Protein 4U6B (pdb70)

CATH classification: 2.115.10.20

Structure (mmCIF, N/CA/C/O backbone):
data_4U6B
#
_entry.id   4U6B
#
_cell.length_a   187.790
_cell.length_b   223.520
_cell.length_c   225.220
_cell.angle_alpha   90.00
_cell.angle_beta   90.00
_cell.angle_gamma   90.00
#
_symmetry.space_group_name_H-M   'F 2 2 2'
#
loop_
_entity.id
_entity.type
_entity.pdbx_description
1 polymer 'Conserved hypothetical lipoprotein'
2 non-polymer 'CALCIUM ION'
3 non-polymer DI(HYDROXYETHYL)ETHER
4 non-polymer 1,2-ETHANEDIOL
5 non-polymer 'SODIUM ION'
6 non-polymer 'ACETIC ACID'
7 water water
#
loop_
_atom_site.group_PDB
_atom_site.id
_atom_site.type_symbol
_atom_site.label_atom_id
_atom_site.label_alt_id
_atom_site.label_comp_id
_atom_site.label_asym_id
_atom_site.label_entity_id
_atom_site.label_seq_id
_atom_site.pdbx_PDB_ins_code
_atom_site.Cartn_x
_atom_site.Cartn_y
_atom_site.Cartn_z
_atom_site.occupancy
_atom_site.B_iso_or_equiv
_atom_site.auth_seq_id
_atom_site.auth_comp_id
_atom_site.auth_asym_id
_atom_site.auth_atom_id
_atom_site.pdbx_PDB_model_num
ATOM 1 N N . ASP A 1 76 ? 11.415 51.505 19.817 1.00 88.95 76 ASP A N 1
ATOM 2 C CA . ASP A 1 76 ? 12.484 50.458 19.740 1.00 99.47 76 ASP A CA 1
ATOM 3 C C . ASP A 1 76 ? 11.925 49.027 19.519 1.00 95.67 76 ASP A C 1
ATOM 4 O O . ASP A 1 76 ? 10.997 48.569 20.188 1.00 92.60 76 ASP A O 1
ATOM 9 N N . ASN A 1 77 ? 12.565 48.334 18.587 1.00 83.13 77 ASN A N 1
ATOM 10 C CA . ASN A 1 77 ? 12.026 47.206 17.861 1.00 65.67 77 ASN A CA 1
ATOM 11 C C . ASN A 1 77 ? 13.098 46.106 17.933 1.00 60.75 77 ASN A C 1
ATOM 12 O O . ASN A 1 77 ? 14.279 46.383 17.748 1.00 53.23 77 ASN A O 1
ATOM 17 N N . GLU A 1 78 ? 12.712 44.869 18.211 1.00 54.68 78 GLU A N 1
ATOM 18 C CA . GLU A 1 78 ? 13.717 43.820 18.354 1.00 55.39 78 GLU A CA 1
ATOM 19 C C . GLU A 1 78 ? 14.350 43.390 17.005 1.00 56.88 78 GLU A C 1
ATOM 20 O O . GLU A 1 78 ? 15.376 42.709 16.970 1.00 54.99 78 GLU A O 1
ATOM 26 N N . LEU A 1 79 ? 13.755 43.831 15.905 1.00 50.47 79 LEU A N 1
ATOM 27 C CA . LEU A 1 79 ? 14.270 43.570 14.561 1.00 43.37 79 LEU A CA 1
ATOM 28 C C . LEU A 1 79 ? 14.798 44.830 13.943 1.00 39.89 79 LEU A C 1
ATOM 29 O O . LEU A 1 79 ? 14.919 44.917 12.736 1.00 38.04 79 LEU A O 1
ATOM 34 N N . PHE A 1 80 ? 15.112 45.830 14.748 1.00 35.57 80 PHE A N 1
ATOM 35 C CA . PHE A 1 80 ? 15.768 46.970 14.143 1.00 37.09 80 PHE A CA 1
ATOM 36 C C . PHE A 1 80 ? 17.177 46.982 14.655 1.00 36.37 80 PHE A C 1
ATOM 37 O O . PHE A 1 80 ? 17.386 46.710 15.849 1.00 37.83 80 PHE A O 1
ATOM 45 N N . SER A 1 81 ? 18.141 47.317 13.793 1.00 39.22 81 SER A N 1
ATOM 46 C CA . SER A 1 81 ? 19.557 47.385 14.230 1.00 40.04 81 SER A CA 1
ATOM 47 C C . SER A 1 81 ? 20.405 48.116 13.258 1.00 38.14 81 SER A C 1
ATOM 48 O O . SER A 1 81 ? 20.065 48.254 12.075 1.00 39.56 81 SER A O 1
ATOM 51 N N . GLN A 1 82 ? 21.521 48.612 13.761 1.00 39.36 82 GLN A N 1
ATOM 52 C CA A GLN A 1 82 ? 22.635 49.147 12.965 0.50 38.14 82 GLN A CA 1
ATOM 53 C CA B GLN A 1 82 ? 22.516 49.061 12.812 0.50 39.77 82 GLN A CA 1
ATOM 54 C C . GLN A 1 82 ? 23.558 47.954 12.645 1.00 39.56 82 GLN A C 1
ATOM 55 O O . GLN A 1 82 ? 23.505 46.925 13.338 1.00 37.96 82 GLN A O 1
ATOM 66 N N . PHE A 1 83 ? 24.445 48.119 11.669 1.00 38.38 83 PHE A N 1
ATOM 67 C CA . PHE A 1 83 ? 25.425 47.068 11.337 1.00 33.88 83 PHE A CA 1
ATOM 68 C C . PHE A 1 83 ? 26.815 47.650 11.400 1.00 33.99 83 PHE A C 1
ATOM 69 O O . PHE A 1 83 ? 27.069 48.732 10.842 1.00 30.99 83 PHE A O 1
ATOM 77 N N . LYS A 1 84 ? 27.700 46.953 12.103 1.00 31.01 84 LYS A N 1
ATOM 78 C CA . LYS A 1 84 ? 29.082 47.381 12.177 1.00 31.56 84 LYS A CA 1
ATOM 79 C C . LYS A 1 84 ? 29.976 46.266 11.635 1.00 31.71 84 LYS A C 1
ATOM 80 O O . LYS A 1 84 ? 29.668 45.074 11.825 1.00 28.15 84 LYS A O 1
ATOM 86 N N . TYR A 1 85 ? 31.070 46.681 10.996 1.00 29.38 85 TYR A N 1
ATOM 87 C CA . TYR A 1 85 ? 31.904 45.826 10.169 1.00 30.85 85 TYR A CA 1
ATOM 88 C C . TYR A 1 85 ? 33.329 45.636 10.679 1.00 32.01 85 TYR A C 1
ATOM 89 O O . TYR A 1 85 ? 33.938 46.579 11.165 1.00 31.65 85 TYR A O 1
ATOM 98 N N . THR A 1 86 ? 33.857 44.415 10.537 1.00 29.25 86 THR A N 1
ATOM 99 C CA . THR A 1 86 ? 35.213 44.121 10.965 1.00 29.13 86 THR A CA 1
ATOM 100 C C . THR A 1 86 ? 35.937 43.422 9.804 1.00 29.19 86 THR A C 1
ATOM 101 O O . THR A 1 86 ? 35.360 42.515 9.183 1.00 29.60 86 THR A O 1
ATOM 105 N N . ARG A 1 87 ? 37.142 43.880 9.495 1.00 24.78 87 ARG A N 1
ATOM 106 C CA A ARG A 1 87 ? 38.006 43.223 8.507 0.50 26.70 87 ARG A CA 1
ATOM 107 C CA B ARG A 1 87 ? 38.015 43.218 8.519 0.50 28.23 87 ARG A CA 1
ATOM 108 C C . ARG A 1 87 ? 38.402 41.815 9.030 1.00 26.68 87 ARG A C 1
ATOM 109 O O . ARG A 1 87 ? 38.822 41.663 10.181 1.00 28.80 87 ARG A O 1
ATOM 124 N N . LEU A 1 88 ? 38.212 40.770 8.224 1.00 21.67 88 LEU A N 1
ATOM 125 C CA . LEU A 1 88 ? 38.626 39.421 8.687 1.00 22.14 88 LEU A CA 1
ATOM 126 C C . LEU A 1 88 ? 40.152 39.274 8.738 1.00 22.77 88 LEU A C 1
ATOM 127 O O . LEU A 1 88 ? 40.874 39.987 8.036 1.00 19.88 88 LEU A O 1
ATOM 132 N N . LYS A 1 89 ? 40.659 38.352 9.555 1.00 24.10 89 LYS A N 1
ATOM 133 C CA . LYS A 1 89 ? 42.076 38.019 9.420 1.00 21.52 89 LYS A CA 1
ATOM 134 C C . LYS A 1 89 ? 42.243 36.614 8.955 1.00 21.04 89 LYS A C 1
ATOM 135 O O . LYS A 1 89 ? 41.508 35.747 9.411 1.00 20.69 89 LYS A O 1
ATOM 141 N N . GLY A 1 90 ? 43.262 36.344 8.114 1.00 20.23 90 GLY A N 1
ATOM 142 C CA . GLY A 1 90 ? 43.585 34.962 7.765 1.00 17.55 90 GLY A CA 1
ATOM 143 C C . GLY A 1 90 ? 43.480 34.667 6.283 1.00 21.02 90 GLY A C 1
ATOM 144 O O . GLY A 1 90 ? 43.894 33.558 5.828 1.00 21.61 90 GLY A O 1
ATOM 145 N N . PHE A 1 91 ? 42.910 35.611 5.534 1.00 19.10 91 PHE A N 1
ATOM 146 C CA . PHE A 1 91 ? 42.693 35.443 4.074 1.00 21.87 91 PHE A CA 1
ATOM 147 C C . PHE A 1 91 ? 43.584 36.331 3.196 1.00 22.21 91 PHE A C 1
ATOM 148 O O . PHE A 1 91 ? 43.564 37.520 3.306 1.00 23.62 91 PHE A O 1
ATOM 156 N N . ASP A 1 92 ? 44.364 35.747 2.307 1.00 24.30 92 ASP A N 1
ATOM 157 C CA . ASP A 1 92 ? 45.164 36.554 1.433 1.00 24.50 92 ASP A CA 1
ATOM 158 C C . ASP A 1 92 ? 44.529 36.686 0.048 1.00 23.61 92 ASP A C 1
ATOM 159 O O . ASP A 1 92 ? 43.918 35.734 -0.448 1.00 19.78 92 ASP A O 1
ATOM 164 N N . TYR A 1 93 ? 44.758 37.809 -0.618 1.00 22.84 93 TYR A N 1
ATOM 165 C CA . TYR A 1 93 ? 44.153 38.012 -1.945 1.00 22.06 93 TYR A CA 1
ATOM 166 C C . TYR A 1 93 ? 45.178 38.446 -2.984 1.00 22.58 93 TYR A C 1
ATOM 167 O O . TYR A 1 93 ? 44.856 39.182 -3.928 1.00 21.59 93 TYR A O 1
ATOM 176 N N . ASN A 1 94 ? 46.390 37.911 -2.880 1.00 22.83 94 ASN A N 1
ATOM 177 C CA . ASN A 1 94 ? 47.478 38.285 -3.798 1.00 21.29 94 ASN A CA 1
ATOM 178 C C . ASN A 1 94 ? 47.541 39.798 -3.956 1.00 22.22 94 ASN A C 1
ATOM 179 O O . ASN A 1 94 ? 47.687 40.298 -5.086 1.00 21.75 94 ASN A O 1
ATOM 184 N N . ASN A 1 95 ? 47.423 40.510 -2.826 1.00 23.00 95 ASN A N 1
ATOM 185 C CA . ASN A 1 95 ? 47.449 42.009 -2.774 1.00 26.68 95 ASN A CA 1
ATOM 186 C C . ASN A 1 95 ? 46.334 42.692 -3.578 1.00 27.98 95 ASN A C 1
ATOM 187 O O . ASN A 1 95 ? 46.496 43.808 -4.031 1.00 28.67 95 ASN A O 1
ATOM 192 N N . GLY A 1 96 ? 45.218 42.000 -3.808 1.00 28.29 96 GLY A N 1
ATOM 193 C CA . GLY A 1 96 ? 44.085 42.635 -4.430 1.00 21.83 96 GLY A CA 1
ATOM 194 C C . GLY A 1 96 ? 44.366 42.821 -5.893 1.00 24.34 96 GLY A C 1
ATOM 195 O O . GLY A 1 96 ? 43.938 43.820 -6.424 1.00 22.45 96 GLY A O 1
ATOM 196 N N . ASP A 1 97 ? 45.090 41.900 -6.552 1.00 22.85 97 ASP A N 1
ATOM 197 C CA . ASP A 1 97 ? 45.332 42.070 -7.984 1.00 25.04 97 ASP A CA 1
ATOM 198 C C . ASP A 1 97 ? 44.210 41.451 -8.844 1.00 26.94 97 ASP A C 1
ATOM 199 O O . ASP A 1 97 ? 44.300 41.437 -10.058 1.00 24.33 97 ASP A O 1
ATOM 204 N N . GLY A 1 98 ? 43.166 40.898 -8.223 1.00 25.19 98 GLY A N 1
ATOM 205 C CA . GLY A 1 98 ? 42.045 40.360 -9.009 1.00 21.69 98 GLY A CA 1
ATOM 206 C C . GLY A 1 98 ? 42.169 38.867 -9.294 1.00 24.91 98 GLY A C 1
ATOM 207 O O . GLY A 1 98 ? 41.241 38.248 -9.873 1.00 24.98 98 GLY A O 1
ATOM 208 N N . THR A 1 99 ? 43.301 38.252 -8.947 1.00 22.75 99 THR A N 1
ATOM 209 C CA . THR A 1 99 ? 43.448 36.800 -9.255 1.00 21.41 99 THR A CA 1
ATOM 210 C C . THR A 1 99 ? 42.795 35.923 -8.178 1.00 20.80 99 THR A C 1
ATOM 211 O O . THR A 1 99 ? 42.533 34.760 -8.432 1.00 21.70 99 THR A O 1
ATOM 215 N N . ILE A 1 100 ? 42.544 36.493 -6.990 1.00 19.35 100 ILE A N 1
ATOM 216 C CA . ILE A 1 100 ? 41.985 35.728 -5.896 1.00 18.96 100 ILE A CA 1
ATOM 217 C C . ILE A 1 100 ? 40.748 36.421 -5.342 1.00 18.33 100 ILE A C 1
ATOM 218 O O . ILE A 1 100 ? 40.764 37.598 -5.076 1.00 18.95 100 ILE A O 1
ATOM 223 N N . SER A 1 101 ? 39.675 35.672 -5.193 1.00 17.55 101 SER A N 1
ATOM 224 C CA . SER A 1 101 ? 38.407 36.216 -4.768 1.00 18.36 101 SER A CA 1
ATOM 225 C C . SER A 1 101 ? 37.702 35.225 -3.835 1.00 17.62 101 SER A C 1
ATOM 226 O O . SER A 1 101 ? 37.778 34.006 -4.032 1.00 18.02 101 SER A O 1
ATOM 229 N N . ARG A 1 102 ? 36.983 35.739 -2.856 1.00 17.86 102 ARG A N 1
ATOM 230 C CA . ARG A 1 102 ? 36.178 34.926 -1.946 1.00 18.53 102 ARG A CA 1
ATOM 231 C C . ARG A 1 102 ? 34.879 35.658 -1.690 1.00 19.94 102 ARG A C 1
ATOM 232 O O . ARG A 1 102 ? 34.890 36.871 -1.491 1.00 20.27 102 ARG A O 1
ATOM 240 N N . ARG A 1 103 ? 33.762 34.938 -1.689 1.00 19.60 103 ARG A N 1
ATOM 241 C CA . ARG A 1 103 ? 32.437 35.612 -1.740 1.00 20.70 103 ARG A CA 1
ATOM 242 C C . ARG A 1 103 ? 31.332 34.617 -1.347 1.00 20.26 103 ARG A C 1
ATOM 243 O O . ARG A 1 103 ? 31.613 33.404 -1.232 1.00 20.20 103 ARG A O 1
ATOM 251 N N . ASP A 1 104 ? 30.117 35.136 -1.109 1.00 18.02 104 ASP A N 1
ATOM 252 C CA . ASP A 1 104 ? 28.976 34.299 -0.719 1.00 18.52 104 ASP A CA 1
ATOM 253 C C . ASP A 1 104 ? 29.286 33.306 0.395 1.00 19.97 104 ASP A C 1
ATOM 254 O O . ASP A 1 104 ? 28.967 32.106 0.256 1.00 19.92 104 ASP A O 1
ATOM 259 N N . PRO A 1 105 ? 29.887 33.788 1.510 1.00 18.70 105 PRO A N 1
ATOM 260 C CA . PRO A 1 105 ? 30.125 32.831 2.609 1.00 19.76 105 PRO A CA 1
ATOM 261 C C . PRO A 1 105 ? 28.778 32.236 3.119 1.00 22.99 105 PRO A C 1
ATOM 262 O O . PRO A 1 105 ? 27.757 32.920 3.092 1.00 21.51 105 PRO A O 1
ATOM 266 N N . SER A 1 106 ? 28.824 30.997 3.594 1.00 21.96 106 SER A N 1
ATOM 267 C CA . SER A 1 106 ? 27.710 30.330 4.224 1.00 23.78 106 SER A CA 1
ATOM 268 C C . SER A 1 106 ? 27.574 30.869 5.622 1.00 26.36 106 SER A C 1
ATOM 269 O O . SER A 1 106 ? 28.520 31.500 6.149 1.00 25.59 106 SER A O 1
ATOM 272 N N . ARG A 1 107 ? 26.421 30.604 6.253 1.00 25.36 107 ARG A N 1
ATOM 273 C CA . ARG A 1 107 ? 26.204 31.012 7.636 1.00 23.91 107 ARG A CA 1
ATOM 274 C C . ARG A 1 107 ? 27.178 30.175 8.458 1.00 24.88 107 ARG A C 1
ATOM 275 O O . ARG A 1 107 ? 27.285 28.958 8.251 1.00 25.55 107 ARG A O 1
ATOM 283 N N . PRO A 1 108 ? 27.859 30.776 9.437 1.00 24.10 108 PRO A N 1
ATOM 284 C CA . PRO A 1 108 ? 28.771 29.934 10.214 1.00 23.23 108 PRO A CA 1
ATOM 285 C C . PRO A 1 108 ? 28.040 28.869 11.023 1.00 27.59 108 PRO A C 1
ATOM 286 O O . PRO A 1 108 ? 26.920 29.089 11.496 1.00 26.38 108 PRO A O 1
ATOM 290 N N . ILE A 1 109 ? 28.639 27.695 11.152 1.00 27.29 109 ILE A N 1
ATOM 291 C CA . ILE A 1 109 ? 28.142 26.741 12.143 1.00 32.43 109 ILE A CA 1
ATOM 292 C C . ILE A 1 109 ? 29.222 26.517 13.231 1.00 34.73 109 ILE A C 1
ATOM 293 O O . ILE A 1 109 ? 30.437 26.670 12.963 1.00 33.00 109 ILE A O 1
ATOM 298 N N . LEU A 1 110 ? 28.768 26.251 14.462 1.00 35.70 110 LEU A N 1
ATOM 299 C CA . LEU A 1 110 ? 29.665 25.924 15.612 1.00 32.78 110 LEU A CA 1
ATOM 300 C C . LEU A 1 110 ? 29.666 24.424 15.865 1.00 34.71 110 LEU A C 1
ATOM 301 O O . LEU A 1 110 ? 28.642 23.804 16.186 1.00 39.15 110 LEU A O 1
ATOM 306 N N . VAL A 1 111 ? 30.793 23.801 15.627 1.00 33.18 111 VAL A N 1
ATOM 307 C CA . VAL A 1 111 ? 30.897 22.402 15.874 1.00 39.17 111 VAL A CA 1
ATOM 308 C C . VAL A 1 111 ? 32.107 22.198 16.802 1.00 46.09 111 VAL A C 1
ATOM 309 O O . VAL A 1 111 ? 33.279 22.417 16.385 1.00 39.32 111 VAL A O 1
ATOM 313 N N . ASN A 1 112 ? 31.830 21.778 18.049 1.00 48.70 112 ASN A N 1
ATOM 314 C CA . ASN A 1 112 ? 32.910 21.392 18.951 1.00 48.09 112 ASN A CA 1
ATOM 315 C C . ASN A 1 112 ? 33.932 22.481 19.190 1.00 41.14 112 ASN A C 1
ATOM 316 O O . ASN A 1 112 ? 35.149 22.276 18.985 1.00 35.56 112 ASN A O 1
ATOM 321 N N . GLY A 1 113 ? 33.427 23.646 19.590 1.00 43.64 113 GLY A N 1
ATOM 322 C CA . GLY A 1 113 ? 34.258 24.850 19.785 1.00 45.68 113 GLY A CA 1
ATOM 323 C C . GLY A 1 113 ? 34.889 25.583 18.590 1.00 43.30 113 GLY A C 1
ATOM 324 O O . GLY A 1 113 ? 35.626 26.531 18.802 1.00 40.24 113 GLY A O 1
ATOM 325 N N . LYS A 1 114 ? 34.637 25.170 17.349 1.00 40.27 114 LYS A N 1
ATOM 326 C CA . LYS A 1 114 ? 35.165 25.925 16.192 1.00 37.79 114 LYS A CA 1
ATOM 327 C C . LYS A 1 114 ? 34.023 26.348 15.286 1.00 36.70 114 LYS A C 1
ATOM 328 O O . LYS A 1 114 ? 33.134 25.528 14.993 1.00 37.06 114 LYS A O 1
ATOM 334 N N . TYR A 1 115 ? 34.038 27.596 14.815 1.00 30.27 115 TYR A N 1
ATOM 335 C CA . TYR A 1 115 ? 33.131 27.989 13.730 1.00 27.29 115 TYR A CA 1
ATOM 336 C C . TYR A 1 115 ? 33.671 27.532 12.392 1.00 27.72 115 TYR A C 1
ATOM 337 O O . TYR A 1 115 ? 34.895 27.522 12.187 1.00 29.35 115 TYR A O 1
ATOM 346 N N . TYR A 1 116 ? 32.773 27.111 11.499 1.00 23.74 116 TYR A N 1
ATOM 347 C CA . TYR A 1 116 ? 33.140 26.690 10.165 1.00 24.12 116 TYR A CA 1
ATOM 348 C C . TYR A 1 116 ? 32.378 27.573 9.203 1.00 26.23 116 TYR A C 1
ATOM 349 O O . TYR A 1 116 ? 31.220 27.843 9.427 1.00 28.00 116 TYR A O 1
ATOM 358 N N . ILE A 1 117 ? 32.998 27.996 8.108 1.00 25.31 117 ILE A N 1
ATOM 359 C CA . ILE A 1 117 ? 32.262 28.620 7.015 1.00 21.88 117 ILE A CA 1
ATOM 360 C C . ILE A 1 117 ? 32.750 27.995 5.715 1.00 22.57 117 ILE A C 1
ATOM 361 O O . ILE A 1 117 ? 33.860 27.442 5.666 1.00 22.92 117 ILE A O 1
ATOM 366 N N . TYR A 1 118 ? 31.929 28.115 4.662 1.00 19.93 118 TYR A N 1
ATOM 367 C CA . TYR A 1 118 ? 32.187 27.596 3.365 1.00 19.81 118 TYR A CA 1
ATOM 368 C C . TYR A 1 118 ? 31.894 28.752 2.459 1.00 19.57 118 TYR A C 1
ATOM 369 O O . TYR A 1 118 ? 31.001 29.546 2.757 1.00 24.07 118 TYR A O 1
ATOM 378 N N . TYR A 1 119 ? 32.651 28.891 1.384 1.00 17.72 119 TYR A N 1
ATOM 379 C CA . TYR A 1 119 ? 32.528 30.100 0.580 1.00 18.06 119 TYR A CA 1
ATOM 380 C C . TYR A 1 119 ? 33.079 29.791 -0.782 1.00 17.42 119 TYR A C 1
ATOM 381 O O . TYR A 1 119 ? 33.878 28.846 -0.959 1.00 16.83 119 TYR A O 1
ATOM 390 N N . THR A 1 120 ? 32.628 30.563 -1.749 1.00 17.81 120 THR A N 1
ATOM 391 C CA . THR A 1 120 ? 33.116 30.472 -3.101 1.00 17.89 120 THR A CA 1
ATOM 392 C C . THR A 1 120 ? 34.529 30.998 -3.102 1.00 20.36 120 THR A C 1
ATOM 393 O O . THR A 1 120 ? 34.779 32.081 -2.562 1.00 20.76 120 THR A O 1
ATOM 397 N N . LYS A 1 121 ? 35.444 30.308 -3.767 1.00 20.05 121 LYS A N 1
ATOM 398 C CA . LYS A 1 121 ? 36.784 30.833 -3.862 1.00 21.20 121 LYS A CA 1
ATOM 399 C C . LYS A 1 121 ? 37.337 30.706 -5.291 1.00 20.34 121 LYS A C 1
ATOM 400 O O . LYS A 1 121 ? 37.327 29.609 -5.878 1.00 20.33 121 LYS A O 1
ATOM 406 N N . ARG A 1 122 ? 37.790 31.835 -5.855 1.00 19.54 122 ARG A N 1
ATOM 407 C CA . ARG A 1 122 ? 38.442 31.822 -7.162 1.00 19.93 122 ARG A CA 1
ATOM 408 C C . ARG A 1 122 ? 39.955 32.026 -6.959 1.00 20.93 122 ARG A C 1
ATOM 409 O O . ARG A 1 122 ? 40.384 32.858 -6.151 1.00 22.13 122 ARG A O 1
ATOM 417 N N . ASP A 1 123 ? 40.748 31.298 -7.712 1.00 23.35 123 ASP A N 1
ATOM 418 C CA . ASP A 1 123 ? 42.217 31.457 -7.692 1.00 25.77 123 ASP A CA 1
ATOM 419 C C . ASP A 1 123 ? 42.739 31.096 -9.073 1.00 24.91 123 ASP A C 1
ATOM 420 O O . ASP A 1 123 ? 43.010 29.926 -9.399 1.00 27.29 123 ASP A O 1
ATOM 425 N N . THR A 1 124 ? 42.940 32.145 -9.837 1.00 22.50 124 THR A N 1
ATOM 426 C CA . THR A 1 124 ? 42.963 32.100 -11.281 1.00 23.95 124 THR A CA 1
ATOM 427 C C . THR A 1 124 ? 44.253 32.847 -11.807 1.00 28.02 124 THR A C 1
ATOM 428 O O . THR A 1 124 ? 44.825 33.711 -11.104 1.00 25.58 124 THR A O 1
ATOM 432 N N . LYS A 1 125 ? 44.740 32.512 -12.998 1.00 32.84 125 LYS A N 1
ATOM 433 C CA . LYS A 1 125 ? 46.004 33.123 -13.476 1.00 36.90 125 LYS A CA 1
ATOM 434 C C . LYS A 1 125 ? 45.822 34.586 -13.779 1.00 34.61 125 LYS A C 1
ATOM 435 O O . LYS A 1 125 ? 46.748 35.358 -13.676 1.00 38.02 125 LYS A O 1
ATOM 441 N N . VAL A 1 126 ? 44.593 34.997 -14.039 1.00 33.84 126 VAL A N 1
ATOM 442 C CA . VAL A 1 126 ? 44.322 36.343 -14.538 1.00 35.70 126 VAL A CA 1
ATOM 443 C C . VAL A 1 126 ? 42.967 36.766 -13.909 1.00 31.56 126 VAL A C 1
ATOM 444 O O . VAL A 1 126 ? 42.179 35.904 -13.604 1.00 25.87 126 VAL A O 1
ATOM 448 N N . PRO A 1 127 ? 42.661 38.067 -13.754 1.00 27.84 127 PRO A N 1
ATOM 449 C CA . PRO A 1 127 ? 41.330 38.413 -13.266 1.00 25.89 127 PRO A CA 1
ATOM 450 C C . PRO A 1 127 ? 40.211 38.149 -14.305 1.00 27.53 127 PRO A C 1
ATOM 451 O O . PRO A 1 127 ? 40.513 37.917 -15.448 1.00 26.55 127 PRO A O 1
ATOM 455 N N . PRO A 1 128 ? 38.928 38.226 -13.901 1.00 26.43 128 PRO A N 1
ATOM 456 C CA . PRO A 1 128 ? 37.839 37.977 -14.853 1.00 30.49 128 PRO A CA 1
ATOM 457 C C . PRO A 1 128 ? 37.887 38.907 -16.074 1.00 34.23 128 PRO A C 1
ATOM 458 O O . PRO A 1 128 ? 38.096 40.101 -15.943 1.00 36.99 128 PRO A O 1
ATOM 462 N N . ILE A 1 129 ? 37.637 38.357 -17.243 1.00 39.19 129 ILE A N 1
ATOM 463 C CA . ILE A 1 129 ? 37.674 39.138 -18.477 1.00 47.75 129 ILE A CA 1
ATOM 464 C C . ILE A 1 129 ? 36.401 39.954 -18.743 1.00 50.14 129 ILE A C 1
ATOM 465 O O . ILE A 1 129 ? 36.438 40.913 -19.502 1.00 56.26 129 ILE A O 1
ATOM 470 N N . GLY A 1 130 ? 35.311 39.599 -18.050 1.00 46.41 130 GLY A N 1
ATOM 471 C CA . GLY A 1 130 ? 33.975 40.257 -18.123 1.00 41.17 130 GLY A CA 1
ATOM 472 C C . GLY A 1 130 ? 32.827 39.341 -18.632 1.00 39.69 130 GLY A C 1
ATOM 473 O O . GLY A 1 130 ? 33.077 38.484 -19.520 1.00 35.54 130 GLY A O 1
ATOM 474 N N . TRP A 1 131 ? 31.616 39.470 -18.036 1.00 38.32 131 TRP A N 1
ATOM 475 C CA . TRP A 1 131 ? 30.337 38.881 -18.558 1.00 47.51 131 TRP A CA 1
ATOM 476 C C . TRP A 1 131 ? 30.301 38.990 -20.102 1.00 50.83 131 TRP A C 1
ATOM 477 O O . TRP A 1 131 ? 30.353 37.984 -20.831 1.00 51.66 131 TRP A O 1
ATOM 479 N N . ASN A 1 132 ? 30.319 40.240 -20.563 1.00 56.79 132 ASN A N 1
ATOM 480 C CA . ASN A 1 132 ? 30.251 40.628 -21.968 1.00 60.39 132 ASN A CA 1
ATOM 481 C C . ASN A 1 132 ? 31.365 40.059 -22.847 1.00 57.84 132 ASN A C 1
ATOM 482 O O . ASN A 1 132 ? 31.326 40.205 -24.054 1.00 58.53 132 ASN A O 1
ATOM 487 N N . ARG A 1 133 ? 32.343 39.380 -22.257 1.00 55.25 133 ARG A N 1
ATOM 488 C CA . ARG A 1 133 ? 33.446 38.841 -23.047 1.00 51.34 133 ARG A CA 1
ATOM 489 C C . ARG A 1 133 ? 33.602 37.356 -22.771 1.00 51.35 133 ARG A C 1
ATOM 490 O O . ARG A 1 133 ? 34.672 36.752 -22.960 1.00 52.22 133 ARG A O 1
ATOM 498 N N . ALA A 1 134 ? 32.490 36.770 -22.350 1.00 49.24 134 ALA A N 1
ATOM 499 C CA . ALA A 1 134 ? 32.454 35.385 -21.933 1.00 49.34 134 ALA A CA 1
ATOM 500 C C . ALA A 1 134 ? 33.000 34.450 -22.985 1.00 52.15 134 ALA A C 1
ATOM 501 O O . ALA A 1 134 ? 33.468 33.359 -22.654 1.00 47.71 134 ALA A O 1
ATOM 503 N N . LYS A 1 135 ? 32.921 34.858 -24.262 1.00 63.44 135 LYS A N 1
ATOM 504 C CA . LYS A 1 135 ? 33.368 33.991 -25.376 1.00 65.42 135 LYS A CA 1
ATOM 505 C C . LYS A 1 135 ? 34.892 33.885 -25.420 1.00 62.66 135 LYS A C 1
ATOM 506 O O . LYS A 1 135 ? 35.423 32.955 -26.024 1.00 61.90 135 LYS A O 1
ATOM 508 N N . GLU A 1 136 ? 35.586 34.806 -24.743 1.00 58.79 136 GLU A N 1
ATOM 509 C CA . GLU A 1 136 ? 37.058 34.779 -24.669 1.00 62.01 136 GLU A CA 1
ATOM 510 C C . GLU A 1 136 ? 37.603 33.904 -23.507 1.00 66.40 136 GLU A C 1
ATOM 511 O O . GLU A 1 136 ? 38.812 33.623 -23.431 1.00 65.14 136 GLU A O 1
ATOM 517 N N . ALA A 1 137 ? 36.708 33.453 -22.623 1.00 59.76 137 ALA A N 1
ATOM 518 C CA . ALA A 1 137 ? 37.090 32.653 -21.463 1.00 51.70 137 ALA A CA 1
ATOM 519 C C . ALA A 1 137 ? 37.664 31.294 -21.838 1.00 49.70 137 ALA A C 1
ATOM 520 O O . ALA A 1 137 ? 37.220 30.651 -22.771 1.00 59.40 137 ALA A O 1
ATOM 522 N N . THR A 1 138 ? 38.640 30.835 -21.081 1.00 43.74 138 THR A N 1
ATOM 523 C CA . THR A 1 138 ? 39.261 29.560 -21.355 1.00 40.19 138 THR A CA 1
ATOM 524 C C . THR A 1 138 ? 39.297 28.786 -20.065 1.00 40.52 138 THR A C 1
ATOM 525 O O . THR A 1 138 ? 38.713 29.214 -19.074 1.00 45.83 138 THR A O 1
ATOM 529 N N . ASP A 1 139 ? 39.973 27.652 -20.070 1.00 41.42 139 ASP A N 1
ATOM 530 C CA . ASP A 1 139 ? 40.134 26.856 -18.870 1.00 47.79 139 ASP A CA 1
ATOM 531 C C . ASP A 1 139 ? 40.963 27.611 -17.857 1.00 43.83 139 ASP A C 1
ATOM 532 O O . ASP A 1 139 ? 41.078 27.160 -16.735 1.00 47.88 139 ASP A O 1
ATOM 537 N N . GLU A 1 140 ? 41.556 28.750 -18.223 1.00 42.85 140 GLU A N 1
ATOM 538 C CA . GLU A 1 140 ? 42.365 29.489 -17.237 1.00 43.28 140 GLU A CA 1
ATOM 539 C C . GLU A 1 140 ? 41.831 30.894 -17.031 1.00 41.48 140 GLU A C 1
ATOM 540 O O . GLU A 1 140 ? 42.072 31.512 -15.988 1.00 39.78 140 GLU A O 1
ATOM 546 N N . ILE A 1 141 ? 41.120 31.413 -18.026 1.00 34.21 141 ILE A N 1
ATOM 547 C CA . ILE A 1 141 ? 40.677 32.795 -17.955 1.00 35.04 141 ILE A CA 1
ATOM 548 C C . ILE A 1 141 ? 39.212 32.747 -17.584 1.00 36.24 141 ILE A C 1
ATOM 549 O O . ILE A 1 141 ? 38.429 32.033 -18.243 1.00 36.64 141 ILE A O 1
ATOM 554 N N . PRO A 1 142 ? 38.842 33.446 -16.495 1.00 33.41 142 PRO A N 1
ATOM 555 C CA . PRO A 1 142 ? 37.425 33.389 -16.098 1.00 30.22 142 PRO A CA 1
ATOM 556 C C . PRO A 1 142 ? 36.632 34.495 -16.728 1.00 30.86 142 PRO A C 1
ATOM 557 O O . PRO A 1 142 ? 37.194 35.580 -16.953 1.00 30.92 142 PRO A O 1
ATOM 561 N N . SER A 1 143 ? 35.333 34.258 -16.972 1.00 29.93 143 SER A N 1
ATOM 562 C CA . SER A 1 143 ? 34.460 35.346 -17.423 1.00 30.03 143 SER A CA 1
ATOM 563 C C . SER A 1 143 ? 34.059 36.254 -16.294 1.00 30.36 143 SER A C 1
ATOM 564 O O . SER A 1 143 ? 34.177 37.469 -16.420 1.00 28.23 143 SER A O 1
ATOM 567 N N . THR A 1 144 ? 33.555 35.686 -15.191 1.00 26.77 144 THR A N 1
ATOM 568 C CA . THR A 1 144 ? 33.087 36.496 -14.114 1.00 25.73 144 THR A CA 1
ATOM 569 C C . THR A 1 144 ? 33.820 36.143 -12.840 1.00 25.24 144 THR A C 1
ATOM 570 O O . THR A 1 144 ? 34.605 35.227 -12.810 1.00 24.53 144 THR A O 1
ATOM 574 N N . ASP A 1 145 ? 33.478 36.839 -11.768 1.00 25.52 145 ASP A N 1
ATOM 575 C CA . ASP A 1 145 ? 34.145 36.690 -10.489 1.00 26.18 145 ASP A CA 1
ATOM 576 C C . ASP A 1 145 ? 33.907 35.283 -9.938 1.00 24.68 145 ASP A C 1
ATOM 577 O O . ASP A 1 145 ? 34.729 34.761 -9.180 1.00 20.96 145 ASP A O 1
ATOM 582 N N . TRP A 1 146 ? 32.765 34.705 -10.306 1.00 23.30 146 TRP A N 1
ATOM 583 C CA . TRP A 1 146 ? 32.341 33.402 -9.782 1.00 24.05 146 TRP A CA 1
ATOM 584 C C . TRP A 1 146 ? 32.568 32.298 -10.804 1.00 21.43 146 TRP A C 1
ATOM 585 O O . TRP A 1 146 ? 32.093 31.200 -10.644 1.00 26.33 146 TRP A O 1
ATOM 596 N N . ASP A 1 147 ? 33.325 32.569 -11.838 1.00 21.05 147 ASP A N 1
ATOM 597 C CA . ASP A 1 147 ? 33.648 31.536 -12.790 1.00 22.29 147 ASP A CA 1
ATOM 598 C C . ASP A 1 147 ? 34.955 30.815 -12.342 1.00 23.27 147 ASP A C 1
ATOM 599 O O . ASP A 1 147 ? 35.805 31.411 -11.718 1.00 23.65 147 ASP A O 1
ATOM 604 N N . LEU A 1 148 ? 35.118 29.552 -12.695 1.00 24.81 148 LEU A N 1
ATOM 605 C CA . LEU A 1 148 ? 36.313 28.752 -12.371 1.00 27.25 148 LEU A CA 1
ATOM 606 C C . LEU A 1 148 ? 36.577 28.602 -10.863 1.00 29.04 148 LEU A C 1
ATOM 607 O O . LEU A 1 148 ? 37.741 28.558 -10.489 1.00 25.62 148 LEU A O 1
ATOM 612 N N . CYS A 1 149 ? 35.506 28.569 -10.039 1.00 25.80 149 CYS A N 1
ATOM 613 C CA . CYS A 1 149 ? 35.581 28.579 -8.591 1.00 23.34 149 CYS A CA 1
ATOM 614 C C . CYS A 1 149 ? 35.382 27.198 -7.967 1.00 23.02 149 CYS A C 1
ATOM 615 O O . CYS A 1 149 ? 34.819 26.278 -8.588 1.00 20.95 149 CYS A O 1
ATOM 618 N N . GLU A 1 150 ? 35.816 27.058 -6.719 1.00 20.65 150 GLU A N 1
ATOM 619 C CA . GLU A 1 150 ? 35.478 25.869 -5.946 1.00 21.30 150 GLU A CA 1
ATOM 620 C C . GLU A 1 150 ? 34.914 26.403 -4.630 1.00 18.73 150 GLU A C 1
ATOM 621 O O . GLU A 1 150 ? 34.973 27.602 -4.434 1.00 15.75 150 GLU A O 1
ATOM 627 N N . ILE A 1 151 ? 34.338 25.533 -3.784 1.00 17.00 151 ILE A N 1
ATOM 628 C CA . ILE A 1 151 ? 33.886 25.939 -2.489 1.00 18.18 151 ILE A CA 1
ATOM 629 C C . ILE A 1 151 ? 34.988 25.567 -1.524 1.00 19.89 151 ILE A C 1
ATOM 630 O O . ILE A 1 151 ? 35.313 24.357 -1.372 1.00 20.02 151 ILE A O 1
ATOM 635 N N . TRP A 1 152 ? 35.585 26.574 -0.895 1.00 19.40 152 TRP A N 1
ATOM 636 C CA . TRP A 1 152 ? 36.596 26.346 0.191 1.00 18.98 152 TRP A CA 1
ATOM 637 C C . TRP A 1 152 ? 35.997 26.512 1.574 1.00 18.69 152 TRP A C 1
ATOM 638 O O . TRP A 1 152 ? 34.822 26.949 1.715 1.00 21.34 152 TRP A O 1
ATOM 649 N N . TYR A 1 153 ? 36.761 26.129 2.599 1.00 18.44 153 TYR A N 1
ATOM 650 C CA . TYR A 1 153 ? 36.268 26.317 3.962 1.00 19.74 153 TYR A CA 1
ATOM 651 C C . TYR A 1 153 ? 37.342 26.788 4.923 1.00 20.15 153 TYR A C 1
ATOM 652 O O . TYR A 1 153 ? 38.512 26.671 4.638 1.00 21.97 153 TYR A O 1
ATOM 661 N N . ALA A 1 154 ? 36.918 27.371 6.028 1.00 18.72 154 ALA A N 1
ATOM 662 C CA . ALA A 1 154 ? 37.814 27.922 6.993 1.00 20.65 154 ALA A CA 1
ATOM 663 C C . ALA A 1 154 ? 37.222 27.727 8.344 1.00 20.66 154 ALA A C 1
ATOM 664 O O . ALA A 1 154 ? 36.006 27.537 8.453 1.00 22.56 154 ALA A O 1
ATOM 666 N N . THR A 1 155 ? 38.073 27.785 9.374 1.00 20.99 155 THR A N 1
ATOM 667 C CA . THR A 1 155 ? 37.582 27.656 10.751 1.00 22.09 155 THR A CA 1
ATOM 668 C C . THR A 1 155 ? 38.095 28.812 11.623 1.00 23.79 155 THR A C 1
ATOM 669 O O . THR A 1 155 ? 39.121 29.500 11.308 1.00 24.82 155 THR A O 1
ATOM 673 N N . SER A 1 156 ? 37.413 29.038 12.736 1.00 25.56 156 SER A N 1
ATOM 674 C CA . SER A 1 156 ? 37.794 30.123 13.639 1.00 29.11 156 SER A CA 1
ATOM 675 C C . SER A 1 156 ? 37.289 29.818 15.070 1.00 33.26 156 SER A C 1
ATOM 676 O O . SER A 1 156 ? 36.242 29.197 15.246 1.00 35.20 156 SER A O 1
ATOM 679 N N . GLU A 1 157 ? 38.012 30.312 16.070 1.00 32.63 157 GLU A N 1
ATOM 680 C CA . GLU A 1 157 ? 37.572 30.271 17.449 1.00 35.19 157 GLU A CA 1
ATOM 681 C C . GLU A 1 157 ? 36.773 31.492 17.833 1.00 35.65 157 GLU A C 1
ATOM 682 O O . GLU A 1 157 ? 35.901 31.405 18.694 1.00 41.26 157 GLU A O 1
ATOM 688 N N . ASP A 1 158 ? 37.031 32.633 17.208 1.00 30.59 158 ASP A N 1
ATOM 689 C CA . ASP A 1 158 ? 36.367 33.849 17.663 1.00 29.28 158 ASP A CA 1
ATOM 690 C C . ASP A 1 158 ? 35.536 34.535 16.585 1.00 29.17 158 ASP A C 1
ATOM 691 O O . ASP A 1 158 ? 34.906 35.535 16.876 1.00 29.87 158 ASP A O 1
ATOM 696 N N . GLY A 1 159 ? 35.587 34.038 15.345 1.00 27.82 159 GLY A N 1
ATOM 697 C CA . GLY A 1 159 ? 34.765 34.572 14.257 1.00 25.87 159 GLY A CA 1
ATOM 698 C C . GLY A 1 159 ? 35.396 35.730 13.492 1.00 26.69 159 GLY A C 1
ATOM 699 O O . GLY A 1 159 ? 34.813 36.248 12.522 1.00 24.25 159 GLY A O 1
ATOM 700 N N . THR A 1 160 ? 36.558 36.173 13.952 1.00 24.99 160 THR A N 1
ATOM 701 C CA . THR A 1 160 ? 37.278 37.255 13.323 1.00 26.03 160 THR A CA 1
ATOM 702 C C . THR A 1 160 ? 38.646 36.760 12.704 1.00 27.84 160 THR A C 1
ATOM 703 O O . THR A 1 160 ? 39.003 37.143 11.589 1.00 29.46 160 THR A O 1
ATOM 707 N N . THR A 1 161 ? 39.433 35.965 13.432 1.00 25.12 161 THR A N 1
ATOM 708 C CA . THR A 1 161 ? 40.678 35.400 12.819 1.00 24.64 161 THR A CA 1
ATOM 709 C C . THR A 1 161 ? 40.336 34.037 12.328 1.00 23.65 161 THR A C 1
ATOM 710 O O . THR A 1 161 ? 39.835 33.223 13.106 1.00 28.23 161 THR A O 1
ATOM 714 N N . TRP A 1 162 ? 40.592 33.786 11.059 1.00 23.16 162 TRP A N 1
ATOM 715 C CA . TRP A 1 162 ? 40.193 32.539 10.441 1.00 22.88 162 TRP A CA 1
ATOM 716 C C . TRP A 1 162 ? 41.405 31.815 9.954 1.00 20.95 162 TRP A C 1
ATOM 717 O O . TRP A 1 162 ? 42.357 32.455 9.486 1.00 19.59 162 TRP A O 1
ATOM 728 N N . LYS A 1 163 ? 41.332 30.488 9.969 1.00 22.57 163 LYS A N 1
ATOM 729 C CA . LYS A 1 163 ? 42.284 29.686 9.210 1.00 25.99 163 LYS A CA 1
ATOM 730 C C . LYS A 1 163 ? 41.594 29.044 7.981 1.00 24.03 163 LYS A C 1
ATOM 731 O O . LYS A 1 163 ? 40.647 28.263 8.131 1.00 23.31 163 LYS A O 1
ATOM 737 N N . GLU A 1 164 ? 42.061 29.396 6.784 1.00 22.05 164 GLU A N 1
ATOM 738 C CA . GLU A 1 164 ? 41.545 28.753 5.589 1.00 22.25 164 GLU A CA 1
ATOM 739 C C . GLU A 1 164 ? 42.077 27.324 5.582 1.00 25.36 164 GLU A C 1
ATOM 740 O O . GLU A 1 164 ? 43.291 27.128 5.537 1.00 28.04 164 GLU A O 1
ATOM 746 N N . GLU A 1 165 ? 41.191 26.339 5.591 1.00 24.11 165 GLU A N 1
ATOM 747 C CA . GLU A 1 165 ? 41.611 24.954 5.700 1.00 26.68 165 GLU A CA 1
ATOM 748 C C . GLU A 1 165 ? 41.943 24.307 4.352 1.00 26.82 165 GLU A C 1
ATOM 749 O O . GLU A 1 165 ? 42.901 23.619 4.248 1.00 30.07 165 GLU A O 1
ATOM 755 N N . GLY A 1 166 ? 41.111 24.478 3.341 1.00 26.53 166 GLY A N 1
ATOM 756 C CA . GLY A 1 166 ? 41.359 23.898 2.021 1.00 21.71 166 GLY A CA 1
ATOM 757 C C . GLY A 1 166 ? 40.015 23.765 1.304 1.00 23.32 166 GLY A C 1
ATOM 758 O O . GLY A 1 166 ? 39.005 24.378 1.728 1.00 23.93 166 GLY A O 1
ATOM 759 N N . VAL A 1 167 ? 39.996 22.984 0.228 1.00 22.05 167 VAL A N 1
ATOM 760 C CA . VAL A 1 167 ? 38.806 22.804 -0.570 1.00 26.66 167 VAL A CA 1
ATOM 761 C C . VAL A 1 167 ? 37.823 21.968 0.213 1.00 26.63 167 VAL A C 1
ATOM 762 O O . VAL A 1 167 ? 38.208 21.047 0.925 1.00 30.08 167 VAL A O 1
ATOM 766 N N . ALA A 1 168 ? 36.555 22.293 0.060 1.00 24.20 168 ALA A N 1
ATOM 767 C CA . ALA A 1 168 ? 35.484 21.444 0.506 1.00 23.57 168 ALA A CA 1
ATOM 768 C C . ALA A 1 168 ? 34.799 20.793 -0.707 1.00 23.70 168 ALA A C 1
ATOM 769 O O . ALA A 1 168 ? 34.740 19.592 -0.792 1.00 29.17 168 ALA A O 1
ATOM 771 N N . ILE A 1 169 ? 34.361 21.572 -1.691 1.00 24.45 169 ILE A N 1
ATOM 772 C CA . ILE A 1 169 ? 33.742 21.051 -2.908 1.00 19.56 169 ILE A CA 1
ATOM 773 C C . ILE A 1 169 ? 34.627 21.381 -4.107 1.00 21.34 169 ILE A C 1
ATOM 774 O O . ILE A 1 169 ? 34.742 22.537 -4.519 1.00 21.66 169 ILE A O 1
ATOM 779 N N . ALA A 1 170 ? 35.264 20.364 -4.683 1.00 20.04 170 ALA A N 1
ATOM 780 C CA . ALA A 1 170 ? 36.054 20.522 -5.856 1.00 22.02 170 ALA A CA 1
ATOM 781 C C . ALA A 1 170 ? 35.119 20.499 -7.042 1.00 24.71 170 ALA A C 1
ATOM 782 O O . ALA A 1 170 ? 34.034 19.915 -6.968 1.00 28.68 170 ALA A O 1
ATOM 784 N N . ARG A 1 171 ? 35.493 21.149 -8.137 1.00 26.34 171 ARG A N 1
ATOM 785 C CA . ARG A 1 171 ? 34.714 21.026 -9.341 1.00 27.76 171 ARG A CA 1
ATOM 786 C C . ARG A 1 171 ? 34.797 19.569 -9.824 1.00 30.84 171 ARG A C 1
ATOM 787 O O . ARG A 1 171 ? 35.895 19.033 -9.891 1.00 31.88 171 ARG A O 1
ATOM 795 N N . PRO A 1 172 ? 33.634 18.936 -10.166 1.00 28.33 172 PRO A N 1
ATOM 796 C CA . PRO A 1 172 ? 33.673 17.532 -10.625 1.00 28.83 172 PRO A CA 1
ATOM 797 C C . PRO A 1 172 ? 34.216 17.422 -12.038 1.00 25.04 172 PRO A C 1
ATOM 798 O O . PRO A 1 172 ? 34.408 18.425 -12.688 1.00 25.54 172 PRO A O 1
ATOM 802 N N . GLU A 1 173 ? 34.467 16.207 -12.508 1.00 29.05 173 GLU A N 1
ATOM 803 C CA . GLU A 1 173 ? 34.988 15.993 -13.860 1.00 34.45 173 GLU A CA 1
ATOM 804 C C . GLU A 1 173 ? 34.011 16.397 -14.959 1.00 31.37 173 GLU A C 1
ATOM 805 O O . GLU A 1 173 ? 32.870 15.997 -14.938 1.00 31.65 173 GLU A O 1
ATOM 811 N N . LYS A 1 174 ? 34.476 17.120 -15.944 1.00 29.45 174 LYS A N 1
ATOM 812 C CA . LYS A 1 174 ? 33.670 17.452 -17.087 1.00 28.71 174 LYS A CA 1
ATOM 813 C C . LYS A 1 174 ? 33.192 16.172 -17.752 1.00 29.36 174 LYS A C 1
ATOM 814 O O . LYS A 1 174 ? 33.957 15.310 -17.926 1.00 33.78 174 LYS A O 1
ATOM 820 N N . PRO A 1 175 ? 31.860 15.994 -18.146 1.00 29.10 175 PRO A N 1
ATOM 821 C CA . PRO A 1 175 ? 30.997 17.157 -18.038 1.00 25.81 175 PRO A CA 1
ATOM 822 C C . PRO A 1 175 ? 29.927 17.116 -16.941 1.00 26.58 175 PRO A C 1
ATOM 823 O O . PRO A 1 175 ? 28.834 17.527 -17.184 1.00 27.63 175 PRO A O 1
ATOM 827 N N . LYS A 1 176 ? 30.235 16.613 -15.770 1.00 24.28 176 LYS A N 1
ATOM 828 C CA . LYS A 1 176 ? 29.311 16.667 -14.666 1.00 24.59 176 LYS A CA 1
ATOM 829 C C . LYS A 1 176 ? 28.921 18.095 -14.294 1.00 26.30 176 LYS A C 1
ATOM 830 O O . LYS A 1 176 ? 29.700 18.991 -14.366 1.00 24.58 176 LYS A O 1
ATOM 836 N N . PRO A 1 177 ? 27.670 18.303 -13.936 1.00 29.30 177 PRO A N 1
ATOM 837 C CA . PRO A 1 177 ? 27.222 19.666 -13.593 1.00 27.75 177 PRO A CA 1
ATOM 838 C C . PRO A 1 177 ? 28.156 20.248 -12.532 1.00 25.85 177 PRO A C 1
ATOM 839 O O . PRO A 1 177 ? 28.537 19.524 -11.609 1.00 25.63 177 PRO A O 1
ATOM 843 N N . GLY A 1 178 ? 28.463 21.536 -12.631 1.00 25.49 178 GLY A N 1
ATOM 844 C CA . GLY A 1 178 ? 29.496 22.128 -11.820 1.00 29.61 178 GLY A CA 1
ATOM 845 C C . GLY A 1 178 ? 30.962 21.998 -12.291 1.00 30.07 178 GLY A C 1
ATOM 846 O O . GLY A 1 178 ? 31.840 22.551 -11.643 1.00 27.82 178 GLY A O 1
ATOM 847 N N . TRP A 1 179 ? 31.243 21.294 -13.399 1.00 27.34 179 TRP A N 1
ATOM 848 C CA . TRP A 1 179 ? 32.644 21.087 -13.784 1.00 28.45 179 TRP A CA 1
ATOM 849 C C . TRP A 1 179 ? 33.365 22.420 -14.045 1.00 28.55 179 TRP A C 1
ATOM 850 O O . TRP A 1 179 ? 34.571 22.520 -13.819 1.00 28.90 179 TRP A O 1
ATOM 861 N N . ARG A 1 180 ? 32.622 23.406 -14.539 1.00 23.85 180 ARG A N 1
ATOM 862 C CA . ARG A 1 180 ? 33.132 24.731 -14.834 1.00 22.21 180 ARG A CA 1
ATOM 863 C C . ARG A 1 180 ? 33.279 25.589 -13.577 1.00 25.98 180 ARG A C 1
ATOM 864 O O . ARG A 1 180 ? 34.311 26.252 -13.417 1.00 23.83 180 ARG A O 1
ATOM 872 N N . SER A 1 181 ? 32.258 25.626 -12.695 1.00 22.76 181 SER A N 1
ATOM 873 C CA . SER A 1 181 ? 32.423 26.360 -11.462 1.00 21.20 181 SER A CA 1
ATOM 874 C C . SER A 1 181 ? 31.376 25.857 -10.489 1.00 24.82 181 SER A C 1
ATOM 875 O O . SER A 1 181 ? 30.268 25.470 -10.904 1.00 25.71 181 SER A O 1
ATOM 878 N N . VAL A 1 182 ? 31.737 25.802 -9.213 1.00 21.29 182 VAL A N 1
ATOM 879 C CA . VAL A 1 182 ? 30.769 25.567 -8.171 1.00 19.48 182 VAL A CA 1
ATOM 880 C C . VAL A 1 182 ? 30.808 26.777 -7.275 1.00 23.13 182 VAL A C 1
ATOM 881 O O . VAL A 1 182 ? 31.909 27.316 -6.990 1.00 24.78 182 VAL A O 1
ATOM 885 N N . ALA A 1 183 ? 29.643 27.257 -6.823 1.00 21.77 183 ALA A N 1
ATOM 886 C CA . ALA A 1 183 ? 29.679 28.516 -6.119 1.00 20.75 183 ALA A CA 1
ATOM 887 C C . ALA A 1 183 ? 28.434 28.810 -5.330 1.00 24.62 183 ALA A C 1
ATOM 888 O O . ALA A 1 183 ? 27.350 28.270 -5.632 1.00 24.72 183 ALA A O 1
ATOM 890 N N . THR A 1 184 ? 28.582 29.744 -4.384 1.00 22.76 184 THR A N 1
ATOM 891 C CA . THR A 1 184 ? 27.472 30.280 -3.670 1.00 22.10 184 THR A CA 1
ATOM 892 C C . THR A 1 184 ? 26.879 29.187 -2.755 1.00 23.79 184 THR A C 1
ATOM 893 O O . THR A 1 184 ? 25.714 28.841 -2.856 1.00 24.26 184 THR A O 1
ATOM 897 N N . PRO A 1 185 ? 27.672 28.742 -1.777 1.00 22.51 185 PRO A N 1
ATOM 898 C CA . PRO A 1 185 ? 27.312 27.647 -0.934 1.00 21.56 185 PRO A CA 1
ATOM 899 C C . PRO A 1 185 ? 26.439 28.113 0.200 1.00 23.51 185 PRO A C 1
ATOM 900 O O . PRO A 1 185 ? 26.513 29.288 0.583 1.00 24.43 185 PRO A O 1
ATOM 904 N N . ASP A 1 186 ? 25.635 27.206 0.754 1.00 23.98 186 ASP A N 1
ATOM 905 C CA . ASP A 1 186 ? 25.109 27.393 2.139 1.00 27.40 186 ASP A CA 1
ATOM 906 C C . ASP A 1 186 ? 24.951 26.055 2.840 1.00 26.72 186 ASP A C 1
ATOM 907 O O . ASP A 1 186 ? 24.929 24.989 2.197 1.00 27.39 186 ASP A O 1
ATOM 912 N N . ILE A 1 187 ? 24.876 26.098 4.162 1.00 25.49 187 ILE A N 1
ATOM 913 C CA . ILE A 1 187 ? 25.150 24.885 4.938 1.00 24.13 187 ILE A CA 1
ATOM 914 C C . ILE A 1 187 ? 23.822 24.412 5.545 1.00 26.02 187 ILE A C 1
ATOM 915 O O . ILE A 1 187 ? 22.943 25.256 5.836 1.00 22.52 187 ILE A O 1
ATOM 920 N N . LEU A 1 188 ? 23.658 23.095 5.705 1.00 27.40 188 LEU A N 1
ATOM 921 C CA . LEU A 1 188 ? 22.518 22.524 6.501 1.00 28.50 188 LEU A CA 1
ATOM 922 C C . LEU A 1 188 ? 23.041 21.439 7.427 1.00 26.93 188 LEU A C 1
ATOM 923 O O . LEU A 1 188 ? 23.896 20.640 7.034 1.00 27.02 188 LEU A O 1
ATOM 928 N N . VAL A 1 189 ? 22.578 21.452 8.669 1.00 28.01 189 VAL A N 1
ATOM 929 C CA . VAL A 1 189 ? 22.852 20.313 9.581 1.00 32.97 189 VAL A CA 1
ATOM 930 C C . VAL A 1 189 ? 21.544 19.515 9.695 1.00 33.64 189 VAL A C 1
ATOM 931 O O . VAL A 1 189 ? 20.511 20.091 9.990 1.00 34.83 189 VAL A O 1
ATOM 935 N N . TRP A 1 190 ? 21.568 18.218 9.396 1.00 34.89 190 TRP A N 1
ATOM 936 C CA . TRP A 1 190 ? 20.316 17.467 9.353 1.00 36.59 190 TRP A CA 1
ATOM 937 C C . TRP A 1 190 ? 20.605 16.047 9.747 1.00 44.18 190 TRP A C 1
ATOM 938 O O . TRP A 1 190 ? 21.425 15.359 9.094 1.00 42.79 190 TRP A O 1
ATOM 949 N N . LYS A 1 191 ? 19.955 15.609 10.837 1.00 46.96 191 LYS A N 1
ATOM 950 C CA . LYS A 1 191 ? 20.027 14.190 11.285 1.00 43.74 191 LYS A CA 1
ATOM 951 C C . LYS A 1 191 ? 21.446 13.702 11.305 1.00 37.03 191 LYS A C 1
ATOM 952 O O . LYS A 1 191 ? 21.771 12.648 10.754 1.00 36.02 191 LYS A O 1
ATOM 958 N N . GLY A 1 192 ? 22.305 14.493 11.925 1.00 41.62 192 GLY A N 1
ATOM 959 C CA . GLY A 1 192 ? 23.671 14.053 12.228 1.00 40.12 192 GLY A CA 1
ATOM 960 C C . GLY A 1 192 ? 24.684 14.181 11.098 1.00 47.27 192 GLY A C 1
ATOM 961 O O . GLY A 1 192 ? 25.804 13.640 11.185 1.00 46.73 192 GLY A O 1
ATOM 962 N N . LYS A 1 193 ? 24.303 14.864 10.020 1.00 43.54 193 LYS A N 1
ATOM 963 C CA . LYS A 1 193 ? 25.170 14.951 8.834 1.00 38.80 193 LYS A CA 1
ATOM 964 C C . LYS A 1 193 ? 25.233 16.410 8.345 1.00 34.98 193 LYS A C 1
ATOM 965 O O . LYS A 1 193 ? 24.350 17.215 8.698 1.00 25.95 193 LYS A O 1
ATOM 971 N N . TYR A 1 194 ? 26.273 16.756 7.566 1.00 33.00 194 TYR A N 1
ATOM 972 C CA . TYR A 1 194 ? 26.382 18.139 7.066 1.00 31.42 194 TYR A CA 1
ATOM 973 C C . TYR A 1 194 ? 26.090 18.149 5.590 1.00 32.18 194 TYR A C 1
ATOM 974 O O . TYR A 1 194 ? 26.552 17.281 4.857 1.00 32.22 194 TYR A O 1
ATOM 983 N N . TYR A 1 195 ? 25.318 19.133 5.172 1.00 29.22 195 TYR A N 1
ATOM 984 C CA . TYR A 1 195 ? 24.927 19.272 3.775 1.00 31.21 195 TYR A CA 1
ATOM 985 C C . TYR A 1 195 ? 25.325 20.649 3.207 1.00 27.14 195 TYR A C 1
ATOM 986 O O . TYR A 1 195 ? 25.001 21.649 3.804 1.00 25.74 195 TYR A O 1
ATOM 995 N N . LEU A 1 196 ? 25.977 20.685 2.049 1.00 24.60 196 LEU A N 1
ATOM 996 C CA . LEU A 1 196 ? 26.220 21.966 1.326 1.00 23.73 196 LEU A CA 1
ATOM 997 C C . LEU A 1 196 ? 25.372 22.034 0.036 1.00 22.62 196 LEU A C 1
ATOM 998 O O . LEU A 1 196 ? 25.410 21.120 -0.787 1.00 23.12 196 LEU A O 1
ATOM 1003 N N . TYR A 1 197 ? 24.644 23.110 -0.131 1.00 21.42 197 TYR A N 1
ATOM 1004 C CA . TYR A 1 197 ? 23.857 23.341 -1.338 1.00 23.31 197 TYR A CA 1
ATOM 1005 C C . TYR A 1 197 ? 24.591 24.445 -2.109 1.00 24.31 197 TYR A C 1
ATOM 1006 O O . TYR A 1 197 ? 25.026 25.450 -1.463 1.00 21.63 197 TYR A O 1
ATOM 1015 N N . TYR A 1 198 ? 24.753 24.308 -3.432 1.00 20.67 198 TYR A N 1
ATOM 1016 C CA . TYR A 1 198 ? 25.494 25.413 -4.143 1.00 23.74 198 TYR A CA 1
ATOM 1017 C C . TYR A 1 198 ? 25.061 25.388 -5.573 1.00 24.77 198 TYR A C 1
ATOM 1018 O O . TYR A 1 198 ? 24.477 24.387 -6.037 1.00 26.04 198 TYR A O 1
ATOM 1027 N N . GLN A 1 199 ? 25.363 26.473 -6.268 1.00 24.15 199 GLN A N 1
ATOM 1028 C CA . GLN A 1 199 ? 25.029 26.614 -7.678 1.00 25.05 199 GLN A CA 1
ATOM 1029 C C . GLN A 1 199 ? 26.068 25.872 -8.494 1.00 26.13 199 GLN A C 1
ATOM 1030 O O . GLN A 1 199 ? 27.252 25.872 -8.115 1.00 23.30 199 GLN A O 1
ATOM 1036 N N . ALA A 1 200 ? 25.651 25.262 -9.614 1.00 23.62 200 ALA A N 1
ATOM 1037 C CA . ALA A 1 200 ? 26.594 24.472 -10.398 1.00 24.20 200 ALA A CA 1
ATOM 1038 C C . ALA A 1 200 ? 26.646 24.937 -11.837 1.00 25.54 200 ALA A C 1
ATOM 1039 O O . ALA A 1 200 ? 25.624 24.966 -12.509 1.00 28.27 200 ALA A O 1
ATOM 1041 N N . PHE A 1 201 ? 27.830 25.332 -12.320 1.00 26.22 201 PHE A N 1
ATOM 1042 C CA . PHE A 1 201 ? 27.942 25.978 -13.637 1.00 26.98 201 PHE A CA 1
ATOM 1043 C C . PHE A 1 201 ? 28.547 25.071 -14.651 1.00 29.06 201 PHE A C 1
ATOM 1044 O O . PHE A 1 201 ? 29.434 24.281 -14.295 1.00 33.25 201 PHE A O 1
ATOM 1052 N N . ASN A 1 202 ? 28.107 25.172 -15.909 1.00 30.85 202 ASN A N 1
ATOM 1053 C CA . ASN A 1 202 ? 28.613 24.261 -16.941 1.00 35.78 202 ASN A CA 1
ATOM 1054 C C . ASN A 1 202 ? 29.329 24.945 -18.058 1.00 35.72 202 ASN A C 1
ATOM 1055 O O . ASN A 1 202 ? 29.873 24.271 -18.941 1.00 37.40 202 ASN A O 1
ATOM 1060 N N . GLU A 1 203 ? 29.350 26.267 -18.006 1.00 32.25 203 GLU A N 1
ATOM 1061 C CA . GLU A 1 203 ? 30.034 27.059 -19.028 1.00 44.49 203 GLU A CA 1
ATOM 1062 C C . GLU A 1 203 ? 30.337 28.414 -18.432 1.00 41.26 203 GLU A C 1
ATOM 1063 O O . GLU A 1 203 ? 29.777 28.755 -17.376 1.00 37.78 203 GLU A O 1
ATOM 1069 N N . PRO A 1 204 ? 31.159 29.196 -19.091 1.00 40.88 204 PRO A N 1
ATOM 1070 C CA . PRO A 1 204 ? 31.509 30.489 -18.550 1.00 39.49 204 PRO A CA 1
ATOM 1071 C C . PRO A 1 204 ? 30.282 31.330 -18.437 1.00 41.82 204 PRO A C 1
ATOM 1072 O O . PRO A 1 204 ? 29.499 31.397 -19.338 1.00 41.82 204 PRO A O 1
ATOM 1076 N N . SER A 1 205 ? 30.149 31.980 -17.306 1.00 40.71 205 SER A N 1
ATOM 1077 C CA . SER A 1 205 ? 28.993 32.754 -17.008 1.00 43.64 205 SER A CA 1
ATOM 1078 C C . SER A 1 205 ? 28.911 33.953 -17.906 1.00 50.26 205 SER A C 1
ATOM 1079 O O . SER A 1 205 ? 29.866 34.636 -18.119 1.00 44.96 205 SER A O 1
ATOM 1082 N N . GLY A 1 206 ? 27.716 34.174 -18.421 1.00 61.98 206 GLY A N 1
ATOM 1083 C CA . GLY A 1 206 ? 27.413 35.167 -19.430 1.00 60.26 206 GLY A CA 1
ATOM 1084 C C . GLY A 1 206 ? 27.488 34.715 -20.873 1.00 64.34 206 GLY A C 1
ATOM 1085 O O . GLY A 1 206 ? 27.075 35.432 -21.754 1.00 73.32 206 GLY A O 1
ATOM 1086 N N . LEU A 1 207 ? 27.991 33.522 -21.126 1.00 69.42 207 LEU A N 1
ATOM 1087 C CA . LEU A 1 207 ? 28.129 33.032 -22.493 1.00 73.72 207 LEU A CA 1
ATOM 1088 C C . LEU A 1 207 ? 26.816 32.838 -23.230 1.00 83.14 207 LEU A C 1
ATOM 1089 O O . LEU A 1 207 ? 26.659 33.267 -24.356 1.00 93.23 207 LEU A O 1
ATOM 1094 N N . ARG A 1 208 ? 25.904 32.103 -22.627 1.00 87.52 208 ARG A N 1
ATOM 1095 C CA . ARG A 1 208 ? 24.532 32.059 -23.083 1.00 95.17 208 ARG A CA 1
ATOM 1096 C C . ARG A 1 208 ? 23.693 32.528 -21.928 1.00 95.60 208 ARG A C 1
ATOM 1097 O O . ARG A 1 208 ? 24.159 33.295 -21.106 1.00 87.56 208 ARG A O 1
ATOM 1105 N N . GLY A 1 209 ? 22.451 32.081 -21.868 1.00 89.66 209 GLY A N 1
ATOM 1106 C CA . GLY A 1 209 ? 21.629 32.419 -20.736 1.00 88.46 209 GLY A CA 1
ATOM 1107 C C . GLY A 1 209 ? 21.835 31.455 -19.585 1.00 92.44 209 GLY A C 1
ATOM 1108 O O . GLY A 1 209 ? 21.231 30.412 -19.516 1.00 83.79 209 GLY A O 1
ATOM 1109 N N . ASP A 1 210 ? 22.766 31.780 -18.716 1.00 89.84 210 ASP A N 1
ATOM 1110 C CA . ASP A 1 210 ? 22.808 31.272 -17.365 1.00 88.09 210 ASP A CA 1
ATOM 1111 C C . ASP A 1 210 ? 22.646 29.760 -17.306 1.00 86.43 210 ASP A C 1
ATOM 1112 O O . ASP A 1 210 ? 23.133 29.060 -18.177 1.00 102.73 210 ASP A O 1
ATOM 1117 N N . TRP A 1 211 ? 21.880 29.296 -16.334 1.00 61.75 211 TRP A N 1
ATOM 1118 C CA . TRP A 1 211 ? 21.655 27.897 -16.019 1.00 50.47 211 TRP A CA 1
ATOM 1119 C C . TRP A 1 211 ? 22.636 27.322 -15.041 1.00 39.35 211 TRP A C 1
ATOM 1120 O O . TRP A 1 211 ? 23.554 26.684 -15.423 1.00 33.08 211 TRP A O 1
ATOM 1131 N N . CYS A 1 212 ? 22.399 27.567 -13.772 1.00 32.09 212 CYS A N 1
ATOM 1132 C CA . CYS A 1 212 ? 23.214 27.046 -12.705 1.00 32.09 212 CYS A CA 1
ATOM 1133 C C . CYS A 1 212 ? 22.405 26.415 -11.613 1.00 30.05 212 CYS A C 1
ATOM 1134 O O . CYS A 1 212 ? 22.267 26.940 -10.548 1.00 32.30 212 CYS A O 1
ATOM 1137 N N . PRO A 1 213 ? 21.898 25.166 -11.953 1.00 25.93 213 PRO A N 1
ATOM 1138 C CA . PRO A 1 213 ? 21.035 24.573 -10.933 1.00 26.82 213 PRO A CA 1
ATOM 1139 C C . PRO A 1 213 ? 21.756 24.164 -9.672 1.00 27.93 213 PRO A C 1
ATOM 1140 O O . PRO A 1 213 ? 22.919 23.966 -9.725 1.00 27.06 213 PRO A O 1
ATOM 1144 N N . VAL A 1 214 ? 21.049 24.041 -8.568 1.00 24.18 214 VAL A N 1
ATOM 1145 C CA . VAL A 1 214 ? 21.632 23.699 -7.281 1.00 23.75 214 VAL A CA 1
ATOM 1146 C C . VAL A 1 214 ? 22.032 22.242 -7.056 1.00 25.21 214 VAL A C 1
ATOM 1147 O O . VAL A 1 214 ? 21.202 21.380 -7.172 1.00 26.49 214 VAL A O 1
ATOM 1151 N N . SER A 1 215 ? 23.301 21.973 -6.697 1.00 21.11 215 SER A N 1
ATOM 1152 C CA . SER A 1 215 ? 23.711 20.646 -6.346 1.00 21.53 215 SER A CA 1
ATOM 1153 C C . SER A 1 215 ? 23.802 20.532 -4.836 1.00 22.72 215 SER A C 1
ATOM 1154 O O . SER A 1 215 ? 23.692 21.528 -4.128 1.00 22.90 215 SER A O 1
ATOM 1157 N N . VAL A 1 216 ? 23.944 19.314 -4.323 1.00 24.13 216 VAL A N 1
ATOM 1158 C CA . VAL A 1 216 ? 24.134 19.137 -2.860 1.00 23.34 216 VAL A CA 1
ATOM 1159 C C . VAL A 1 216 ? 25.183 18.092 -2.611 1.00 26.62 216 VAL A C 1
ATOM 1160 O O . VAL A 1 216 ? 25.297 17.101 -3.370 1.00 25.68 216 VAL A O 1
ATOM 1164 N N . SER A 1 217 ? 25.987 18.316 -1.566 1.00 25.51 217 SER A N 1
ATOM 1165 C CA . SER A 1 217 ? 26.992 17.353 -1.178 1.00 23.53 217 SER A CA 1
ATOM 1166 C C . SER A 1 217 ? 26.876 17.178 0.328 1.00 25.96 217 SER A C 1
ATOM 1167 O O . SER A 1 217 ? 26.280 18.012 1.005 1.00 25.38 217 SER A O 1
ATOM 1170 N N . TYR A 1 218 ? 27.416 16.088 0.873 1.00 25.58 218 TYR A N 1
ATOM 1171 C CA . TYR A 1 218 ? 27.222 15.890 2.325 1.00 28.61 218 TYR A CA 1
ATOM 1172 C C . TYR A 1 218 ? 28.435 15.288 2.958 1.00 25.09 218 TYR A C 1
ATOM 1173 O O . TYR A 1 218 ? 29.326 14.749 2.273 1.00 25.88 218 TYR A O 1
ATOM 1182 N N . ALA A 1 219 ? 28.470 15.366 4.277 1.00 27.04 219 ALA A N 1
ATOM 1183 C CA . ALA A 1 219 ? 29.638 14.820 4.990 1.00 27.15 219 ALA A CA 1
ATOM 1184 C C . ALA A 1 219 ? 29.280 14.434 6.388 1.00 26.63 219 ALA A C 1
ATOM 1185 O O . ALA A 1 219 ? 28.305 14.897 6.954 1.00 27.63 219 ALA A O 1
ATOM 1187 N N . ASP A 1 220 ? 30.112 13.574 6.944 1.00 33.19 220 ASP A N 1
ATOM 1188 C CA . ASP A 1 220 ? 29.967 13.147 8.310 1.00 36.82 220 ASP A CA 1
ATOM 1189 C C . ASP A 1 220 ? 30.611 14.103 9.251 1.00 38.23 220 ASP A C 1
ATOM 1190 O O . ASP A 1 220 ? 30.224 14.165 10.376 1.00 39.50 220 ASP A O 1
ATOM 1195 N N . SER A 1 221 ? 31.566 14.900 8.760 1.00 39.85 221 SER A N 1
ATOM 1196 C CA . SER A 1 221 ? 32.287 15.882 9.594 1.00 37.17 221 SER A CA 1
ATOM 1197 C C . SER A 1 221 ? 32.304 17.296 8.937 1.00 34.88 221 SER A C 1
ATOM 1198 O O . SER A 1 221 ? 32.312 17.406 7.703 1.00 34.70 221 SER A O 1
ATOM 1201 N N . PRO A 1 222 ? 32.343 18.368 9.729 1.00 34.17 222 PRO A N 1
ATOM 1202 C CA . PRO A 1 222 ? 32.396 19.684 9.049 1.00 31.43 222 PRO A CA 1
ATOM 1203 C C . PRO A 1 222 ? 33.698 19.904 8.280 1.00 31.96 222 PRO A C 1
ATOM 1204 O O . PRO A 1 222 ? 33.747 20.768 7.406 1.00 31.19 222 PRO A O 1
ATOM 1208 N N . ASP A 1 223 ? 34.739 19.133 8.609 1.00 29.38 223 ASP A N 1
ATOM 1209 C CA . ASP A 1 223 ? 35.930 19.055 7.793 1.00 30.17 223 ASP A CA 1
ATOM 1210 C C . ASP A 1 223 ? 35.590 18.145 6.627 1.00 37.80 223 ASP A C 1
ATOM 1211 O O . ASP A 1 223 ? 34.407 17.688 6.459 1.00 39.98 223 ASP A O 1
ATOM 1216 N N . GLY A 1 224 ? 36.504 17.799 5.752 1.00 35.71 224 GLY A N 1
ATOM 1217 C CA . GLY A 1 224 ? 35.871 16.781 4.823 1.00 42.47 224 GLY A CA 1
ATOM 1218 C C . GLY A 1 224 ? 35.680 15.349 5.382 1.00 39.54 224 GLY A C 1
ATOM 1219 O O . GLY A 1 224 ? 35.536 15.142 6.597 1.00 40.24 224 GLY A O 1
ATOM 1220 N N . PRO A 1 225 ? 35.691 14.349 4.495 1.00 37.96 225 PRO A N 1
ATOM 1221 C CA . PRO A 1 225 ? 35.508 14.626 3.054 1.00 36.24 225 PRO A CA 1
ATOM 1222 C C . PRO A 1 225 ? 34.011 14.730 2.668 1.00 36.77 225 PRO A C 1
ATOM 1223 O O . PRO A 1 225 ? 33.146 14.271 3.392 1.00 33.22 225 PRO A O 1
ATOM 1227 N N . TRP A 1 226 ? 33.728 15.387 1.540 1.00 36.66 226 TRP A N 1
ATOM 1228 C CA . TRP A 1 226 ? 32.364 15.635 1.081 1.00 31.15 226 TRP A CA 1
ATOM 1229 C C . TRP A 1 226 ? 32.034 14.614 0.008 1.00 33.13 226 TRP A C 1
ATOM 1230 O O . TRP A 1 226 ? 32.912 14.223 -0.767 1.00 32.16 226 TRP A O 1
ATOM 1241 N N . THR A 1 227 ? 30.814 14.147 -0.010 1.00 33.73 227 THR A N 1
ATOM 1242 C CA . THR A 1 227 ? 30.402 13.207 -1.006 1.00 35.54 227 THR A CA 1
ATOM 1243 C C . THR A 1 227 ? 29.294 13.844 -1.787 1.00 33.90 227 THR A C 1
ATOM 1244 O O . THR A 1 227 ? 28.387 14.333 -1.220 1.00 32.18 227 THR A O 1
ATOM 1248 N N . HIS A 1 228 ? 29.369 13.784 -3.097 1.00 33.31 228 HIS A N 1
ATOM 1249 C CA . HIS A 1 228 ? 28.341 14.325 -3.948 1.00 31.58 228 HIS A CA 1
ATOM 1250 C C . HIS A 1 228 ? 27.017 13.643 -3.740 1.00 29.69 228 HIS A C 1
ATOM 1251 O O . HIS A 1 228 ? 26.935 12.471 -3.742 1.00 31.74 228 HIS A O 1
ATOM 1258 N N . GLY A 1 229 ? 25.979 14.422 -3.580 1.00 29.90 229 GLY A N 1
ATOM 1259 C CA . GLY A 1 229 ? 24.662 13.911 -3.334 1.00 29.73 229 GLY A CA 1
ATOM 1260 C C . GLY A 1 229 ? 23.662 13.960 -4.456 1.00 34.34 229 GLY A C 1
ATOM 1261 O O . GLY A 1 229 ? 23.011 13.006 -4.694 1.00 38.49 229 GLY A O 1
ATOM 1262 N N . GLY A 1 230 ? 23.525 15.096 -5.103 1.00 36.17 230 GLY A N 1
ATOM 1263 C CA . GLY A 1 230 ? 22.584 15.283 -6.169 1.00 28.68 230 GLY A CA 1
ATOM 1264 C C . GLY A 1 230 ? 22.817 16.523 -6.976 1.00 30.16 230 GLY A C 1
ATOM 1265 O O . GLY A 1 230 ? 23.483 17.394 -6.551 1.00 27.97 230 GLY A O 1
ATOM 1266 N N . ASP A 1 231 ? 22.214 16.599 -8.136 1.00 29.15 231 ASP A N 1
ATOM 1267 C CA . ASP A 1 231 ? 22.282 17.764 -8.976 1.00 29.22 231 ASP A CA 1
ATOM 1268 C C . ASP A 1 231 ? 20.897 18.230 -9.223 1.00 29.15 231 ASP A C 1
ATOM 1269 O O . ASP A 1 231 ? 20.012 17.433 -9.203 1.00 30.07 231 ASP A O 1
ATOM 1274 N N . SER A 1 232 ? 20.723 19.529 -9.412 1.00 27.65 232 SER A N 1
ATOM 1275 C CA . SER A 1 232 ? 19.410 20.121 -9.726 1.00 27.73 232 SER A CA 1
ATOM 1276 C C . SER A 1 232 ? 18.331 19.639 -8.783 1.00 28.08 232 SER A C 1
ATOM 1277 O O . SER A 1 232 ? 17.267 19.189 -9.255 1.00 29.52 232 SER A O 1
ATOM 1280 N N . VAL A 1 233 ? 18.582 19.744 -7.487 1.00 23.84 233 VAL A N 1
ATOM 1281 C CA . VAL A 1 233 ? 17.688 19.227 -6.474 1.00 26.02 233 VAL A CA 1
ATOM 1282 C C . VAL A 1 233 ? 16.518 20.191 -6.226 1.00 28.44 233 VAL A C 1
ATOM 1283 O O . VAL A 1 233 ? 15.546 19.821 -5.621 1.00 28.73 233 VAL A O 1
ATOM 1287 N N . ILE A 1 234 ? 16.631 21.443 -6.655 1.00 29.45 234 ILE A N 1
ATOM 1288 C CA . ILE A 1 234 ? 15.484 22.301 -6.620 1.00 29.97 234 ILE A CA 1
ATOM 1289 C C . ILE A 1 234 ? 14.887 22.424 -8.037 1.00 33.17 234 ILE A C 1
ATOM 1290 O O . ILE A 1 234 ? 15.574 22.858 -8.955 1.00 27.02 234 ILE A O 1
ATOM 1295 N N . PRO A 1 235 ? 13.596 22.048 -8.213 1.00 32.54 235 PRO A N 1
ATOM 1296 C CA . PRO A 1 235 ? 13.060 22.086 -9.587 1.00 32.84 235 PRO A CA 1
ATOM 1297 C C . PRO A 1 235 ? 12.848 23.517 -10.065 1.00 31.37 235 PRO A C 1
ATOM 1298 O O . PRO A 1 235 ? 12.687 24.420 -9.251 1.00 31.49 235 PRO A O 1
ATOM 1302 N N . PHE A 1 236 ? 12.899 23.722 -11.370 1.00 29.30 236 PHE A N 1
ATOM 1303 C CA . PHE A 1 236 ? 12.658 25.005 -11.947 1.00 32.73 236 PHE A CA 1
ATOM 1304 C C . PHE A 1 236 ? 11.186 24.987 -12.283 1.00 36.68 236 PHE A C 1
ATOM 1305 O O . PHE A 1 236 ? 10.650 23.928 -12.516 1.00 38.54 236 PHE A O 1
ATOM 1313 N N . GLY A 1 237 ? 10.528 26.138 -12.297 1.00 40.90 237 GLY A N 1
ATOM 1314 C CA . GLY A 1 237 ? 9.151 26.201 -12.764 1.00 50.53 237 GLY A CA 1
ATOM 1315 C C . GLY A 1 237 ? 8.961 25.858 -14.243 1.00 53.59 237 GLY A C 1
ATOM 1316 O O . GLY A 1 237 ? 9.914 25.935 -15.045 1.00 53.60 237 GLY A O 1
ATOM 1317 N N . LYS A 1 238 ? 7.728 25.476 -14.602 1.00 60.43 238 LYS A N 1
ATOM 1318 C CA . LYS A 1 238 ? 7.330 25.241 -16.003 1.00 61.68 238 LYS A CA 1
ATOM 1319 C C . LYS A 1 238 ? 7.538 26.535 -16.828 1.00 59.17 238 LYS A C 1
ATOM 1320 O O . LYS A 1 238 ? 7.545 27.640 -16.261 1.00 59.09 238 LYS A O 1
ATOM 1322 N N . LYS A 1 239 ? 7.727 26.404 -18.149 1.00 67.95 239 LYS A N 1
ATOM 1323 C CA . LYS A 1 239 ? 7.951 27.583 -19.048 1.00 71.22 239 LYS A CA 1
ATOM 1324 C C . LYS A 1 239 ? 6.895 28.673 -18.811 1.00 70.63 239 LYS A C 1
ATOM 1325 O O . LYS A 1 239 ? 5.702 28.376 -18.742 1.00 74.50 239 LYS A O 1
ATOM 1327 N N . GLY A 1 240 ? 7.351 29.916 -18.649 1.00 63.94 240 GLY A N 1
ATOM 1328 C CA . GLY A 1 240 ? 6.483 31.018 -18.309 1.00 53.61 240 GLY A CA 1
ATOM 1329 C C . GLY A 1 240 ? 6.489 31.392 -16.831 1.00 57.58 240 GLY A C 1
ATOM 1330 O O . GLY A 1 240 ? 6.449 32.583 -16.527 1.00 52.16 240 GLY A O 1
ATOM 1331 N N . GLU A 1 241 ? 6.532 30.399 -15.920 1.00 55.37 241 GLU A N 1
ATOM 1332 C CA . GLU A 1 241 ? 6.539 30.661 -14.469 1.00 52.66 241 GLU A CA 1
ATOM 1333 C C . GLU A 1 241 ? 7.741 31.530 -14.020 1.00 47.27 241 GLU A C 1
ATOM 1334 O O . GLU A 1 241 ? 8.783 31.572 -14.690 1.00 46.96 241 GLU A O 1
ATOM 1340 N N . TRP A 1 242 ? 7.583 32.249 -12.914 1.00 46.42 242 TRP A N 1
ATOM 1341 C CA . TRP A 1 242 ? 8.632 33.184 -12.415 1.00 46.42 242 TRP A CA 1
ATOM 1342 C C . TRP A 1 242 ? 10.055 32.533 -12.215 1.00 44.90 242 TRP A C 1
ATOM 1343 O O . TRP A 1 242 ? 11.079 33.136 -12.574 1.00 44.77 242 TRP A O 1
ATOM 1354 N N . ASP A 1 243 ? 10.100 31.313 -11.685 1.00 40.09 243 ASP A N 1
ATOM 1355 C CA . ASP A 1 243 ? 11.374 30.625 -11.412 1.00 42.25 243 ASP A CA 1
ATOM 1356 C C . ASP A 1 243 ? 11.686 29.545 -12.430 1.00 41.63 243 ASP A C 1
ATOM 1357 O O . ASP A 1 243 ? 12.309 28.537 -12.098 1.00 42.43 243 ASP A O 1
ATOM 1362 N N . GLN A 1 244 ? 11.260 29.774 -13.669 1.00 42.45 244 GLN A N 1
ATOM 1363 C CA . GLN A 1 244 ? 11.479 28.823 -14.775 1.00 42.88 244 GLN A CA 1
ATOM 1364 C C . GLN A 1 244 ? 12.931 28.609 -15.114 1.00 38.96 244 GLN A C 1
ATOM 1365 O O . GLN A 1 244 ? 13.258 27.610 -15.732 1.00 34.22 244 GLN A O 1
ATOM 1371 N N . ASP A 1 245 ? 13.783 29.562 -14.724 1.00 36.47 245 ASP A N 1
ATOM 1372 C CA . ASP A 1 245 ? 15.165 29.626 -15.177 1.00 39.22 245 ASP A CA 1
ATOM 1373 C C . ASP A 1 245 ? 16.233 29.531 -14.073 1.00 37.22 245 ASP A C 1
ATOM 1374 O O . ASP A 1 245 ? 17.430 29.506 -14.371 1.00 34.89 245 ASP A O 1
ATOM 1379 N N . ALA A 1 246 ? 15.828 29.538 -12.811 1.00 32.61 246 ALA A N 1
ATOM 1380 C CA . ALA A 1 246 ? 16.840 29.688 -11.790 1.00 34.69 246 ALA A CA 1
ATOM 1381 C C . ALA A 1 246 ? 16.325 29.366 -10.420 1.00 36.53 246 ALA A C 1
ATOM 1382 O O . ALA A 1 246 ? 15.150 29.642 -10.086 1.00 31.82 246 ALA A O 1
ATOM 1384 N N . THR A 1 247 ? 17.218 28.771 -9.636 1.00 33.72 247 THR A N 1
ATOM 1385 C CA . THR A 1 247 ? 17.086 28.775 -8.190 1.00 32.91 247 THR A CA 1
ATOM 1386 C C . THR A 1 247 ? 18.443 29.256 -7.564 1.00 32.27 247 THR A C 1
ATOM 1387 O O . THR A 1 247 ? 19.281 28.447 -7.234 1.00 29.96 247 THR A O 1
ATOM 1391 N N . HIS A 1 248 ? 18.672 30.557 -7.468 1.00 31.96 248 HIS A N 1
ATOM 1392 C CA . HIS A 1 248 ? 19.943 31.077 -6.959 1.00 32.07 248 HIS A CA 1
ATOM 1393 C C . HIS A 1 248 ? 19.899 31.171 -5.457 1.00 33.74 248 HIS A C 1
ATOM 1394 O O . HIS A 1 248 ? 18.817 31.294 -4.868 1.00 29.41 248 HIS A O 1
ATOM 1401 N N . ASP A 1 249 ? 21.082 31.111 -4.834 1.00 31.53 249 ASP A N 1
ATOM 1402 C CA . ASP A 1 249 ? 21.266 31.446 -3.421 1.00 29.63 249 ASP A CA 1
ATOM 1403 C C . ASP A 1 249 ? 20.492 30.492 -2.520 1.00 28.43 249 ASP A C 1
ATOM 1404 O O . ASP A 1 249 ? 19.808 30.922 -1.629 1.00 30.28 249 ASP A O 1
ATOM 1409 N N . PRO A 1 250 ? 20.619 29.199 -2.724 1.00 26.12 250 PRO A N 1
ATOM 1410 C CA . PRO A 1 250 ? 19.856 28.271 -1.899 1.00 26.47 250 PRO A CA 1
ATOM 1411 C C . PRO A 1 250 ? 20.215 28.481 -0.398 1.00 30.93 250 PRO A C 1
ATOM 1412 O O . PRO A 1 250 ? 21.382 28.568 -0.081 1.00 30.36 250 PRO A O 1
ATOM 1416 N N . GLN A 1 251 ? 19.240 28.604 0.500 1.00 28.48 251 GLN A N 1
ATOM 1417 C CA . GLN A 1 251 ? 19.544 28.754 1.914 1.00 26.17 251 GLN A CA 1
ATOM 1418 C C . GLN A 1 251 ? 18.547 27.952 2.781 1.00 29.81 251 GLN A C 1
ATOM 1419 O O . GLN A 1 251 ? 17.368 28.334 2.938 1.00 26.84 251 GLN A O 1
ATOM 1425 N N . PRO A 1 252 ? 18.981 26.806 3.303 1.00 29.75 252 PRO A N 1
ATOM 1426 C CA . PRO A 1 252 ? 17.989 26.045 4.063 1.00 33.59 252 PRO A CA 1
ATOM 1427 C C . PRO A 1 252 ? 18.016 26.330 5.582 1.00 38.73 252 PRO A C 1
ATOM 1428 O O . PRO A 1 252 ? 19.075 26.550 6.165 1.00 34.22 252 PRO A O 1
ATOM 1432 N N . ILE A 1 253 ? 16.836 26.363 6.200 1.00 40.89 253 ILE A N 1
ATOM 1433 C CA . ILE A 1 253 ? 16.729 26.300 7.659 1.00 37.03 253 ILE A CA 1
ATOM 1434 C C . ILE A 1 253 ? 15.880 25.078 8.002 1.00 40.46 253 ILE A C 1
ATOM 1435 O O . ILE A 1 253 ? 15.172 24.543 7.130 1.00 40.32 253 ILE A O 1
ATOM 1440 N N . VAL A 1 254 ? 15.929 24.634 9.254 1.00 42.01 254 VAL A N 1
ATOM 1441 C CA . VAL A 1 254 ? 14.961 23.630 9.702 1.00 43.47 254 VAL A CA 1
ATOM 1442 C C . VAL A 1 254 ? 13.768 24.341 10.293 1.00 46.70 254 VAL A C 1
ATOM 1443 O O . VAL A 1 254 ? 13.926 25.131 11.226 1.00 46.10 254 VAL A O 1
ATOM 1447 N N . TYR A 1 255 ? 12.587 24.086 9.733 1.00 41.73 255 TYR A N 1
ATOM 1448 C CA . TYR A 1 255 ? 11.386 24.755 10.235 1.00 46.06 255 TYR A CA 1
ATOM 1449 C C . TYR A 1 255 ? 10.129 23.877 10.135 1.00 46.42 255 TYR A C 1
ATOM 1450 O O . TYR A 1 255 ? 9.881 23.299 9.081 1.00 39.05 255 TYR A O 1
ATOM 1459 N N . LYS A 1 256 ? 9.369 23.785 11.245 1.00 49.13 256 LYS A N 1
ATOM 1460 C CA . LYS A 1 256 ? 8.186 22.903 11.372 1.00 44.30 256 LYS A CA 1
ATOM 1461 C C . LYS A 1 256 ? 8.527 21.486 10.972 1.00 46.48 256 LYS A C 1
ATOM 1462 O O . LYS A 1 256 ? 7.827 20.895 10.140 1.00 50.40 256 LYS A O 1
ATOM 1468 N N . GLY A 1 257 ? 9.633 20.965 11.498 1.00 46.22 257 GLY A N 1
ATOM 1469 C CA . GLY A 1 257 ? 10.040 19.581 11.222 1.00 41.86 257 GLY A CA 1
ATOM 1470 C C . GLY A 1 257 ? 10.596 19.281 9.835 1.00 41.82 257 GLY A C 1
ATOM 1471 O O . GLY A 1 257 ? 10.940 18.129 9.543 1.00 40.51 257 GLY A O 1
ATOM 1472 N N . LYS A 1 258 ? 10.690 20.296 8.972 1.00 40.52 258 LYS A N 1
ATOM 1473 C CA . LYS A 1 258 ? 11.074 20.077 7.568 1.00 42.50 258 LYS A CA 1
ATOM 1474 C C . LYS A 1 258 ? 12.216 21.043 7.082 1.00 40.70 258 LYS A C 1
ATOM 1475 O O . LYS A 1 258 ? 12.372 22.159 7.578 1.00 37.44 258 LYS A O 1
ATOM 1481 N N . ILE A 1 259 ? 12.996 20.614 6.102 1.00 38.17 259 ILE A N 1
ATOM 1482 C CA . ILE A 1 259 ? 13.949 21.520 5.455 1.00 37.45 259 ILE A CA 1
ATOM 1483 C C . ILE A 1 259 ? 13.226 22.589 4.664 1.00 34.76 259 ILE A C 1
ATOM 1484 O O . ILE A 1 259 ? 12.573 22.279 3.669 1.00 39.42 259 ILE A O 1
ATOM 1489 N N . HIS A 1 260 ? 13.354 23.834 5.113 1.00 33.86 260 HIS A N 1
ATOM 1490 C CA . HIS A 1 260 ? 12.871 24.998 4.407 1.00 37.24 260 HIS A CA 1
ATOM 1491 C C . HIS A 1 260 ? 13.992 25.731 3.655 1.00 39.10 260 HIS A C 1
ATOM 1492 O O . HIS A 1 260 ? 14.823 26.393 4.256 1.00 38.03 260 HIS A O 1
ATOM 1499 N N . LEU A 1 261 ? 13.973 25.608 2.334 1.00 38.44 261 LEU A N 1
ATOM 1500 C CA . LEU A 1 261 ? 15.035 26.095 1.501 1.00 32.28 261 LEU A CA 1
ATOM 1501 C C . LEU A 1 261 ? 14.548 27.248 0.654 1.00 35.55 261 LEU A C 1
ATOM 1502 O O . LEU A 1 261 ? 13.853 27.036 -0.330 1.00 40.70 261 LEU A O 1
ATOM 1507 N N . TYR A 1 262 ? 14.948 28.460 1.039 1.00 30.51 262 TYR A N 1
ATOM 1508 C CA . TYR A 1 262 ? 14.738 29.673 0.299 1.00 28.12 262 TYR A CA 1
ATOM 1509 C C . TYR A 1 262 ? 15.742 29.872 -0.830 1.00 31.75 262 TYR A C 1
ATOM 1510 O O . TYR A 1 262 ? 16.906 29.439 -0.734 1.00 30.58 262 TYR A O 1
ATOM 1519 N N . TYR A 1 263 ? 15.286 30.548 -1.878 1.00 27.17 263 TYR A N 1
ATOM 1520 C CA . TYR A 1 263 ? 16.060 30.689 -3.086 1.00 30.41 263 TYR A CA 1
ATOM 1521 C C . TYR A 1 263 ? 15.508 31.868 -3.809 1.00 32.10 263 TYR A C 1
ATOM 1522 O O . TYR A 1 263 ? 14.506 32.479 -3.382 1.00 29.86 263 TYR A O 1
ATOM 1531 N N . LYS A 1 264 ? 16.140 32.199 -4.925 1.00 31.54 264 LYS A N 1
ATOM 1532 C CA . LYS A 1 264 ? 15.750 33.416 -5.602 1.00 32.69 264 LYS A CA 1
ATOM 1533 C C . LYS A 1 264 ? 15.765 33.230 -7.105 1.00 32.92 264 LYS A C 1
ATOM 1534 O O . LYS A 1 264 ? 16.452 32.336 -7.611 1.00 30.58 264 LYS A O 1
ATOM 1540 N N . ALA A 1 265 ? 14.983 34.064 -7.793 1.00 34.56 265 ALA A N 1
ATOM 1541 C CA . ALA A 1 265 ? 14.921 34.064 -9.274 1.00 36.60 265 ALA A CA 1
ATOM 1542 C C . ALA A 1 265 ? 14.401 35.382 -9.803 1.00 38.65 265 ALA A C 1
ATOM 1543 O O . ALA A 1 265 ? 13.452 35.973 -9.253 1.00 42.64 265 ALA A O 1
ATOM 1545 N N . ALA A 1 266 ? 15.078 35.881 -10.828 1.00 42.78 266 ALA A N 1
ATOM 1546 C CA . ALA A 1 266 ? 14.686 37.113 -11.506 1.00 44.92 266 ALA A CA 1
ATOM 1547 C C . ALA A 1 266 ? 13.581 36.778 -12.527 1.00 52.57 266 ALA A C 1
ATOM 1548 O O . ALA A 1 266 ? 13.623 35.695 -13.148 1.00 54.80 266 ALA A O 1
ATOM 1550 N N . TYR A 1 267 ? 12.605 37.684 -12.684 1.00 55.47 267 TYR A N 1
ATOM 1551 C CA . TYR A 1 267 ? 11.445 37.463 -13.583 1.00 65.14 267 TYR A CA 1
ATOM 1552 C C . TYR A 1 267 ? 10.784 38.723 -14.235 1.00 73.53 267 TYR A C 1
ATOM 1553 O O . TYR A 1 267 ? 11.197 39.864 -13.975 1.00 70.12 267 TYR A O 1
ATOM 1562 N N . ASN A 1 268 ? 9.776 38.457 -15.094 1.00 84.60 268 ASN A N 1
ATOM 1563 C CA . ASN A 1 268 ? 8.983 39.420 -15.934 1.00 80.08 268 ASN A CA 1
ATOM 1564 C C . ASN A 1 268 ? 9.531 39.718 -17.328 1.00 82.53 268 ASN A C 1
ATOM 1565 O O . ASN A 1 268 ? 10.736 39.869 -17.511 1.00 86.21 268 ASN A O 1
ATOM 1570 N N . LYS A 1 276 ? 12.134 45.883 -17.634 1.00 95.19 276 LYS A N 1
ATOM 1571 C CA . LYS A 1 276 ? 12.101 45.892 -16.169 1.00 104.20 276 LYS A CA 1
ATOM 1572 C C . LYS A 1 276 ? 11.748 44.505 -15.577 1.00 108.73 276 LYS A C 1
ATOM 1573 O O . LYS A 1 276 ? 10.636 43.981 -15.771 1.00 106.22 276 LYS A O 1
ATOM 1575 N N . TYR A 1 277 ? 12.714 43.916 -14.866 1.00 103.93 277 TYR A N 1
ATOM 1576 C CA . TYR A 1 277 ? 12.559 42.601 -14.230 1.00 93.22 277 TYR A CA 1
ATOM 1577 C C . TYR A 1 277 ? 12.654 42.694 -12.692 1.00 80.54 277 TYR A C 1
ATOM 1578 O O . TYR A 1 277 ? 13.544 43.364 -12.172 1.00 87.25 277 TYR A O 1
ATOM 1580 N N . ALA A 1 278 ? 11.736 42.030 -11.979 1.00 65.53 278 ALA A N 1
ATOM 1581 C CA . ALA A 1 278 ? 11.781 41.920 -10.499 1.00 55.57 278 ALA A CA 1
ATOM 1582 C C . ALA A 1 278 ? 12.523 40.661 -10.021 1.00 55.18 278 ALA A C 1
ATOM 1583 O O . ALA A 1 278 ? 12.617 39.670 -10.736 1.00 54.91 278 ALA A O 1
ATOM 1585 N N . VAL A 1 279 ? 13.025 40.677 -8.797 1.00 53.38 279 VAL A N 1
ATOM 1586 C CA . VAL A 1 279 ? 13.589 39.444 -8.243 1.00 54.32 279 VAL A CA 1
ATOM 1587 C C . VAL A 1 279 ? 12.677 38.830 -7.149 1.00 52.09 279 VAL A C 1
ATOM 1588 O O . VAL A 1 279 ? 12.377 39.447 -6.134 1.00 54.85 279 VAL A O 1
ATOM 1592 N N . GLY A 1 280 ? 12.204 37.618 -7.397 1.00 45.28 280 GLY A N 1
ATOM 1593 C CA . GLY A 1 280 ? 11.435 36.931 -6.384 1.00 45.82 280 GLY A CA 1
ATOM 1594 C C . GLY A 1 280 ? 12.253 36.033 -5.485 1.00 42.73 280 GLY A C 1
ATOM 1595 O O . GLY A 1 280 ? 13.400 35.645 -5.784 1.00 36.02 280 GLY A O 1
ATOM 1596 N N . HIS A 1 281 ? 11.636 35.681 -4.381 1.00 37.90 281 HIS A N 1
ATOM 1597 C CA . HIS A 1 281 ? 12.179 34.682 -3.527 1.00 38.93 281 HIS A CA 1
ATOM 1598 C C . HIS A 1 281 ? 11.124 33.665 -3.294 1.00 40.41 281 HIS A C 1
ATOM 1599 O O . HIS A 1 281 ? 9.965 34.005 -3.055 1.00 42.59 281 HIS A O 1
ATOM 1606 N N . GLY A 1 282 ? 11.517 32.414 -3.348 1.00 35.71 282 GLY A N 1
ATOM 1607 C CA . GLY A 1 282 ? 10.558 31.382 -3.175 1.00 37.52 282 GLY A CA 1
ATOM 1608 C C . GLY A 1 282 ? 11.054 30.487 -2.094 1.00 42.05 282 GLY A C 1
ATOM 1609 O O . GLY A 1 282 ? 12.162 30.708 -1.536 1.00 38.45 282 GLY A O 1
ATOM 1610 N N . LEU A 1 283 ? 10.233 29.481 -1.813 1.00 35.02 283 LEU A N 1
ATOM 1611 C CA . LEU A 1 283 ? 10.512 28.483 -0.823 1.00 36.39 283 LEU A CA 1
ATOM 1612 C C . LEU A 1 283 ? 10.281 27.126 -1.409 1.00 36.88 283 LEU A C 1
ATOM 1613 O O . LEU A 1 283 ? 9.355 26.922 -2.218 1.00 42.67 283 LEU A O 1
ATOM 1618 N N . ALA A 1 284 ? 11.136 26.190 -1.032 1.00 35.54 284 ALA A N 1
ATOM 1619 C CA . ALA A 1 284 ? 10.954 24.782 -1.385 1.00 35.73 284 ALA A CA 1
ATOM 1620 C C . ALA A 1 284 ? 11.272 23.948 -0.165 1.00 41.18 284 ALA A C 1
ATOM 1621 O O . ALA A 1 284 ? 12.087 24.356 0.690 1.00 40.68 284 ALA A O 1
ATOM 1623 N N . ILE A 1 285 ? 10.619 22.785 -0.076 1.00 41.89 285 ILE A N 1
ATOM 1624 C CA . ILE A 1 285 ? 10.560 22.023 1.162 1.00 35.72 285 ILE A CA 1
ATOM 1625 C C . ILE A 1 285 ? 10.757 20.566 0.910 1.00 36.14 285 ILE A C 1
ATOM 1626 O O . ILE A 1 285 ? 10.331 20.055 -0.125 1.00 40.00 285 ILE A O 1
ATOM 1631 N N . ALA A 1 286 ? 11.418 19.893 1.853 1.00 38.28 286 ALA A N 1
ATOM 1632 C CA . ALA A 1 286 ? 11.771 18.491 1.734 1.00 38.50 286 ALA A CA 1
ATOM 1633 C C . ALA A 1 286 ? 11.865 17.853 3.108 1.00 41.84 286 ALA A C 1
ATOM 1634 O O . ALA A 1 286 ? 11.909 18.559 4.110 1.00 49.55 286 ALA A O 1
ATOM 1636 N N . ASP A 1 287 ? 11.962 16.527 3.118 1.00 44.11 287 ASP A N 1
ATOM 1637 C CA . ASP A 1 287 ? 12.161 15.682 4.308 1.00 46.77 287 ASP A CA 1
ATOM 1638 C C . ASP A 1 287 ? 13.453 14.899 4.094 1.00 47.26 287 ASP A C 1
ATOM 1639 O O . ASP A 1 287 ? 13.957 14.231 5.012 1.00 51.32 287 ASP A O 1
ATOM 1644 N N . ASP A 1 288 ? 13.934 14.887 2.850 1.00 45.75 288 ASP A N 1
ATOM 1645 C CA . ASP A 1 288 ? 15.231 14.294 2.502 1.00 46.98 288 ASP A CA 1
ATOM 1646 C C . ASP A 1 288 ? 16.038 15.487 1.925 1.00 48.69 288 ASP A C 1
ATOM 1647 O O . ASP A 1 288 ? 15.599 16.151 0.960 1.00 45.24 288 ASP A O 1
ATOM 1652 N N . PRO A 1 289 ? 17.210 15.771 2.511 1.00 46.22 289 PRO A N 1
ATOM 1653 C CA . PRO A 1 289 ? 18.075 16.837 1.987 1.00 39.71 289 PRO A CA 1
ATOM 1654 C C . PRO A 1 289 ? 18.434 16.625 0.485 1.00 38.54 289 PRO A C 1
ATOM 1655 O O . PRO A 1 289 ? 18.636 17.568 -0.252 1.00 37.05 289 PRO A O 1
ATOM 1659 N N . LEU A 1 290 ? 18.452 15.381 0.037 1.00 39.36 290 LEU A N 1
ATOM 1660 C CA . LEU A 1 290 ? 18.729 15.069 -1.339 1.00 37.05 290 LEU A CA 1
ATOM 1661 C C . LEU A 1 290 ? 17.510 15.260 -2.291 1.00 39.14 290 LEU A C 1
ATOM 1662 O O . LEU A 1 290 ? 17.653 15.123 -3.519 1.00 36.47 290 LEU A O 1
ATOM 1667 N N . GLY A 1 291 ? 16.345 15.637 -1.753 1.00 37.04 291 GLY A N 1
ATOM 1668 C CA . GLY A 1 291 ? 15.123 15.818 -2.565 1.00 44.44 291 GLY A CA 1
ATOM 1669 C C . GLY A 1 291 ? 14.161 14.639 -2.360 1.00 51.82 291 GLY A C 1
ATOM 1670 O O . GLY A 1 291 ? 14.571 13.620 -1.818 1.00 49.09 291 GLY A O 1
ATOM 1671 N N . PRO A 1 292 ? 12.887 14.742 -2.823 1.00 52.74 292 PRO A N 1
ATOM 1672 C CA . PRO A 1 292 ? 12.382 15.833 -3.650 1.00 48.04 292 PRO A CA 1
ATOM 1673 C C . PRO A 1 292 ? 12.039 17.036 -2.852 1.00 47.96 292 PRO A C 1
ATOM 1674 O O . PRO A 1 292 ? 11.621 16.900 -1.704 1.00 50.54 292 PRO A O 1
ATOM 1678 N N . PHE A 1 293 ? 12.215 18.204 -3.470 1.00 40.96 293 PHE A N 1
ATOM 1679 C CA . PHE A 1 293 ? 11.788 19.433 -2.894 1.00 43.00 293 PHE A CA 1
ATOM 1680 C C . PHE A 1 293 ? 10.540 19.843 -3.636 1.00 50.17 293 PHE A C 1
ATOM 1681 O O . PHE A 1 293 ? 10.444 19.654 -4.857 1.00 49.72 293 PHE A O 1
ATOM 1689 N N . GLU A 1 294 ? 9.575 20.422 -2.948 1.00 50.59 294 GLU A N 1
ATOM 1690 C CA . GLU A 1 294 ? 8.445 20.866 -3.723 1.00 57.03 294 GLU A CA 1
ATOM 1691 C C . GLU A 1 294 ? 8.186 22.292 -3.374 1.00 48.72 294 GLU A C 1
ATOM 1692 O O . GLU A 1 294 ? 8.405 22.704 -2.244 1.00 45.24 294 GLU A O 1
ATOM 1698 N N . LYS A 1 295 ? 7.760 23.048 -4.379 1.00 51.13 295 LYS A N 1
ATOM 1699 C CA . LYS A 1 295 ? 7.576 24.474 -4.252 1.00 50.67 295 LYS A CA 1
ATOM 1700 C C . LYS A 1 295 ? 6.415 24.781 -3.348 1.00 52.70 295 LYS A C 1
ATOM 1701 O O . LYS A 1 295 ? 5.609 23.914 -3.061 1.00 56.26 295 LYS A O 1
ATOM 1707 N N . HIS A 1 296 ? 6.308 26.015 -2.930 1.00 53.33 296 HIS A N 1
ATOM 1708 C CA . HIS A 1 296 ? 5.308 26.381 -1.993 1.00 53.19 296 HIS A CA 1
ATOM 1709 C C . HIS A 1 296 ? 4.364 27.345 -2.577 1.00 62.89 296 HIS A C 1
ATOM 1710 O O . HIS A 1 296 ? 4.751 28.336 -3.153 1.00 54.21 296 HIS A O 1
ATOM 1717 N N . PRO A 1 297 ? 3.089 27.074 -2.416 1.00 69.41 297 PRO A N 1
ATOM 1718 C CA . PRO A 1 297 ? 2.095 27.971 -2.949 1.00 60.49 297 PRO A CA 1
ATOM 1719 C C . PRO A 1 297 ? 2.337 29.262 -2.252 1.00 66.44 297 PRO A C 1
ATOM 1720 O O . PRO A 1 297 ? 2.797 29.279 -1.127 1.00 70.04 297 PRO A O 1
ATOM 1724 N N . LEU A 1 298 ? 2.082 30.336 -2.962 1.00 58.86 298 LEU A N 1
ATOM 1725 C CA . LEU A 1 298 ? 2.466 31.684 -2.588 1.00 63.14 298 LEU A CA 1
ATOM 1726 C C . LEU A 1 298 ? 3.810 32.079 -3.126 1.00 53.75 298 LEU A C 1
ATOM 1727 O O . LEU A 1 298 ? 4.166 33.205 -3.032 1.00 56.09 298 LEU A O 1
ATOM 1732 N N . ASN A 1 299 ? 4.535 31.178 -3.738 1.00 43.58 299 ASN A N 1
ATOM 1733 C CA . ASN A 1 299 ? 5.786 31.577 -4.342 1.00 49.59 299 ASN A CA 1
ATOM 1734 C C . ASN A 1 299 ? 5.427 32.475 -5.500 1.00 51.12 299 ASN A C 1
ATOM 1735 O O . ASN A 1 299 ? 4.545 32.114 -6.227 1.00 55.01 299 ASN A O 1
ATOM 1740 N N . PRO A 1 300 ? 6.108 33.683 -5.753 1.00 49.57 300 PRO A N 1
ATOM 1741 C CA . PRO A 1 300 ? 7.161 34.021 -4.797 1.00 50.07 300 PRO A CA 1
ATOM 1742 C C . PRO A 1 300 ? 6.691 34.596 -3.493 1.00 51.83 300 PRO A C 1
ATOM 1743 O O . PRO A 1 300 ? 5.881 35.481 -3.435 1.00 53.01 300 PRO A O 1
ATOM 1747 N N . VAL A 1 301 ? 7.277 34.074 -2.441 1.00 47.94 301 VAL A N 1
ATOM 1748 C CA . VAL A 1 301 ? 7.000 34.439 -1.087 1.00 49.24 301 VAL A CA 1
ATOM 1749 C C . VAL A 1 301 ? 7.355 35.884 -0.810 1.00 51.94 301 VAL A C 1
ATOM 1750 O O . VAL A 1 301 ? 6.794 36.486 0.097 1.00 60.48 301 VAL A O 1
ATOM 1754 N N . MET A 1 302 ? 8.304 36.421 -1.570 1.00 48.51 302 MET A N 1
ATOM 1755 C CA . MET A 1 302 ? 8.606 37.843 -1.593 1.00 46.86 302 MET A CA 1
ATOM 1756 C C . MET A 1 302 ? 8.877 38.229 -3.027 1.00 49.06 302 MET A C 1
ATOM 1757 O O . MET A 1 302 ? 9.183 37.376 -3.867 1.00 52.23 302 MET A O 1
ATOM 1762 N N . THR A 1 303 ? 8.835 39.522 -3.304 1.00 51.37 303 THR A N 1
ATOM 1763 C CA . THR A 1 303 ? 8.583 39.980 -4.654 1.00 58.37 303 THR A CA 1
ATOM 1764 C C . THR A 1 303 ? 9.550 41.113 -4.912 1.00 62.68 303 THR A C 1
ATOM 1765 O O . THR A 1 303 ? 9.609 41.714 -5.993 1.00 59.21 303 THR A O 1
ATOM 1769 N N . SER A 1 304 ? 10.374 41.304 -3.897 1.00 71.04 304 SER A N 1
ATOM 1770 C CA . SER A 1 304 ? 11.139 42.491 -3.665 1.00 76.27 304 SER A CA 1
ATOM 1771 C C . SER A 1 304 ? 12.492 41.967 -3.184 1.00 75.84 304 SER A C 1
ATOM 1772 O O . SER A 1 304 ? 12.584 40.853 -2.644 1.00 80.71 304 SER A O 1
ATOM 1775 N N . GLY A 1 305 ? 13.538 42.753 -3.396 1.00 64.79 305 GLY A N 1
ATOM 1776 C CA . GLY A 1 305 ? 14.833 42.483 -2.798 1.00 58.93 305 GLY A CA 1
ATOM 1777 C C . GLY A 1 305 ? 15.720 41.599 -3.649 1.00 51.45 305 GLY A C 1
ATOM 1778 O O . GLY A 1 305 ? 15.366 40.480 -3.925 1.00 53.05 305 GLY A O 1
ATOM 1779 N N . HIS A 1 306 ? 16.878 42.117 -4.041 1.00 51.37 306 HIS A N 1
ATOM 1780 C CA . HIS A 1 306 ? 17.884 41.361 -4.778 1.00 54.86 306 HIS A CA 1
ATOM 1781 C C . HIS A 1 306 ? 18.420 40.197 -3.978 1.00 53.02 306 HIS A C 1
ATOM 1782 O O . HIS A 1 306 ? 18.742 39.167 -4.542 1.00 51.26 306 HIS A O 1
ATOM 1789 N N . GLU A 1 307 ? 18.528 40.325 -2.664 1.00 48.26 307 GLU A N 1
ATOM 1790 C CA . GLU A 1 307 ? 18.905 39.135 -1.903 1.00 49.34 307 GLU A CA 1
ATOM 1791 C C . GLU A 1 307 ? 18.376 39.210 -0.498 1.00 45.32 307 GLU A C 1
ATOM 1792 O O . GLU A 1 307 ? 17.970 40.278 -0.007 1.00 44.40 307 GLU A O 1
ATOM 1798 N N . THR A 1 308 ? 18.409 38.060 0.155 1.00 39.55 308 THR A N 1
ATOM 1799 C CA . THR A 1 308 ? 17.754 37.909 1.429 1.00 44.17 308 THR A CA 1
ATOM 1800 C C . THR A 1 308 ? 18.488 36.815 2.200 1.00 43.58 308 THR A C 1
ATOM 1801 O O . THR A 1 308 ? 19.169 35.926 1.639 1.00 39.22 308 THR A O 1
ATOM 1805 N N . THR A 1 309 ? 18.344 36.881 3.507 1.00 39.45 309 THR A N 1
ATOM 1806 C CA . THR A 1 309 ? 18.959 35.896 4.301 1.00 36.96 309 THR A CA 1
ATOM 1807 C C . THR A 1 309 ? 17.941 35.642 5.385 1.00 34.31 309 THR A C 1
ATOM 1808 O O . THR A 1 309 ? 17.280 36.574 5.819 1.00 31.82 309 THR A O 1
ATOM 1812 N N . TYR A 1 310 ? 17.807 34.397 5.810 1.00 33.04 310 TYR A N 1
ATOM 1813 C CA . TYR A 1 310 ? 16.723 34.018 6.715 1.00 33.99 310 TYR A CA 1
ATOM 1814 C C . TYR A 1 310 ? 17.249 33.354 7.962 1.00 35.25 310 TYR A C 1
ATOM 1815 O O . TYR A 1 310 ? 18.209 32.613 7.900 1.00 29.41 310 TYR A O 1
ATOM 1824 N N . PHE A 1 311 ? 16.611 33.626 9.098 1.00 36.11 311 PHE A N 1
ATOM 1825 C CA . PHE A 1 311 ? 16.897 32.885 10.323 1.00 36.61 311 PHE A CA 1
ATOM 1826 C C . PHE A 1 311 ? 15.629 32.704 11.147 1.00 37.89 311 PHE A C 1
ATOM 1827 O O . PHE A 1 311 ? 14.759 33.590 11.161 1.00 36.33 311 PHE A O 1
ATOM 1835 N N . PRO A 1 312 ? 15.522 31.560 11.836 1.00 38.61 312 PRO A N 1
ATOM 1836 C CA . PRO A 1 312 ? 14.412 31.358 12.740 1.00 39.91 312 PRO A CA 1
ATOM 1837 C C . PRO A 1 312 ? 14.281 32.519 13.725 1.00 48.41 312 PRO A C 1
ATOM 1838 O O . PRO A 1 312 ? 15.286 33.005 14.300 1.00 46.56 312 PRO A O 1
ATOM 1842 N N . PHE A 1 313 ? 13.050 33.009 13.860 1.00 47.70 313 PHE A N 1
ATOM 1843 C CA . PHE A 1 313 ? 12.777 34.072 14.810 1.00 48.81 313 PHE A CA 1
ATOM 1844 C C . PHE A 1 313 ? 11.414 33.881 15.497 1.00 53.93 313 PHE A C 1
ATOM 1845 O O . PHE A 1 313 ? 10.348 33.967 14.828 1.00 46.19 313 PHE A O 1
ATOM 1853 N N . LYS A 1 314 ? 11.467 33.636 16.815 1.00 52.53 314 LYS A N 1
ATOM 1854 C CA . LYS A 1 314 ? 10.289 33.272 17.597 1.00 55.12 314 LYS A CA 1
ATOM 1855 C C . LYS A 1 314 ? 9.693 32.069 16.920 1.00 56.35 314 LYS A C 1
ATOM 1856 O O . LYS A 1 314 ? 10.422 31.191 16.488 1.00 56.86 314 LYS A O 1
ATOM 1862 N N . GLU A 1 315 ? 8.377 32.050 16.780 1.00 60.12 315 GLU A N 1
ATOM 1863 C CA . GLU A 1 315 ? 7.695 30.953 16.079 1.00 60.28 315 GLU A CA 1
ATOM 1864 C C . GLU A 1 315 ? 7.812 31.054 14.541 1.00 53.96 315 GLU A C 1
ATOM 1865 O O . GLU A 1 315 ? 7.540 30.081 13.834 1.00 48.77 315 GLU A O 1
ATOM 1871 N N . GLY A 1 316 ? 8.187 32.236 14.047 1.00 49.23 316 GLY A N 1
ATOM 1872 C CA . GLY A 1 316 ? 8.396 32.465 12.607 1.00 55.00 316 GLY A CA 1
ATOM 1873 C C . GLY A 1 316 ? 9.840 32.434 12.078 1.00 51.62 316 GLY A C 1
ATOM 1874 O O . GLY A 1 316 ? 10.711 31.693 12.586 1.00 47.12 316 GLY A O 1
ATOM 1875 N N . VAL A 1 317 ? 10.058 33.238 11.040 1.00 46.19 317 VAL A N 1
ATOM 1876 C CA . VAL A 1 317 ? 11.310 33.334 10.310 1.00 44.20 317 VAL A CA 1
ATOM 1877 C C . VAL A 1 317 ? 11.442 34.796 10.034 1.00 40.53 317 VAL A C 1
ATOM 1878 O O . VAL A 1 317 ? 10.485 35.368 9.562 1.00 38.02 317 VAL A O 1
ATOM 1882 N N . ALA A 1 318 ? 12.609 35.398 10.333 1.00 41.25 318 ALA A N 1
ATOM 1883 C CA . ALA A 1 318 ? 12.933 36.799 9.969 1.00 36.97 318 ALA A CA 1
ATOM 1884 C C . ALA A 1 318 ? 13.919 36.830 8.774 1.00 38.74 318 ALA A C 1
ATOM 1885 O O . ALA A 1 318 ? 14.544 35.817 8.464 1.00 39.88 318 ALA A O 1
ATOM 1887 N N . THR A 1 319 ? 14.081 37.994 8.147 1.00 33.53 319 THR A N 1
ATOM 1888 C CA . THR A 1 319 ? 14.881 38.136 6.950 1.00 41.92 319 THR A CA 1
ATOM 1889 C C . THR A 1 319 ? 15.364 39.529 6.830 1.00 40.96 319 THR A C 1
ATOM 1890 O O . THR A 1 319 ? 14.641 40.428 7.173 1.00 40.48 319 THR A O 1
ATOM 1894 N N . LEU A 1 320 ? 16.565 39.687 6.264 1.00 39.63 320 LEU A N 1
ATOM 1895 C CA . LEU A 1 320 ? 17.069 40.980 5.828 1.00 37.75 320 LEU A CA 1
ATOM 1896 C C . LEU A 1 320 ? 16.876 41.005 4.336 1.00 39.02 320 LEU A C 1
ATOM 1897 O O . LEU A 1 320 ? 17.235 40.056 3.667 1.00 44.55 320 LEU A O 1
ATOM 1902 N N . ALA A 1 321 ? 16.308 42.081 3.809 1.00 44.53 321 ALA A N 1
ATOM 1903 C CA . ALA A 1 321 ? 16.094 42.207 2.358 1.00 46.13 321 ALA A CA 1
ATOM 1904 C C . ALA A 1 321 ? 16.752 43.468 1.801 1.00 44.15 321 ALA A C 1
ATOM 1905 O O . ALA A 1 321 ? 16.485 44.554 2.287 1.00 44.65 321 ALA A O 1
ATOM 1907 N N . ILE A 1 322 ? 17.575 43.290 0.762 1.00 49.44 322 ILE A N 1
ATOM 1908 C CA . ILE A 1 322 ? 18.498 44.308 0.179 1.00 54.78 322 ILE A CA 1
ATOM 1909 C C . ILE A 1 322 ? 18.082 44.597 -1.255 1.00 55.62 322 ILE A C 1
ATOM 1910 O O . ILE A 1 322 ? 17.901 43.660 -2.027 1.00 63.15 322 ILE A O 1
ATOM 1915 N N . LYS A 1 323 ? 17.927 45.864 -1.632 1.00 69.09 323 LYS A N 1
ATOM 1916 C CA . LYS A 1 323 ? 17.928 46.208 -3.069 1.00 76.86 323 LYS A CA 1
ATOM 1917 C C . LYS A 1 323 ? 19.308 46.765 -3.477 1.00 78.45 323 LYS A C 1
ATOM 1918 O O . LYS A 1 323 ? 19.749 47.793 -2.956 1.00 82.34 323 LYS A O 1
ATOM 1920 N N . ASP A 1 324 ? 20.003 46.048 -4.363 1.00 85.75 324 ASP A N 1
ATOM 1921 C CA . ASP A 1 324 ? 21.289 46.491 -4.959 1.00 83.10 324 ASP A CA 1
ATOM 1922 C C . ASP A 1 324 ? 21.261 47.989 -5.346 1.00 82.88 324 ASP A C 1
ATOM 1923 O O . ASP A 1 324 ? 20.425 48.414 -6.154 1.00 84.97 324 ASP A O 1
ATOM 1928 N N . GLY A 1 325 ? 22.145 48.789 -4.747 1.00 77.75 325 GLY A N 1
ATOM 1929 C CA . GLY A 1 325 ? 22.275 50.195 -5.122 1.00 79.40 325 GLY A CA 1
ATOM 1930 C C . GLY A 1 325 ? 21.661 51.220 -4.180 1.00 90.26 325 GLY A C 1
ATOM 1931 O O . GLY A 1 325 ? 22.238 52.286 -3.971 1.00 89.45 325 GLY A O 1
ATOM 1932 N N . ASN A 1 326 ? 20.495 50.939 -3.603 1.00 90.85 326 ASN A N 1
ATOM 1933 C CA . ASN A 1 326 ? 19.889 51.971 -2.753 1.00 101.53 326 ASN A CA 1
ATOM 1934 C C . ASN A 1 326 ? 20.045 51.795 -1.232 1.00 93.03 326 ASN A C 1
ATOM 1935 O O . ASN A 1 326 ? 20.436 50.723 -0.754 1.00 91.73 326 ASN A O 1
ATOM 1940 N N . GLU A 1 327 ? 19.763 52.870 -0.499 1.00 83.55 327 GLU A N 1
ATOM 1941 C CA . GLU A 1 327 ? 20.083 52.985 0.929 1.00 83.94 327 GLU A CA 1
ATOM 1942 C C . GLU A 1 327 ? 18.971 52.423 1.871 1.00 78.08 327 GLU A C 1
ATOM 1943 O O . GLU A 1 327 ? 19.106 52.460 3.099 1.00 69.73 327 GLU A O 1
ATOM 1949 N N . ARG A 1 328 ? 17.912 51.863 1.271 1.00 78.95 328 ARG A N 1
ATOM 1950 C CA . ARG A 1 328 ? 16.705 51.390 1.971 1.00 73.26 328 ARG A CA 1
ATOM 1951 C C . ARG A 1 328 ? 16.622 49.858 2.046 1.00 62.79 328 ARG A C 1
ATOM 1952 O O . ARG A 1 328 ? 16.332 49.177 1.050 1.00 61.85 328 ARG A O 1
ATOM 1954 N N . TYR A 1 329 ? 16.875 49.317 3.228 1.00 45.71 329 TYR A N 1
ATOM 1955 C CA . TYR A 1 329 ? 16.828 47.882 3.389 1.00 47.98 329 TYR A CA 1
ATOM 1956 C C . TYR A 1 329 ? 15.795 47.626 4.461 1.00 45.31 329 TYR A C 1
ATOM 1957 O O . TYR A 1 329 ? 15.496 48.530 5.237 1.00 47.66 329 TYR A O 1
ATOM 1966 N N . THR A 1 330 ? 15.269 46.412 4.535 1.00 39.39 330 THR A N 1
ATOM 1967 C CA . THR A 1 330 ? 14.278 46.102 5.546 1.00 40.82 330 THR A CA 1
ATOM 1968 C C . THR A 1 330 ? 14.541 44.806 6.229 1.00 41.25 330 THR A C 1
ATOM 1969 O O . THR A 1 330 ? 15.088 43.872 5.609 1.00 46.64 330 THR A O 1
ATOM 1973 N N . MET A 1 331 ? 14.176 44.743 7.512 1.00 40.83 331 MET A N 1
ATOM 1974 C CA . MET A 1 331 ? 13.929 43.455 8.157 1.00 42.95 331 MET A CA 1
ATOM 1975 C C . MET A 1 331 ? 12.450 43.121 7.956 1.00 47.17 331 MET A C 1
ATOM 1976 O O . MET A 1 331 ? 11.599 43.999 7.983 1.00 47.95 331 MET A O 1
ATOM 1981 N N . GLN A 1 332 ? 12.150 41.851 7.774 1.00 43.32 332 GLN A N 1
ATOM 1982 C CA . GLN A 1 332 ? 10.804 41.428 7.487 1.00 44.49 332 GLN A CA 1
ATOM 1983 C C . GLN A 1 332 ? 10.625 40.197 8.311 1.00 46.15 332 GLN A C 1
ATOM 1984 O O . GLN A 1 332 ? 11.632 39.582 8.699 1.00 41.15 332 GLN A O 1
ATOM 1990 N N . TYR A 1 333 ? 9.366 39.890 8.657 1.00 46.79 333 TYR A N 1
ATOM 1991 C CA . TYR A 1 333 ? 9.040 38.757 9.545 1.00 46.85 333 TYR A CA 1
ATOM 1992 C C . TYR A 1 333 ? 7.784 38.000 9.081 1.00 48.93 333 TYR A C 1
ATOM 1993 O O . TYR A 1 333 ? 6.849 38.588 8.523 1.00 53.70 333 TYR A O 1
ATOM 2002 N N . ALA A 1 334 ? 7.781 36.685 9.275 1.00 50.10 334 ALA A N 1
ATOM 2003 C CA . ALA A 1 334 ? 6.707 35.864 8.802 1.00 47.59 334 ALA A CA 1
ATOM 2004 C C . ALA A 1 334 ? 6.425 34.868 9.853 1.00 54.00 334 ALA A C 1
ATOM 2005 O O . ALA A 1 334 ? 7.200 33.908 9.962 1.00 48.07 334 ALA A O 1
ATOM 2007 N N . LYS A 1 335 ? 5.316 35.073 10.591 1.00 53.18 335 LYS A N 1
ATOM 2008 C CA . LYS A 1 335 ? 4.872 34.171 11.679 1.00 50.60 335 LYS A CA 1
ATOM 2009 C C . LYS A 1 335 ? 4.888 32.690 11.273 1.00 52.76 335 LYS A C 1
ATOM 2010 O O . LYS A 1 335 ? 5.126 31.787 12.116 1.00 54.19 335 LYS A O 1
ATOM 2012 N N . ASP A 1 336 ? 4.606 32.443 9.997 1.00 54.11 336 ASP A N 1
ATOM 2013 C CA . ASP A 1 336 ? 4.571 31.101 9.413 1.00 55.26 336 ASP A CA 1
ATOM 2014 C C . ASP A 1 336 ? 5.707 30.720 8.468 1.00 57.52 336 ASP A C 1
ATOM 2015 O O . ASP A 1 336 ? 5.717 29.651 7.928 1.00 48.86 336 ASP A O 1
ATOM 2020 N N . GLY A 1 337 ? 6.652 31.613 8.269 1.00 64.79 337 GLY A N 1
ATOM 2021 C CA . GLY A 1 337 ? 7.750 31.373 7.367 1.00 60.02 337 GLY A CA 1
ATOM 2022 C C . GLY A 1 337 ? 7.395 31.629 5.929 1.00 64.46 337 GLY A C 1
ATOM 2023 O O . GLY A 1 337 ? 8.143 31.324 5.054 1.00 58.10 337 GLY A O 1
ATOM 2024 N N . VAL A 1 338 ? 6.205 32.136 5.687 1.00 65.79 338 VAL A N 1
ATOM 2025 C CA . VAL A 1 338 ? 5.713 32.282 4.336 1.00 56.62 338 VAL A CA 1
ATOM 2026 C C . VAL A 1 338 ? 5.203 33.678 4.054 1.00 57.73 338 VAL A C 1
ATOM 2027 O O . VAL A 1 338 ? 5.534 34.252 3.050 1.00 60.43 338 VAL A O 1
ATOM 2031 N N . ASN A 1 339 ? 4.395 34.226 4.946 1.00 56.42 339 ASN A N 1
ATOM 2032 C CA . ASN A 1 339 ? 3.870 35.552 4.737 1.00 50.52 339 ASN A CA 1
ATOM 2033 C C . ASN A 1 339 ? 4.693 36.496 5.508 1.00 55.92 339 ASN A C 1
ATOM 2034 O O . ASN A 1 339 ? 4.720 36.426 6.703 1.00 54.26 339 ASN A O 1
ATOM 2039 N N . PHE A 1 340 ? 5.344 37.409 4.814 1.00 52.64 340 PHE A N 1
ATOM 2040 C CA . PHE A 1 340 ? 6.370 38.222 5.400 1.00 50.49 340 PHE A CA 1
ATOM 2041 C C . PHE A 1 340 ? 5.848 39.612 5.444 1.00 53.23 340 PHE A C 1
ATOM 2042 O O . PHE A 1 340 ? 5.215 40.032 4.520 1.00 56.04 340 PHE A O 1
ATOM 2050 N N . GLU A 1 341 ? 6.100 40.332 6.521 1.00 49.94 341 GLU A N 1
ATOM 2051 C CA . GLU A 1 341 ? 5.686 41.730 6.566 1.00 54.88 341 GLU A CA 1
ATOM 2052 C C . GLU A 1 341 ? 6.854 42.540 7.098 1.00 50.98 341 GLU A C 1
ATOM 2053 O O . GLU A 1 341 ? 7.643 42.021 7.877 1.00 57.25 341 GLU A O 1
ATOM 2055 N N . ILE A 1 342 ? 6.977 43.792 6.680 1.00 48.14 342 ILE A N 1
ATOM 2056 C CA . ILE A 1 342 ? 8.008 44.669 7.221 1.00 56.31 342 ILE A CA 1
ATOM 2057 C C . ILE A 1 342 ? 7.998 44.674 8.764 1.00 60.45 342 ILE A C 1
ATOM 2058 O O . ILE A 1 342 ? 6.940 44.589 9.395 1.00 63.02 342 ILE A O 1
ATOM 2063 N N . ALA A 1 343 ? 9.185 44.727 9.362 1.00 52.25 343 ALA A N 1
ATOM 2064 C CA . ALA A 1 343 ? 9.320 44.945 10.796 1.00 41.36 343 ALA A CA 1
ATOM 2065 C C . ALA A 1 343 ? 10.181 46.142 11.078 1.00 43.55 343 ALA A C 1
ATOM 2066 O O . ALA A 1 343 ? 10.060 46.743 12.133 1.00 54.37 343 ALA A O 1
ATOM 2068 N N . SER A 1 344 ? 11.071 46.498 10.158 1.00 53.50 344 SER A N 1
ATOM 2069 C CA . SER A 1 344 ? 11.970 47.636 10.369 1.00 49.14 344 SER A CA 1
ATOM 2070 C C . SER A 1 344 ? 12.579 48.020 9.084 1.00 47.71 344 SER A C 1
ATOM 2071 O O . SER A 1 344 ? 12.569 47.240 8.110 1.00 46.93 344 SER A O 1
ATOM 2074 N N . VAL A 1 345 ? 13.089 49.237 9.091 1.00 43.14 345 VAL A N 1
ATOM 2075 C CA . VAL A 1 345 ? 13.855 49.760 8.019 1.00 46.34 345 VAL A CA 1
ATOM 2076 C C . VAL A 1 345 ? 15.240 49.967 8.602 1.00 50.19 345 VAL A C 1
ATOM 2077 O O . VAL A 1 345 ? 15.381 50.545 9.681 1.00 48.78 345 VAL A O 1
ATOM 2081 N N . VAL A 1 346 ? 16.263 49.477 7.895 1.00 49.05 346 VAL A N 1
ATOM 2082 C CA . VAL A 1 346 ? 17.650 49.565 8.389 1.00 40.22 346 VAL A CA 1
ATOM 2083 C C . VAL A 1 346 ? 18.484 50.169 7.306 1.00 41.00 346 VAL A C 1
ATOM 2084 O O . VAL A 1 346 ? 18.012 50.355 6.177 1.00 47.97 346 VAL A O 1
ATOM 2088 N N . SER A 1 347 ? 19.712 50.507 7.633 1.00 38.76 347 SER A N 1
ATOM 2089 C CA . SER A 1 347 ? 20.603 51.033 6.612 1.00 41.99 347 SER A CA 1
ATOM 2090 C C . SER A 1 347 ? 22.030 50.421 6.688 1.00 38.94 347 SER A C 1
ATOM 2091 O O . SER A 1 347 ? 22.387 49.820 7.714 1.00 32.43 347 SER A O 1
ATOM 2094 N N . LEU A 1 348 ? 22.855 50.693 5.662 1.00 37.55 348 LEU A N 1
ATOM 2095 C CA . LEU A 1 348 ? 24.209 50.125 5.527 1.00 39.30 348 LEU A CA 1
ATOM 2096 C C . LEU A 1 348 ? 24.279 48.654 5.917 1.00 35.95 348 LEU A C 1
ATOM 2097 O O . LEU A 1 348 ? 25.051 48.293 6.813 1.00 31.77 348 LEU A O 1
ATOM 2102 N N . ALA A 1 349 ? 23.422 47.836 5.309 1.00 30.06 349 ALA A N 1
ATOM 2103 C CA . ALA A 1 349 ? 23.239 46.461 5.779 1.00 31.21 349 ALA A CA 1
ATOM 2104 C C . ALA A 1 349 ? 24.225 45.602 4.970 1.00 27.62 349 ALA A C 1
ATOM 2105 O O . ALA A 1 349 ? 24.712 46.057 3.929 1.00 29.48 349 ALA A O 1
ATOM 2107 N N . PRO A 1 350 ? 24.511 44.386 5.433 1.00 26.50 350 PRO A N 1
ATOM 2108 C CA . PRO A 1 350 ? 25.607 43.643 4.737 1.00 28.73 350 PRO A CA 1
ATOM 2109 C C . PRO A 1 350 ? 25.083 42.950 3.508 1.00 28.98 350 PRO A C 1
ATOM 2110 O O . PRO A 1 350 ? 23.944 42.490 3.506 1.00 35.10 350 PRO A O 1
ATOM 2114 N N . THR A 1 351 ? 25.892 42.911 2.474 1.00 24.57 351 THR A N 1
ATOM 2115 C CA . THR A 1 351 ? 25.606 42.160 1.272 1.00 25.41 351 THR A CA 1
ATOM 2116 C C . THR A 1 351 ? 26.029 40.702 1.431 1.00 26.54 351 THR A C 1
ATOM 2117 O O . THR A 1 351 ? 27.074 40.419 2.005 1.00 26.38 351 THR A O 1
ATOM 2121 N N . ALA A 1 352 ? 25.243 39.791 0.856 1.00 27.42 352 ALA A N 1
ATOM 2122 C CA . ALA A 1 352 ? 25.391 38.351 1.028 1.00 24.95 352 ALA A CA 1
ATOM 2123 C C . ALA A 1 352 ? 25.470 37.996 2.531 1.00 27.44 352 ALA A C 1
ATOM 2124 O O . ALA A 1 352 ? 26.200 37.069 2.925 1.00 23.41 352 ALA A O 1
ATOM 2126 N N . ALA A 1 353 ? 24.696 38.694 3.361 1.00 26.29 353 ALA A N 1
ATOM 2127 C CA . ALA A 1 353 ? 24.740 38.478 4.814 1.00 24.70 353 ALA A CA 1
ATOM 2128 C C . ALA A 1 353 ? 24.516 37.030 5.155 1.00 27.05 353 ALA A C 1
ATOM 2129 O O . ALA A 1 353 ? 23.590 36.354 4.619 1.00 27.42 353 ALA A O 1
ATOM 2131 N N . ALA A 1 354 ? 25.334 36.546 6.071 1.00 25.97 354 ALA A N 1
ATOM 2132 C CA . ALA A 1 354 ? 25.261 35.177 6.502 1.00 25.86 354 ALA A CA 1
ATOM 2133 C C . ALA A 1 354 ? 25.446 35.135 8.034 1.00 29.51 354 ALA A C 1
ATOM 2134 O O . ALA A 1 354 ? 26.537 34.877 8.527 1.00 29.41 354 ALA A O 1
ATOM 2136 N N . PRO A 1 355 ? 24.350 35.333 8.785 1.00 29.99 355 PRO A N 1
ATOM 2137 C CA . PRO A 1 355 ? 24.379 35.430 10.233 1.00 25.97 355 PRO A CA 1
ATOM 2138 C C . PRO A 1 355 ? 24.634 34.106 10.849 1.00 27.94 355 PRO A C 1
ATOM 2139 O O . PRO A 1 355 ? 24.214 33.052 10.330 1.00 27.28 355 PRO A O 1
ATOM 2143 N N . PHE A 1 356 ? 25.362 34.105 11.950 1.00 25.15 356 PHE A N 1
ATOM 2144 C CA . PHE A 1 356 ? 25.381 32.907 12.731 1.00 27.45 356 PHE A CA 1
ATOM 2145 C C . PHE A 1 356 ? 24.034 32.771 13.528 1.00 28.03 356 PHE A C 1
ATOM 2146 O O . PHE A 1 356 ? 23.615 33.706 14.166 1.00 27.74 356 PHE A O 1
ATOM 2154 N N . ALA A 1 357 ? 23.359 31.636 13.477 1.00 29.82 357 ALA A N 1
ATOM 2155 C CA . ALA A 1 357 ? 22.227 31.433 14.417 1.00 32.28 357 ALA A CA 1
ATOM 2156 C C . ALA A 1 357 ? 22.373 30.060 14.965 1.00 33.23 357 ALA A C 1
ATOM 2157 O O . ALA A 1 357 ? 22.343 29.091 14.178 1.00 32.94 357 ALA A O 1
ATOM 2159 N N . ALA A 1 358 ? 22.561 29.963 16.295 1.00 36.01 358 ALA A N 1
ATOM 2160 C CA . ALA A 1 358 ? 22.746 28.669 16.940 1.00 34.51 358 ALA A CA 1
ATOM 2161 C C . ALA A 1 358 ? 21.566 27.701 16.650 1.00 37.93 358 ALA A C 1
ATOM 2162 O O . ALA A 1 358 ? 21.753 26.463 16.515 1.00 35.42 358 ALA A O 1
ATOM 2164 N N . ASP A 1 359 ? 20.376 28.279 16.499 1.00 38.38 359 ASP A N 1
ATOM 2165 C CA . ASP A 1 359 ? 19.134 27.523 16.248 1.00 43.44 359 ASP A CA 1
ATOM 2166 C C . ASP A 1 359 ? 18.672 27.413 14.777 1.00 45.57 359 ASP A C 1
ATOM 2167 O O . ASP A 1 359 ? 17.562 26.952 14.511 1.00 42.37 359 ASP A O 1
ATOM 2172 N N . ALA A 1 360 ? 19.520 27.797 13.822 1.00 42.31 360 ALA A N 1
ATOM 2173 C CA . ALA A 1 360 ? 19.188 27.636 12.395 1.00 35.52 360 ALA A CA 1
ATOM 2174 C C . ALA A 1 360 ? 18.624 26.249 12.086 1.00 32.60 360 ALA A C 1
ATOM 2175 O O . ALA A 1 360 ? 17.727 26.129 11.281 1.00 30.75 360 ALA A O 1
ATOM 2177 N N . PHE A 1 361 ? 19.154 25.205 12.708 1.00 33.20 361 PHE A N 1
ATOM 2178 C CA . PHE A 1 361 ? 18.865 23.815 12.273 1.00 39.73 361 PHE A CA 1
ATOM 2179 C C . PHE A 1 361 ? 18.229 22.919 13.350 1.00 41.68 361 PHE A C 1
ATOM 2180 O O . PHE A 1 361 ? 18.285 21.694 13.295 1.00 41.18 361 PHE A O 1
ATOM 2188 N N . THR A 1 362 ? 17.602 23.565 14.305 1.00 46.04 362 THR A N 1
ATOM 2189 C CA . THR A 1 362 ? 17.382 22.988 15.628 1.00 49.02 362 THR A CA 1
ATOM 2190 C C . THR A 1 362 ? 15.896 22.619 15.843 1.00 51.27 362 THR A C 1
ATOM 2191 O O . THR A 1 362 ? 15.589 21.679 16.560 1.00 53.92 362 THR A O 1
ATOM 2195 N N . ASP A 1 363 ? 15.012 23.345 15.150 1.00 50.81 363 ASP A N 1
ATOM 2196 C CA . ASP A 1 363 ? 13.590 23.028 14.985 1.00 53.36 363 ASP A CA 1
ATOM 2197 C C . ASP A 1 363 ? 12.888 23.381 16.275 1.00 59.85 363 ASP A C 1
ATOM 2198 O O . ASP A 1 363 ? 12.015 22.651 16.731 1.00 59.39 363 ASP A O 1
ATOM 2203 N N . SER A 1 364 ? 13.301 24.511 16.855 1.00 60.62 364 SER A N 1
ATOM 2204 C CA . SER A 1 364 ? 12.991 24.867 18.234 1.00 54.93 364 SER A CA 1
ATOM 2205 C C . SER A 1 364 ? 11.649 25.585 18.349 1.00 60.25 364 SER A C 1
ATOM 2206 O O . SER A 1 364 ? 11.105 25.663 19.440 1.00 65.54 364 SER A O 1
ATOM 2209 N N . GLY A 1 365 ? 11.147 26.160 17.255 1.00 56.10 365 GLY A N 1
ATOM 2210 C CA . GLY A 1 365 ? 9.900 26.935 17.294 1.00 47.80 365 GLY A CA 1
ATOM 2211 C C . GLY A 1 365 ? 10.096 28.240 18.048 1.00 58.24 365 GLY A C 1
ATOM 2212 O O . GLY A 1 365 ? 9.182 29.057 18.140 1.00 65.90 365 GLY A O 1
ATOM 2213 N N . ASN A 1 366 ? 11.304 28.464 18.554 1.00 59.46 366 ASN A N 1
ATOM 2214 C CA . ASN A 1 366 ? 11.596 29.639 19.377 1.00 59.86 366 ASN A CA 1
ATOM 2215 C C . ASN A 1 366 ? 12.951 30.301 19.016 1.00 59.05 366 ASN A C 1
ATOM 2216 O O . ASN A 1 366 ? 13.958 30.165 19.724 1.00 53.43 366 ASN A O 1
ATOM 2221 N N . GLY A 1 367 ? 12.947 31.051 17.918 1.00 60.91 367 GLY A N 1
ATOM 2222 C CA . GLY A 1 367 ? 14.173 31.532 17.309 1.00 51.62 367 GLY A CA 1
ATOM 2223 C C . GLY A 1 367 ? 14.658 32.761 18.007 1.00 53.51 367 GLY A C 1
ATOM 2224 O O . GLY A 1 367 ? 13.924 33.749 18.125 1.00 54.21 367 GLY A O 1
ATOM 2225 N N . ARG A 1 368 ? 15.920 32.732 18.437 1.00 51.82 368 ARG A N 1
ATOM 2226 C CA . ARG A 1 368 ? 16.437 33.809 19.311 1.00 46.98 368 ARG A CA 1
ATOM 2227 C C . ARG A 1 368 ? 17.005 35.058 18.620 1.00 43.52 368 ARG A C 1
ATOM 2228 O O . ARG A 1 368 ? 17.259 36.082 19.286 1.00 39.70 368 ARG A O 1
ATOM 2236 N N . GLY A 1 369 ? 17.174 35.005 17.290 1.00 38.34 369 GLY A N 1
ATOM 2237 C CA . GLY A 1 369 ? 17.826 36.121 16.573 1.00 38.98 369 GLY A CA 1
ATOM 2238 C C . GLY A 1 369 ? 19.351 36.022 16.530 1.00 31.52 369 GLY A C 1
ATOM 2239 O O . GLY A 1 369 ? 19.922 35.025 16.950 1.00 34.35 369 GLY A O 1
ATOM 2240 N N . VAL A 1 370 ? 19.991 37.068 16.017 1.00 36.14 370 VAL A N 1
ATOM 2241 C CA . VAL A 1 370 ? 21.428 37.043 15.684 1.00 34.26 370 VAL A CA 1
ATOM 2242 C C . VAL A 1 370 ? 22.153 38.300 16.121 1.00 38.17 370 VAL A C 1
ATOM 2243 O O . VAL A 1 370 ? 21.522 39.389 16.188 1.00 40.67 370 VAL A O 1
ATOM 2247 N N . THR A 1 371 ? 23.472 38.164 16.373 1.00 32.72 371 THR A N 1
ATOM 2248 C CA . THR A 1 371 ? 24.340 39.324 16.681 1.00 33.47 371 THR A CA 1
ATOM 2249 C C . THR A 1 371 ? 25.557 39.450 15.739 1.00 32.62 371 THR A C 1
ATOM 2250 O O . THR A 1 371 ? 26.142 40.522 15.635 1.00 30.78 371 THR A O 1
ATOM 2254 N N . TRP A 1 372 ? 25.919 38.396 15.009 1.00 31.00 372 TRP A N 1
ATOM 2255 C CA . TRP A 1 372 ? 27.055 38.578 14.092 1.00 29.16 372 TRP A CA 1
ATOM 2256 C C . TRP A 1 372 ? 26.986 37.648 12.940 1.00 28.00 372 TRP A C 1
ATOM 2257 O O . TRP A 1 372 ? 26.269 36.669 13.004 1.00 27.26 372 TRP A O 1
ATOM 2268 N N . GLY A 1 373 ? 27.777 37.926 11.894 1.00 28.60 373 GLY A N 1
ATOM 2269 C CA . GLY A 1 373 ? 28.025 36.941 10.864 1.00 25.47 373 GLY A CA 1
ATOM 2270 C C . GLY A 1 373 ? 28.994 37.405 9.806 1.00 25.64 373 GLY A C 1
ATOM 2271 O O . GLY A 1 373 ? 29.772 38.341 10.013 1.00 26.12 373 GLY A O 1
ATOM 2272 N N . LEU A 1 374 ? 28.939 36.741 8.670 1.00 22.63 374 LEU A N 1
ATOM 2273 C CA . LEU A 1 374 ? 29.859 37.039 7.603 1.00 25.74 374 LEU A CA 1
ATOM 2274 C C . LEU A 1 374 ? 29.081 37.733 6.548 1.00 25.95 374 LEU A C 1
ATOM 2275 O O . LEU A 1 374 ? 27.840 37.647 6.509 1.00 23.21 374 LEU A O 1
ATOM 2280 N N . CYS A 1 375 ? 29.813 38.383 5.655 1.00 23.68 375 CYS A N 1
ATOM 2281 C CA . CYS A 1 375 ? 29.197 39.031 4.517 1.00 25.87 375 CYS A CA 1
ATOM 2282 C C . CYS A 1 375 ? 30.307 39.206 3.466 1.00 24.96 375 CYS A C 1
ATOM 2283 O O . CYS A 1 375 ? 31.425 38.733 3.691 1.00 28.07 375 CYS A O 1
ATOM 2286 N N . HIS A 1 376 ? 30.015 39.840 2.342 1.00 23.29 376 HIS A N 1
ATOM 2287 C CA . HIS A 1 376 ? 31.043 40.098 1.340 1.00 24.07 376 HIS A CA 1
ATOM 2288 C C . HIS A 1 376 ? 30.995 41.469 0.701 1.00 23.46 376 HIS A C 1
ATOM 2289 O O . HIS A 1 376 ? 30.019 42.167 0.870 1.00 25.70 376 HIS A O 1
ATOM 2296 N N . PHE A 1 377 ? 32.088 41.871 0.035 1.00 22.59 377 PHE A N 1
ATOM 2297 C CA . PHE A 1 377 ? 32.103 43.056 -0.818 1.00 22.11 377 PHE A CA 1
ATOM 2298 C C . PHE A 1 377 ? 32.642 42.643 -2.165 1.00 22.15 377 PHE A C 1
ATOM 2299 O O . PHE A 1 377 ? 33.732 42.092 -2.244 1.00 24.99 377 PHE A O 1
ATOM 2307 N N . THR A 1 378 ? 31.903 42.900 -3.226 1.00 22.84 378 THR A N 1
ATOM 2308 C CA . THR A 1 378 ? 32.303 42.484 -4.564 1.00 23.16 378 THR A CA 1
ATOM 2309 C C . THR A 1 378 ? 33.024 43.644 -5.259 1.00 23.37 378 THR A C 1
ATOM 2310 O O . THR A 1 378 ? 33.519 43.459 -6.353 1.00 22.38 378 THR A O 1
ATOM 2314 N N . ASN A 1 379 ? 33.085 44.816 -4.632 1.00 23.92 379 ASN A N 1
ATOM 2315 C CA . ASN A 1 379 ? 33.817 45.959 -5.211 1.00 30.80 379 ASN A CA 1
ATOM 2316 C C . ASN A 1 379 ? 35.132 46.206 -4.466 1.00 35.21 379 ASN A C 1
ATOM 2317 O O . ASN A 1 379 ? 35.450 47.361 -4.088 1.00 31.54 379 ASN A O 1
ATOM 2322 N N . ALA A 1 380 ? 35.863 45.111 -4.208 1.00 32.58 380 ALA A N 1
ATOM 2323 C CA . ALA A 1 380 ? 37.082 45.174 -3.398 1.00 31.20 380 ALA A CA 1
ATOM 2324 C C . ALA A 1 380 ? 38.128 45.972 -4.198 1.00 30.08 380 ALA A C 1
ATOM 2325 O O . ALA A 1 380 ? 38.871 46.772 -3.657 1.00 31.69 380 ALA A O 1
ATOM 2327 N N . SER A 1 381 ? 38.162 45.808 -5.499 1.00 31.25 381 SER A N 1
ATOM 2328 C CA . SER A 1 381 ? 39.222 46.500 -6.253 1.00 35.76 381 SER A CA 1
ATOM 2329 C C . SER A 1 381 ? 38.843 47.928 -6.725 1.00 43.73 381 SER A C 1
ATOM 2330 O O . SER A 1 381 ? 37.690 48.207 -7.046 1.00 38.78 381 SER A O 1
ATOM 2333 N N . ASN A 1 382 ? 39.822 48.816 -6.807 1.00 51.60 382 ASN A N 1
ATOM 2334 C CA . ASN A 1 382 ? 39.559 50.143 -7.385 1.00 63.23 382 ASN A CA 1
ATOM 2335 C C . ASN A 1 382 ? 39.346 50.078 -8.883 1.00 58.10 382 ASN A C 1
ATOM 2336 O O . ASN A 1 382 ? 38.768 50.978 -9.481 1.00 59.63 382 ASN A O 1
ATOM 2341 N N . ASN A 1 383 ? 39.814 48.985 -9.469 1.00 51.51 383 ASN A N 1
ATOM 2342 C CA . ASN A 1 383 ? 39.942 48.859 -10.891 1.00 44.16 383 ASN A CA 1
ATOM 2343 C C . ASN A 1 383 ? 39.130 47.705 -11.411 1.00 48.07 383 ASN A C 1
ATOM 2344 O O . ASN A 1 383 ? 39.449 46.544 -11.144 1.00 50.75 383 ASN A O 1
ATOM 2349 N N . PRO A 1 384 ? 38.101 48.006 -12.210 1.00 53.43 384 PRO A N 1
ATOM 2350 C CA . PRO A 1 384 ? 37.169 46.958 -12.600 1.00 51.82 384 PRO A CA 1
ATOM 2351 C C . PRO A 1 384 ? 37.714 45.985 -13.629 1.00 47.05 384 PRO A C 1
ATOM 2352 O O . PRO A 1 384 ? 37.042 45.015 -13.946 1.00 48.21 384 PRO A O 1
ATOM 2356 N N . LYS A 1 385 ? 38.903 46.198 -14.162 1.00 42.81 385 LYS A N 1
ATOM 2357 C CA . LYS A 1 385 ? 39.470 45.120 -15.005 1.00 44.95 385 LYS A CA 1
ATOM 2358 C C . LYS A 1 385 ? 40.300 44.129 -14.137 1.00 42.84 385 LYS A C 1
ATOM 2359 O O . LYS A 1 385 ? 40.890 43.167 -14.646 1.00 39.62 385 LYS A O 1
ATOM 2361 N N . LYS A 1 386 ? 40.376 44.394 -12.833 1.00 36.49 386 LYS A N 1
ATOM 2362 C CA . LYS A 1 386 ? 41.041 43.483 -11.915 1.00 36.40 386 LYS A CA 1
ATOM 2363 C C . LYS A 1 386 ? 40.119 43.219 -10.729 1.00 33.00 386 LYS A C 1
ATOM 2364 O O . LYS A 1 386 ? 40.501 43.418 -9.583 1.00 29.71 386 LYS A O 1
ATOM 2370 N N . GLY A 1 387 ? 38.866 42.846 -11.008 1.00 28.85 387 GLY A N 1
ATOM 2371 C CA . GLY A 1 387 ? 37.840 42.827 -9.910 1.00 25.04 387 GLY A CA 1
ATOM 2372 C C . GLY A 1 387 ? 37.968 41.568 -9.065 1.00 22.81 387 GLY A C 1
ATOM 2373 O O . GLY A 1 387 ? 38.392 40.510 -9.597 1.00 20.70 387 GLY A O 1
ATOM 2374 N N . TYR A 1 388 ? 37.596 41.646 -7.770 1.00 20.44 388 TYR A N 1
ATOM 2375 C CA . TYR A 1 388 ? 37.589 40.475 -6.895 1.00 19.43 388 TYR A CA 1
ATOM 2376 C C . TYR A 1 388 ? 36.727 40.830 -5.729 1.00 20.42 388 TYR A C 1
ATOM 2377 O O . TYR A 1 388 ? 36.445 41.988 -5.523 1.00 24.32 388 TYR A O 1
ATOM 2386 N N . SER A 1 389 ? 36.346 39.847 -4.938 1.00 18.73 389 SER A N 1
ATOM 2387 C CA . SER A 1 389 ? 35.596 40.109 -3.739 1.00 17.84 389 SER A CA 1
ATOM 2388 C C . SER A 1 389 ? 36.353 39.663 -2.520 1.00 17.70 389 SER A C 1
ATOM 2389 O O . SER A 1 389 ? 37.185 38.762 -2.589 1.00 16.59 389 SER A O 1
ATOM 2392 N N . ILE A 1 390 ? 35.970 40.208 -1.366 1.00 19.29 390 ILE A N 1
ATOM 2393 C CA . ILE A 1 390 ? 36.459 39.707 -0.088 1.00 19.86 390 ILE A CA 1
ATOM 2394 C C . ILE A 1 390 ? 35.281 39.316 0.829 1.00 21.45 390 ILE A C 1
ATOM 2395 O O . ILE A 1 390 ? 34.172 39.867 0.671 1.00 22.04 390 ILE A O 1
ATOM 2400 N N . ILE A 1 391 ? 35.548 38.487 1.854 1.00 20.26 391 ILE A N 1
ATOM 2401 C CA . ILE A 1 391 ? 34.577 38.230 2.890 1.00 19.10 391 ILE A CA 1
ATOM 2402 C C . ILE A 1 391 ? 34.892 39.072 4.091 1.00 20.35 391 ILE A C 1
ATOM 2403 O O . ILE A 1 391 ? 36.051 39.425 4.326 1.00 18.74 391 ILE A O 1
ATOM 2408 N N . ALA A 1 392 ? 33.856 39.419 4.857 1.00 20.92 392 ALA A N 1
ATOM 2409 C CA . ALA A 1 392 ? 34.054 40.313 5.997 1.00 24.42 392 ALA A CA 1
ATOM 2410 C C . ALA A 1 392 ? 33.082 39.901 7.103 1.00 23.55 392 ALA A C 1
ATOM 2411 O O . ALA A 1 392 ? 32.285 39.004 6.892 1.00 22.49 392 ALA A O 1
ATOM 2413 N N . ARG A 1 393 ? 33.200 40.528 8.266 1.00 21.23 393 ARG A N 1
ATOM 2414 C CA . ARG A 1 393 ? 32.357 40.219 9.386 1.00 22.85 393 ARG A CA 1
ATOM 2415 C C . ARG A 1 393 ? 31.462 41.455 9.680 1.00 22.68 393 ARG A C 1
ATOM 2416 O O . ARG A 1 393 ? 31.888 42.571 9.485 1.00 20.69 393 ARG A O 1
ATOM 2424 N N . PHE A 1 394 ? 30.209 41.216 10.064 1.00 23.41 394 PHE A N 1
ATOM 2425 C CA . PHE A 1 394 ? 29.362 42.273 10.659 1.00 24.53 394 PHE A CA 1
ATOM 2426 C C . PHE A 1 394 ? 28.896 41.837 12.031 1.00 25.82 394 PHE A C 1
ATOM 2427 O O . PHE A 1 394 ? 28.832 40.647 12.321 1.00 27.62 394 PHE A O 1
ATOM 2435 N N . ASP A 1 395 ? 28.583 42.812 12.872 1.00 25.52 395 ASP A N 1
ATOM 2436 C CA . ASP A 1 395 ? 27.966 42.545 14.161 1.00 27.54 395 ASP A CA 1
ATOM 2437 C C . ASP A 1 395 ? 26.687 43.386 14.178 1.00 31.32 395 ASP A C 1
ATOM 2438 O O . ASP A 1 395 ? 26.624 44.463 13.525 1.00 29.12 395 ASP A O 1
ATOM 2443 N N . CYS A 1 396 ? 25.671 42.917 14.897 1.00 27.32 396 CYS A N 1
ATOM 2444 C CA . CYS A 1 396 ? 24.447 43.720 14.978 1.00 33.54 396 CYS A CA 1
ATOM 2445 C C . CYS A 1 396 ? 23.744 43.306 16.288 1.00 36.76 396 CYS A C 1
ATOM 2446 O O . CYS A 1 396 ? 24.295 42.493 17.059 1.00 36.72 396 CYS A O 1
ATOM 2449 N N . ASP A 1 397 ? 22.562 43.877 16.556 1.00 36.59 397 ASP A N 1
ATOM 2450 C CA . ASP A 1 397 ? 21.701 43.326 17.592 1.00 39.62 397 ASP A CA 1
ATOM 2451 C C . ASP A 1 397 ? 20.334 43.052 16.981 1.00 41.35 397 ASP A C 1
ATOM 2452 O O . ASP A 1 397 ? 19.481 43.962 16.904 1.00 39.54 397 ASP A O 1
ATOM 2457 N N . LEU A 1 398 ? 20.164 41.839 16.468 1.00 35.85 398 LEU A N 1
ATOM 2458 C CA . LEU A 1 398 ? 18.863 41.389 15.989 1.00 34.39 398 LEU A CA 1
ATOM 2459 C C . LEU A 1 398 ? 18.538 40.174 16.850 1.00 33.64 398 LEU A C 1
ATOM 2460 O O . LEU A 1 398 ? 18.025 39.151 16.365 1.00 33.05 398 LEU A O 1
ATOM 2465 N N . SER A 1 399 ? 18.922 40.285 18.127 1.00 33.07 399 SER A N 1
ATOM 2466 C CA . SER A 1 399 ? 18.755 39.222 19.107 1.00 36.97 399 SER A CA 1
ATOM 2467 C C . SER A 1 399 ? 17.709 39.549 20.184 1.00 38.07 399 SER A C 1
ATOM 2468 O O . SER A 1 399 ? 17.649 40.692 20.714 1.00 32.66 399 SER A O 1
ATOM 2471 N N . LEU A 1 400 ? 16.934 38.525 20.526 1.00 39.81 400 LEU A N 1
ATOM 2472 C CA . LEU A 1 400 ? 16.015 38.583 21.678 1.00 48.16 400 LEU A CA 1
ATOM 2473 C C . LEU A 1 400 ? 16.778 38.418 23.005 1.00 56.43 400 LEU A C 1
ATOM 2474 O O . LEU A 1 400 ? 16.361 38.931 24.030 1.00 59.20 400 LEU A O 1
ATOM 2479 N N . ASP A 1 401 ? 17.916 37.735 22.958 1.00 56.73 401 ASP A N 1
ATOM 2480 C CA . ASP A 1 401 ? 18.701 37.474 24.139 1.00 50.17 401 ASP A CA 1
ATOM 2481 C C . ASP A 1 401 ? 19.763 38.499 24.435 1.00 48.62 401 ASP A C 1
ATOM 2482 O O . ASP A 1 401 ? 20.560 38.279 25.335 1.00 54.04 401 ASP A O 1
ATOM 2487 N N . VAL A 1 402 ? 19.790 39.619 23.714 1.00 43.72 402 VAL A N 1
ATOM 2488 C CA . VAL A 1 402 ? 20.823 40.645 23.940 1.00 40.56 402 VAL A CA 1
ATOM 2489 C C . VAL A 1 402 ? 20.138 41.928 23.611 1.00 44.08 402 VAL A C 1
ATOM 2490 O O . VAL A 1 402 ? 19.336 41.960 22.683 1.00 40.86 402 VAL A O 1
ATOM 2494 N N . ASP A 1 403 ? 20.519 43.000 24.300 1.00 49.04 403 ASP A N 1
ATOM 2495 C CA . ASP A 1 403 ? 20.039 44.341 24.002 1.00 61.57 403 ASP A CA 1
ATOM 2496 C C . ASP A 1 403 ? 21.209 45.339 24.093 1.00 62.87 403 ASP A C 1
ATOM 2497 O O . ASP A 1 403 ? 21.680 45.687 25.178 1.00 62.37 403 ASP A O 1
ATOM 2502 N N . ASP A 1 404 ? 21.698 45.783 22.943 1.00 65.83 404 ASP A N 1
ATOM 2503 C CA . ASP A 1 404 ? 22.946 46.536 22.925 1.00 57.98 404 ASP A CA 1
ATOM 2504 C C . ASP A 1 404 ? 22.692 47.883 22.350 1.00 58.24 404 ASP A C 1
ATOM 2505 O O . ASP A 1 404 ? 22.603 48.029 21.143 1.00 61.89 404 ASP A O 1
ATOM 2510 N N . PRO A 1 405 ? 22.569 48.890 23.223 1.00 62.07 405 PRO A N 1
ATOM 2511 C CA . PRO A 1 405 ? 22.258 50.247 22.761 1.00 61.08 405 PRO A CA 1
ATOM 2512 C C . PRO A 1 405 ? 23.247 50.772 21.714 1.00 53.48 405 PRO A C 1
ATOM 2513 O O . PRO A 1 405 ? 22.931 51.728 20.989 1.00 43.41 405 PRO A O 1
ATOM 2517 N N . PHE A 1 406 ? 24.442 50.175 21.651 1.00 50.18 406 PHE A N 1
ATOM 2518 C CA . PHE A 1 406 ? 25.448 50.626 20.683 1.00 50.82 406 PHE A CA 1
ATOM 2519 C C . PHE A 1 406 ? 24.944 50.463 19.239 1.00 48.66 406 PHE A C 1
ATOM 2520 O O . PHE A 1 406 ? 25.345 51.201 18.353 1.00 46.30 406 PHE A O 1
ATOM 2528 N N . TYR A 1 407 ? 24.033 49.514 19.044 1.00 48.55 407 TYR A N 1
ATOM 2529 C CA . TYR A 1 407 ? 23.566 49.075 17.712 1.00 55.65 407 TYR A CA 1
ATOM 2530 C C . TYR A 1 407 ? 22.174 49.598 17.432 1.00 61.19 407 TYR A C 1
ATOM 2531 O O . TYR A 1 407 ? 21.488 49.194 16.480 1.00 59.71 407 TYR A O 1
ATOM 2540 N N . LYS A 1 408 ? 21.760 50.522 18.276 1.00 61.87 408 LYS A N 1
ATOM 2541 C CA . LYS A 1 408 ? 20.371 50.807 18.344 1.00 56.48 408 LYS A CA 1
ATOM 2542 C C . LYS A 1 408 ? 20.120 52.291 18.056 1.00 55.05 408 LYS A C 1
ATOM 2543 O O . LYS A 1 408 ? 18.987 52.730 18.028 1.00 60.51 408 LYS A O 1
ATOM 2549 N N . ASN A 1 409 ? 21.183 53.037 17.761 1.00 54.74 409 ASN A N 1
ATOM 2550 C CA . ASN A 1 409 ? 21.075 54.385 17.196 1.00 55.80 409 ASN A CA 1
ATOM 2551 C C . ASN A 1 409 ? 20.336 54.375 15.891 1.00 56.47 409 ASN A C 1
ATOM 2552 O O . ASN A 1 409 ? 20.200 53.330 15.256 1.00 58.13 409 ASN A O 1
ATOM 2557 N N . THR A 1 410 ? 19.891 55.541 15.452 1.00 55.63 410 THR A N 1
ATOM 2558 C CA . THR A 1 410 ? 19.104 55.596 14.219 1.00 56.94 410 THR A CA 1
ATOM 2559 C C . THR A 1 410 ? 19.851 56.373 13.166 1.00 52.25 410 THR A C 1
ATOM 2560 O O . THR A 1 410 ? 19.506 56.325 11.986 1.00 57.57 410 THR A O 1
ATOM 2564 N N . GLY A 1 411 ? 20.885 57.091 13.577 1.00 42.27 411 GLY A N 1
ATOM 2565 C CA . GLY A 1 411 ? 21.668 57.789 12.570 1.00 46.03 411 GLY A CA 1
ATOM 2566 C C . GLY A 1 411 ? 22.972 57.137 12.106 1.00 54.13 411 GLY A C 1
ATOM 2567 O O . GLY A 1 411 ? 23.557 56.307 12.827 1.00 48.36 411 GLY A O 1
ATOM 2568 N N . VAL A 1 412 ? 23.422 57.560 10.914 1.00 51.47 412 VAL A N 1
ATOM 2569 C CA . VAL A 1 412 ? 24.696 57.185 10.332 1.00 55.43 412 VAL A CA 1
ATOM 2570 C C . VAL A 1 412 ? 25.507 58.424 9.938 1.00 52.01 412 VAL A C 1
ATOM 2571 O O . VAL A 1 412 ? 25.031 59.272 9.208 1.00 58.89 412 VAL A O 1
ATOM 2575 N N . TRP A 1 413 ? 26.739 58.507 10.398 1.00 45.70 413 TRP A N 1
ATOM 2576 C CA . TRP A 1 413 ? 27.599 59.610 10.058 1.00 47.84 413 TRP A CA 1
ATOM 2577 C C . TRP A 1 413 ? 28.760 59.089 9.253 1.00 45.75 413 TRP A C 1
ATOM 2578 O O . TRP A 1 413 ? 29.478 58.206 9.734 1.00 46.45 413 TRP A O 1
ATOM 2589 N N . HIS A 1 414 ? 28.932 59.615 8.042 1.00 37.48 414 HIS A N 1
ATOM 2590 C CA . HIS A 1 414 ? 30.063 59.266 7.212 1.00 37.73 414 HIS A CA 1
ATOM 2591 C C . HIS A 1 414 ? 31.081 60.389 7.271 1.00 42.93 414 HIS A C 1
ATOM 2592 O O . HIS A 1 414 ? 30.704 61.558 7.378 1.00 41.36 414 HIS A O 1
ATOM 2599 N N . ARG A 1 415 ? 32.357 60.018 7.091 1.00 38.24 415 ARG A N 1
ATOM 2600 C CA . ARG A 1 415 ? 33.448 60.936 7.063 1.00 33.74 415 ARG A CA 1
ATOM 2601 C C . ARG A 1 415 ? 33.648 61.508 5.687 1.00 31.20 415 ARG A C 1
ATOM 2602 O O . ARG A 1 415 ? 33.189 60.970 4.709 1.00 36.56 415 ARG A O 1
ATOM 2610 N N . PRO A 1 416 ? 34.347 62.624 5.590 1.00 29.54 416 PRO A N 1
ATOM 2611 C CA . PRO A 1 416 ? 34.353 63.274 4.281 1.00 28.18 416 PRO A CA 1
ATOM 2612 C C . PRO A 1 416 ? 34.821 62.403 3.134 1.00 30.19 416 PRO A C 1
ATOM 2613 O O . PRO A 1 416 ? 34.390 62.621 1.975 1.00 31.97 416 PRO A O 1
ATOM 2617 N N . GLU A 1 417 ? 35.784 61.512 3.397 1.00 32.38 417 GLU A N 1
ATOM 2618 C CA . GLU A 1 417 ? 36.383 60.664 2.312 1.00 33.45 417 GLU A CA 1
ATOM 2619 C C . GLU A 1 417 ? 35.262 59.798 1.681 1.00 26.76 417 GLU A C 1
ATOM 2620 O O . GLU A 1 417 ? 35.270 59.544 0.522 1.00 31.77 417 GLU A O 1
ATOM 2626 N N . VAL A 1 418 ? 34.267 59.408 2.445 1.00 26.71 418 VAL A N 1
ATOM 2627 C CA . VAL A 1 418 ? 33.102 58.733 1.873 1.00 27.13 418 VAL A CA 1
ATOM 2628 C C . VAL A 1 418 ? 32.426 59.577 0.813 1.00 31.52 418 VAL A C 1
ATOM 2629 O O . VAL A 1 418 ? 31.960 59.032 -0.186 1.00 32.43 418 VAL A O 1
ATOM 2633 N N . TYR A 1 419 ? 32.392 60.913 1.006 1.00 29.02 419 TYR A N 1
ATOM 2634 C CA . TYR A 1 419 ? 31.763 61.789 0.030 1.00 25.09 419 TYR A CA 1
ATOM 2635 C C . TYR A 1 419 ? 32.661 62.049 -1.146 1.00 26.93 419 TYR A C 1
ATOM 2636 O O . TYR A 1 419 ? 32.203 62.062 -2.306 1.00 26.34 419 TYR A O 1
ATOM 2645 N N . PHE A 1 420 ? 33.943 62.300 -0.872 1.00 27.30 420 PHE A N 1
ATOM 2646 C CA . PHE A 1 420 ? 34.888 62.528 -1.970 1.00 29.87 420 PHE A CA 1
ATOM 2647 C C . PHE A 1 420 ? 35.068 61.291 -2.868 1.00 31.47 420 PHE A C 1
ATOM 2648 O O . PHE A 1 420 ? 35.484 61.428 -3.999 1.00 30.31 420 PHE A O 1
ATOM 2656 N N . ALA A 1 421 ? 34.707 60.103 -2.380 1.00 31.10 421 ALA A N 1
ATOM 2657 C CA . ALA A 1 421 ? 34.727 58.896 -3.239 1.00 33.56 421 ALA A CA 1
ATOM 2658 C C . ALA A 1 421 ? 33.537 58.865 -4.201 1.00 37.64 421 ALA A C 1
ATOM 2659 O O . ALA A 1 421 ? 33.458 57.970 -5.018 1.00 39.02 421 ALA A O 1
ATOM 2661 N N . GLN A 1 422 ? 32.581 59.795 -4.079 1.00 36.49 422 GLN A N 1
ATOM 2662 C CA . GLN A 1 422 ? 31.544 59.948 -5.101 1.00 30.95 422 GLN A CA 1
ATOM 2663 C C . GLN A 1 422 ? 31.891 61.183 -5.912 1.00 32.61 422 GLN A C 1
ATOM 2664 O O . GLN A 1 422 ? 31.319 62.275 -5.734 1.00 32.58 422 GLN A O 1
ATOM 2670 N N . ALA A 1 423 ? 32.826 61.000 -6.821 1.00 31.14 423 ALA A N 1
ATOM 2671 C CA . ALA A 1 423 ? 33.363 62.076 -7.585 1.00 33.19 423 ALA A CA 1
ATOM 2672 C C . ALA A 1 423 ? 32.510 62.370 -8.801 1.00 35.15 423 ALA A C 1
ATOM 2673 O O . ALA A 1 423 ? 31.773 61.530 -9.247 1.00 35.15 423 ALA A O 1
ATOM 2675 N N . PRO A 1 424 ? 32.584 63.614 -9.292 1.00 38.10 424 PRO A N 1
ATOM 2676 C CA . PRO A 1 424 ? 32.007 64.045 -10.548 1.00 41.86 424 PRO A CA 1
ATOM 2677 C C . PRO A 1 424 ? 32.789 63.391 -11.714 1.00 49.33 424 PRO A C 1
ATOM 2678 O O . PRO A 1 424 ? 33.779 62.686 -11.461 1.00 49.88 424 PRO A O 1
ATOM 2682 N N . ARG A 1 425 ? 32.333 63.566 -12.954 1.00 58.94 425 ARG A N 1
ATOM 2683 C CA . ARG A 1 425 ? 33.079 63.058 -14.131 1.00 70.25 425 ARG A CA 1
ATOM 2684 C C . ARG A 1 425 ? 34.121 64.064 -14.639 1.00 67.03 425 ARG A C 1
ATOM 2685 O O . ARG A 1 425 ? 35.310 63.740 -14.745 1.00 72.46 425 ARG A O 1
ATOM 2687 N N . ASP B 1 76 ? 11.526 62.395 -16.575 1.00 82.84 76 ASP B N 1
ATOM 2688 C CA . ASP B 1 76 ? 11.341 62.355 -15.094 1.00 83.38 76 ASP B CA 1
ATOM 2689 C C . ASP B 1 76 ? 11.664 63.713 -14.405 1.00 80.46 76 ASP B C 1
ATOM 2690 O O . ASP B 1 76 ? 11.536 64.773 -15.010 1.00 77.87 76 ASP B O 1
ATOM 2695 N N . ASN B 1 77 ? 12.132 63.654 -13.162 1.00 63.93 77 ASN B N 1
ATOM 2696 C CA . ASN B 1 77 ? 11.984 64.717 -12.186 1.00 55.41 77 ASN B CA 1
ATOM 2697 C C . ASN B 1 77 ? 13.138 65.752 -12.105 1.00 56.54 77 ASN B C 1
ATOM 2698 O O . ASN B 1 77 ? 14.296 65.436 -11.765 1.00 51.63 77 ASN B O 1
ATOM 2703 N N . GLU B 1 78 ? 12.799 66.995 -12.404 1.00 46.47 78 GLU B N 1
ATOM 2704 C CA . GLU B 1 78 ? 13.791 68.051 -12.516 1.00 45.57 78 GLU B CA 1
ATOM 2705 C C . GLU B 1 78 ? 14.444 68.440 -11.147 1.00 43.14 78 GLU B C 1
ATOM 2706 O O . GLU B 1 78 ? 15.564 68.930 -11.111 1.00 38.63 78 GLU B O 1
ATOM 2712 N N . LEU B 1 79 ? 13.752 68.154 -10.046 1.00 38.29 79 LEU B N 1
ATOM 2713 C CA . LEU B 1 79 ? 14.276 68.315 -8.710 1.00 36.74 79 LEU B CA 1
ATOM 2714 C C . LEU B 1 79 ? 14.784 67.025 -8.102 1.00 37.41 79 LEU B C 1
ATOM 2715 O O . LEU B 1 79 ? 14.948 66.917 -6.878 1.00 32.31 79 LEU B O 1
ATOM 2720 N N . PHE B 1 80 ? 15.062 66.038 -8.936 1.00 32.23 80 PHE B N 1
ATOM 2721 C CA . PHE B 1 80 ? 15.761 64.906 -8.422 1.00 31.86 80 PHE B CA 1
ATOM 2722 C C . PHE B 1 80 ? 17.193 64.972 -8.933 1.00 30.60 80 PHE B C 1
ATOM 2723 O O . PHE B 1 80 ? 17.398 65.239 -10.090 1.00 28.95 80 PHE B O 1
ATOM 2731 N N . SER B 1 81 ? 18.169 64.647 -8.088 1.00 29.17 81 SER B N 1
ATOM 2732 C CA . SER B 1 81 ? 19.559 64.579 -8.525 1.00 30.96 81 SER B CA 1
ATOM 2733 C C . SER B 1 81 ? 20.414 63.843 -7.543 1.00 31.74 81 SER B C 1
ATOM 2734 O O . SER B 1 81 ? 20.044 63.618 -6.365 1.00 27.37 81 SER B O 1
ATOM 2737 N N . GLN B 1 82 ? 21.593 63.477 -8.014 1.00 30.92 82 GLN B N 1
ATOM 2738 C CA . GLN B 1 82 ? 22.564 62.953 -7.075 1.00 33.40 82 GLN B CA 1
ATOM 2739 C C . GLN B 1 82 ? 23.567 64.052 -6.844 1.00 31.05 82 GLN B C 1
ATOM 2740 O O . GLN B 1 82 ? 23.554 65.053 -7.589 1.00 30.81 82 GLN B O 1
ATOM 2746 N N . PHE B 1 83 ? 24.409 63.867 -5.826 1.00 28.00 83 PHE B N 1
ATOM 2747 C CA . PHE B 1 83 ? 25.433 64.854 -5.452 1.00 29.11 83 PHE B CA 1
ATOM 2748 C C . PHE B 1 83 ? 26.809 64.220 -5.486 1.00 28.94 83 PHE B C 1
ATOM 2749 O O . PHE B 1 83 ? 27.011 63.128 -4.918 1.00 25.81 83 PHE B O 1
ATOM 2757 N N . LYS B 1 84 ? 27.720 64.905 -6.161 1.00 25.83 84 LYS B N 1
ATOM 2758 C CA . LYS B 1 84 ? 29.063 64.483 -6.265 1.00 29.24 84 LYS B CA 1
ATOM 2759 C C . LYS B 1 84 ? 29.955 65.572 -5.671 1.00 31.11 84 LYS B C 1
ATOM 2760 O O . LYS B 1 84 ? 29.691 66.776 -5.811 1.00 30.98 84 LYS B O 1
ATOM 2766 N N . TYR B 1 85 ? 31.023 65.127 -5.045 1.00 27.43 85 TYR B N 1
ATOM 2767 C CA . TYR B 1 85 ? 31.862 65.969 -4.224 1.00 28.27 85 TYR B CA 1
ATOM 2768 C C . TYR B 1 85 ? 33.312 66.146 -4.726 1.00 30.21 85 TYR B C 1
ATOM 2769 O O . TYR B 1 85 ? 33.936 65.189 -5.216 1.00 26.12 85 TYR B O 1
ATOM 2778 N N . THR B 1 86 ? 33.836 67.355 -4.546 1.00 26.51 86 THR B N 1
ATOM 2779 C CA . THR B 1 86 ? 35.189 67.679 -4.941 1.00 26.93 86 THR B CA 1
ATOM 2780 C C . THR B 1 86 ? 35.899 68.406 -3.801 1.00 27.15 86 THR B C 1
ATOM 2781 O O . THR B 1 86 ? 35.314 69.375 -3.231 1.00 24.05 86 THR B O 1
ATOM 2785 N N A ARG B 1 87 ? 37.109 67.958 -3.444 0.50 23.78 87 ARG B N 1
ATOM 2786 N N B ARG B 1 87 ? 37.115 67.961 -3.478 0.50 24.90 87 ARG B N 1
ATOM 2787 C CA A ARG B 1 87 ? 37.930 68.653 -2.431 0.50 24.60 87 ARG B CA 1
ATOM 2788 C CA B ARG B 1 87 ? 37.990 68.664 -2.535 0.50 26.45 87 ARG B CA 1
ATOM 2789 C C A ARG B 1 87 ? 38.400 69.999 -2.979 0.50 23.59 87 ARG B C 1
ATOM 2790 C C B ARG B 1 87 ? 38.295 70.059 -3.062 0.50 24.74 87 ARG B C 1
ATOM 2791 O O A ARG B 1 87 ? 38.866 70.050 -4.093 0.50 24.29 87 ARG B O 1
ATOM 2792 O O B ARG B 1 87 ? 38.520 70.212 -4.245 0.50 25.35 87 ARG B O 1
ATOM 2807 N N . LEU B 1 88 ? 38.256 71.081 -2.208 1.00 23.23 88 LEU B N 1
ATOM 2808 C CA . LEU B 1 88 ? 38.627 72.437 -2.682 1.00 23.53 88 LEU B CA 1
ATOM 2809 C C . LEU B 1 88 ? 40.132 72.588 -2.632 1.00 23.05 88 LEU B C 1
ATOM 2810 O O . LEU B 1 88 ? 40.797 71.934 -1.840 1.00 20.86 88 LEU B O 1
ATOM 2815 N N . LYS B 1 89 ? 40.649 73.493 -3.442 1.00 23.81 89 LYS B N 1
ATOM 2816 C CA . LYS B 1 89 ? 42.047 73.813 -3.378 1.00 21.77 89 LYS B CA 1
ATOM 2817 C C . LYS B 1 89 ? 42.233 75.227 -2.906 1.00 22.35 89 LYS B C 1
ATOM 2818 O O . LYS B 1 89 ? 41.609 76.155 -3.426 1.00 23.62 89 LYS B O 1
ATOM 2824 N N . GLY B 1 90 ? 43.117 75.421 -1.937 1.00 21.06 90 GLY B N 1
ATOM 2825 C CA . GLY B 1 90 ? 43.524 76.764 -1.625 1.00 19.31 90 GLY B CA 1
ATOM 2826 C C . GLY B 1 90 ? 43.375 77.050 -0.148 1.00 20.92 90 GLY B C 1
ATOM 2827 O O . GLY B 1 90 ? 43.807 78.108 0.311 1.00 20.70 90 GLY B O 1
ATOM 2828 N N . PHE B 1 91 ? 42.861 76.093 0.607 1.00 19.85 91 PHE B N 1
ATOM 2829 C CA . PHE B 1 91 ? 42.667 76.319 2.049 1.00 23.21 91 PHE B CA 1
ATOM 2830 C C . PHE B 1 91 ? 43.505 75.342 2.854 1.00 23.60 91 PHE B C 1
ATOM 2831 O O . PHE B 1 91 ? 43.397 74.102 2.705 1.00 24.74 91 PHE B O 1
ATOM 2839 N N . ASP B 1 92 ? 44.269 75.901 3.771 1.00 24.21 92 ASP B N 1
ATOM 2840 C CA . ASP B 1 92 ? 45.079 75.119 4.645 1.00 24.38 92 ASP B CA 1
ATOM 2841 C C . ASP B 1 92 ? 44.467 75.027 6.045 1.00 23.19 92 ASP B C 1
ATOM 2842 O O . ASP B 1 92 ? 43.857 75.979 6.540 1.00 22.54 92 ASP B O 1
ATOM 2847 N N . TYR B 1 93 ? 44.706 73.926 6.735 1.00 21.13 93 TYR B N 1
ATOM 2848 C CA . TYR B 1 93 ? 44.099 73.770 8.038 1.00 21.27 93 TYR B CA 1
ATOM 2849 C C . TYR B 1 93 ? 45.091 73.333 9.103 1.00 21.22 93 TYR B C 1
ATOM 2850 O O . TYR B 1 93 ? 44.727 72.629 10.036 1.00 20.46 93 TYR B O 1
ATOM 2859 N N . ASN B 1 94 ? 46.328 73.814 9.003 1.00 21.20 94 ASN B N 1
ATOM 2860 C CA . ASN B 1 94 ? 47.400 73.422 9.925 1.00 21.71 94 ASN B CA 1
ATOM 2861 C C . ASN B 1 94 ? 47.478 71.918 10.040 1.00 20.98 94 ASN B C 1
ATOM 2862 O O . ASN B 1 94 ? 47.591 71.378 11.146 1.00 21.28 94 ASN B O 1
ATOM 2867 N N . ASN B 1 95 ? 47.386 71.260 8.888 1.00 22.79 95 ASN B N 1
ATOM 2868 C CA . ASN B 1 95 ? 47.409 69.792 8.766 1.00 25.14 95 ASN B CA 1
ATOM 2869 C C . ASN B 1 95 ? 46.299 69.150 9.548 1.00 28.85 95 ASN B C 1
ATOM 2870 O O . ASN B 1 95 ? 46.426 68.009 9.997 1.00 30.47 95 ASN B O 1
ATOM 2875 N N . GLY B 1 96 ? 45.191 69.846 9.733 1.00 29.64 96 GLY B N 1
ATOM 2876 C CA . GLY B 1 96 ? 44.081 69.178 10.402 1.00 26.87 96 GLY B CA 1
ATOM 2877 C C . GLY B 1 96 ? 44.317 68.976 11.882 1.00 27.67 96 GLY B C 1
ATOM 2878 O O . GLY B 1 96 ? 43.856 68.023 12.414 1.00 28.25 96 GLY B O 1
ATOM 2879 N N . ASP B 1 97 ? 45.020 69.874 12.571 1.00 27.33 97 ASP B N 1
ATOM 2880 C CA . ASP B 1 97 ? 45.266 69.658 13.992 1.00 26.76 97 ASP B CA 1
ATOM 2881 C C . ASP B 1 97 ? 44.130 70.239 14.888 1.00 27.12 97 ASP B C 1
ATOM 2882 O O . ASP B 1 97 ? 44.250 70.267 16.122 1.00 26.07 97 ASP B O 1
ATOM 2887 N N . GLY B 1 98 ? 43.049 70.738 14.279 1.00 25.94 98 GLY B N 1
ATOM 2888 C CA . GLY B 1 98 ? 41.925 71.291 15.038 1.00 24.61 98 GLY B CA 1
ATOM 2889 C C . GLY B 1 98 ? 42.080 72.766 15.369 1.00 26.97 98 GLY B C 1
ATOM 2890 O O . GLY B 1 98 ? 41.188 73.347 15.954 1.00 27.45 98 GLY B O 1
ATOM 2891 N N . THR B 1 99 ? 43.183 73.416 14.999 1.00 24.32 99 THR B N 1
ATOM 2892 C CA . THR B 1 99 ? 43.250 74.860 15.313 1.00 22.28 99 THR B CA 1
ATOM 2893 C C . THR B 1 99 ? 42.639 75.755 14.244 1.00 22.75 99 THR B C 1
ATOM 2894 O O . THR B 1 99 ? 42.434 76.925 14.501 1.00 25.75 99 THR B O 1
ATOM 2898 N N . ILE B 1 100 ? 42.428 75.242 13.019 1.00 22.28 100 ILE B N 1
ATOM 2899 C CA . ILE B 1 100 ? 41.802 76.035 11.973 1.00 20.33 100 ILE B CA 1
ATOM 2900 C C . ILE B 1 100 ? 40.565 75.314 11.391 1.00 20.13 100 ILE B C 1
ATOM 2901 O O . ILE B 1 100 ? 40.594 74.120 11.160 1.00 20.01 100 ILE B O 1
ATOM 2906 N N . SER B 1 101 ? 39.483 76.056 11.164 1.00 20.08 101 SER B N 1
ATOM 2907 C CA . SER B 1 101 ? 38.196 75.485 10.804 1.00 21.11 101 SER B CA 1
ATOM 2908 C C . SER B 1 101 ? 37.506 76.472 9.863 1.00 20.90 101 SER B C 1
ATOM 2909 O O . SER B 1 101 ? 37.698 77.666 10.040 1.00 20.64 101 SER B O 1
ATOM 2912 N N . ARG B 1 102 ? 36.859 76.007 8.788 1.00 20.30 102 ARG B N 1
ATOM 2913 C CA . ARG B 1 102 ? 36.065 76.888 7.898 1.00 18.59 102 ARG B CA 1
ATOM 2914 C C . ARG B 1 102 ? 34.758 76.146 7.722 1.00 20.41 102 ARG B C 1
ATOM 2915 O O . ARG B 1 102 ? 34.763 74.919 7.605 1.00 18.56 102 ARG B O 1
ATOM 2923 N N . ARG B 1 103 ? 33.642 76.848 7.791 1.00 18.34 103 ARG B N 1
ATOM 2924 C CA . ARG B 1 103 ? 32.344 76.169 7.781 1.00 19.93 103 ARG B CA 1
ATOM 2925 C C . ARG B 1 103 ? 31.241 77.137 7.372 1.00 19.54 103 ARG B C 1
ATOM 2926 O O . ARG B 1 103 ? 31.507 78.352 7.154 1.00 19.79 103 ARG B O 1
ATOM 2934 N N . ASP B 1 104 ? 30.037 76.600 7.138 1.00 19.81 104 ASP B N 1
ATOM 2935 C CA . ASP B 1 104 ? 28.878 77.454 6.758 1.00 20.03 104 ASP B CA 1
ATOM 2936 C C . ASP B 1 104 ? 29.160 78.493 5.692 1.00 20.02 104 ASP B C 1
ATOM 2937 O O . ASP B 1 104 ? 28.870 79.657 5.934 1.00 19.66 104 ASP B O 1
ATOM 2942 N N . PRO B 1 105 ? 29.774 78.094 4.545 1.00 18.12 105 PRO B N 1
ATOM 2943 C CA . PRO B 1 105 ? 29.949 79.050 3.471 1.00 18.48 105 PRO B CA 1
ATOM 2944 C C . PRO B 1 105 ? 28.615 79.578 2.920 1.00 20.31 105 PRO B C 1
ATOM 2945 O O . PRO B 1 105 ? 27.610 78.856 2.916 1.00 19.59 105 PRO B O 1
ATOM 2949 N N . SER B 1 106 ? 28.696 80.785 2.374 1.00 18.92 106 SER B N 1
ATOM 2950 C CA . SER B 1 106 ? 27.620 81.527 1.778 1.00 21.90 106 SER B CA 1
ATOM 2951 C C . SER B 1 106 ? 27.474 80.943 0.382 1.00 23.52 106 SER B C 1
ATOM 2952 O O . SER B 1 106 ? 28.419 80.320 -0.136 1.00 23.48 106 SER B O 1
ATOM 2955 N N . ARG B 1 107 ? 26.311 81.155 -0.244 1.00 22.71 107 ARG B N 1
ATOM 2956 C CA . ARG B 1 107 ? 26.153 80.804 -1.653 1.00 20.81 107 ARG B CA 1
ATOM 2957 C C . ARG B 1 107 ? 27.132 81.687 -2.415 1.00 21.85 107 ARG B C 1
ATOM 2958 O O . ARG B 1 107 ? 27.212 82.896 -2.167 1.00 21.88 107 ARG B O 1
ATOM 2966 N N . PRO B 1 108 ? 27.885 81.117 -3.344 1.00 23.95 108 PRO B N 1
ATOM 2967 C CA . PRO B 1 108 ? 28.750 81.982 -4.170 1.00 25.11 108 PRO B CA 1
ATOM 2968 C C . PRO B 1 108 ? 27.980 83.006 -4.998 1.00 27.91 108 PRO B C 1
ATOM 2969 O O . PRO B 1 108 ? 26.904 82.692 -5.521 1.00 28.10 108 PRO B O 1
ATOM 2973 N N . ILE B 1 109 ? 28.570 84.185 -5.168 1.00 25.81 109 ILE B N 1
ATOM 2974 C CA . ILE B 1 109 ? 28.115 85.168 -6.151 1.00 27.08 109 ILE B CA 1
ATOM 2975 C C . ILE B 1 109 ? 29.216 85.422 -7.149 1.00 27.78 109 ILE B C 1
ATOM 2976 O O . ILE B 1 109 ? 30.393 85.281 -6.815 1.00 31.58 109 ILE B O 1
ATOM 2981 N N . LEU B 1 110 ? 28.855 85.804 -8.371 1.00 30.86 110 LEU B N 1
ATOM 2982 C CA . LEU B 1 110 ? 29.822 86.035 -9.436 1.00 32.02 110 LEU B CA 1
ATOM 2983 C C . LEU B 1 110 ? 29.849 87.526 -9.808 1.00 37.44 110 LEU B C 1
ATOM 2984 O O . LEU B 1 110 ? 28.834 88.102 -10.150 1.00 40.93 110 LEU B O 1
ATOM 2989 N N . VAL B 1 111 ? 31.010 88.139 -9.735 1.00 34.82 111 VAL B N 1
ATOM 2990 C CA . VAL B 1 111 ? 31.135 89.571 -9.866 1.00 43.07 111 VAL B CA 1
ATOM 2991 C C . VAL B 1 111 ? 32.460 89.784 -10.547 1.00 46.91 111 VAL B C 1
ATOM 2992 O O . VAL B 1 111 ? 33.480 89.303 -10.039 1.00 43.20 111 VAL B O 1
ATOM 2996 N N . ASN B 1 112 ? 32.427 90.456 -11.708 1.00 52.76 112 ASN B N 1
ATOM 2997 C CA . ASN B 1 112 ? 33.613 90.699 -12.561 1.00 55.78 112 ASN B CA 1
ATOM 2998 C C . ASN B 1 112 ? 34.430 89.455 -12.831 1.00 48.21 112 ASN B C 1
ATOM 2999 O O . ASN B 1 112 ? 35.664 89.473 -12.655 1.00 41.07 112 ASN B O 1
ATOM 3004 N N . GLY B 1 113 ? 33.735 88.389 -13.231 1.00 45.86 113 GLY B N 1
ATOM 3005 C CA . GLY B 1 113 ? 34.359 87.070 -13.476 1.00 46.00 113 GLY B CA 1
ATOM 3006 C C . GLY B 1 113 ? 35.117 86.381 -12.328 1.00 45.38 113 GLY B C 1
ATOM 3007 O O . GLY B 1 113 ? 35.979 85.581 -12.590 1.00 55.40 113 GLY B O 1
ATOM 3008 N N . LYS B 1 114 ? 34.839 86.714 -11.067 1.00 37.17 114 LYS B N 1
ATOM 3009 C CA . LYS B 1 114 ? 35.323 85.924 -9.948 1.00 36.42 114 LYS B CA 1
ATOM 3010 C C . LYS B 1 114 ? 34.096 85.534 -9.135 1.00 35.32 114 LYS B C 1
ATOM 3011 O O . LYS B 1 114 ? 33.197 86.358 -8.939 1.00 37.68 114 LYS B O 1
ATOM 3017 N N . TYR B 1 115 ? 34.062 84.296 -8.654 1.00 29.41 115 TYR B N 1
ATOM 3018 C CA . TYR B 1 115 ? 33.124 83.909 -7.590 1.00 26.76 115 TYR B CA 1
ATOM 3019 C C . TYR B 1 115 ? 33.677 84.366 -6.253 1.00 27.55 115 TYR B C 1
ATOM 3020 O O . TYR B 1 115 ? 34.892 84.325 -6.062 1.00 26.93 115 TYR B O 1
ATOM 3029 N N . TYR B 1 116 ? 32.796 84.796 -5.344 1.00 24.51 116 TYR B N 1
ATOM 3030 C CA . TYR B 1 116 ? 33.157 85.176 -3.996 1.00 24.19 116 TYR B CA 1
ATOM 3031 C C . TYR B 1 116 ? 32.353 84.325 -3.020 1.00 25.61 116 TYR B C 1
ATOM 3032 O O . TYR B 1 116 ? 31.186 84.096 -3.273 1.00 22.55 116 TYR B O 1
ATOM 3041 N N . ILE B 1 117 ? 32.934 83.922 -1.883 1.00 21.51 117 ILE B N 1
ATOM 3042 C CA . ILE B 1 117 ? 32.204 83.226 -0.891 1.00 19.97 117 ILE B CA 1
ATOM 3043 C C . ILE B 1 117 ? 32.699 83.795 0.423 1.00 20.99 117 ILE B C 1
ATOM 3044 O O . ILE B 1 117 ? 33.827 84.344 0.468 1.00 22.52 117 ILE B O 1
ATOM 3049 N N . TYR B 1 118 ? 31.883 83.647 1.475 1.00 17.45 118 TYR B N 1
ATOM 3050 C CA . TYR B 1 118 ? 32.173 84.180 2.783 1.00 19.08 118 TYR B CA 1
ATOM 3051 C C . TYR B 1 118 ? 31.899 83.005 3.667 1.00 18.37 118 TYR B C 1
ATOM 3052 O O . TYR B 1 118 ? 31.018 82.196 3.302 1.00 19.46 118 TYR B O 1
ATOM 3061 N N . TYR B 1 119 ? 32.640 82.843 4.773 1.00 16.79 119 TYR B N 1
ATOM 3062 C CA . TYR B 1 119 ? 32.412 81.658 5.615 1.00 17.99 119 TYR B CA 1
ATOM 3063 C C . TYR B 1 119 ? 32.924 81.978 6.983 1.00 18.41 119 TYR B C 1
ATOM 3064 O O . TYR B 1 119 ? 33.779 82.851 7.164 1.00 19.92 119 TYR B O 1
ATOM 3073 N N . THR B 1 120 ? 32.441 81.228 7.943 1.00 18.99 120 THR B N 1
ATOM 3074 C CA . THR B 1 120 ? 32.975 81.246 9.251 1.00 20.46 120 THR B CA 1
ATOM 3075 C C . THR B 1 120 ? 34.398 80.707 9.196 1.00 22.37 120 THR B C 1
ATOM 3076 O O . THR B 1 120 ? 34.646 79.641 8.647 1.00 23.68 120 THR B O 1
ATOM 3080 N N . LYS B 1 121 ? 35.324 81.403 9.831 1.00 24.93 121 LYS B N 1
ATOM 3081 C CA . LYS B 1 121 ? 36.670 80.927 9.955 1.00 22.82 121 LYS B CA 1
ATOM 3082 C C . LYS B 1 121 ? 37.179 81.055 11.378 1.00 22.60 121 LYS B C 1
ATOM 3083 O O . LYS B 1 121 ? 37.174 82.150 11.956 1.00 22.84 121 LYS B O 1
ATOM 3089 N N . ARG B 1 122 ? 37.664 79.948 11.915 1.00 21.16 122 ARG B N 1
ATOM 3090 C CA . ARG B 1 122 ? 38.269 79.932 13.240 1.00 23.00 122 ARG B CA 1
ATOM 3091 C C . ARG B 1 122 ? 39.783 79.650 13.069 1.00 26.06 122 ARG B C 1
ATOM 3092 O O . ARG B 1 122 ? 40.188 78.745 12.285 1.00 23.72 122 ARG B O 1
ATOM 3100 N N . ASP B 1 123 ? 40.596 80.398 13.823 1.00 27.39 123 ASP B N 1
ATOM 3101 C CA . ASP B 1 123 ? 42.043 80.186 13.845 1.00 28.12 123 ASP B CA 1
ATOM 3102 C C . ASP B 1 123 ? 42.582 80.542 15.234 1.00 28.42 123 ASP B C 1
ATOM 3103 O O . ASP B 1 123 ? 42.921 81.677 15.526 1.00 29.30 123 ASP B O 1
ATOM 3108 N N . THR B 1 124 ? 42.838 79.513 15.998 1.00 29.89 124 THR B N 1
ATOM 3109 C CA . THR B 1 124 ? 42.840 79.598 17.425 1.00 31.20 124 THR B CA 1
ATOM 3110 C C . THR B 1 124 ? 44.072 78.811 17.947 1.00 33.71 124 THR B C 1
ATOM 3111 O O . THR B 1 124 ? 44.603 77.936 17.245 1.00 29.36 124 THR B O 1
ATOM 3115 N N . LYS B 1 125 ? 44.497 79.081 19.178 1.00 38.16 125 LYS B N 1
ATOM 3116 C CA . LYS B 1 125 ? 45.733 78.481 19.686 1.00 39.41 125 LYS B CA 1
ATOM 3117 C C . LYS B 1 125 ? 45.570 77.015 19.978 1.00 36.42 125 LYS B C 1
ATOM 3118 O O . LYS B 1 125 ? 46.507 76.257 19.888 1.00 39.24 125 LYS B O 1
ATOM 3124 N N . VAL B 1 126 ? 44.345 76.598 20.247 1.00 33.88 126 VAL B N 1
ATOM 3125 C CA . VAL B 1 126 ? 44.062 75.256 20.753 1.00 33.68 126 VAL B CA 1
ATOM 3126 C C . VAL B 1 126 ? 42.731 74.857 20.062 1.00 36.08 126 VAL B C 1
ATOM 3127 O O . VAL B 1 126 ? 41.965 75.720 19.730 1.00 29.64 126 VAL B O 1
ATOM 3131 N N . PRO B 1 127 ? 42.462 73.574 19.815 1.00 32.35 127 PRO B N 1
ATOM 3132 C CA . PRO B 1 127 ? 41.154 73.196 19.266 1.00 30.77 127 PRO B CA 1
ATOM 3133 C C . PRO B 1 127 ? 39.991 73.411 20.283 1.00 37.27 127 PRO B C 1
ATOM 3134 O O . PRO B 1 127 ? 40.252 73.566 21.486 1.00 34.65 127 PRO B O 1
ATOM 3138 N N . PRO B 1 128 ? 38.719 73.357 19.821 1.00 37.93 128 PRO B N 1
ATOM 3139 C CA . PRO B 1 128 ? 37.588 73.585 20.746 1.00 41.30 128 PRO B CA 1
ATOM 3140 C C . PRO B 1 128 ? 37.634 72.652 21.941 1.00 39.86 128 PRO B C 1
ATOM 3141 O O . PRO B 1 128 ? 37.792 71.452 21.774 1.00 40.02 128 PRO B O 1
ATOM 3145 N N . ILE B 1 129 ? 37.454 73.202 23.126 1.00 45.19 129 ILE B N 1
ATOM 3146 C CA . ILE B 1 129 ? 37.478 72.408 24.368 1.00 53.70 129 ILE B CA 1
ATOM 3147 C C . ILE B 1 129 ? 36.183 71.630 24.655 1.00 51.70 129 ILE B C 1
ATOM 3148 O O . ILE B 1 129 ? 36.174 70.772 25.515 1.00 59.42 129 ILE B O 1
ATOM 3153 N N . GLY B 1 130 ? 35.106 71.925 23.926 1.00 48.91 130 GLY B N 1
ATOM 3154 C CA . GLY B 1 130 ? 33.783 71.246 24.064 1.00 49.59 130 GLY B CA 1
ATOM 3155 C C . GLY B 1 130 ? 32.632 72.165 24.543 1.00 53.75 130 GLY B C 1
ATOM 3156 O O . GLY B 1 130 ? 32.872 73.027 25.408 1.00 51.00 130 GLY B O 1
ATOM 3157 N N . TRP B 1 131 ? 31.413 72.015 23.971 1.00 54.68 131 TRP B N 1
ATOM 3158 C CA . TRP B 1 131 ? 30.157 72.673 24.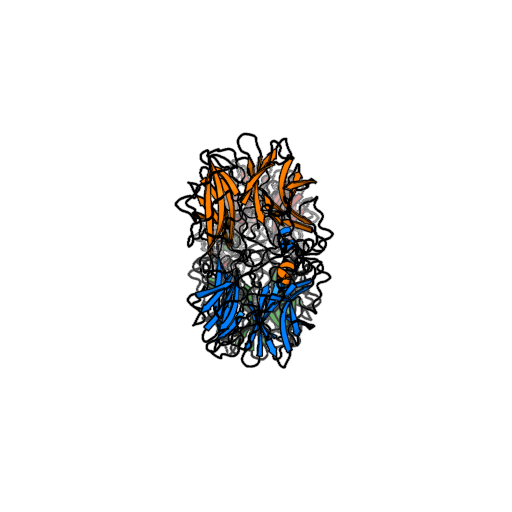469 1.00 57.64 131 TRP B CA 1
ATOM 3159 C C . TRP B 1 131 ? 30.064 72.559 26.013 1.00 65.13 131 TRP B C 1
ATOM 3160 O O . TRP B 1 131 ? 30.098 73.570 26.758 1.00 60.12 131 TRP B O 1
ATOM 3162 N N . ASN B 1 132 ? 30.029 71.307 26.467 1.00 67.37 132 ASN B N 1
ATOM 3163 C CA . ASN B 1 132 ? 29.920 70.924 27.869 1.00 72.42 132 ASN B CA 1
ATOM 3164 C C . ASN B 1 132 ? 31.044 71.423 28.792 1.00 67.33 132 ASN B C 1
ATOM 3165 O O . ASN B 1 132 ? 31.105 71.033 29.947 1.00 77.83 132 ASN B O 1
ATOM 3170 N N . ARG B 1 133 ? 31.934 72.274 28.303 1.00 60.49 133 ARG B N 1
ATOM 3171 C CA . ARG B 1 133 ? 33.067 72.733 29.107 1.00 56.26 133 ARG B CA 1
ATOM 3172 C C . ARG B 1 133 ? 33.294 74.172 28.782 1.00 58.31 133 ARG B C 1
ATOM 3173 O O . ARG B 1 133 ? 34.428 74.676 28.847 1.00 59.15 133 ARG B O 1
ATOM 3181 N N . ALA B 1 134 ? 32.198 74.824 28.401 1.00 57.82 134 ALA B N 1
ATOM 3182 C CA . ALA B 1 134 ? 32.217 76.211 27.963 1.00 58.82 134 ALA B CA 1
ATOM 3183 C C . ALA B 1 134 ? 32.725 77.116 29.083 1.00 65.05 134 ALA B C 1
ATOM 3184 O O . ALA B 1 134 ? 33.162 78.261 28.842 1.00 53.96 134 ALA B O 1
ATOM 3186 N N . LYS B 1 135 ? 32.655 76.577 30.312 1.00 83.73 135 LYS B N 1
ATOM 3187 C CA . LYS B 1 135 ? 33.193 77.207 31.538 1.00 85.89 135 LYS B CA 1
ATOM 3188 C C . LYS B 1 135 ? 34.683 77.538 31.406 1.00 80.90 135 LYS B C 1
ATOM 3189 O O . LYS B 1 135 ? 35.119 78.634 31.790 1.00 71.28 135 LYS B O 1
ATOM 3195 N N . GLU B 1 136 ? 35.433 76.582 30.841 1.00 76.44 136 GLU B N 1
ATOM 3196 C CA . GLU B 1 136 ? 36.894 76.638 30.698 1.00 71.65 136 GLU B CA 1
ATOM 3197 C C . GLU B 1 136 ? 37.392 77.475 29.516 1.00 73.55 136 GLU B C 1
ATOM 3198 O O . GLU B 1 136 ? 38.606 77.681 29.379 1.00 77.67 136 GLU B O 1
ATOM 3204 N N . ALA B 1 137 ? 36.471 77.968 28.679 1.00 64.89 137 ALA B N 1
ATOM 3205 C CA . ALA B 1 137 ? 36.840 78.766 27.504 1.00 56.73 137 ALA B CA 1
ATOM 3206 C C . ALA B 1 137 ? 37.409 80.079 27.963 1.00 56.53 137 ALA B C 1
ATOM 3207 O O . ALA B 1 137 ? 36.997 80.600 28.978 1.00 67.30 137 ALA B O 1
ATOM 3209 N N . THR B 1 138 ? 38.355 80.620 27.220 1.00 50.69 138 THR B N 1
ATOM 3210 C CA . THR B 1 138 ? 38.914 81.893 27.562 1.00 50.32 138 THR B CA 1
ATOM 3211 C C . THR B 1 138 ? 38.912 82.681 26.286 1.00 52.40 138 THR B C 1
ATOM 3212 O O . THR B 1 138 ? 38.259 82.278 25.332 1.00 57.60 138 THR B O 1
ATOM 3216 N N . ASP B 1 139 ? 39.672 83.770 26.248 1.00 50.31 139 ASP B N 1
ATOM 3217 C CA . ASP B 1 139 ? 39.772 84.621 25.066 1.00 58.42 139 ASP B CA 1
ATOM 3218 C C . ASP B 1 139 ? 40.654 84.013 23.983 1.00 55.13 139 ASP B C 1
ATOM 3219 O O . ASP B 1 139 ? 40.824 84.601 22.907 1.00 50.14 139 ASP B O 1
ATOM 3224 N N . GLU B 1 140 ? 41.205 82.832 24.264 1.00 47.26 140 GLU B N 1
ATOM 3225 C CA . GLU B 1 140 ? 42.086 82.169 23.335 1.00 46.81 140 GLU B CA 1
ATOM 3226 C C . GLU B 1 140 ? 41.600 80.765 23.116 1.00 46.08 140 GLU B C 1
ATOM 3227 O O . GLU B 1 140 ? 41.927 80.147 22.099 1.00 45.94 140 GLU B O 1
ATOM 3233 N N . ILE B 1 141 ? 40.873 80.233 24.086 1.00 39.87 141 ILE B N 1
ATOM 3234 C CA . ILE B 1 141 ? 40.476 78.839 24.028 1.00 42.13 141 ILE B CA 1
ATOM 3235 C C . ILE B 1 141 ? 38.990 78.838 23.650 1.00 46.47 141 ILE B C 1
ATOM 3236 O O . ILE B 1 141 ? 38.203 79.486 24.337 1.00 47.16 141 ILE B O 1
ATOM 3241 N N . PRO B 1 142 ? 38.620 78.153 22.537 1.00 44.78 142 PRO B N 1
ATOM 3242 C CA . PRO B 1 142 ? 37.216 78.179 22.128 1.00 39.41 142 PRO B CA 1
ATOM 3243 C C . PRO B 1 142 ? 36.455 77.036 22.725 1.00 36.34 142 PRO B C 1
ATOM 3244 O O . PRO B 1 142 ? 37.012 75.948 22.917 1.00 35.35 142 PRO B O 1
ATOM 3248 N N . SER B 1 143 ? 35.169 77.256 22.989 1.00 34.22 143 SER B N 1
ATOM 3249 C CA . SER B 1 143 ? 34.357 76.164 23.487 1.00 33.13 143 SER B CA 1
ATOM 3250 C C . SER B 1 143 ? 33.932 75.276 22.349 1.00 31.74 143 SER B C 1
ATOM 3251 O O . SER B 1 143 ? 33.999 74.051 22.451 1.00 34.37 143 SER B O 1
ATOM 3254 N N . THR B 1 144 ? 33.439 75.868 21.271 1.00 29.34 144 THR B N 1
ATOM 3255 C CA . THR B 1 144 ? 32.921 75.047 20.147 1.00 31.80 144 THR B CA 1
ATOM 3256 C C . THR B 1 144 ? 33.645 75.430 18.865 1.00 29.79 144 THR B C 1
ATOM 3257 O O . THR B 1 144 ? 34.355 76.462 18.787 1.00 32.66 144 THR B O 1
ATOM 3261 N N . ASP B 1 145 ? 33.403 74.629 17.850 1.00 28.68 145 ASP B N 1
ATOM 3262 C CA . ASP B 1 145 ? 33.948 74.841 16.515 1.00 27.44 145 ASP B CA 1
ATOM 3263 C C . ASP B 1 145 ? 33.692 76.262 15.983 1.00 26.94 145 ASP B C 1
ATOM 3264 O O . ASP B 1 145 ? 34.532 76.837 15.248 1.00 23.71 145 ASP B O 1
ATOM 3269 N N . TRP B 1 146 ? 32.551 76.857 16.362 1.00 26.99 146 TRP B N 1
ATOM 3270 C CA . TRP B 1 146 ? 32.183 78.190 15.813 1.00 25.82 146 TRP B CA 1
ATOM 3271 C C . TRP B 1 146 ? 32.440 79.305 16.795 1.00 25.17 146 TRP B C 1
ATOM 3272 O O . TRP B 1 146 ? 32.060 80.450 16.552 1.00 25.18 146 TRP B O 1
ATOM 3283 N N . ASP B 1 147 ? 33.123 79.010 17.903 1.00 27.17 147 ASP B N 1
ATOM 3284 C CA . ASP B 1 147 ? 33.440 80.086 18.881 1.00 24.59 147 ASP B CA 1
ATOM 3285 C C . ASP B 1 147 ? 34.721 80.770 18.465 1.00 27.80 147 ASP B C 1
ATOM 3286 O O . ASP B 1 147 ? 35.578 80.118 17.865 1.00 26.99 147 ASP B O 1
ATOM 3291 N N . LEU B 1 148 ? 34.859 82.073 18.743 1.00 29.90 148 LEU B N 1
ATOM 3292 C CA . LEU B 1 148 ? 36.085 82.861 18.457 1.00 29.54 148 LEU B CA 1
ATOM 3293 C C . LEU B 1 148 ? 36.370 83.009 16.968 1.00 31.51 148 LEU B C 1
ATOM 3294 O O . LEU B 1 148 ? 37.556 83.036 16.570 1.00 33.51 148 LEU B O 1
ATOM 3299 N N . CYS B 1 149 ? 35.305 83.147 16.172 1.00 25.68 149 CYS B N 1
ATOM 3300 C CA . CYS B 1 149 ? 35.382 83.180 14.712 1.00 23.15 149 CYS B CA 1
ATOM 3301 C C . CYS B 1 149 ? 35.159 84.541 14.071 1.00 24.72 149 CYS B C 1
ATOM 3302 O O . CYS B 1 149 ? 34.574 85.438 14.666 1.00 23.19 149 CYS B O 1
ATOM 3305 N N . GLU B 1 150 ? 35.618 84.691 12.832 1.00 22.73 150 GLU B N 1
ATOM 3306 C CA . GLU B 1 150 ? 35.314 85.853 12.053 1.00 23.14 150 GLU B CA 1
ATOM 3307 C C . GLU B 1 150 ? 34.760 85.311 10.768 1.00 21.46 150 GLU B C 1
ATOM 3308 O O . GLU B 1 150 ? 34.793 84.080 10.533 1.00 18.22 150 GLU B O 1
ATOM 3314 N N . ILE B 1 151 ? 34.271 86.211 9.939 1.00 19.39 151 ILE B N 1
ATOM 3315 C CA . ILE B 1 151 ? 33.840 85.811 8.625 1.00 21.86 151 ILE B CA 1
ATOM 3316 C C . ILE B 1 151 ? 34.912 86.231 7.662 1.00 22.15 151 ILE B C 1
ATOM 3317 O O . ILE B 1 151 ? 35.180 87.454 7.509 1.00 25.43 151 ILE B O 1
ATOM 3322 N N . TRP B 1 152 ? 35.479 85.258 6.958 1.00 22.51 152 TRP B N 1
ATOM 3323 C CA . TRP B 1 152 ? 36.535 85.520 5.939 1.00 22.13 152 TRP B CA 1
ATOM 3324 C C . TRP B 1 152 ? 35.940 85.295 4.569 1.00 22.30 152 TRP B C 1
ATOM 3325 O O . TRP B 1 152 ? 34.765 84.869 4.450 1.00 26.92 152 TRP B O 1
ATOM 3336 N N . TYR B 1 153 ? 36.687 85.628 3.518 1.00 22.23 153 TYR B N 1
ATOM 3337 C CA . TYR B 1 153 ? 36.143 85.476 2.183 1.00 21.31 153 TYR B CA 1
ATOM 3338 C C . TYR B 1 153 ? 37.205 84.990 1.233 1.00 22.88 153 TYR B C 1
ATOM 3339 O O . TYR B 1 153 ? 38.375 85.155 1.529 1.00 22.32 153 TYR B O 1
ATOM 3348 N N . ALA B 1 154 ? 36.787 84.405 0.098 1.00 21.84 154 ALA B N 1
ATOM 3349 C CA . ALA B 1 154 ? 37.708 83.840 -0.905 1.00 20.73 154 ALA B CA 1
ATOM 3350 C C . ALA B 1 154 ? 37.133 84.030 -2.276 1.00 20.85 154 ALA B C 1
ATOM 3351 O O . ALA B 1 154 ? 35.921 84.145 -2.434 1.00 24.75 154 ALA B O 1
ATOM 3353 N N . THR B 1 155 ? 38.007 84.060 -3.269 1.00 21.41 155 THR B N 1
ATOM 3354 C CA . THR B 1 155 ? 37.612 84.276 -4.668 1.00 22.92 155 THR B CA 1
ATOM 3355 C C . THR B 1 155 ? 38.088 83.077 -5.498 1.00 25.29 155 THR B C 1
ATOM 3356 O O . THR B 1 155 ? 39.057 82.375 -5.137 1.00 25.90 155 THR B O 1
ATOM 3360 N N . SER B 1 156 ? 37.422 82.807 -6.610 1.00 27.14 156 SER B N 1
ATOM 3361 C CA . SER B 1 156 ? 37.850 81.739 -7.454 1.00 26.35 156 SER B CA 1
ATOM 3362 C C . SER B 1 156 ? 37.423 82.041 -8.868 1.00 32.76 156 SER B C 1
ATOM 3363 O O . SER B 1 156 ? 36.356 82.610 -9.061 1.00 32.32 156 SER B O 1
ATOM 3366 N N . GLU B 1 157 ? 38.167 81.560 -9.861 1.00 31.68 157 GLU B N 1
ATOM 3367 C CA . GLU B 1 157 ? 37.654 81.636 -11.227 1.00 36.13 157 GLU B CA 1
ATOM 3368 C C . GLU B 1 157 ? 36.825 80.474 -11.666 1.00 34.10 157 GLU B C 1
ATOM 3369 O O . GLU B 1 157 ? 35.954 80.664 -12.472 1.00 34.08 157 GLU B O 1
ATOM 3375 N N . ASP B 1 158 ? 37.100 79.272 -11.153 1.00 30.56 158 ASP B N 1
ATOM 3376 C CA . ASP B 1 158 ? 36.381 78.088 -11.576 1.00 30.45 158 ASP B CA 1
ATOM 3377 C C . ASP B 1 158 ? 35.586 77.389 -10.470 1.00 27.70 158 ASP B C 1
ATOM 3378 O O . ASP B 1 158 ? 34.980 76.358 -10.714 1.00 26.08 158 ASP B O 1
ATOM 3383 N N . GLY B 1 159 ? 35.622 77.896 -9.245 1.00 27.03 159 GLY B N 1
ATOM 3384 C CA . GLY B 1 159 ? 34.787 77.323 -8.149 1.00 23.78 159 GLY B CA 1
ATOM 3385 C C . GLY B 1 159 ? 35.427 76.168 -7.415 1.00 23.50 159 GLY B C 1
ATOM 3386 O O . GLY B 1 159 ? 34.885 75.669 -6.449 1.00 26.58 159 GLY B O 1
ATOM 3387 N N . THR B 1 160 ? 36.566 75.706 -7.900 1.00 23.35 160 THR B N 1
ATOM 3388 C CA . THR B 1 160 ? 37.294 74.620 -7.265 1.00 24.16 160 THR B CA 1
ATOM 3389 C C . THR B 1 160 ? 38.661 75.084 -6.620 1.00 21.73 160 THR B C 1
ATOM 3390 O O . THR B 1 160 ? 39.015 74.678 -5.509 1.00 23.51 160 THR B O 1
ATOM 3394 N N . THR B 1 161 ? 39.449 75.898 -7.315 1.00 22.43 161 THR B N 1
ATOM 3395 C CA . THR B 1 161 ? 40.679 76.481 -6.690 1.00 21.96 161 THR B CA 1
ATOM 3396 C C . THR B 1 161 ? 40.318 77.887 -6.214 1.00 23.42 161 THR B C 1
ATOM 3397 O O . THR B 1 161 ? 39.902 78.778 -7.025 1.00 25.97 161 THR B O 1
ATOM 3401 N N . TRP B 1 162 ? 40.509 78.105 -4.927 1.00 23.69 162 TRP B N 1
ATOM 3402 C CA . TRP B 1 162 ? 40.110 79.343 -4.259 1.00 22.09 162 TRP B CA 1
ATOM 3403 C C . TRP B 1 162 ? 41.336 80.047 -3.772 1.00 21.55 162 TRP B C 1
ATOM 3404 O O . TRP B 1 162 ? 42.325 79.409 -3.343 1.00 20.84 162 TRP B O 1
ATOM 3415 N N . LYS B 1 163 ? 41.289 81.369 -3.788 1.00 23.70 163 LYS B N 1
ATOM 3416 C CA . LYS B 1 163 ? 42.288 82.151 -3.048 1.00 25.49 163 LYS B CA 1
ATOM 3417 C C . LYS B 1 163 ? 41.649 82.795 -1.798 1.00 22.59 163 LYS B C 1
ATOM 3418 O O . LYS B 1 163 ? 40.752 83.619 -1.932 1.00 23.18 163 LYS B O 1
ATOM 3424 N N . GLU B 1 164 ? 42.117 82.437 -0.605 1.00 21.60 164 GLU B N 1
ATOM 3425 C CA . GLU B 1 164 ? 41.586 83.047 0.616 1.00 23.60 164 GLU B CA 1
ATOM 3426 C C . GLU B 1 164 ? 42.121 84.457 0.650 1.00 26.22 164 GLU B C 1
ATOM 3427 O O . GLU B 1 164 ? 43.330 84.625 0.701 1.00 27.29 164 GLU B O 1
ATOM 3433 N N . GLU B 1 165 ? 41.237 85.448 0.618 1.00 24.61 165 GLU B N 1
ATOM 3434 C CA . GLU B 1 165 ? 41.601 86.850 0.534 1.00 26.00 165 GLU B CA 1
ATOM 3435 C C . GLU B 1 165 ? 41.891 87.559 1.862 1.00 29.55 165 GLU B C 1
ATOM 3436 O O . GLU B 1 165 ? 42.791 88.349 1.923 1.00 34.77 165 GLU B O 1
ATOM 3442 N N . GLY B 1 166 ? 41.120 87.307 2.909 1.00 30.69 166 GLY B N 1
ATOM 3443 C CA . GLY B 1 166 ? 41.297 88.002 4.185 1.00 26.58 166 GLY B CA 1
ATOM 3444 C C . GLY B 1 166 ? 39.952 88.028 4.934 1.00 29.03 166 GLY B C 1
ATOM 3445 O O . GLY B 1 166 ? 38.985 87.361 4.522 1.00 29.88 166 GLY B O 1
ATOM 3446 N N . VAL B 1 167 ? 39.903 88.784 6.030 1.00 27.93 167 VAL B N 1
ATOM 3447 C CA . VAL B 1 167 ? 38.732 88.956 6.846 1.00 30.52 167 VAL B CA 1
ATOM 3448 C C . VAL B 1 167 ? 37.761 89.795 6.055 1.00 27.93 167 VAL B C 1
ATOM 3449 O O . VAL B 1 167 ? 38.187 90.697 5.351 1.00 30.46 167 VAL B O 1
ATOM 3453 N N . ALA B 1 168 ? 36.483 89.440 6.125 1.00 26.17 168 ALA B N 1
ATOM 3454 C CA . ALA B 1 168 ? 35.367 90.297 5.688 1.00 29.50 168 ALA B CA 1
ATOM 3455 C C . ALA B 1 168 ? 34.692 90.915 6.907 1.00 26.90 168 ALA B C 1
ATOM 3456 O O . ALA B 1 168 ? 34.558 92.095 6.981 1.00 29.64 168 ALA B O 1
ATOM 3458 N N . ILE B 1 169 ? 34.211 90.098 7.833 1.00 26.97 169 ILE B N 1
ATOM 3459 C CA . ILE B 1 169 ? 33.677 90.593 9.096 1.00 23.57 169 ILE B CA 1
ATOM 3460 C C . ILE B 1 169 ? 34.516 90.224 10.305 1.00 23.20 169 ILE B C 1
ATOM 3461 O O . ILE B 1 169 ? 34.540 89.083 10.721 1.00 28.33 169 ILE B O 1
ATOM 3466 N N . ALA B 1 170 ? 35.190 91.215 10.897 1.00 26.25 170 ALA B N 1
ATOM 3467 C CA . ALA B 1 170 ? 35.922 91.096 12.142 1.00 25.90 170 ALA B CA 1
ATOM 3468 C C . ALA B 1 170 ? 34.906 91.179 13.245 1.00 27.55 170 ALA B C 1
ATOM 3469 O O . ALA B 1 170 ? 33.882 91.798 13.048 1.00 26.86 170 ALA B O 1
ATOM 3471 N N . ARG B 1 171 ? 35.182 90.509 14.370 1.00 29.88 171 ARG B N 1
ATOM 3472 C CA . ARG B 1 171 ? 34.457 90.646 15.599 1.00 33.09 171 ARG B CA 1
ATOM 3473 C C . ARG B 1 171 ? 34.565 92.065 16.123 1.00 37.39 171 ARG B C 1
ATOM 3474 O O . ARG B 1 171 ? 35.644 92.610 16.141 1.00 37.24 171 ARG B O 1
ATOM 3482 N N . PRO B 1 172 ? 33.444 92.671 16.563 1.00 37.18 172 PRO B N 1
ATOM 3483 C CA . PRO B 1 172 ? 33.632 94.057 17.036 1.00 35.38 172 PRO B CA 1
ATOM 3484 C C . PRO B 1 172 ? 34.132 94.088 18.495 1.00 30.92 172 PRO B C 1
ATOM 3485 O O . PRO B 1 172 ? 34.270 93.042 19.122 1.00 28.49 172 PRO B O 1
ATOM 3489 N N A GLU B 1 173 ? 34.392 95.272 19.017 0.50 31.84 173 GLU B N 1
ATOM 3490 N N B GLU B 1 173 ? 34.429 95.287 19.004 0.50 31.54 173 GLU B N 1
ATOM 3491 C CA A GLU B 1 173 ? 34.923 95.405 20.370 0.50 32.91 173 GLU B CA 1
ATOM 3492 C CA B GLU B 1 173 ? 34.885 95.497 20.404 0.50 32.45 173 GLU B CA 1
ATOM 3493 C C A GLU B 1 173 ? 33.918 95.087 21.475 0.50 30.69 173 GLU B C 1
ATOM 3494 C C B GLU B 1 173 ? 33.877 95.032 21.448 0.50 30.39 173 GLU B C 1
ATOM 3495 O O A GLU B 1 173 ? 32.792 95.553 21.458 0.50 33.54 173 GLU B O 1
ATOM 3496 O O B GLU B 1 173 ? 32.705 95.358 21.368 0.50 33.23 173 GLU B O 1
ATOM 3507 N N . LYS B 1 174 ? 34.343 94.323 22.460 1.00 29.65 174 LYS B N 1
ATOM 3508 C CA . LYS B 1 174 ? 33.550 93.908 23.575 1.00 29.24 174 LYS B CA 1
ATOM 3509 C C . LYS B 1 174 ? 33.022 95.137 24.297 1.00 33.45 174 LYS B C 1
ATOM 3510 O O . LYS B 1 174 ? 33.770 96.021 24.526 1.00 36.11 174 LYS B O 1
ATOM 3516 N N . PRO B 1 175 ? 31.680 95.231 24.703 1.00 31.98 175 PRO B N 1
ATOM 3517 C CA . PRO B 1 175 ? 30.853 94.056 24.490 1.00 31.18 175 PRO B CA 1
ATOM 3518 C C . PRO B 1 175 ? 29.781 94.206 23.405 1.00 29.43 175 PRO B C 1
ATOM 3519 O O . PRO B 1 175 ? 28.645 93.849 23.606 1.00 31.07 175 PRO B O 1
ATOM 3523 N N . LYS B 1 176 ? 30.150 94.736 22.268 1.00 27.16 176 LYS B N 1
ATOM 3524 C CA . LYS B 1 176 ? 29.253 94.775 21.147 1.00 30.14 176 LYS B CA 1
ATOM 3525 C C . LYS B 1 176 ? 28.866 93.380 20.726 1.00 34.26 176 LYS B C 1
ATOM 3526 O O . LYS B 1 176 ? 29.588 92.440 20.902 1.00 30.53 176 LYS B O 1
ATOM 3532 N N . PRO B 1 177 ? 27.566 93.291 20.206 1.00 38.83 177 PRO B N 1
ATOM 3533 C CA . PRO B 1 177 ? 27.154 91.919 19.862 1.00 34.31 177 PRO B CA 1
ATOM 3534 C C . PRO B 1 177 ? 28.037 91.313 18.792 1.00 28.76 177 PRO B C 1
ATOM 3535 O O . PRO B 1 177 ? 28.396 91.989 17.889 1.00 26.91 177 PRO B O 1
ATOM 3539 N N . GLY B 1 178 ? 28.385 90.056 18.907 1.00 24.37 178 GLY B N 1
ATOM 3540 C CA . GLY B 1 178 ? 29.366 89.522 18.006 1.00 32.04 178 GLY B CA 1
ATOM 3541 C C . GLY B 1 178 ? 30.816 89.553 18.484 1.00 35.19 178 GLY B C 1
ATOM 3542 O O . GLY B 1 178 ? 31.690 88.957 17.827 1.00 29.93 178 GLY B O 1
ATOM 3543 N N . TRP B 1 179 ? 31.082 90.237 19.604 1.00 29.30 179 TRP B N 1
ATOM 3544 C CA . TRP B 1 179 ? 32.470 90.520 19.986 1.00 32.72 179 TRP B CA 1
ATOM 3545 C C . TRP B 1 179 ? 33.144 89.178 20.248 1.00 31.64 179 TRP B C 1
ATOM 3546 O O . TRP B 1 179 ? 34.348 89.067 20.088 1.00 39.50 179 TRP B O 1
ATOM 3557 N N . ARG B 1 180 ? 32.362 88.175 20.622 1.00 28.64 180 ARG B N 1
ATOM 3558 C CA . ARG B 1 180 ? 32.892 86.851 20.932 1.00 30.03 180 ARG B CA 1
ATOM 3559 C C . ARG B 1 180 ? 33.060 85.992 19.685 1.00 33.41 180 ARG B C 1
ATOM 3560 O O . ARG B 1 180 ? 34.059 85.254 19.573 1.00 29.75 180 ARG B O 1
ATOM 3568 N N . SER B 1 181 ? 32.125 86.100 18.736 1.00 31.90 181 SER B N 1
ATOM 3569 C CA . SER B 1 181 ? 32.226 85.317 17.490 1.00 29.40 181 SER B CA 1
ATOM 3570 C C . SER B 1 181 ? 31.192 85.835 16.547 1.00 32.15 181 SER B C 1
ATOM 3571 O O . SER B 1 181 ? 30.058 86.213 16.985 1.00 31.36 181 SER B O 1
ATOM 3574 N N . VAL B 1 182 ? 31.594 85.973 15.282 1.00 28.65 182 VAL B N 1
ATOM 3575 C CA . VAL B 1 182 ? 30.644 86.153 14.182 1.00 25.71 182 VAL B CA 1
ATOM 3576 C C . VAL B 1 182 ? 30.734 84.902 13.310 1.00 30.17 182 VAL B C 1
ATOM 3577 O O . VAL B 1 182 ? 31.869 84.380 13.032 1.00 29.94 182 VAL B O 1
ATOM 3581 N N . ALA B 1 183 ? 29.580 84.363 12.915 1.00 26.66 183 ALA B N 1
ATOM 3582 C CA . ALA B 1 183 ? 29.565 83.068 12.222 1.00 25.35 183 ALA B CA 1
ATOM 3583 C C . ALA B 1 183 ? 28.313 82.838 11.396 1.00 26.78 183 ALA B C 1
ATOM 3584 O O . ALA B 1 183 ? 27.274 83.477 11.665 1.00 27.79 183 ALA B O 1
ATOM 3586 N N . THR B 1 184 ? 28.406 81.910 10.427 1.00 23.10 184 THR B N 1
ATOM 3587 C CA . THR B 1 184 ? 27.268 81.438 9.621 1.00 22.09 184 THR B CA 1
ATOM 3588 C C . THR B 1 184 ? 26.648 82.534 8.742 1.00 23.67 184 THR B C 1
ATOM 3589 O O . THR B 1 184 ? 25.474 82.843 8.875 1.00 24.35 184 THR B O 1
ATOM 3593 N N . PRO B 1 185 ? 27.417 83.069 7.809 1.00 22.31 185 PRO B N 1
ATOM 3594 C CA . PRO B 1 185 ? 27.084 84.108 6.884 1.00 21.81 185 PRO B CA 1
ATOM 3595 C C . PRO B 1 185 ? 26.278 83.657 5.687 1.00 23.62 185 PRO B C 1
ATOM 3596 O O . PRO B 1 185 ? 26.436 82.524 5.245 1.00 26.01 185 PRO B O 1
ATOM 3600 N N . ASP B 1 186 ? 25.487 84.569 5.120 1.00 23.26 186 ASP B N 1
ATOM 3601 C CA . ASP B 1 186 ? 25.042 84.438 3.747 1.00 23.77 186 ASP B CA 1
ATOM 3602 C C . ASP B 1 186 ? 24.870 85.819 3.118 1.00 25.97 186 ASP B C 1
ATOM 3603 O O . ASP B 1 186 ? 24.793 86.810 3.804 1.00 28.49 186 ASP B O 1
ATOM 3608 N N . ILE B 1 187 ? 24.864 85.859 1.800 1.00 25.65 187 ILE B N 1
ATOM 3609 C CA . ILE B 1 187 ? 25.125 87.071 1.027 1.00 23.60 187 ILE B CA 1
ATOM 3610 C C . ILE B 1 187 ? 23.775 87.513 0.455 1.00 26.56 187 ILE B C 1
ATOM 3611 O O . ILE B 1 187 ? 22.858 86.689 0.274 1.00 25.61 187 ILE B O 1
ATOM 3616 N N . LEU B 1 188 ? 23.617 88.818 0.253 1.00 29.70 188 LEU B N 1
ATOM 3617 C CA . LEU B 1 188 ? 22.465 89.351 -0.439 1.00 28.52 188 LEU B CA 1
ATOM 3618 C C . LEU B 1 188 ? 23.046 90.387 -1.385 1.00 27.24 188 LEU B C 1
ATOM 3619 O O . LEU B 1 188 ? 23.878 91.185 -0.963 1.00 29.71 188 LEU B O 1
ATOM 3624 N N . VAL B 1 189 ? 22.715 90.322 -2.655 1.00 26.97 189 VAL B N 1
ATOM 3625 C CA . VAL B 1 189 ? 22.991 91.468 -3.550 1.00 31.73 189 VAL B CA 1
ATOM 3626 C C . VAL B 1 189 ? 21.698 92.293 -3.791 1.00 38.61 189 VAL B C 1
ATOM 3627 O O . VAL B 1 189 ? 20.717 91.742 -4.263 1.00 34.96 189 VAL B O 1
ATOM 3631 N N . TRP B 1 190 ? 21.705 93.597 -3.449 1.00 38.24 190 TRP B N 1
ATOM 3632 C CA . TRP B 1 190 ? 20.476 94.440 -3.410 1.00 41.10 190 TRP B CA 1
ATOM 3633 C C . TRP B 1 190 ? 20.807 95.847 -3.881 1.00 41.54 190 TRP B C 1
ATOM 3634 O O . TRP B 1 190 ? 21.579 96.574 -3.233 1.00 32.68 190 TRP B O 1
ATOM 3645 N N . LYS B 1 191 ? 20.268 96.212 -5.039 1.00 48.88 191 LYS B N 1
ATOM 3646 C CA . LYS B 1 191 ? 20.405 97.592 -5.512 1.00 53.73 191 LYS B CA 1
ATOM 3647 C C . LYS B 1 191 ? 21.876 98.019 -5.500 1.00 52.46 191 LYS B C 1
ATOM 3648 O O . LYS B 1 191 ? 22.233 99.060 -4.934 1.00 50.55 191 LYS B O 1
ATOM 3654 N N . GLY B 1 192 ? 22.716 97.163 -6.090 1.00 57.91 192 GLY B N 1
ATOM 3655 C CA . GLY B 1 192 ? 24.140 97.435 -6.320 1.00 50.79 192 GLY B CA 1
ATOM 3656 C C . GLY B 1 192 ? 25.064 97.488 -5.115 1.00 46.58 192 GLY B C 1
ATOM 3657 O O . GLY B 1 192 ? 26.180 97.987 -5.224 1.00 55.51 192 GLY B O 1
ATOM 3658 N N . LYS B 1 193 ? 24.584 97.027 -3.959 1.00 42.38 193 LYS B N 1
ATOM 3659 C CA A LYS B 1 193 ? 25.437 96.897 -2.787 0.50 41.65 193 LYS B CA 1
ATOM 3660 C CA B LYS B 1 193 ? 25.368 96.926 -2.715 0.50 41.52 193 LYS B CA 1
ATOM 3661 C C . LYS B 1 193 ? 25.402 95.453 -2.263 1.00 39.72 193 LYS B C 1
ATOM 3662 O O . LYS B 1 193 ? 24.574 94.660 -2.677 1.00 35.49 193 LYS B O 1
ATOM 3673 N N . TYR B 1 194 ? 26.320 95.097 -1.377 1.00 34.61 194 TYR B N 1
ATOM 3674 C CA . TYR B 1 194 ? 26.451 93.706 -0.962 1.00 29.94 194 TYR B CA 1
ATOM 3675 C C . TYR B 1 194 ? 26.133 93.675 0.502 1.00 30.32 194 TYR B C 1
ATOM 3676 O O . TYR B 1 194 ? 26.557 94.579 1.206 1.00 32.05 194 TYR B O 1
ATOM 3685 N N . TYR B 1 195 ? 25.402 92.654 0.975 1.00 26.35 195 TYR B N 1
ATOM 3686 C CA . TYR B 1 195 ? 25.039 92.568 2.388 1.00 26.75 195 TYR B CA 1
ATOM 3687 C C . TYR B 1 195 ? 25.338 91.187 2.944 1.00 24.97 195 TYR B C 1
ATOM 3688 O O . TYR B 1 195 ? 24.983 90.204 2.336 1.00 25.48 195 TYR B O 1
ATOM 3697 N N . LEU B 1 196 ? 25.941 91.106 4.120 1.00 25.27 196 LEU B N 1
ATOM 3698 C CA . LEU B 1 196 ? 26.195 89.843 4.724 1.00 24.42 196 LEU B CA 1
ATOM 3699 C C . LEU B 1 196 ? 25.335 89.772 5.969 1.00 25.14 196 LEU B C 1
ATOM 3700 O O . LEU B 1 196 ? 25.430 90.695 6.758 1.00 27.22 196 LEU B O 1
ATOM 3705 N N . TYR B 1 197 ? 24.609 88.667 6.188 1.00 20.93 197 TYR B N 1
ATOM 3706 C CA . TYR B 1 197 ? 23.817 88.448 7.397 1.00 22.91 197 TYR B CA 1
ATOM 3707 C C . TYR B 1 197 ? 24.493 87.359 8.159 1.00 24.30 197 TYR B C 1
ATOM 3708 O O . TYR B 1 197 ? 24.919 86.410 7.503 1.00 26.38 197 TYR B O 1
ATOM 3717 N N . TYR B 1 198 ? 24.603 87.419 9.498 1.00 22.17 198 TYR B N 1
ATOM 3718 C CA . TYR B 1 198 ? 25.361 86.343 10.175 1.00 24.14 198 TYR B CA 1
ATOM 3719 C C . TYR B 1 198 ? 24.944 86.361 11.617 1.00 24.88 198 TYR B C 1
ATOM 3720 O O . TYR B 1 198 ? 24.382 87.336 12.057 1.00 25.70 198 TYR B O 1
ATOM 3729 N N . GLN B 1 199 ? 25.227 85.295 12.346 1.00 24.11 199 GLN B N 1
ATOM 3730 C CA . GLN B 1 199 ? 24.895 85.196 13.728 1.00 25.80 199 GLN B CA 1
ATOM 3731 C C . GLN B 1 199 ? 25.973 85.912 14.584 1.00 31.78 199 GLN B C 1
ATOM 3732 O O . GLN B 1 199 ? 27.178 85.838 14.248 1.00 27.14 199 GLN B O 1
ATOM 3738 N N . ALA B 1 200 ? 25.548 86.615 15.657 1.00 27.46 200 ALA B N 1
ATOM 3739 C CA . ALA B 1 200 ? 26.480 87.350 16.529 1.00 27.53 200 ALA B CA 1
ATOM 3740 C C . ALA B 1 200 ? 26.489 86.765 17.955 1.00 31.16 200 ALA B C 1
ATOM 3741 O O . ALA B 1 200 ? 25.445 86.674 18.618 1.00 34.37 200 ALA B O 1
ATOM 3743 N N . PHE B 1 201 ? 27.637 86.261 18.392 1.00 31.49 201 PHE B N 1
ATOM 3744 C CA . PHE B 1 201 ? 27.763 85.616 19.704 1.00 31.29 201 PHE B CA 1
ATOM 3745 C C . PHE B 1 201 ? 28.411 86.520 20.736 1.00 34.79 201 PHE B C 1
ATOM 3746 O O . PHE B 1 201 ? 29.242 87.377 20.374 1.00 36.24 201 PHE B O 1
ATOM 3754 N N . ASN B 1 202 ? 28.024 86.347 22.004 1.00 34.10 202 ASN B N 1
ATOM 3755 C CA . ASN B 1 202 ? 28.488 87.244 23.102 1.00 41.10 202 ASN B CA 1
ATOM 3756 C C . ASN B 1 202 ? 29.102 86.468 24.220 1.00 38.37 202 ASN B C 1
ATOM 3757 O O . ASN B 1 202 ? 29.583 87.044 25.174 1.00 45.80 202 ASN B O 1
ATOM 3762 N N . GLU B 1 203 ? 29.060 85.160 24.109 1.00 37.46 203 GLU B N 1
ATOM 3763 C CA . GLU B 1 203 ? 29.605 84.314 25.146 1.00 50.31 203 GLU B CA 1
ATOM 3764 C C . GLU B 1 203 ? 29.986 83.003 24.474 1.00 45.67 203 GLU B C 1
ATOM 3765 O O . GLU B 1 203 ? 29.460 82.699 23.396 1.00 44.14 203 GLU B O 1
ATOM 3771 N N . PRO B 1 204 ? 30.896 82.243 25.092 1.00 44.77 204 PRO B N 1
ATOM 3772 C CA . PRO B 1 204 ? 31.270 80.974 24.532 1.00 47.99 204 PRO B CA 1
ATOM 3773 C C . PRO B 1 204 ? 30.025 80.110 24.427 1.00 49.87 204 PRO B C 1
ATOM 3774 O O . PRO B 1 204 ? 29.284 80.009 25.405 1.00 49.42 204 PRO B O 1
ATOM 3778 N N . SER B 1 205 ? 29.791 79.530 23.243 1.00 54.35 205 SER B N 1
ATOM 3779 C CA . SER B 1 205 ? 28.625 78.677 22.960 1.00 50.13 205 SER B CA 1
ATOM 3780 C C . SER B 1 205 ? 28.544 77.510 23.912 1.00 56.95 205 SER B C 1
ATOM 3781 O O . SER B 1 205 ? 29.567 76.950 24.278 1.00 54.30 205 SER B O 1
ATOM 3784 N N . GLY B 1 206 ? 27.324 77.146 24.312 1.00 74.65 206 GLY B N 1
ATOM 3785 C CA . GLY B 1 206 ? 27.103 76.137 25.362 1.00 82.90 206 GLY B CA 1
ATOM 3786 C C . GLY B 1 206 ? 27.032 76.642 26.812 1.00 90.65 206 GLY B C 1
ATOM 3787 O O . GLY B 1 206 ? 27.049 75.842 27.745 1.00 90.94 206 GLY B O 1
ATOM 3788 N N . LEU B 1 207 ? 26.954 77.955 27.026 1.00 100.82 207 LEU B N 1
ATOM 3789 C CA . LEU B 1 207 ? 26.716 78.500 28.385 1.00 110.52 207 LEU B CA 1
ATOM 3790 C C . LEU B 1 207 ? 25.813 79.770 28.375 1.00 120.69 207 LEU B C 1
ATOM 3791 O O . LEU B 1 207 ? 26.125 80.742 27.681 1.00 128.42 207 LEU B O 1
ATOM 3796 N N . ARG B 1 208 ? 24.665 79.755 29.065 1.00 120.62 208 ARG B N 1
ATOM 3797 C CA . ARG B 1 208 ? 24.014 78.548 29.561 1.00 124.29 208 ARG B CA 1
ATOM 3798 C C . ARG B 1 208 ? 23.266 77.946 28.366 1.00 127.09 208 ARG B C 1
ATOM 3799 O O . ARG B 1 208 ? 23.533 76.812 27.940 1.00 123.80 208 ARG B O 1
ATOM 3801 N N . GLY B 1 209 ? 22.336 78.731 27.828 1.00 123.23 209 GLY B N 1
ATOM 3802 C CA . GLY B 1 209 ? 21.732 78.468 26.527 1.00 120.68 209 GLY B CA 1
ATOM 3803 C C . GLY B 1 209 ? 22.083 79.652 25.651 1.00 117.66 209 GLY B C 1
ATOM 3804 O O . GLY B 1 209 ? 22.360 80.744 26.165 1.00 114.12 209 GLY B O 1
ATOM 3805 N N . ASP B 1 210 ? 22.074 79.451 24.335 1.00 109.86 210 ASP B N 1
ATOM 3806 C CA . ASP B 1 210 ? 22.522 80.501 23.404 1.00 102.59 210 ASP B CA 1
ATOM 3807 C C . ASP 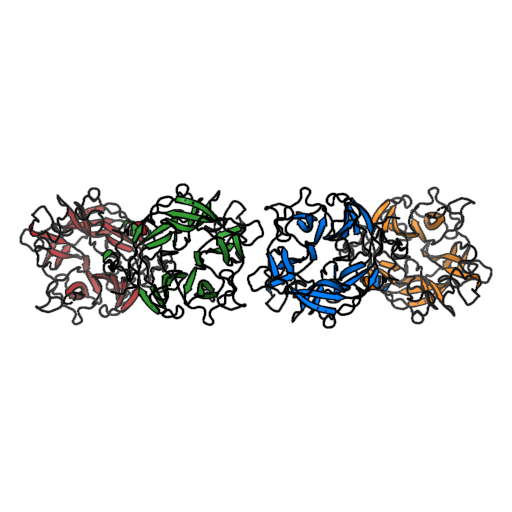B 1 210 ? 21.625 81.738 23.349 1.00 91.46 210 ASP B C 1
ATOM 3808 O O . ASP B 1 210 ? 20.554 81.783 23.959 1.00 106.56 210 ASP B O 1
ATOM 3813 N N . TRP B 1 211 ? 22.110 82.738 22.623 1.00 67.19 211 TRP B N 1
ATOM 3814 C CA . TRP B 1 211 ? 21.333 83.849 22.147 1.00 54.11 211 TRP B CA 1
ATOM 3815 C C . TRP B 1 211 ? 22.292 84.348 21.112 1.00 42.58 211 TRP B C 1
ATOM 3816 O O . TRP B 1 211 ? 23.251 84.973 21.473 1.00 39.17 211 TRP B O 1
ATOM 3827 N N . CYS B 1 212 ? 22.055 84.074 19.843 1.00 36.62 212 CYS B N 1
ATOM 3828 C CA . CYS B 1 212 ? 22.897 84.640 18.826 1.00 36.20 212 CYS B CA 1
ATOM 3829 C C . CYS B 1 212 ? 22.142 85.279 17.696 1.00 33.16 212 CYS B C 1
ATOM 3830 O O . CYS B 1 212 ? 22.107 84.748 16.583 1.00 38.07 212 CYS B O 1
ATOM 3833 N N . PRO B 1 213 ? 21.562 86.447 17.953 1.00 31.13 213 PRO B N 1
ATOM 3834 C CA . PRO B 1 213 ? 20.741 87.120 16.919 1.00 27.14 213 PRO B CA 1
ATOM 3835 C C . PRO B 1 213 ? 21.567 87.510 15.716 1.00 29.45 213 PRO B C 1
ATOM 3836 O O . PRO B 1 213 ? 22.784 87.622 15.807 1.00 29.54 213 PRO B O 1
ATOM 3840 N N . VAL B 1 214 ? 20.876 87.854 14.644 1.00 26.00 214 VAL B N 1
ATOM 3841 C CA . VAL B 1 214 ? 21.444 88.096 13.385 1.00 25.94 214 VAL B CA 1
ATOM 3842 C C . VAL B 1 214 ? 21.844 89.541 13.195 1.00 28.09 214 VAL B C 1
ATOM 3843 O O . VAL B 1 214 ? 20.984 90.418 13.335 1.00 29.37 214 VAL B O 1
ATOM 3847 N N . SER B 1 215 ? 23.115 89.785 12.782 1.00 24.87 215 SER B N 1
ATOM 3848 C CA . SER B 1 215 ? 23.596 91.128 12.428 1.00 24.95 215 SER B CA 1
ATOM 3849 C C . SER B 1 215 ? 23.722 91.200 10.936 1.00 25.37 215 SER B C 1
ATOM 3850 O O . SER B 1 215 ? 23.703 90.161 10.264 1.00 28.09 215 SER B O 1
ATOM 3853 N N . VAL B 1 216 ? 23.853 92.402 10.395 1.00 24.26 216 VAL B N 1
ATOM 3854 C CA . VAL B 1 216 ? 24.038 92.566 8.958 1.00 24.97 216 VAL B CA 1
ATOM 3855 C C . VAL B 1 216 ? 25.132 93.607 8.760 1.00 27.88 216 VAL B C 1
ATOM 3856 O O . VAL B 1 216 ? 25.208 94.493 9.583 1.00 32.39 216 VAL B O 1
ATOM 3860 N N . SER B 1 217 ? 25.987 93.467 7.725 1.00 25.20 217 SER B N 1
ATOM 3861 C CA . SER B 1 217 ? 26.945 94.464 7.344 1.00 24.65 217 SER B CA 1
ATOM 3862 C C . SER B 1 217 ? 26.827 94.630 5.851 1.00 27.86 217 SER B C 1
ATOM 3863 O O . SER B 1 217 ? 26.178 93.823 5.183 1.00 27.94 217 SER B O 1
ATOM 3866 N N . TYR B 1 218 ? 27.443 95.681 5.315 1.00 25.76 218 TYR B N 1
ATOM 3867 C CA . TYR B 1 218 ? 27.260 95.969 3.926 1.00 27.47 218 TYR B CA 1
ATOM 3868 C C . TYR B 1 218 ? 28.505 96.619 3.326 1.00 27.53 218 TYR B C 1
ATOM 3869 O O . TYR B 1 218 ? 29.385 97.089 4.070 1.00 29.14 218 TYR B O 1
ATOM 3878 N N . ALA B 1 219 ? 28.553 96.676 1.996 1.00 29.13 219 ALA B N 1
ATOM 3879 C CA . ALA B 1 219 ? 29.741 97.094 1.281 1.00 29.73 219 ALA B CA 1
ATOM 3880 C C . ALA B 1 219 ? 29.313 97.417 -0.118 1.00 32.28 219 ALA B C 1
ATOM 3881 O O . ALA B 1 219 ? 28.302 96.900 -0.603 1.00 32.23 219 ALA B O 1
ATOM 3883 N N . ASP B 1 220 ? 30.091 98.269 -0.750 1.00 32.61 220 ASP B N 1
ATOM 3884 C CA . ASP B 1 220 ? 29.926 98.627 -2.124 1.00 38.53 220 ASP B CA 1
ATOM 3885 C C . ASP B 1 220 ? 30.633 97.676 -3.051 1.00 38.62 220 ASP B C 1
ATOM 3886 O O . ASP B 1 220 ? 30.377 97.656 -4.222 1.00 39.67 220 ASP B O 1
ATOM 3891 N N . SER B 1 221 ? 31.507 96.873 -2.491 1.00 38.74 221 SER B N 1
ATOM 3892 C CA . SER B 1 221 ? 32.289 95.929 -3.238 1.00 38.74 221 SER B CA 1
ATOM 3893 C C . SER B 1 221 ? 32.265 94.563 -2.609 1.00 34.63 221 SER B C 1
ATOM 3894 O O . SER B 1 221 ? 32.183 94.450 -1.434 1.00 30.79 221 SER B O 1
ATOM 3897 N N . PRO B 1 222 ? 32.340 93.509 -3.402 1.00 31.71 222 PRO B N 1
ATOM 3898 C CA . PRO B 1 222 ? 32.424 92.133 -2.917 1.00 34.08 222 PRO B CA 1
ATOM 3899 C C . PRO B 1 222 ? 33.689 91.853 -2.124 1.00 31.92 222 PRO B C 1
ATOM 3900 O O . PRO B 1 222 ? 33.738 91.074 -1.253 1.00 32.59 222 PRO B O 1
ATOM 3904 N N . ASP B 1 223 ? 34.736 92.527 -2.487 1.00 32.61 223 ASP B N 1
ATOM 3905 C CA . ASP B 1 223 ? 35.876 92.701 -1.662 1.00 34.59 223 ASP B CA 1
ATOM 3906 C C . ASP B 1 223 ? 35.362 93.707 -0.686 1.00 39.73 223 ASP B C 1
ATOM 3907 O O . ASP B 1 223 ? 34.240 94.161 -0.833 1.00 41.79 223 ASP B O 1
ATOM 3912 N N . GLY B 1 224 ? 36.113 94.026 0.335 1.00 39.60 224 GLY B N 1
ATOM 3913 C CA . GLY B 1 224 ? 35.601 94.950 1.342 1.00 58.22 224 GLY B CA 1
ATOM 3914 C C . GLY B 1 224 ? 35.684 96.391 0.834 1.00 42.20 224 GLY B C 1
ATOM 3915 O O . GLY B 1 224 ? 35.656 96.585 -0.343 1.00 35.47 224 GLY B O 1
ATOM 3916 N N . PRO B 1 225 ? 35.753 97.477 1.723 1.00 41.55 225 PRO B N 1
ATOM 3917 C CA . PRO B 1 225 ? 35.501 97.157 3.131 1.00 37.38 225 PRO B CA 1
ATOM 3918 C C . PRO B 1 225 ? 34.029 97.084 3.549 1.00 35.68 225 PRO B C 1
ATOM 3919 O O . PRO B 1 225 ? 33.156 97.594 2.909 1.00 35.59 225 PRO B O 1
ATOM 3923 N N . TRP B 1 226 ? 33.788 96.423 4.651 1.00 33.30 226 TRP B N 1
ATOM 3924 C CA . TRP B 1 226 ? 32.454 96.207 5.138 1.00 37.57 226 TRP B CA 1
ATOM 3925 C C . TRP B 1 226 ? 32.091 97.132 6.304 1.00 37.34 226 TRP B C 1
ATOM 3926 O O . TRP B 1 226 ? 32.887 97.402 7.151 1.00 36.37 226 TRP B O 1
ATOM 3937 N N . THR B 1 227 ? 30.870 97.618 6.314 1.00 36.68 227 THR B N 1
ATOM 3938 C CA . THR B 1 227 ? 30.419 98.494 7.344 1.00 37.28 227 THR B CA 1
ATOM 3939 C C . THR B 1 227 ? 29.304 97.858 8.112 1.00 32.28 227 THR B C 1
ATOM 3940 O O . THR B 1 227 ? 28.385 97.422 7.537 1.00 33.46 227 THR B O 1
ATOM 3944 N N . HIS B 1 228 ? 29.359 97.903 9.421 1.00 33.44 228 HIS B N 1
ATOM 3945 C CA . HIS B 1 228 ? 28.292 97.390 10.240 1.00 36.00 228 HIS B CA 1
ATOM 3946 C C . HIS B 1 228 ? 26.988 98.084 9.964 1.00 37.18 228 HIS B C 1
ATOM 3947 O O . HIS B 1 228 ? 26.921 99.269 9.848 1.00 37.71 228 HIS B O 1
ATOM 3954 N N . GLY B 1 229 ? 25.952 97.297 9.832 1.00 35.97 229 GLY B N 1
ATOM 3955 C CA . GLY B 1 229 ? 24.635 97.789 9.554 1.00 35.06 229 GLY B CA 1
ATOM 3956 C C . GLY B 1 229 ? 23.620 97.754 10.657 1.00 34.41 229 GLY B C 1
ATOM 3957 O O . GLY B 1 229 ? 22.912 98.678 10.804 1.00 42.23 229 GLY B O 1
ATOM 3958 N N . GLY B 1 230 ? 23.507 96.661 11.370 1.00 34.07 230 GLY B N 1
ATOM 3959 C CA . GLY B 1 230 ? 22.558 96.553 12.440 1.00 28.47 230 GLY B CA 1
ATOM 3960 C C . GLY B 1 230 ? 22.780 95.317 13.238 1.00 32.26 230 GLY B C 1
ATOM 3961 O O . GLY B 1 230 ? 23.475 94.476 12.795 1.00 32.87 230 GLY B O 1
ATOM 3962 N N . ASP B 1 231 ? 22.157 95.197 14.390 1.00 32.15 231 ASP B N 1
ATOM 3963 C CA . ASP B 1 231 ? 22.202 93.986 15.179 1.00 33.35 231 ASP B CA 1
ATOM 3964 C C . ASP B 1 231 ? 20.788 93.525 15.430 1.00 33.08 231 ASP B C 1
ATOM 3965 O O . ASP B 1 231 ? 19.903 94.317 15.378 1.00 33.74 231 ASP B O 1
ATOM 3970 N N . SER B 1 232 ? 20.603 92.236 15.680 1.00 33.74 232 SER B N 1
ATOM 3971 C CA . SER B 1 232 ? 19.285 91.638 15.959 1.00 34.67 232 SER B CA 1
ATOM 3972 C C . SER B 1 232 ? 18.273 92.089 14.911 1.00 31.46 232 SER B C 1
ATOM 3973 O O . SER B 1 232 ? 17.234 92.676 15.258 1.00 32.01 232 SER B O 1
ATOM 3976 N N . VAL B 1 233 ? 18.584 91.916 13.633 1.00 28.79 233 VAL B N 1
ATOM 3977 C CA . VAL B 1 233 ? 17.752 92.567 12.645 1.00 30.74 233 VAL B CA 1
ATOM 3978 C C . VAL B 1 233 ? 16.550 91.738 12.298 1.00 30.10 233 VAL B C 1
ATOM 3979 O O . VAL B 1 233 ? 15.691 92.224 11.636 1.00 33.27 233 VAL B O 1
ATOM 3983 N N . ILE B 1 234 ? 16.514 90.486 12.741 1.00 31.44 234 ILE B N 1
ATOM 3984 C CA . ILE B 1 234 ? 15.321 89.690 12.650 1.00 30.57 234 ILE B CA 1
ATOM 3985 C C . ILE B 1 234 ? 14.731 89.548 14.048 1.00 33.03 234 ILE B C 1
ATOM 3986 O O . ILE B 1 234 ? 15.359 88.977 14.942 1.00 31.23 234 ILE B O 1
ATOM 3991 N N . PRO B 1 235 ? 13.497 90.040 14.236 1.00 33.60 235 PRO B N 1
ATOM 3992 C CA . PRO B 1 235 ? 12.870 90.000 15.571 1.00 34.71 235 PRO B CA 1
ATOM 3993 C C . PRO B 1 235 ? 12.679 88.558 16.054 1.00 31.73 235 PRO B C 1
ATOM 3994 O O . PRO B 1 235 ? 12.443 87.686 15.258 1.00 35.34 235 PRO B O 1
ATOM 3998 N N . PHE B 1 236 ? 12.881 88.280 17.317 1.00 30.65 236 PHE B N 1
ATOM 3999 C CA . PHE B 1 236 ? 12.533 86.989 17.843 1.00 34.72 236 PHE B CA 1
ATOM 4000 C C . PHE B 1 236 ? 10.994 86.937 18.019 1.00 43.62 236 PHE B C 1
ATOM 4001 O O . PHE B 1 236 ? 10.286 87.875 17.656 1.00 47.81 236 PHE B O 1
ATOM 4009 N N . GLY B 1 237 ? 10.447 85.829 18.493 1.00 47.84 237 GLY B N 1
ATOM 4010 C CA . GLY B 1 237 ? 9.003 85.795 18.741 1.00 53.49 237 GLY B CA 1
ATOM 4011 C C . GLY B 1 237 ? 8.709 86.148 20.191 1.00 57.76 237 GLY B C 1
ATOM 4012 O O . GLY B 1 237 ? 9.612 86.024 21.049 1.00 52.19 237 GLY B O 1
ATOM 4013 N N . LYS B 1 238 ? 7.465 86.589 20.456 1.00 61.97 238 LYS B N 1
ATOM 4014 C CA . LYS B 1 238 ? 6.937 86.820 21.827 1.00 60.99 238 LYS B CA 1
ATOM 4015 C C . LYS B 1 238 ? 7.090 85.499 22.625 1.00 59.78 238 LYS B C 1
ATOM 4016 O O . LYS B 1 238 ? 7.146 84.434 22.011 1.00 57.94 238 LYS B O 1
ATOM 4018 N N . LYS B 1 239 ? 7.235 85.563 23.958 1.00 61.30 239 LYS B N 1
ATOM 4019 C CA . LYS B 1 239 ? 7.380 84.341 24.799 1.00 68.97 239 LYS B CA 1
ATOM 4020 C C . LYS B 1 239 ? 6.326 83.272 24.431 1.00 68.07 239 LYS B C 1
ATOM 4021 O O . LYS B 1 239 ? 5.166 83.596 24.121 1.00 61.99 239 LYS B O 1
ATOM 4023 N N . GLY B 1 240 ? 6.759 82.010 24.407 1.00 67.06 240 GLY B N 1
ATOM 4024 C CA . GLY B 1 240 ? 5.904 80.903 23.967 1.00 63.18 240 GLY B CA 1
ATOM 4025 C C . GLY B 1 240 ? 5.856 80.566 22.467 1.00 67.38 240 GLY B C 1
ATOM 4026 O O . GLY B 1 240 ? 5.584 79.407 22.125 1.00 69.30 240 GLY B O 1
ATOM 4027 N N . GLU B 1 241 ? 6.071 81.539 21.566 1.00 60.11 241 GLU B N 1
ATOM 4028 C CA . GLU B 1 241 ? 6.168 81.226 20.113 1.00 60.28 241 GLU B CA 1
ATOM 4029 C C . GLU B 1 241 ? 7.359 80.282 19.773 1.00 52.58 241 GLU B C 1
ATOM 4030 O O . GLU B 1 241 ? 8.332 80.174 20.541 1.00 57.18 241 GLU B O 1
ATOM 4036 N N . TRP B 1 242 ? 7.238 79.559 18.657 1.00 48.87 242 TRP B N 1
ATOM 4037 C CA . TRP B 1 242 ? 8.243 78.549 18.197 1.00 45.12 242 TRP B CA 1
ATOM 4038 C C . TRP B 1 242 ? 9.616 79.241 18.004 1.00 41.99 242 TRP B C 1
ATOM 4039 O O . TRP B 1 242 ? 10.684 78.679 18.164 1.00 43.37 242 TRP B O 1
ATOM 4050 N N . ASP B 1 243 ? 9.463 80.528 17.809 1.00 40.48 243 ASP B N 1
ATOM 4051 C CA . ASP B 1 243 ? 10.344 81.485 17.281 1.00 45.67 243 ASP B CA 1
ATOM 4052 C C . ASP B 1 243 ? 11.156 82.271 18.296 1.00 46.50 243 ASP B C 1
ATOM 4053 O O . ASP B 1 243 ? 11.859 83.214 17.945 1.00 41.15 243 ASP B O 1
ATOM 4058 N N . GLN B 1 244 ? 10.965 81.942 19.556 1.00 47.71 244 GLN B N 1
ATOM 4059 C CA . GLN B 1 244 ? 11.126 82.929 20.604 1.00 48.08 244 GLN B CA 1
ATOM 4060 C C . GLN B 1 244 ? 12.571 83.129 21.001 1.00 44.39 244 GLN B C 1
ATOM 4061 O O . GLN B 1 244 ? 12.873 84.132 21.625 1.00 51.49 244 GLN B O 1
ATOM 4067 N N . ASP B 1 245 ? 13.444 82.182 20.652 1.00 39.49 245 ASP B N 1
ATOM 4068 C CA . ASP B 1 245 ? 14.843 82.183 21.088 1.00 43.06 245 ASP B CA 1
ATOM 4069 C C . ASP B 1 245 ? 15.905 82.207 19.978 1.00 44.56 245 ASP B C 1
ATOM 4070 O O . ASP B 1 245 ? 17.122 82.139 20.259 1.00 38.33 245 ASP B O 1
ATOM 4075 N N . ALA B 1 246 ? 15.482 82.309 18.724 1.00 41.94 246 ALA B N 1
ATOM 4076 C CA . ALA B 1 246 ? 16.466 82.070 17.670 1.00 42.18 246 ALA B CA 1
ATOM 4077 C C . ALA B 1 246 ? 15.994 82.438 16.312 1.00 37.86 246 ALA B C 1
ATOM 4078 O O . ALA B 1 246 ? 14.818 82.326 15.973 1.00 42.97 246 ALA B O 1
ATOM 4080 N N . THR B 1 247 ? 16.922 82.914 15.526 1.00 35.61 247 THR B N 1
ATOM 4081 C CA . THR B 1 247 ? 16.739 82.941 14.101 1.00 35.77 247 THR B CA 1
ATOM 4082 C C . THR B 1 247 ? 18.082 82.476 13.511 1.00 33.85 247 THR B C 1
ATOM 4083 O O . THR B 1 247 ? 18.869 83.301 13.092 1.00 32.52 247 THR B O 1
ATOM 4087 N N . HIS B 1 248 ? 18.353 81.166 13.511 1.00 33.60 248 HIS B N 1
ATOM 4088 C CA . HIS B 1 248 ? 19.635 80.632 12.991 1.00 31.51 248 HIS B CA 1
ATOM 4089 C C . HIS B 1 248 ? 19.643 80.595 11.479 1.00 29.57 248 HIS B C 1
ATOM 4090 O O . HIS B 1 248 ? 18.596 80.614 10.849 1.00 25.52 248 HIS B O 1
ATOM 4097 N N . ASP B 1 249 ? 20.842 80.677 10.892 1.00 32.67 249 ASP B N 1
ATOM 4098 C CA . ASP B 1 249 ? 21.049 80.417 9.482 1.00 29.42 249 ASP B CA 1
ATOM 4099 C C . ASP B 1 249 ? 20.331 81.380 8.556 1.00 29.78 249 ASP B C 1
ATOM 4100 O O . ASP B 1 249 ? 19.702 80.961 7.616 1.00 30.88 249 ASP B O 1
ATOM 4105 N N . PRO B 1 250 ? 20.489 82.681 8.757 1.00 27.81 250 PRO B N 1
ATOM 4106 C CA . PRO B 1 250 ? 19.690 83.563 7.928 1.00 25.69 250 PRO B CA 1
ATOM 4107 C C . PRO B 1 250 ? 20.086 83.379 6.478 1.00 28.24 250 PRO B C 1
ATOM 4108 O O . PRO B 1 250 ? 21.265 83.294 6.192 1.00 29.50 250 PRO B O 1
ATOM 4112 N N . GLN B 1 251 ? 19.128 83.352 5.554 1.00 28.92 251 GLN B N 1
ATOM 4113 C CA . GLN B 1 251 ? 19.473 83.185 4.153 1.00 27.68 251 GLN B CA 1
ATOM 4114 C C . GLN B 1 251 ? 18.452 83.906 3.285 1.00 26.46 251 GLN B C 1
ATOM 4115 O O . GLN B 1 251 ? 17.320 83.444 3.153 1.00 25.82 251 GLN B O 1
ATOM 4121 N N . PRO B 1 252 ? 18.845 85.045 2.705 1.00 26.04 252 PRO B N 1
ATOM 4122 C CA . PRO B 1 252 ? 17.838 85.790 1.978 1.00 27.28 252 PRO B CA 1
ATOM 4123 C C . PRO B 1 252 ? 17.908 85.515 0.488 1.00 31.57 252 PRO B C 1
ATOM 4124 O O . PRO B 1 252 ? 19.006 85.308 -0.068 1.00 28.69 252 PRO B O 1
ATOM 4128 N N . ILE B 1 253 ? 16.747 85.569 -0.161 1.00 30.41 253 ILE B N 1
ATOM 4129 C CA . ILE B 1 253 ? 16.702 85.609 -1.608 1.00 32.24 253 ILE B CA 1
ATOM 4130 C C . ILE B 1 253 ? 15.844 86.847 -1.984 1.00 36.41 253 ILE B C 1
ATOM 4131 O O . ILE B 1 253 ? 15.177 87.450 -1.119 1.00 35.07 253 ILE B O 1
ATOM 4136 N N . VAL B 1 254 ? 15.871 87.232 -3.256 1.00 35.91 254 VAL B N 1
ATOM 4137 C CA . VAL B 1 254 ? 14.938 88.221 -3.727 1.00 38.89 254 VAL B CA 1
ATOM 4138 C C . VAL B 1 254 ? 13.769 87.527 -4.432 1.00 40.15 254 VAL B C 1
ATOM 4139 O O . VAL B 1 254 ? 13.941 86.867 -5.483 1.00 36.77 254 VAL B O 1
ATOM 4143 N N . TYR B 1 255 ? 12.584 87.699 -3.860 1.00 37.07 255 TYR B N 1
ATOM 4144 C CA . TYR B 1 255 ? 11.402 87.043 -4.404 1.00 39.53 255 TYR B CA 1
ATOM 4145 C C . TYR B 1 255 ? 10.200 88.011 -4.387 1.00 42.13 255 TYR B C 1
ATOM 4146 O O . TYR B 1 255 ? 9.878 88.596 -3.326 1.00 36.82 255 TYR B O 1
ATOM 4155 N N . LYS B 1 256 ? 9.529 88.176 -5.533 1.00 43.40 256 LYS B N 1
ATOM 4156 C CA . LYS B 1 256 ? 8.325 89.058 -5.594 1.00 46.78 256 LYS B CA 1
ATOM 4157 C C . LYS B 1 256 ? 8.704 90.481 -5.213 1.00 47.30 256 LYS B C 1
ATOM 4158 O O . LYS B 1 256 ? 7.974 91.124 -4.446 1.00 43.41 256 LYS B O 1
ATOM 4164 N N . GLY B 1 257 ? 9.882 90.920 -5.672 1.00 46.51 257 GLY B N 1
ATOM 4165 C CA . GLY B 1 257 ? 10.379 92.278 -5.463 1.00 41.33 257 GLY B CA 1
ATOM 4166 C C . GLY B 1 257 ? 10.801 92.616 -4.046 1.00 44.30 257 GLY B C 1
ATOM 4167 O O . GLY B 1 257 ? 11.162 93.760 -3.774 1.00 45.11 257 GLY B O 1
ATOM 4168 N N . LYS B 1 258 ? 10.749 91.648 -3.134 1.00 39.85 258 LYS B N 1
ATOM 4169 C CA . LYS B 1 258 ? 11.140 91.913 -1.745 1.00 39.94 258 LYS B CA 1
ATOM 4170 C C . LYS B 1 258 ? 12.280 90.963 -1.259 1.00 41.47 258 LYS B C 1
ATOM 4171 O O . LYS B 1 258 ? 12.529 89.881 -1.835 1.00 35.86 258 LYS B O 1
ATOM 4177 N N . ILE B 1 259 ? 12.939 91.357 -0.179 1.00 35.63 259 ILE B N 1
ATOM 4178 C CA . ILE B 1 259 ? 13.926 90.498 0.401 1.00 38.68 259 ILE B CA 1
ATOM 4179 C C . ILE B 1 259 ? 13.232 89.425 1.198 1.00 35.24 259 ILE B C 1
ATOM 4180 O O . ILE B 1 259 ? 12.637 89.748 2.222 1.00 38.72 259 ILE B O 1
ATOM 4185 N N . HIS B 1 260 ? 13.341 88.158 0.763 1.00 33.66 260 HIS B N 1
ATOM 4186 C CA . HIS B 1 260 ? 12.772 87.031 1.532 1.00 33.63 260 HIS B CA 1
ATOM 4187 C C . HIS B 1 260 ? 13.866 86.293 2.259 1.00 31.45 260 HIS B C 1
ATOM 4188 O O . HIS B 1 260 ? 14.724 85.685 1.621 1.00 28.19 260 HIS B O 1
ATOM 4195 N N . LEU B 1 261 ? 13.823 86.326 3.586 1.00 30.00 261 LEU B N 1
ATOM 4196 C CA . LEU B 1 261 ? 14.894 85.778 4.366 1.00 28.89 261 LEU B CA 1
ATOM 4197 C C . LEU B 1 261 ? 14.429 84.571 5.166 1.00 30.97 261 LEU B C 1
ATOM 4198 O O . LEU B 1 261 ? 13.597 84.712 6.074 1.00 29.89 261 LEU B O 1
ATOM 4203 N N . TYR B 1 262 ? 14.950 83.380 4.831 1.00 26.13 262 TYR B N 1
ATOM 4204 C CA . TYR B 1 262 ? 14.633 82.215 5.609 1.00 23.56 262 TYR B CA 1
ATOM 4205 C C . TYR B 1 262 ? 15.542 82.004 6.814 1.00 24.35 262 TYR B C 1
ATOM 4206 O O . TYR B 1 262 ? 16.707 82.380 6.797 1.00 25.09 262 TYR B O 1
ATOM 4215 N N . TYR B 1 263 ? 15.041 81.355 7.847 1.00 24.49 263 TYR B N 1
ATOM 4216 C CA . TYR B 1 263 ? 15.848 81.161 9.040 1.00 24.90 263 TYR B CA 1
ATOM 4217 C C . TYR B 1 263 ? 15.258 80.015 9.787 1.00 27.75 263 TYR B C 1
ATOM 4218 O O . TYR B 1 263 ? 14.156 79.555 9.458 1.00 28.64 263 TYR B O 1
ATOM 4227 N N . LYS B 1 264 ? 15.936 79.590 10.847 1.00 30.80 264 LYS B N 1
ATOM 4228 C CA . LYS B 1 264 ? 15.508 78.418 11.564 1.00 31.04 264 LYS B CA 1
ATOM 4229 C C . LYS B 1 264 ? 15.468 78.560 13.080 1.00 31.66 264 LYS B C 1
ATOM 4230 O O . LYS B 1 264 ? 16.210 79.343 13.639 1.00 28.52 264 LYS B O 1
ATOM 4236 N N . ALA B 1 265 ? 14.608 77.772 13.735 1.00 33.41 265 ALA B N 1
ATOM 4237 C CA . ALA B 1 265 ? 14.489 77.784 15.203 1.00 31.77 265 ALA B CA 1
ATOM 4238 C C . ALA B 1 265 ? 13.971 76.443 15.710 1.00 35.38 265 ALA B C 1
ATOM 4239 O O . ALA B 1 265 ? 12.954 75.910 15.216 1.00 42.07 265 ALA B O 1
ATOM 4241 N N . ALA B 1 266 ? 14.680 75.878 16.672 1.00 40.77 266 ALA B N 1
ATOM 4242 C CA . ALA B 1 266 ? 14.235 74.665 17.369 1.00 48.05 266 ALA B CA 1
ATOM 4243 C C . ALA B 1 266 ? 13.122 75.035 18.342 1.00 50.86 266 ALA B C 1
ATOM 4244 O O . ALA B 1 266 ? 13.157 76.120 18.910 1.00 51.49 266 ALA B O 1
ATOM 4246 N N . TYR B 1 267 ? 12.139 74.153 18.529 1.00 60.08 267 TYR B N 1
ATOM 4247 C CA . TYR B 1 267 ? 11.031 74.427 19.471 1.00 67.05 267 TYR B CA 1
ATOM 4248 C C . TYR B 1 267 ? 10.264 73.212 20.046 1.00 77.29 267 TYR B C 1
ATOM 4249 O O . TYR B 1 267 ? 10.378 72.092 19.517 1.00 73.78 267 TYR B O 1
ATOM 4258 N N . ASN B 1 268 ? 9.493 73.494 21.120 1.00 84.10 268 ASN B N 1
ATOM 4259 C CA . ASN B 1 268 ? 8.588 72.583 21.895 1.00 82.75 268 ASN B CA 1
ATOM 4260 C C . ASN B 1 268 ? 9.151 72.154 23.254 1.00 80.03 268 ASN B C 1
ATOM 4261 O O . ASN B 1 268 ? 10.077 71.340 23.332 1.00 77.59 268 ASN B O 1
ATOM 4266 N N . LYS B 1 276 ? 11.541 66.403 23.562 1.00 89.18 276 LYS B N 1
ATOM 4267 C CA . LYS B 1 276 ? 11.066 66.297 22.174 1.00 100.51 276 LYS B CA 1
ATOM 4268 C C . LYS B 1 276 ? 10.969 67.655 21.413 1.00 111.22 276 LYS B C 1
ATOM 4269 O O . LYS B 1 276 ? 9.869 68.176 21.153 1.00 110.36 276 LYS B O 1
ATOM 4271 N N . TYR B 1 277 ? 12.137 68.209 21.064 1.00 111.37 277 TYR B N 1
ATOM 4272 C CA . TYR B 1 277 ? 12.254 69.413 20.226 1.00 92.09 277 TYR B CA 1
ATOM 4273 C C . TYR B 1 277 ? 12.086 69.052 18.739 1.00 82.10 277 TYR B C 1
ATOM 4274 O O . TYR B 1 277 ? 12.559 68.004 18.297 1.00 78.53 277 TYR B O 1
ATOM 4276 N N . ALA B 1 278 ? 11.384 69.909 17.994 1.00 67.45 278 ALA B N 1
ATOM 4277 C CA . ALA B 1 278 ? 11.357 69.900 16.521 1.00 53.51 278 ALA B CA 1
ATOM 4278 C C . ALA B 1 278 ? 12.114 71.151 15.959 1.00 50.31 278 ALA B C 1
ATOM 4279 O O . ALA B 1 278 ? 12.462 72.059 16.717 1.00 49.63 278 ALA B O 1
ATOM 4281 N N . VAL B 1 279 ? 12.324 71.209 14.642 1.00 43.84 279 VAL B N 1
ATOM 4282 C CA . VAL B 1 279 ? 13.008 72.326 13.997 1.00 45.78 279 VAL B CA 1
ATOM 4283 C C . VAL B 1 279 ? 12.137 73.032 12.937 1.00 41.88 279 VAL B C 1
ATOM 4284 O O . VAL B 1 279 ? 11.808 72.456 11.910 1.00 42.40 279 VAL B O 1
ATOM 4288 N N . GLY B 1 280 ? 11.799 74.297 13.176 1.00 36.66 280 GLY B N 1
ATOM 4289 C CA . GLY B 1 280 ? 10.992 75.051 12.222 1.00 32.84 280 GLY B CA 1
ATOM 4290 C C . GLY B 1 280 ? 11.837 75.914 11.310 1.00 34.74 280 GLY B C 1
ATOM 4291 O O . GLY B 1 280 ? 12.964 76.283 11.655 1.00 35.62 280 GLY B O 1
ATOM 4292 N N . HIS B 1 281 ? 11.269 76.271 10.176 1.00 31.17 281 HIS B N 1
ATOM 4293 C CA . HIS B 1 281 ? 11.813 77.267 9.313 1.00 32.01 281 HIS B CA 1
ATOM 4294 C C . HIS B 1 281 ? 10.808 78.343 9.074 1.00 35.66 281 HIS B C 1
ATOM 4295 O O . HIS B 1 281 ? 9.637 78.066 8.803 1.00 32.92 281 HIS B O 1
ATOM 4302 N N . GLY B 1 282 ? 11.280 79.582 9.170 1.00 37.48 282 GLY B N 1
ATOM 4303 C CA . GLY B 1 282 ? 10.423 80.754 9.022 1.00 31.89 282 GLY B CA 1
ATOM 4304 C C . GLY B 1 282 ? 10.856 81.696 7.931 1.00 30.65 282 GLY B C 1
ATOM 4305 O O . GLY B 1 282 ? 12.000 81.644 7.422 1.00 30.36 282 GLY B O 1
ATOM 4306 N N . LEU B 1 283 ? 9.943 82.561 7.555 1.00 29.30 283 LEU B N 1
ATOM 4307 C CA . LEU B 1 283 ? 10.248 83.566 6.568 1.00 33.12 283 LEU B CA 1
ATOM 4308 C C . LEU B 1 283 ? 10.072 84.930 7.186 1.00 35.98 283 LEU B C 1
ATOM 4309 O O . LEU B 1 283 ? 9.180 85.137 8.020 1.00 39.51 283 LEU B O 1
ATOM 4314 N N . ALA B 1 284 ? 10.981 85.833 6.841 1.00 35.68 284 ALA B N 1
ATOM 4315 C CA . ALA B 1 284 ? 10.940 87.201 7.317 1.00 35.24 284 ALA B CA 1
ATOM 4316 C C . ALA B 1 284 ? 11.192 88.052 6.122 1.00 34.99 284 ALA B C 1
ATOM 4317 O O . ALA B 1 284 ? 12.084 87.755 5.327 1.00 34.34 284 ALA B O 1
ATOM 4319 N N . ILE B 1 285 ? 10.345 89.072 5.955 1.00 36.36 285 ILE B N 1
ATOM 4320 C CA . ILE B 1 285 ? 10.339 89.898 4.743 1.00 37.68 285 ILE B CA 1
ATOM 4321 C C . ILE B 1 285 ? 10.627 91.369 5.051 1.00 37.38 285 ILE B C 1
ATOM 4322 O O . ILE B 1 285 ? 10.229 91.872 6.110 1.00 39.72 285 ILE B O 1
ATOM 4327 N N . ALA B 1 286 ? 11.319 92.041 4.125 1.00 36.09 286 ALA B N 1
ATOM 4328 C CA . ALA B 1 286 ? 11.664 93.457 4.235 1.00 39.52 286 ALA B CA 1
ATOM 4329 C C . ALA B 1 286 ? 11.757 94.057 2.858 1.00 40.98 286 ALA B C 1
ATOM 4330 O O . ALA B 1 286 ? 11.919 93.336 1.873 1.00 45.15 286 ALA B O 1
ATOM 4332 N N . ASP B 1 287 ? 11.720 95.387 2.812 1.00 44.25 287 ASP B N 1
ATOM 4333 C CA . ASP B 1 287 ? 11.977 96.178 1.603 1.00 47.47 287 ASP B CA 1
ATOM 4334 C C . ASP B 1 287 ? 13.332 96.837 1.749 1.00 42.79 287 ASP B C 1
ATOM 4335 O O . ASP B 1 287 ? 13.865 97.428 0.826 1.00 40.65 287 ASP B O 1
ATOM 4340 N N . ASP B 1 288 ? 13.881 96.709 2.938 1.00 45.74 288 ASP B N 1
ATOM 4341 C CA . ASP B 1 288 ? 15.136 97.326 3.268 1.00 52.53 288 ASP B CA 1
ATOM 4342 C C . ASP B 1 288 ? 16.111 96.285 3.895 1.00 41.15 288 ASP B C 1
ATOM 4343 O O . ASP B 1 288 ? 15.799 95.702 4.931 1.00 35.82 288 ASP B O 1
ATOM 4348 N N . PRO B 1 289 ? 17.319 96.120 3.327 1.00 39.66 289 PRO B N 1
ATOM 4349 C CA . PRO B 1 289 ? 18.198 95.073 3.909 1.00 39.06 289 PRO B CA 1
ATOM 4350 C C . PRO B 1 289 ? 18.495 95.290 5.387 1.00 40.16 289 PRO B C 1
ATOM 4351 O O . PRO B 1 289 ? 18.716 94.329 6.130 1.00 40.47 289 PRO B O 1
ATOM 4355 N N . LEU B 1 290 ? 18.403 96.536 5.846 1.00 45.04 290 LEU B N 1
ATOM 4356 C CA . LEU B 1 290 ? 18.610 96.806 7.250 1.00 45.54 290 LEU B CA 1
ATOM 4357 C C . LEU B 1 290 ? 17.327 96.635 8.069 1.00 51.42 290 LEU B C 1
ATOM 4358 O O . LEU B 1 290 ? 17.374 96.719 9.291 1.00 54.16 290 LEU B O 1
ATOM 4363 N N . GLY B 1 291 ? 16.209 96.312 7.407 1.00 48.94 291 GLY B N 1
ATOM 4364 C CA . GLY B 1 291 ? 14.949 96.095 8.098 1.00 51.70 291 GLY B CA 1
ATOM 4365 C C . GLY B 1 291 ? 14.071 97.344 8.039 1.00 57.20 291 GLY B C 1
ATOM 4366 O O . GLY B 1 291 ? 14.435 98.328 7.388 1.00 52.11 291 GLY B O 1
ATOM 4367 N N . PRO B 1 292 ? 12.907 97.317 8.719 1.00 52.05 292 PRO B N 1
ATOM 4368 C CA . PRO B 1 292 ? 12.500 96.192 9.565 1.00 48.08 292 PRO B CA 1
ATOM 4369 C C . PRO B 1 292 ? 12.093 94.965 8.767 1.00 47.61 292 PRO B C 1
ATOM 4370 O O . PRO B 1 292 ? 11.715 95.079 7.588 1.00 42.04 292 PRO B O 1
ATOM 4374 N N . PHE B 1 293 ? 12.190 93.805 9.418 1.00 42.63 293 PHE B N 1
ATOM 4375 C CA . PHE B 1 293 ? 11.798 92.538 8.815 1.00 43.76 293 PHE B CA 1
ATOM 4376 C C . PHE B 1 293 ? 10.494 92.100 9.457 1.00 46.66 293 PHE B C 1
ATOM 4377 O O . PHE B 1 293 ? 10.361 92.142 10.678 1.00 52.05 293 PHE B O 1
ATOM 4385 N N . GLU B 1 294 ? 9.510 91.698 8.672 1.00 48.95 294 GLU B N 1
ATOM 4386 C CA . GLU B 1 294 ? 8.317 91.159 9.322 1.00 52.15 294 GLU B CA 1
ATOM 4387 C C . GLU B 1 294 ? 8.041 89.693 9.030 1.00 43.08 294 GLU B C 1
ATOM 4388 O O . GLU B 1 294 ? 8.147 89.216 7.902 1.00 43.99 294 GLU B O 1
ATOM 4394 N N . LYS B 1 295 ? 7.714 88.990 10.098 1.00 43.51 295 LYS B N 1
ATOM 4395 C CA . LYS B 1 295 ? 7.467 87.575 10.070 1.00 42.47 295 LYS B CA 1
ATOM 4396 C C . LYS B 1 295 ? 6.262 87.289 9.196 1.00 45.98 295 LYS B C 1
ATOM 4397 O O . LYS B 1 295 ? 5.314 88.085 9.129 1.00 45.49 295 LYS B O 1
ATOM 4403 N N . HIS B 1 296 ? 6.319 86.164 8.499 1.00 43.40 296 HIS B N 1
ATOM 4404 C CA . HIS B 1 296 ? 5.209 85.720 7.691 1.00 43.60 296 HIS B CA 1
ATOM 4405 C C . HIS B 1 296 ? 4.196 85.036 8.584 1.00 47.73 296 HIS B C 1
ATOM 4406 O O . HIS B 1 296 ? 4.573 84.262 9.507 1.00 42.18 296 HIS B O 1
ATOM 4413 N N . PRO B 1 297 ? 2.898 85.354 8.352 1.00 45.55 297 PRO B N 1
ATOM 4414 C CA . PRO B 1 297 ? 1.821 84.829 9.209 1.00 46.15 297 PRO B CA 1
ATOM 4415 C C . PRO B 1 297 ? 1.733 83.315 9.209 1.00 41.97 297 PRO B C 1
ATOM 4416 O O . PRO B 1 297 ? 1.390 82.752 10.235 1.00 44.32 297 PRO B O 1
ATOM 4420 N N . LEU B 1 298 ? 2.117 82.642 8.123 1.00 44.40 298 LEU B N 1
ATOM 4421 C CA . LEU B 1 298 ? 2.189 81.142 8.151 1.00 40.70 298 LEU B CA 1
ATOM 4422 C C . LEU B 1 298 ? 3.429 80.503 8.884 1.00 46.80 298 LEU B C 1
ATOM 4423 O O . LEU B 1 298 ? 3.492 79.275 9.012 1.00 43.91 298 LEU B O 1
ATOM 4428 N N . ASN B 1 299 ? 4.393 81.292 9.385 1.00 37.91 299 ASN B N 1
ATOM 4429 C CA . ASN B 1 299 ? 5.565 80.662 10.029 1.00 41.60 299 ASN B CA 1
ATOM 4430 C C . ASN B 1 299 ? 5.135 79.723 11.127 1.00 41.31 299 ASN B C 1
ATOM 4431 O O . ASN B 1 299 ? 4.169 80.032 11.815 1.00 44.35 299 ASN B O 1
ATOM 4436 N N . PRO B 1 300 ? 5.830 78.573 11.313 1.00 40.67 300 PRO B N 1
ATOM 4437 C CA . PRO B 1 300 ? 6.944 78.047 10.545 1.00 39.04 300 PRO B CA 1
ATOM 4438 C C . PRO B 1 300 ? 6.454 77.456 9.242 1.00 42.79 300 PRO B C 1
ATOM 4439 O O . PRO B 1 300 ? 5.594 76.582 9.210 1.00 44.66 300 PRO B O 1
ATOM 4443 N N . VAL B 1 301 ? 6.985 78.006 8.170 1.00 44.07 301 VAL B N 1
ATOM 4444 C CA . VAL B 1 301 ? 6.770 77.573 6.811 1.00 43.58 301 VAL B CA 1
ATOM 4445 C C . VAL B 1 301 ? 7.149 76.078 6.617 1.00 43.96 301 VAL B C 1
ATOM 4446 O O . VAL B 1 301 ? 6.589 75.409 5.762 1.00 40.97 301 VAL B O 1
ATOM 4450 N N . MET B 1 302 ? 8.084 75.552 7.419 1.00 45.24 302 MET B N 1
ATOM 4451 C CA . MET B 1 302 ? 8.388 74.117 7.425 1.00 41.25 302 MET B CA 1
ATOM 4452 C C . MET B 1 302 ? 8.585 73.656 8.845 1.00 44.59 302 MET B C 1
ATOM 4453 O O . MET B 1 302 ? 9.040 74.410 9.715 1.00 42.70 302 MET B O 1
ATOM 4458 N N . THR B 1 303 ? 8.266 72.394 9.076 1.00 47.78 303 THR B N 1
ATOM 4459 C CA . THR B 1 303 ? 8.122 71.869 10.421 1.00 55.23 303 THR B CA 1
ATOM 4460 C C . THR B 1 303 ? 9.128 70.767 10.595 1.00 55.99 303 THR B C 1
ATOM 4461 O O . THR B 1 303 ? 9.315 70.215 11.674 1.00 59.60 303 THR B O 1
ATOM 4465 N N . SER B 1 304 ? 9.815 70.491 9.508 1.00 64.44 304 SER B N 1
ATOM 4466 C CA . SER B 1 304 ? 10.703 69.375 9.427 1.00 70.36 304 SER B CA 1
ATOM 4467 C C . SER B 1 304 ? 11.979 69.854 8.737 1.00 69.83 304 SER B C 1
ATOM 4468 O O . SER B 1 304 ? 11.945 70.656 7.779 1.00 68.91 304 SER B O 1
ATOM 4471 N N . GLY B 1 305 ? 13.099 69.345 9.224 1.00 60.94 305 GLY B N 1
ATOM 4472 C CA . GLY B 1 305 ? 14.366 69.559 8.571 1.00 56.74 305 GLY B CA 1
ATOM 4473 C C . GLY B 1 305 ? 15.278 70.373 9.444 1.00 50.56 305 GLY B C 1
ATOM 4474 O O . GLY B 1 305 ? 14.990 71.542 9.699 1.00 50.14 305 GLY B O 1
ATOM 4475 N N . HIS B 1 306 ? 16.364 69.735 9.895 1.00 46.96 306 HIS B N 1
ATOM 4476 C CA . HIS B 1 306 ? 17.411 70.376 10.683 1.00 52.01 306 HIS B CA 1
ATOM 4477 C C . HIS B 1 306 ? 18.087 71.500 9.910 1.00 48.33 306 HIS B C 1
ATOM 4478 O O . HIS B 1 306 ? 18.458 72.494 10.514 1.00 46.78 306 HIS B O 1
ATOM 4485 N N . GLU B 1 307 ? 18.244 71.362 8.588 1.00 39.76 307 GLU B N 1
ATOM 4486 C CA . GLU B 1 307 ? 18.672 72.514 7.770 1.00 38.26 307 GLU B CA 1
ATOM 4487 C C . GLU B 1 307 ? 18.088 72.453 6.419 1.00 33.54 307 GLU B C 1
ATOM 4488 O O . GLU B 1 307 ? 17.685 71.365 5.953 1.00 34.05 307 GLU B O 1
ATOM 4494 N N . THR B 1 308 ? 18.135 73.610 5.762 1.00 28.11 308 THR B N 1
ATOM 4495 C CA . THR B 1 308 ? 17.468 73.822 4.484 1.00 31.42 308 THR B CA 1
ATOM 4496 C C . THR B 1 308 ? 18.272 74.885 3.755 1.00 27.87 308 THR B C 1
ATOM 4497 O O . THR B 1 308 ? 19.011 75.636 4.375 1.00 27.61 308 THR B O 1
ATOM 4501 N N . THR B 1 309 ? 18.180 74.895 2.440 1.00 26.81 309 THR B N 1
ATOM 4502 C CA . THR B 1 309 ? 18.867 75.905 1.652 1.00 27.83 309 THR B CA 1
ATOM 4503 C C . THR B 1 309 ? 17.889 76.212 0.548 1.00 26.58 309 THR B C 1
ATOM 4504 O O . THR B 1 309 ? 17.155 75.317 0.184 1.00 28.77 309 THR B O 1
ATOM 4508 N N . TYR B 1 310 ? 17.857 77.436 0.027 1.00 26.45 310 TYR B N 1
ATOM 4509 C CA . TYR B 1 310 ? 16.727 77.849 -0.824 1.00 28.09 310 TYR B CA 1
ATOM 4510 C C . TYR B 1 310 ? 17.209 78.505 -2.065 1.00 30.60 310 TYR B C 1
ATOM 4511 O O . TYR B 1 310 ? 18.167 79.266 -2.030 1.00 29.75 310 TYR B O 1
ATOM 4520 N N . PHE B 1 311 ? 16.514 78.272 -3.170 1.00 29.12 311 PHE B N 1
ATOM 4521 C CA . PHE B 1 311 ? 16.878 78.982 -4.371 1.00 30.97 311 PHE B CA 1
ATOM 4522 C C . PHE B 1 311 ? 15.637 79.182 -5.205 1.00 32.91 311 PHE B C 1
ATOM 4523 O O . PHE B 1 311 ? 14.702 78.366 -5.131 1.00 33.60 311 PHE B O 1
ATOM 4531 N N . PRO B 1 312 ? 15.596 80.294 -5.956 1.00 37.53 312 PRO B N 1
ATOM 4532 C CA . PRO B 1 312 ? 14.447 80.524 -6.839 1.00 36.02 312 PRO B CA 1
ATOM 4533 C C . PRO B 1 312 ? 14.320 79.418 -7.876 1.00 37.93 312 PRO B C 1
ATOM 4534 O O . PRO B 1 312 ? 15.317 78.968 -8.459 1.00 35.88 312 PRO B O 1
ATOM 4538 N N . PHE B 1 313 ? 13.092 78.984 -8.116 1.00 33.69 313 PHE B N 1
ATOM 4539 C CA . PHE B 1 313 ? 12.889 77.914 -9.060 1.00 36.33 313 PHE B CA 1
ATOM 4540 C C . PHE B 1 313 ? 11.516 78.045 -9.755 1.00 37.65 313 PHE B C 1
ATOM 4541 O O . PHE B 1 313 ? 10.467 78.012 -9.080 1.00 32.14 313 PHE B O 1
ATOM 4549 N N . LYS B 1 314 ? 11.547 78.173 -11.079 1.00 38.02 314 LYS B N 1
ATOM 4550 C CA . LYS B 1 314 ? 10.380 78.562 -11.847 1.00 43.90 314 LYS B CA 1
ATOM 4551 C C . LYS B 1 314 ? 9.882 79.851 -11.198 1.00 46.15 314 LYS B C 1
ATOM 4552 O O . LYS B 1 314 ? 10.679 80.772 -10.994 1.00 44.94 314 LYS B O 1
ATOM 4558 N N . GLU B 1 315 ? 8.614 79.920 -10.820 1.00 45.47 315 GLU B N 1
ATOM 4559 C CA . GLU B 1 315 ? 8.146 81.131 -10.124 1.00 53.33 315 GLU B CA 1
ATOM 4560 C C . GLU B 1 315 ? 8.065 80.973 -8.616 1.00 44.56 315 GLU B C 1
ATOM 4561 O O . GLU B 1 315 ? 7.599 81.874 -7.911 1.00 42.91 315 GLU B O 1
ATOM 4567 N N . GLY B 1 316 ? 8.467 79.801 -8.143 1.00 39.97 316 GLY B N 1
ATOM 4568 C CA . GLY B 1 316 ? 8.509 79.521 -6.715 1.00 41.50 316 GLY B CA 1
ATOM 4569 C C . GLY B 1 316 ? 9.945 79.527 -6.182 1.00 38.60 316 GLY B C 1
ATOM 4570 O O . GLY B 1 316 ? 10.855 80.212 -6.721 1.00 37.25 316 GLY B O 1
ATOM 4571 N N . VAL B 1 317 ? 10.110 78.734 -5.131 1.00 34.53 317 VAL B N 1
ATOM 4572 C CA . VAL B 1 317 ? 11.318 78.591 -4.365 1.00 35.51 317 VAL B CA 1
ATOM 4573 C C . VAL B 1 317 ? 11.457 77.103 -4.120 1.00 33.38 317 VAL B C 1
ATOM 4574 O O . VAL B 1 317 ? 10.497 76.496 -3.689 1.00 32.81 317 VAL B O 1
ATOM 4578 N N . ALA B 1 318 ? 12.637 76.540 -4.438 1.00 33.54 318 ALA B N 1
ATOM 4579 C CA . ALA B 1 318 ? 13.012 75.139 -4.120 1.00 35.00 318 ALA B CA 1
ATOM 4580 C C . ALA B 1 318 ? 13.956 75.129 -2.895 1.00 36.36 318 ALA B C 1
ATOM 4581 O O . ALA B 1 318 ? 14.664 76.111 -2.646 1.00 36.46 318 ALA B O 1
ATOM 4583 N N . THR B 1 319 ? 13.953 74.034 -2.150 1.00 32.96 319 THR B N 1
ATOM 4584 C CA . THR B 1 319 ? 14.828 73.833 -1.036 1.00 33.78 319 THR B CA 1
ATOM 4585 C C . THR B 1 319 ? 15.361 72.433 -1.070 1.00 35.59 319 THR B C 1
ATOM 4586 O O . THR B 1 319 ? 14.642 71.509 -1.456 1.00 34.15 319 THR B O 1
ATOM 4590 N N . LEU B 1 320 ? 16.567 72.264 -0.519 1.00 32.42 320 LEU B N 1
ATOM 4591 C CA . LEU B 1 320 ? 17.026 70.951 -0.094 1.00 29.02 320 LEU B CA 1
ATOM 4592 C C . LEU B 1 320 ? 16.838 70.937 1.401 1.00 31.34 320 LEU B C 1
ATOM 4593 O O . LEU B 1 320 ? 17.339 71.825 2.070 1.00 35.88 320 LEU B O 1
ATOM 4598 N N . ALA B 1 321 ? 16.132 69.946 1.936 1.00 31.94 321 ALA B N 1
ATOM 4599 C CA . ALA B 1 321 ? 15.980 69.782 3.375 1.00 33.75 321 ALA B CA 1
ATOM 4600 C C . ALA B 1 321 ? 16.664 68.512 3.937 1.00 37.82 321 ALA B C 1
ATOM 4601 O O . ALA B 1 321 ? 16.437 67.416 3.404 1.00 35.56 321 ALA B O 1
ATOM 4603 N N . ILE B 1 322 ? 17.441 68.673 5.027 1.00 37.24 322 ILE B N 1
ATOM 4604 C CA . ILE B 1 322 ? 18.236 67.600 5.693 1.00 42.81 322 ILE B CA 1
ATOM 4605 C C . ILE B 1 322 ? 17.740 67.339 7.115 1.00 48.90 322 ILE B C 1
ATOM 4606 O O . ILE B 1 322 ? 17.604 68.278 7.909 1.00 47.93 322 ILE B O 1
ATOM 4611 N N . LYS B 1 323 ? 17.480 66.084 7.467 1.00 68.63 323 LYS B N 1
ATOM 4612 C CA . LYS B 1 323 ? 17.415 65.736 8.901 1.00 77.37 323 LYS B CA 1
ATOM 4613 C C . LYS B 1 323 ? 18.761 65.074 9.334 1.00 81.51 323 LYS B C 1
ATOM 4614 O O . LYS B 1 323 ? 19.164 64.039 8.783 1.00 84.47 323 LYS B O 1
ATOM 4616 N N . ASP B 1 324 ? 19.473 65.722 10.266 1.00 90.71 324 ASP B N 1
ATOM 4617 C CA . ASP B 1 324 ? 20.859 65.346 10.708 1.00 100.14 324 ASP B CA 1
ATOM 4618 C C . ASP B 1 324 ? 21.065 63.861 11.104 1.00 96.34 324 ASP B C 1
ATOM 4619 O O . ASP B 1 324 ? 20.425 63.353 12.026 1.00 84.80 324 ASP B O 1
ATOM 4624 N N . GLY B 1 325 ? 21.955 63.166 10.397 1.00 99.45 325 GLY B N 1
ATOM 4625 C CA . GLY B 1 325 ? 22.299 61.792 10.769 1.00 102.33 325 GLY B CA 1
ATOM 4626 C C . GLY B 1 325 ? 21.529 60.692 10.058 1.00 102.83 325 GLY B C 1
ATOM 4627 O O . GLY B 1 325 ? 22.050 59.595 9.864 1.00 107.17 325 GLY B O 1
ATOM 4628 N N . ASN B 1 326 ? 20.283 60.949 9.681 1.00 104.73 326 ASN B N 1
ATOM 4629 C CA . ASN B 1 326 ? 19.615 59.979 8.816 1.00 111.81 326 ASN B CA 1
ATOM 4630 C C . ASN B 1 326 ? 19.739 60.319 7.321 1.00 107.26 326 ASN B C 1
ATOM 4631 O O . ASN B 1 326 ? 20.135 61.435 6.948 1.00 106.71 326 ASN B O 1
ATOM 4636 N N . GLU B 1 327 ? 19.440 59.323 6.493 1.00 101.86 327 GLU B N 1
ATOM 4637 C CA . GLU B 1 327 ? 19.641 59.371 5.043 1.00 101.23 327 GLU B CA 1
ATOM 4638 C C . GLU B 1 327 ? 18.353 59.782 4.262 1.00 94.08 327 GLU B C 1
ATOM 4639 O O . GLU B 1 327 ? 18.236 59.539 3.037 1.00 79.19 327 GLU B O 1
ATOM 4645 N N . ARG B 1 328 ? 17.417 60.417 4.999 1.00 91.64 328 ARG B N 1
ATOM 4646 C CA . ARG B 1 328 ? 16.205 61.069 4.448 1.00 76.57 328 ARG B CA 1
ATOM 4647 C C . ARG B 1 328 ? 16.486 62.523 4.101 1.00 58.63 328 ARG B C 1
ATOM 4648 O O . ARG B 1 328 ? 16.519 63.434 4.961 1.00 61.74 328 ARG B O 1
ATOM 4650 N N . TYR B 1 329 ? 16.702 62.749 2.822 1.00 43.68 329 TYR B N 1
ATOM 4651 C CA . TYR B 1 329 ? 16.889 64.091 2.398 1.00 38.73 329 TYR B CA 1
ATOM 4652 C C . TYR B 1 329 ? 15.864 64.304 1.326 1.00 41.10 329 TYR B C 1
ATOM 4653 O O . TYR B 1 329 ? 15.617 63.374 0.557 1.00 43.05 329 TYR B O 1
ATOM 4662 N N . THR B 1 330 ? 15.312 65.522 1.218 1.00 37.22 330 THR B N 1
ATOM 4663 C CA . THR B 1 330 ? 14.237 65.783 0.231 1.00 36.79 330 THR B CA 1
ATOM 4664 C C . THR B 1 330 ? 14.443 67.114 -0.420 1.00 33.36 330 THR B C 1
ATOM 4665 O O . THR B 1 330 ? 15.042 68.005 0.189 1.00 37.50 330 THR B O 1
ATOM 4669 N N . MET B 1 331 ? 14.105 67.198 -1.699 1.00 30.04 331 MET B N 1
ATOM 4670 C CA . MET B 1 331 ? 13.898 68.491 -2.354 1.00 31.16 331 MET B CA 1
ATOM 4671 C C . MET B 1 331 ? 12.413 68.818 -2.169 1.00 35.76 331 MET B C 1
ATOM 4672 O O . MET B 1 331 ? 11.546 67.925 -2.193 1.00 31.10 331 MET B O 1
ATOM 4677 N N . GLN B 1 332 ? 12.140 70.088 -1.891 1.00 34.88 332 GLN B N 1
ATOM 4678 C CA . GLN B 1 332 ? 10.778 70.535 -1.706 1.00 33.71 332 GLN B CA 1
ATOM 4679 C C . GLN B 1 332 ? 10.617 71.756 -2.571 1.00 35.23 332 GLN B C 1
ATOM 4680 O O . GLN B 1 332 ? 11.614 72.312 -3.050 1.00 32.51 332 GLN B O 1
ATOM 4686 N N . TYR B 1 333 ? 9.368 72.162 -2.803 1.00 32.18 333 TYR B N 1
ATOM 4687 C CA . TYR B 1 333 ? 9.089 73.222 -3.736 1.00 32.28 333 TYR B CA 1
ATOM 4688 C C . TYR B 1 333 ? 7.815 73.949 -3.292 1.00 37.75 333 TYR B C 1
ATOM 4689 O O . TYR B 1 333 ? 6.802 73.301 -2.908 1.00 37.54 333 TYR B O 1
ATOM 4698 N N . ALA B 1 334 ? 7.879 75.277 -3.276 1.00 36.42 334 ALA B N 1
ATOM 4699 C CA . ALA B 1 334 ? 6.722 76.115 -2.956 1.00 34.73 334 ALA B CA 1
ATOM 4700 C C . ALA B 1 334 ? 6.499 77.048 -4.116 1.00 37.54 334 ALA B C 1
ATOM 4701 O O . ALA B 1 334 ? 7.391 77.873 -4.448 1.00 34.55 334 ALA B O 1
ATOM 4703 N N . LYS B 1 335 ? 5.307 76.927 -4.724 1.00 34.24 335 LYS B N 1
ATOM 4704 C CA . LYS B 1 335 ? 4.862 77.801 -5.835 1.00 37.76 335 LYS B CA 1
ATOM 4705 C C . LYS B 1 335 ? 4.841 79.261 -5.369 1.00 34.11 335 LYS B C 1
ATOM 4706 O O . LYS B 1 335 ? 5.074 80.180 -6.156 1.00 36.18 335 LYS B O 1
ATOM 4708 N N . ASP B 1 336 ? 4.597 79.466 -4.079 1.00 34.29 336 ASP B N 1
ATOM 4709 C CA . ASP B 1 336 ? 4.490 80.821 -3.563 1.00 42.34 336 ASP B CA 1
ATOM 4710 C C . ASP B 1 336 ? 5.659 81.185 -2.626 1.00 43.98 336 ASP B C 1
ATOM 4711 O O . ASP B 1 336 ? 5.654 82.246 -1.995 1.00 43.10 336 ASP B O 1
ATOM 4716 N N . GLY B 1 337 ? 6.654 80.301 -2.518 1.00 42.33 337 GLY B N 1
ATOM 4717 C CA . GLY B 1 337 ? 7.805 80.582 -1.649 1.00 39.38 337 GLY B CA 1
ATOM 4718 C C . GLY B 1 337 ? 7.454 80.263 -0.222 1.00 41.31 337 GLY B C 1
ATOM 4719 O O . GLY B 1 337 ? 8.272 80.414 0.690 1.00 36.70 337 GLY B O 1
ATOM 4720 N N . VAL B 1 338 ? 6.212 79.808 -0.023 1.00 41.22 338 VAL B N 1
ATOM 4721 C CA . VAL B 1 338 ? 5.690 79.616 1.303 1.00 36.70 338 VAL B CA 1
ATOM 4722 C C . VAL B 1 338 ? 5.139 78.226 1.582 1.00 38.26 338 VAL B C 1
ATOM 4723 O O . VAL B 1 338 ? 5.437 77.669 2.633 1.00 37.41 338 VAL B O 1
ATOM 4727 N N . ASN B 1 339 ? 4.285 77.679 0.703 1.00 39.34 339 ASN B N 1
ATOM 4728 C CA . ASN B 1 339 ? 3.724 76.345 0.981 1.00 41.69 339 ASN B CA 1
ATOM 4729 C C . ASN B 1 339 ? 4.570 75.275 0.321 1.00 44.12 339 ASN B C 1
ATOM 4730 O O . ASN B 1 339 ? 4.634 75.211 -0.913 1.00 42.28 339 ASN B O 1
ATOM 4735 N N . PHE B 1 340 ? 5.260 74.468 1.125 1.00 40.49 340 PHE B N 1
ATOM 4736 C CA . PHE B 1 340 ? 6.245 73.535 0.550 1.00 41.42 340 PHE B CA 1
ATOM 4737 C C . PHE B 1 340 ? 5.701 72.131 0.478 1.00 41.01 340 PHE B C 1
ATOM 4738 O O . PHE B 1 340 ? 5.025 71.640 1.409 1.00 38.44 340 PHE B O 1
ATOM 4746 N N . GLU B 1 341 ? 6.004 71.486 -0.633 1.00 39.07 341 GLU B N 1
ATOM 4747 C CA . GLU B 1 341 ? 5.566 70.104 -0.855 1.00 45.42 341 GLU B CA 1
ATOM 4748 C C . GLU B 1 341 ? 6.788 69.352 -1.337 1.00 38.23 341 GLU B C 1
ATOM 4749 O O . GLU B 1 341 ? 7.542 69.898 -2.112 1.00 34.55 341 GLU B O 1
ATOM 4755 N N . ILE B 1 342 ? 6.958 68.107 -0.908 1.00 37.28 342 ILE B N 1
ATOM 4756 C CA . ILE B 1 342 ? 8.049 67.255 -1.368 1.00 39.48 342 ILE B CA 1
ATOM 4757 C C . ILE B 1 342 ? 8.042 67.110 -2.896 1.00 41.71 342 ILE B C 1
ATOM 4758 O O . ILE B 1 342 ? 6.996 66.934 -3.485 1.00 44.67 342 ILE B O 1
ATOM 4763 N N . ALA B 1 343 ? 9.196 67.281 -3.539 1.00 39.29 343 ALA B N 1
ATOM 4764 C CA . ALA B 1 343 ? 9.330 67.033 -4.959 1.00 36.48 343 ALA B CA 1
ATOM 4765 C C . ALA B 1 343 ? 10.150 65.769 -5.191 1.00 40.48 343 ALA B C 1
ATOM 4766 O O . ALA B 1 343 ? 9.875 65.038 -6.134 1.00 44.89 343 ALA B O 1
ATOM 4768 N N . SER B 1 344 ? 11.146 65.493 -4.338 1.00 44.35 344 SER B N 1
ATOM 4769 C CA . SER B 1 344 ? 12.003 64.297 -4.500 1.00 41.21 344 SER B CA 1
ATOM 4770 C C . SER B 1 344 ? 12.639 63.859 -3.210 1.00 40.72 344 SER B C 1
ATOM 4771 O O . SER B 1 344 ? 12.647 64.621 -2.231 1.00 43.20 344 SER B O 1
ATOM 4774 N N . VAL B 1 345 ? 13.126 62.616 -3.197 1.00 34.89 345 VAL B N 1
ATOM 4775 C CA . VAL B 1 345 ? 13.849 62.052 -2.066 1.00 32.36 345 VAL B CA 1
ATOM 4776 C C . VAL B 1 345 ? 15.254 61.908 -2.637 1.00 36.00 345 VAL B C 1
ATOM 4777 O O . VAL B 1 345 ? 15.403 61.396 -3.742 1.00 36.51 345 VAL B O 1
ATOM 4781 N N . VAL B 1 346 ? 16.286 62.440 -1.964 1.00 35.25 346 VAL B N 1
ATOM 4782 C CA . VAL B 1 346 ? 17.656 62.343 -2.516 1.00 32.12 346 VAL B CA 1
ATOM 4783 C C . VAL B 1 346 ? 18.527 61.681 -1.461 1.00 34.46 346 VAL B C 1
ATOM 4784 O O . VAL B 1 346 ? 18.049 61.386 -0.353 1.00 35.77 346 VAL B O 1
ATOM 4788 N N . SER B 1 347 ? 19.755 61.342 -1.805 1.00 35.78 347 SER B N 1
ATOM 4789 C CA . SER B 1 347 ? 20.657 60.785 -0.769 1.00 39.26 347 SER B CA 1
ATOM 4790 C C . SER B 1 347 ? 22.059 61.408 -0.756 1.00 30.95 347 SER B C 1
ATOM 4791 O O . SER B 1 347 ? 22.419 62.100 -1.711 1.00 31.63 347 SER B O 1
ATOM 4794 N N . LEU B 1 348 ? 22.835 61.140 0.300 1.00 32.39 348 LEU B N 1
ATOM 4795 C CA . LEU B 1 348 ? 24.177 61.719 0.440 1.00 36.39 348 LEU B CA 1
ATOM 4796 C C . LEU B 1 348 ? 24.201 63.208 -0.006 1.00 33.44 348 LEU B C 1
ATOM 4797 O O . LEU B 1 348 ? 24.951 63.582 -0.925 1.00 29.94 348 LEU B O 1
ATOM 4802 N N . ALA B 1 349 ? 23.319 64.010 0.592 1.00 28.65 349 ALA B N 1
ATOM 4803 C CA . ALA B 1 349 ? 23.105 65.395 0.183 1.00 25.54 349 ALA B CA 1
ATOM 4804 C C . ALA B 1 349 ? 24.097 66.275 0.945 1.00 24.06 349 ALA B C 1
ATOM 4805 O O . ALA B 1 349 ? 24.594 65.892 2.018 1.00 24.49 349 ALA B O 1
ATOM 4807 N N . PRO B 1 350 ? 24.413 67.458 0.420 1.00 25.27 350 PRO B N 1
ATOM 4808 C CA . PRO B 1 350 ? 25.449 68.225 1.170 1.00 25.12 350 PRO B CA 1
ATOM 4809 C C . PRO B 1 350 ? 24.933 68.826 2.503 1.00 25.35 350 PRO B C 1
ATOM 4810 O O . PRO B 1 350 ? 23.762 69.199 2.599 1.00 30.69 350 PRO B O 1
ATOM 4814 N N . THR B 1 351 ? 25.795 68.922 3.500 1.00 20.37 351 THR B N 1
ATOM 4815 C CA . THR B 1 351 ? 25.508 69.645 4.722 1.00 21.72 351 THR B CA 1
ATOM 4816 C C . THR B 1 351 ? 25.882 71.134 4.571 1.00 21.39 351 THR B C 1
ATOM 4817 O O . THR B 1 351 ? 26.886 71.473 3.964 1.00 20.68 351 THR B O 1
ATOM 4821 N N . ALA B 1 352 ? 25.068 72.026 5.119 1.00 21.63 352 ALA B N 1
ATOM 4822 C CA . ALA B 1 352 ? 25.245 73.475 4.969 1.00 19.90 352 ALA B CA 1
ATOM 4823 C C . ALA B 1 352 ? 25.360 73.800 3.485 1.00 20.58 352 ALA B C 1
ATOM 4824 O O . ALA B 1 352 ? 26.146 74.663 3.034 1.00 18.69 352 ALA B O 1
ATOM 4826 N N . ALA B 1 353 ? 24.532 73.151 2.689 1.00 20.71 353 ALA B N 1
ATOM 4827 C CA . ALA B 1 353 ? 24.654 73.360 1.210 1.00 20.84 353 ALA B CA 1
ATOM 4828 C C . ALA B 1 353 ? 24.480 74.789 0.823 1.00 22.00 353 ALA B C 1
ATOM 4829 O O . ALA B 1 353 ? 23.592 75.459 1.353 1.00 23.09 353 ALA B O 1
ATOM 4831 N N . ALA B 1 354 ? 25.292 75.253 -0.128 1.00 22.19 354 ALA B N 1
ATOM 4832 C CA . ALA B 1 354 ? 25.277 76.641 -0.553 1.00 20.92 354 ALA B CA 1
ATOM 4833 C C . ALA B 1 354 ? 25.379 76.701 -2.060 1.00 21.82 354 ALA B C 1
ATOM 4834 O O . ALA B 1 354 ? 26.429 76.995 -2.600 1.00 21.89 354 ALA B O 1
ATOM 4836 N N . PRO B 1 355 ? 24.247 76.468 -2.756 1.00 25.95 355 PRO B N 1
ATOM 4837 C CA . PRO B 1 355 ? 24.210 76.361 -4.212 1.00 23.83 355 PRO B CA 1
ATOM 4838 C C . PRO B 1 355 ? 24.576 77.694 -4.823 1.00 24.77 355 PRO B C 1
ATOM 4839 O O . PRO B 1 355 ? 24.195 78.743 -4.329 1.00 23.97 355 PRO B O 1
ATOM 4843 N N . PHE B 1 356 ? 25.284 77.694 -5.930 1.00 26.91 356 PHE B N 1
ATOM 4844 C CA . PHE B 1 356 ? 25.323 78.940 -6.692 1.00 26.63 356 PHE B CA 1
ATOM 4845 C C . PHE B 1 356 ? 24.059 79.079 -7.554 1.00 25.46 356 PHE B C 1
ATOM 4846 O O . PHE B 1 356 ? 23.724 78.160 -8.267 1.00 26.29 356 PHE B O 1
ATOM 4854 N N . ALA B 1 357 ? 23.397 80.235 -7.533 1.00 28.42 357 ALA B N 1
ATOM 4855 C CA . ALA B 1 357 ? 22.290 80.498 -8.485 1.00 28.20 357 ALA B CA 1
ATOM 4856 C C . ALA B 1 357 ? 22.449 81.876 -9.016 1.00 31.25 357 ALA B C 1
ATOM 4857 O O . ALA B 1 357 ? 22.333 82.847 -8.250 1.00 34.38 357 ALA B O 1
ATOM 4859 N N . ALA B 1 358 ? 22.696 81.990 -10.317 1.00 31.55 358 ALA B N 1
ATOM 4860 C CA . ALA B 1 358 ? 22.831 83.307 -10.946 1.00 35.30 358 ALA B CA 1
ATOM 4861 C C . ALA B 1 358 ? 21.670 84.231 -10.583 1.00 35.98 358 ALA B C 1
ATOM 4862 O O . ALA B 1 358 ? 21.839 85.458 -10.468 1.00 32.88 358 ALA B O 1
ATOM 4864 N N . ASP B 1 359 ? 20.496 83.637 -10.365 1.00 35.89 359 ASP B N 1
ATOM 4865 C CA . ASP B 1 359 ? 19.248 84.411 -10.226 1.00 36.87 359 ASP B CA 1
ATOM 4866 C C . ASP B 1 359 ? 18.690 84.418 -8.819 1.00 36.88 359 ASP B C 1
ATOM 4867 O O . ASP B 1 359 ? 17.498 84.659 -8.593 1.00 32.24 359 ASP B O 1
ATOM 4872 N N . ALA B 1 360 ? 19.564 84.148 -7.851 1.00 37.30 360 ALA B N 1
ATOM 4873 C CA . ALA B 1 360 ? 19.199 84.249 -6.443 1.00 30.92 360 ALA B CA 1
ATOM 4874 C C . ALA B 1 360 ? 18.620 85.656 -6.089 1.00 31.30 360 ALA B C 1
ATOM 4875 O O . ALA B 1 360 ? 17.676 85.750 -5.293 1.00 27.17 360 ALA B O 1
ATOM 4877 N N . PHE B 1 361 ? 19.202 86.718 -6.655 1.00 27.61 361 PHE B N 1
ATOM 4878 C CA . PHE B 1 361 ? 18.853 88.098 -6.267 1.00 32.92 361 PHE B CA 1
ATOM 4879 C C . PHE B 1 361 ? 18.244 88.958 -7.412 1.00 38.28 361 PHE B C 1
ATOM 4880 O O . PHE B 1 361 ? 18.163 90.166 -7.348 1.00 39.17 361 PHE B O 1
ATOM 4888 N N . THR B 1 362 ? 17.826 88.275 -8.455 1.00 44.10 362 THR B N 1
ATOM 4889 C CA . THR B 1 362 ? 17.498 88.831 -9.732 1.00 44.43 362 THR B CA 1
ATOM 4890 C C . THR B 1 362 ? 15.993 89.178 -9.932 1.00 45.14 362 THR B C 1
ATOM 4891 O O . THR B 1 362 ? 15.664 89.978 -10.787 1.00 44.85 362 THR B O 1
ATOM 4895 N N . ASP B 1 363 ? 15.120 88.631 -9.079 1.00 46.38 363 ASP B N 1
ATOM 4896 C CA . ASP B 1 363 ? 13.660 88.778 -9.168 1.00 51.40 363 ASP B CA 1
ATOM 4897 C C . ASP B 1 363 ? 13.072 88.353 -10.526 1.00 56.14 363 ASP B C 1
ATOM 4898 O O . ASP B 1 363 ? 12.276 89.071 -11.107 1.00 60.31 363 ASP B O 1
ATOM 4903 N N . SER B 1 364 ? 13.491 87.193 -11.013 1.00 52.64 364 SER B N 1
ATOM 4904 C CA . SER B 1 364 ? 13.105 86.662 -12.302 1.00 53.70 364 SER B CA 1
ATOM 4905 C C . SER B 1 364 ? 11.652 86.337 -12.402 1.00 51.31 364 SER B C 1
ATOM 4906 O O . SER B 1 364 ? 11.065 86.599 -13.410 1.00 54.42 364 SER B O 1
ATOM 4909 N N . GLY B 1 365 ? 11.108 85.690 -11.384 1.00 49.78 365 GLY B N 1
ATOM 4910 C CA . GLY B 1 365 ? 9.867 84.964 -11.526 1.00 48.05 365 GLY B CA 1
ATOM 4911 C C . GLY B 1 365 ? 10.112 83.701 -12.339 1.00 49.39 365 GLY B C 1
ATOM 4912 O O . GLY B 1 365 ? 9.196 82.921 -12.588 1.00 54.02 365 GLY B O 1
ATOM 4913 N N . ASN B 1 366 ? 11.362 83.474 -12.717 1.00 50.54 366 ASN B N 1
ATOM 4914 C CA . ASN B 1 366 ? 11.737 82.342 -13.579 1.00 48.61 366 ASN B CA 1
ATOM 4915 C C . ASN B 1 366 ? 13.078 81.639 -13.171 1.00 43.27 366 ASN B C 1
ATOM 4916 O O . ASN B 1 366 ? 14.089 81.691 -13.899 1.00 36.31 366 ASN B O 1
ATOM 4921 N N . GLY B 1 367 ? 13.046 80.959 -12.028 1.00 42.46 367 GLY B N 1
ATOM 4922 C CA . GLY B 1 367 ? 14.226 80.352 -11.437 1.00 42.36 367 GLY B CA 1
ATOM 4923 C C . GLY B 1 367 ? 14.689 79.133 -12.187 1.00 41.87 367 GLY B C 1
ATOM 4924 O O . GLY B 1 367 ? 13.932 78.184 -12.376 1.00 43.00 367 GLY B O 1
ATOM 4925 N N . ARG B 1 368 ? 15.956 79.155 -12.582 1.00 37.69 368 ARG B N 1
ATOM 4926 C CA . ARG B 1 368 ? 16.539 78.104 -13.399 1.00 38.62 368 ARG B CA 1
ATOM 4927 C C . ARG B 1 368 ? 17.116 76.897 -12.656 1.00 40.11 368 ARG B C 1
ATOM 4928 O O . ARG B 1 368 ? 17.369 75.848 -13.280 1.00 40.63 368 ARG B O 1
ATOM 4936 N N . GLY B 1 369 ? 17.374 77.048 -11.354 1.00 38.29 369 GLY B N 1
ATOM 4937 C CA . GLY B 1 369 ? 17.880 75.930 -10.520 1.00 36.31 369 GLY B CA 1
ATOM 4938 C C . GLY B 1 369 ? 19.385 75.925 -10.589 1.00 34.06 369 GLY B C 1
ATOM 4939 O O . GLY B 1 369 ? 19.966 76.876 -11.103 1.00 35.32 369 GLY B O 1
ATOM 4940 N N . VAL B 1 370 ? 20.015 74.840 -10.130 1.00 33.24 370 VAL B N 1
ATOM 4941 C CA . VAL B 1 370 ? 21.449 74.860 -9.822 1.00 31.48 370 VAL B CA 1
ATOM 4942 C C . VAL B 1 370 ? 22.193 73.566 -10.203 1.00 33.96 370 VAL B C 1
ATOM 4943 O O . VAL B 1 370 ? 21.557 72.471 -10.319 1.00 31.13 370 VAL B O 1
ATOM 4947 N N . THR B 1 371 ? 23.530 73.685 -10.341 1.00 30.55 371 THR B N 1
ATOM 4948 C CA . THR B 1 371 ? 24.387 72.545 -10.662 1.00 30.68 371 THR B CA 1
ATOM 4949 C C . THR B 1 371 ? 25.622 72.408 -9.765 1.00 32.40 371 THR B C 1
ATOM 4950 O O . THR B 1 371 ? 26.244 71.344 -9.741 1.00 31.19 371 THR B O 1
ATOM 4954 N N . TRP B 1 372 ? 25.968 73.448 -9.007 1.00 29.41 372 TRP B N 1
ATOM 4955 C CA . TRP B 1 372 ? 27.120 73.316 -8.100 1.00 29.71 372 TRP B CA 1
ATOM 4956 C C . TRP B 1 372 ? 27.022 74.306 -6.981 1.00 26.70 372 TRP B C 1
ATOM 4957 O O . TRP B 1 372 ? 26.252 75.217 -7.063 1.00 27.97 372 TRP B O 1
ATOM 4968 N N . GLY B 1 373 ? 27.814 74.117 -5.932 1.00 29.28 373 GLY B N 1
ATOM 4969 C CA . GLY B 1 373 ? 28.005 75.104 -4.871 1.00 26.33 373 GLY B CA 1
ATOM 4970 C C . GLY B 1 373 ? 28.928 74.518 -3.817 1.00 26.04 373 GLY B C 1
ATOM 4971 O O . GLY B 1 373 ? 29.677 73.597 -4.117 1.00 23.72 373 GLY B O 1
ATOM 4972 N N . LEU B 1 374 ? 28.829 75.019 -2.586 1.00 21.99 374 LEU B N 1
ATOM 4973 C CA . LEU B 1 374 ? 29.742 74.677 -1.556 1.00 23.57 374 LEU B CA 1
ATOM 4974 C C . LEU B 1 374 ? 28.977 74.068 -0.432 1.00 22.77 374 LEU B C 1
ATOM 4975 O O . LEU B 1 374 ? 27.769 74.212 -0.360 1.00 23.55 374 LEU B O 1
ATOM 4980 N N . CYS B 1 375 ? 29.693 73.440 0.480 1.00 21.24 375 CYS B N 1
ATOM 4981 C CA . CYS B 1 375 ? 29.068 72.749 1.579 1.00 21.81 375 CYS B CA 1
ATOM 4982 C C . CYS B 1 375 ? 30.163 72.580 2.607 1.00 21.49 375 CYS B C 1
ATOM 4983 O O . CYS B 1 375 ? 31.265 73.074 2.412 1.00 19.89 375 CYS B O 1
ATOM 4986 N N . HIS B 1 376 ? 29.901 71.868 3.684 1.00 20.91 376 HIS B N 1
ATOM 4987 C CA . HIS B 1 376 ? 30.961 71.673 4.651 1.00 20.48 376 HIS B CA 1
ATOM 4988 C C . HIS B 1 376 ? 30.952 70.311 5.269 1.00 21.89 376 HIS B C 1
ATOM 4989 O O . HIS B 1 376 ? 29.977 69.576 5.113 1.00 21.10 376 HIS B O 1
ATOM 4996 N N . PHE B 1 377 ? 32.037 69.956 5.960 1.00 21.64 377 PHE B N 1
ATOM 4997 C CA . PHE B 1 377 ? 32.014 68.744 6.800 1.00 21.38 377 PHE B CA 1
ATOM 4998 C C . PHE B 1 377 ? 32.535 69.105 8.150 1.00 22.42 377 PHE B C 1
ATOM 4999 O O . PHE B 1 377 ? 33.623 69.674 8.248 1.00 26.34 377 PHE B O 1
ATOM 5007 N N . THR B 1 378 ? 31.798 68.766 9.197 1.00 24.25 378 THR B N 1
ATOM 5008 C CA . THR B 1 378 ? 32.182 69.145 10.526 1.00 24.88 378 THR B CA 1
ATOM 5009 C C . THR B 1 378 ? 32.960 68.067 11.199 1.00 26.03 378 THR B C 1
ATOM 5010 O O . THR B 1 378 ? 33.456 68.264 12.303 1.00 26.36 378 THR B O 1
ATOM 5014 N N . ASN B 1 379 ? 33.038 66.901 10.577 1.00 26.90 379 ASN B N 1
ATOM 5015 C CA . ASN B 1 379 ? 33.767 65.797 11.177 1.00 31.82 379 ASN B CA 1
ATOM 5016 C C . ASN B 1 379 ? 35.049 65.529 10.401 1.00 36.53 379 ASN B C 1
ATOM 5017 O O . ASN B 1 379 ? 35.335 64.367 10.069 1.00 35.72 379 ASN B O 1
ATOM 5022 N N . ALA B 1 380 ? 35.775 66.608 10.073 1.00 34.18 380 ALA B N 1
ATOM 5023 C CA . ALA B 1 380 ? 37.008 66.508 9.315 1.00 34.29 380 ALA B CA 1
ATOM 5024 C C . ALA B 1 380 ? 38.039 65.719 10.116 1.00 33.44 380 ALA B C 1
ATOM 5025 O O . ALA B 1 380 ? 38.744 64.898 9.552 1.00 36.70 380 ALA B O 1
ATOM 5027 N N . SER B 1 381 ? 38.148 65.975 11.415 1.00 33.49 381 SER B N 1
ATOM 5028 C CA . SER B 1 381 ? 39.167 65.272 12.214 1.00 40.23 381 SER B CA 1
ATOM 5029 C C . SER B 1 381 ? 38.750 63.878 12.702 1.00 47.84 381 SER B C 1
ATOM 5030 O O . SER B 1 381 ? 37.582 63.636 12.985 1.00 50.04 381 SER B O 1
ATOM 5033 N N . ASN B 1 382 ? 39.706 62.968 12.845 1.00 55.80 382 ASN B N 1
ATOM 5034 C CA . ASN B 1 382 ? 39.395 61.674 13.468 1.00 64.25 382 ASN B CA 1
ATOM 5035 C C . ASN B 1 382 ? 39.196 61.790 14.962 1.00 61.78 382 ASN B C 1
ATOM 5036 O O . ASN B 1 382 ? 38.417 61.054 15.556 1.00 66.79 382 ASN B O 1
ATOM 5041 N N . ASN B 1 383 ? 39.914 62.731 15.554 1.00 54.45 383 ASN B N 1
ATOM 5042 C CA . ASN B 1 383 ? 39.990 62.877 16.970 1.00 43.86 383 ASN B CA 1
ATOM 5043 C C . ASN B 1 383 ? 39.107 64.016 17.371 1.00 49.00 383 ASN B C 1
ATOM 5044 O O . ASN B 1 383 ? 39.392 65.172 17.061 1.00 49.36 383 ASN B O 1
ATOM 5049 N N . PRO B 1 384 ? 38.037 63.701 18.110 1.00 53.94 384 PRO B N 1
ATOM 5050 C CA . PRO B 1 384 ? 36.995 64.620 18.544 1.00 52.25 384 PRO B CA 1
ATOM 5051 C C . PRO B 1 384 ? 37.501 65.650 19.519 1.00 51.79 384 PRO B C 1
ATOM 5052 O O . PRO B 1 384 ? 36.848 66.691 19.710 1.00 51.59 384 PRO B O 1
ATOM 5056 N N . LYS B 1 385 ? 38.655 65.388 20.135 1.00 50.20 385 LYS B N 1
ATOM 5057 C CA . LYS B 1 385 ? 39.286 66.427 20.957 1.00 49.29 385 LYS B CA 1
ATOM 5058 C C . LYS B 1 385 ? 40.103 67.402 20.080 1.00 47.88 385 LYS B C 1
ATOM 5059 O O . LYS B 1 385 ? 40.602 68.404 20.570 1.00 46.80 385 LYS B O 1
ATOM 5061 N N . LYS B 1 386 ? 40.235 67.109 18.781 1.00 45.30 386 LYS B N 1
ATOM 5062 C CA . LYS B 1 386 ? 40.898 68.048 17.862 1.00 45.63 386 LYS B CA 1
ATOM 5063 C C . LYS B 1 386 ? 39.959 68.417 16.716 1.00 38.93 386 LYS B C 1
ATOM 5064 O O . LYS B 1 386 ? 40.328 68.340 15.559 1.00 32.75 386 LYS B O 1
ATOM 5070 N N . GLY B 1 387 ? 38.714 68.783 17.040 1.00 33.02 387 GLY B N 1
ATOM 5071 C CA . GLY B 1 387 ? 37.686 68.926 15.989 1.00 25.29 387 GLY B CA 1
ATOM 5072 C C . GLY B 1 387 ? 37.897 70.135 15.112 1.00 23.35 387 GLY B C 1
ATOM 5073 O O . GLY B 1 387 ? 38.349 71.153 15.629 1.00 22.07 387 GLY B O 1
ATOM 5074 N N . TYR B 1 388 ? 37.567 70.036 13.794 1.00 22.29 388 TYR B N 1
ATOM 5075 C CA . TYR B 1 388 ? 37.480 71.205 12.912 1.00 20.95 388 TYR B CA 1
ATOM 5076 C C . TYR B 1 388 ? 36.581 70.886 11.744 1.00 21.30 388 TYR B C 1
ATOM 5077 O O . TYR B 1 388 ? 36.229 69.756 11.537 1.00 22.76 388 TYR B O 1
ATOM 5086 N N . SER B 1 389 ? 36.280 71.879 10.919 1.00 19.60 389 SER B N 1
ATOM 5087 C CA . SER B 1 389 ? 35.513 71.633 9.730 1.00 20.63 389 SER B CA 1
ATOM 5088 C C . SER B 1 389 ? 36.254 72.125 8.540 1.00 20.18 389 SER B C 1
ATOM 5089 O O . SER B 1 389 ? 37.130 73.017 8.649 1.00 17.64 389 SER B O 1
ATOM 5092 N N . ILE B 1 390 ? 35.865 71.564 7.396 1.00 20.80 390 ILE B N 1
ATOM 5093 C CA . ILE B 1 390 ? 36.342 72.037 6.117 1.00 21.64 390 ILE B CA 1
ATOM 5094 C C . ILE B 1 390 ? 35.166 72.379 5.199 1.00 22.69 390 ILE B C 1
ATOM 5095 O O . ILE B 1 390 ? 34.051 71.811 5.319 1.00 20.84 390 ILE B O 1
ATOM 5100 N N . ILE B 1 391 ? 35.467 73.269 4.268 1.00 19.77 391 ILE B N 1
ATOM 5101 C CA A ILE B 1 391 ? 34.535 73.550 3.198 0.50 18.93 391 ILE B CA 1
ATOM 5102 C CA B ILE B 1 391 ? 34.567 73.588 3.176 0.50 20.92 391 ILE B CA 1
ATOM 5103 C C . ILE B 1 391 ? 34.909 72.750 1.956 1.00 20.59 391 ILE B C 1
ATOM 5104 O O . ILE B 1 391 ? 36.116 72.470 1.708 1.00 20.59 391 ILE B O 1
ATOM 5113 N N . ALA B 1 392 ? 33.871 72.382 1.189 1.00 19.63 392 ALA B N 1
ATOM 5114 C CA . ALA B 1 392 ? 34.000 71.499 0.061 1.00 20.19 392 ALA B CA 1
ATOM 5115 C C . ALA B 1 392 ? 33.037 71.944 -1.032 1.00 20.72 392 ALA B C 1
ATOM 5116 O O . ALA B 1 392 ? 32.186 72.835 -0.812 1.00 20.47 392 ALA B O 1
ATOM 5118 N N . ARG B 1 393 ? 33.199 71.351 -2.219 1.00 20.26 393 ARG B N 1
ATOM 5119 C CA . ARG B 1 393 ? 32.351 71.648 -3.364 1.00 21.04 393 ARG B CA 1
ATOM 5120 C C . ARG B 1 393 ? 31.467 70.449 -3.677 1.00 23.33 393 ARG B C 1
ATOM 5121 O O . ARG B 1 393 ? 31.890 69.319 -3.506 1.00 20.84 393 ARG B O 1
ATOM 5129 N N . PHE B 1 394 ? 30.239 70.712 -4.126 1.00 24.01 394 PHE B N 1
ATOM 5130 C CA . PHE B 1 394 ? 29.373 69.666 -4.675 1.00 22.67 394 PHE B CA 1
ATOM 5131 C C . PHE B 1 394 ? 28.925 70.049 -6.063 1.00 23.95 394 PHE B C 1
ATOM 5132 O O . PHE B 1 394 ? 28.864 71.237 -6.398 1.00 28.92 394 PHE B O 1
ATOM 5140 N N . ASP B 1 395 ? 28.601 69.048 -6.875 1.00 24.21 395 ASP B N 1
ATOM 5141 C CA . ASP B 1 395 ? 27.988 69.276 -8.163 1.00 25.20 395 ASP B CA 1
ATOM 5142 C C . ASP B 1 395 ? 26.726 68.442 -8.201 1.00 26.77 395 ASP B C 1
ATOM 5143 O O . ASP B 1 395 ? 26.607 67.390 -7.496 1.00 27.59 395 ASP B O 1
ATOM 5148 N N . CYS B 1 396 ? 25.766 68.890 -8.986 1.00 23.63 396 CYS B N 1
ATOM 5149 C CA . CYS B 1 396 ? 24.502 68.160 -9.061 1.00 26.97 396 CYS B CA 1
ATOM 5150 C C . CYS B 1 396 ? 23.855 68.579 -10.374 1.00 30.33 396 CYS B C 1
ATOM 5151 O O . CYS B 1 396 ? 24.463 69.358 -11.160 1.00 33.98 396 CYS B O 1
ATOM 5154 N N . ASP B 1 397 ? 22.638 68.078 -10.613 1.00 30.43 397 ASP B N 1
ATOM 5155 C CA . ASP B 1 397 ? 21.825 68.595 -11.703 1.00 33.76 397 ASP B CA 1
ATOM 5156 C C . ASP B 1 397 ? 20.413 68.879 -11.182 1.00 33.96 397 ASP B C 1
ATOM 5157 O O . ASP B 1 397 ? 19.545 67.997 -11.198 1.00 33.34 397 ASP B O 1
ATOM 5162 N N . LEU B 1 398 ? 20.207 70.085 -10.679 1.00 31.09 398 LEU B N 1
ATOM 5163 C CA . LEU B 1 398 ? 18.910 70.485 -10.141 1.00 30.90 398 LEU B CA 1
ATOM 5164 C C . LEU B 1 398 ? 18.574 71.704 -10.976 1.00 31.80 398 LEU B C 1
ATOM 5165 O O . LEU B 1 398 ? 18.123 72.715 -10.465 1.00 34.43 398 LEU B O 1
ATOM 5170 N N . SER B 1 399 ? 18.847 71.617 -12.266 1.00 29.72 399 SER B N 1
ATOM 5171 C CA . SER B 1 399 ? 18.779 72.779 -13.134 1.00 33.24 399 SER B CA 1
ATOM 5172 C C . SER B 1 399 ? 17.847 72.500 -14.324 1.00 39.51 399 SER B C 1
ATOM 5173 O O . SER B 1 399 ? 17.858 71.368 -14.917 1.00 33.56 399 SER B O 1
ATOM 5176 N N . LEU B 1 400 ? 17.108 73.536 -14.712 1.00 37.14 400 LEU B N 1
ATOM 5177 C CA . LEU B 1 400 ? 16.218 73.430 -15.876 1.00 45.13 400 LEU B CA 1
ATOM 5178 C C . LEU B 1 400 ? 16.988 73.599 -17.157 1.00 46.72 400 LEU B C 1
ATOM 5179 O O . LEU B 1 400 ? 16.526 73.181 -18.183 1.00 51.59 400 LEU B O 1
ATOM 5184 N N . ASP B 1 401 ? 18.159 74.222 -17.101 1.00 48.17 401 ASP B N 1
ATOM 5185 C CA . ASP B 1 401 ? 18.935 74.415 -18.304 1.00 42.43 401 ASP B CA 1
ATOM 5186 C C . ASP B 1 401 ? 19.961 73.325 -18.555 1.00 41.05 401 ASP B C 1
ATOM 5187 O O . ASP B 1 401 ? 20.813 73.482 -19.423 1.00 42.74 401 ASP B O 1
ATOM 5192 N N . VAL B 1 402 ? 19.904 72.230 -17.802 1.00 37.07 402 VAL B N 1
ATOM 5193 C CA . VAL B 1 402 ? 20.888 71.161 -17.958 1.00 34.39 402 VAL B CA 1
ATOM 5194 C C . VAL B 1 402 ? 20.160 69.882 -17.670 1.00 36.84 402 VAL B C 1
ATOM 5195 O O . VAL B 1 402 ? 19.385 69.808 -16.697 1.00 35.86 402 VAL B O 1
ATOM 5199 N N . ASP B 1 403 ? 20.375 68.891 -18.536 1.00 41.83 403 ASP B N 1
ATOM 5200 C CA . ASP B 1 403 ? 19.979 67.498 -18.275 1.00 52.25 403 ASP B CA 1
ATOM 5201 C C . ASP B 1 403 ? 21.205 66.568 -18.365 1.00 52.27 403 ASP B C 1
ATOM 5202 O O . ASP B 1 403 ? 21.663 66.227 -19.453 1.00 57.36 403 ASP B O 1
ATOM 5207 N N . ASP B 1 404 ? 21.736 66.161 -17.216 1.00 54.97 404 ASP B N 1
ATOM 5208 C CA . ASP B 1 404 ? 22.993 65.415 -17.183 1.00 47.76 404 ASP B CA 1
ATOM 5209 C C . ASP B 1 404 ? 22.711 64.128 -16.518 1.00 49.87 404 ASP B C 1
ATOM 5210 O O . ASP B 1 404 ? 22.560 64.074 -15.310 1.00 51.30 404 ASP B O 1
ATOM 5215 N N . PRO B 1 405 ? 22.621 63.069 -17.319 1.00 53.44 405 PRO B N 1
ATOM 5216 C CA . PRO B 1 405 ? 22.281 61.764 -16.798 1.00 46.45 405 PRO B CA 1
ATOM 5217 C C . PRO B 1 405 ? 23.318 61.226 -15.814 1.00 40.80 405 PRO B C 1
ATOM 5218 O O . PRO B 1 405 ? 22.988 60.355 -15.024 1.00 37.22 405 PRO B O 1
ATOM 5222 N N . PHE B 1 406 ? 24.547 61.731 -15.832 1.00 41.04 406 PHE B N 1
ATOM 5223 C CA . PHE B 1 406 ? 25.518 61.304 -14.785 1.00 43.51 406 PHE B CA 1
ATOM 5224 C C . PHE B 1 406 ? 24.994 61.541 -13.342 1.00 40.40 406 PHE B C 1
ATOM 5225 O O . PHE B 1 406 ? 25.390 60.869 -12.397 1.00 38.36 406 PHE B O 1
ATOM 5233 N N . TYR B 1 407 ? 24.092 62.505 -13.206 1.00 42.84 407 TYR B N 1
ATOM 5234 C CA . TYR B 1 407 ? 23.537 62.916 -11.902 1.00 46.40 407 TYR B CA 1
ATOM 5235 C C . TYR B 1 407 ? 22.157 62.353 -11.642 1.00 46.02 407 TYR B C 1
ATOM 5236 O O . TYR B 1 407 ? 21.503 62.714 -10.659 1.00 44.67 407 TYR B O 1
ATOM 5245 N N . LYS B 1 408 ? 21.734 61.427 -12.500 1.00 49.30 408 LYS B N 1
ATOM 5246 C CA . LYS B 1 408 ? 20.344 61.023 -12.508 1.00 45.28 408 LYS B CA 1
ATOM 5247 C C . LYS B 1 408 ? 20.125 59.538 -12.213 1.00 47.07 408 LYS B C 1
ATOM 5248 O O . LYS B 1 408 ? 18.992 59.026 -12.243 1.00 54.63 408 LYS B O 1
ATOM 5254 N N . ASN B 1 409 ? 21.208 58.849 -11.900 1.00 47.82 409 ASN B N 1
ATOM 5255 C CA . ASN B 1 409 ? 21.137 57.473 -11.395 1.00 52.43 409 ASN B CA 1
ATOM 5256 C C . ASN B 1 409 ? 20.475 57.440 -10.061 1.00 48.65 409 ASN B C 1
ATOM 5257 O O . ASN B 1 409 ? 20.396 58.440 -9.353 1.00 51.34 409 ASN B O 1
ATOM 5262 N N . THR B 1 410 ? 20.008 56.277 -9.684 1.00 48.87 410 THR B N 1
ATOM 5263 C CA . THR B 1 410 ? 19.101 56.240 -8.564 1.00 52.99 410 THR B CA 1
ATOM 5264 C C . THR B 1 410 ? 19.771 55.446 -7.433 1.00 49.74 410 THR B C 1
ATOM 5265 O O . THR B 1 410 ? 19.295 55.432 -6.301 1.00 53.94 410 THR B O 1
ATOM 5269 N N . GLY B 1 411 ? 20.872 54.777 -7.764 1.00 42.60 411 GLY B N 1
ATOM 5270 C CA . GLY B 1 411 ? 21.627 53.996 -6.787 1.00 43.79 411 GLY B CA 1
ATOM 5271 C C . GLY B 1 411 ? 22.919 54.643 -6.284 1.00 45.48 411 GLY B C 1
ATOM 5272 O O . GLY B 1 411 ? 23.548 55.456 -6.977 1.00 39.57 411 GLY B O 1
ATOM 5273 N N . VAL B 1 412 ? 23.311 54.259 -5.071 1.00 45.95 412 VAL B N 1
ATOM 5274 C CA . VAL B 1 412 ? 24.551 54.708 -4.436 1.00 46.91 412 VAL B CA 1
ATOM 5275 C C . VAL B 1 412 ? 25.431 53.485 -4.091 1.00 43.59 412 VAL B C 1
ATOM 5276 O O . VAL B 1 412 ? 24.955 52.527 -3.474 1.00 48.28 412 VAL B O 1
ATOM 5280 N N . TRP B 1 413 ? 26.695 53.487 -4.491 1.00 43.92 413 TRP B N 1
ATOM 5281 C CA . TRP B 1 413 ? 27.609 52.376 -4.127 1.00 43.25 413 TRP B CA 1
ATOM 5282 C C . TRP B 1 413 ? 28.807 52.864 -3.351 1.00 40.35 413 TRP B C 1
ATOM 5283 O O . TRP B 1 413 ? 29.516 53.752 -3.811 1.00 39.28 413 TRP B O 1
ATOM 5294 N N . HIS B 1 414 ? 29.017 52.308 -2.165 1.00 34.92 414 HIS B N 1
ATOM 5295 C CA . HIS B 1 414 ? 30.140 52.671 -1.331 1.00 32.40 414 HIS B CA 1
ATOM 5296 C C . HIS B 1 414 ? 31.215 51.553 -1.392 1.00 36.58 414 HIS B C 1
ATOM 5297 O O . HIS B 1 414 ? 30.915 50.353 -1.361 1.00 33.23 414 HIS B O 1
ATOM 5304 N N . ARG B 1 415 ? 32.473 51.945 -1.362 1.00 35.26 415 ARG B N 1
ATOM 5305 C CA . ARG B 1 415 ? 33.552 50.991 -1.288 1.00 31.02 415 ARG B CA 1
ATOM 5306 C C . ARG B 1 415 ? 33.637 50.372 0.091 1.00 32.14 415 ARG B C 1
ATOM 5307 O O . ARG B 1 415 ? 33.136 50.914 1.077 1.00 35.26 415 ARG B O 1
ATOM 5315 N N . PRO B 1 416 ? 34.290 49.203 0.197 1.00 31.06 416 PRO B N 1
ATOM 5316 C CA . PRO B 1 416 ? 34.382 48.572 1.534 1.00 28.30 416 PRO B CA 1
ATOM 5317 C C . PRO B 1 416 ? 34.883 49.421 2.683 1.00 28.04 416 PRO B C 1
ATOM 5318 O O . PRO B 1 416 ? 34.412 49.244 3.814 1.00 30.83 416 PRO B O 1
ATOM 5322 N N . GLU B 1 417 ? 35.907 50.247 2.461 1.00 31.85 417 GLU B N 1
ATOM 5323 C CA . GLU B 1 417 ? 36.431 51.187 3.542 1.00 35.00 417 GLU B CA 1
ATOM 5324 C C . GLU B 1 417 ? 35.284 51.961 4.234 1.00 31.02 417 GLU B C 1
ATOM 5325 O O . GLU B 1 417 ? 35.304 52.153 5.434 1.00 32.43 417 GLU B O 1
ATOM 5331 N N . VAL B 1 418 ? 34.275 52.386 3.489 1.00 30.81 418 VAL B N 1
ATOM 5332 C CA . VAL B 1 418 ? 33.135 53.109 4.118 1.00 29.16 418 VAL B CA 1
ATOM 5333 C C . VAL B 1 418 ? 32.491 52.234 5.150 1.00 31.58 418 VAL B C 1
ATOM 5334 O O . VAL B 1 418 ? 32.112 52.688 6.234 1.00 33.41 418 VAL B O 1
ATOM 5338 N N . TYR B 1 419 ? 32.366 50.940 4.840 1.00 32.97 419 TYR B N 1
ATOM 5339 C CA . TYR B 1 419 ? 31.760 50.049 5.801 1.00 27.81 419 TYR B CA 1
ATOM 5340 C C . TYR B 1 419 ? 32.649 49.801 6.970 1.00 28.44 419 TYR B C 1
ATOM 5341 O O . TYR B 1 419 ? 32.166 49.818 8.093 1.00 30.33 419 TYR B O 1
ATOM 5350 N N . PHE B 1 420 ? 33.939 49.554 6.737 1.00 29.46 420 PHE B N 1
ATOM 5351 C CA . PHE B 1 420 ? 34.871 49.301 7.856 1.00 30.09 420 PHE B CA 1
ATOM 5352 C C . PHE B 1 420 ? 35.043 50.541 8.776 1.00 36.68 420 PHE B C 1
ATOM 5353 O O . PHE B 1 420 ? 35.436 50.420 9.969 1.00 32.69 420 PHE B O 1
ATOM 5361 N N . ALA B 1 421 ? 34.714 51.726 8.253 1.00 35.87 421 ALA B N 1
ATOM 5362 C CA . ALA B 1 421 ? 34.664 52.949 9.114 1.00 37.44 421 ALA B CA 1
ATOM 5363 C C . ALA B 1 421 ? 33.506 52.941 10.096 1.00 39.13 421 ALA B C 1
ATOM 5364 O O . ALA B 1 421 ? 33.596 53.587 11.131 1.00 46.76 421 ALA B O 1
ATOM 5366 N N . GLN B 1 422 ? 32.429 52.199 9.801 1.00 37.22 422 GLN B N 1
ATOM 5367 C CA . GLN B 1 422 ? 31.425 51.875 10.835 1.00 36.46 422 GLN B CA 1
ATOM 5368 C C . GLN B 1 422 ? 31.855 50.667 11.717 1.00 36.49 422 GLN B C 1
ATOM 5369 O O . GLN B 1 422 ? 31.438 49.517 11.518 1.00 37.23 422 GLN B O 1
ATOM 5375 N N . ALA B 1 423 ? 32.677 50.936 12.715 1.00 37.12 423 ALA B N 1
ATOM 5376 C CA . ALA B 1 423 ? 33.289 49.867 13.491 1.00 38.29 423 ALA B CA 1
ATOM 5377 C C . ALA B 1 423 ? 32.479 49.504 14.730 1.00 41.02 423 ALA B C 1
ATOM 5378 O O . ALA B 1 423 ? 31.766 50.333 15.253 1.00 44.80 423 ALA B O 1
ATOM 5380 N N . PRO B 1 424 ? 32.581 48.247 15.185 1.00 39.61 424 PRO B N 1
ATOM 5381 C CA . PRO B 1 424 ? 31.969 47.782 16.406 1.00 40.26 424 PRO B CA 1
ATOM 5382 C C . PRO B 1 424 ? 32.660 48.410 17.627 1.00 44.63 424 PRO B C 1
ATOM 5383 O O . PRO B 1 424 ? 33.608 49.160 17.439 1.00 47.05 424 PRO B O 1
ATOM 5387 N N . ARG B 1 425 ? 32.191 48.139 18.852 1.00 50.74 425 ARG B N 1
ATOM 5388 C CA . ARG B 1 425 ? 32.860 48.703 20.061 1.00 64.89 425 ARG B CA 1
ATOM 5389 C C . ARG B 1 425 ? 34.015 47.835 20.572 1.00 61.71 425 ARG B C 1
ATOM 5390 O O . ARG B 1 425 ? 35.186 48.219 20.453 1.00 62.39 425 ARG B O 1
ATOM 5392 N N . ASP C 1 76 ? 34.858 -17.609 -48.125 1.00 99.56 76 ASP C N 1
ATOM 5393 C CA . ASP C 1 76 ? 33.969 -17.831 -46.943 1.00 105.20 76 ASP C CA 1
ATOM 5394 C C . ASP C 1 76 ? 34.629 -17.429 -45.601 1.00 94.94 76 ASP C C 1
ATOM 5395 O O . ASP C 1 76 ? 35.374 -18.164 -44.937 1.00 84.69 76 ASP C O 1
ATOM 5400 N N . ASN C 1 77 ? 34.280 -16.204 -45.250 1.00 81.70 77 ASN C N 1
ATOM 5401 C CA . ASN C 1 77 ? 34.858 -15.402 -44.217 1.00 59.28 77 ASN C CA 1
ATOM 5402 C C . ASN C 1 77 ? 33.794 -15.324 -43.115 1.00 54.49 77 ASN C C 1
ATOM 5403 O O . ASN C 1 77 ? 32.662 -14.867 -43.343 1.00 47.71 77 ASN C O 1
ATOM 5408 N N . GLU C 1 78 ? 34.127 -15.793 -41.932 1.00 46.66 78 GLU C N 1
ATOM 5409 C CA . GLU C 1 78 ? 33.125 -15.921 -40.908 1.00 49.32 78 GLU C CA 1
ATOM 5410 C C . GLU C 1 78 ? 32.456 -14.552 -40.503 1.00 50.16 78 GLU C C 1
ATOM 5411 O O . GLU C 1 78 ? 31.309 -14.511 -40.031 1.00 43.08 78 GLU C O 1
ATOM 5417 N N . LEU C 1 79 ? 33.146 -13.444 -40.775 1.00 40.45 79 LEU C N 1
ATOM 5418 C CA . LEU C 1 79 ? 32.631 -12.123 -40.535 1.00 36.98 79 LEU C CA 1
ATOM 5419 C C . LEU C 1 79 ? 32.130 -11.483 -41.794 1.00 38.38 79 LEU C C 1
ATOM 5420 O O . LEU C 1 79 ? 32.091 -10.238 -41.905 1.00 37.78 79 LEU C O 1
ATOM 5425 N N . PHE C 1 80 ? 31.746 -12.307 -42.758 1.00 34.57 80 PHE C N 1
ATOM 5426 C CA . PHE C 1 80 ? 31.086 -11.753 -43.913 1.00 35.93 80 PHE C CA 1
ATOM 5427 C C . PHE C 1 80 ? 29.691 -12.298 -43.962 1.00 35.46 80 PHE C C 1
ATOM 5428 O O . PHE C 1 80 ? 29.521 -13.487 -43.807 1.00 34.65 80 PHE C O 1
ATOM 5436 N N . SER C 1 81 ? 28.713 -11.440 -44.260 1.00 36.33 81 SER C N 1
ATOM 5437 C CA . SER C 1 81 ? 27.309 -11.826 -44.285 1.00 34.87 81 SER C CA 1
ATOM 5438 C C . SER C 1 81 ? 26.528 -10.819 -45.031 1.00 31.19 81 SER C C 1
ATOM 5439 O O . SER C 1 81 ? 26.917 -9.677 -45.142 1.00 32.00 81 SER C O 1
ATOM 5442 N N . GLN C 1 82 ? 25.401 -11.253 -45.547 1.00 33.77 82 GLN C N 1
ATOM 5443 C CA . GLN C 1 82 ? 24.413 -10.332 -46.065 1.00 36.01 82 GLN C CA 1
ATOM 5444 C C . GLN C 1 82 ? 23.424 -10.091 -44.930 1.00 34.33 82 GLN C C 1
ATOM 5445 O O . GLN C 1 82 ? 23.485 -10.807 -43.900 1.00 31.85 82 GLN C O 1
ATOM 5451 N N . PHE C 1 83 ? 22.570 -9.074 -45.087 1.00 29.79 83 PHE C N 1
ATOM 5452 C CA . PHE C 1 83 ? 21.531 -8.757 -44.078 1.00 29.93 83 PHE C CA 1
ATOM 5453 C C . PHE C 1 83 ? 20.155 -8.831 -44.671 1.00 31.43 83 PHE C C 1
ATOM 5454 O O . PHE C 1 83 ? 19.889 -8.276 -45.749 1.00 28.09 83 PHE C O 1
ATOM 5462 N N . LYS C 1 84 ? 19.282 -9.504 -43.957 1.00 32.54 84 LYS C N 1
ATOM 5463 C CA . LYS C 1 84 ? 17.897 -9.560 -44.383 1.00 35.15 84 LYS C CA 1
ATOM 5464 C C . LYS C 1 84 ? 17.002 -8.962 -43.291 1.00 34.42 84 LYS C C 1
ATOM 5465 O O . LYS C 1 84 ? 17.265 -9.126 -42.084 1.00 33.21 84 LYS C O 1
ATOM 5471 N N . TYR C 1 85 ? 15.940 -8.304 -43.742 1.00 30.30 85 TYR C N 1
ATOM 5472 C CA . TYR C 1 85 ? 15.078 -7.500 -42.914 1.00 28.53 85 TYR C CA 1
ATOM 5473 C C . TYR C 1 85 ? 13.615 -7.951 -42.773 1.00 29.89 85 TYR C C 1
ATOM 5474 O O . TYR C 1 85 ? 12.993 -8.463 -43.719 1.00 29.08 85 TYR C O 1
ATOM 5483 N N . THR C 1 86 ? 13.064 -7.735 -41.586 1.00 28.38 86 THR C N 1
ATOM 5484 C CA . THR C 1 86 ? 11.706 -8.147 -41.276 1.00 26.04 86 THR C CA 1
ATOM 5485 C C . THR C 1 86 ? 11.023 -7.001 -40.505 1.00 27.81 86 THR C C 1
ATOM 5486 O O . THR C 1 86 ? 11.592 -6.487 -39.495 1.00 24.78 86 THR C O 1
ATOM 5490 N N . ARG C 1 87 ? 9.823 -6.636 -40.966 1.00 24.77 87 ARG C N 1
ATOM 5491 C CA A ARG C 1 87 ? 8.985 -5.641 -40.284 0.50 24.05 87 ARG C CA 1
ATOM 5492 C CA B ARG C 1 87 ? 8.952 -5.648 -40.277 0.50 24.65 87 ARG C CA 1
ATOM 5493 C C . ARG C 1 87 ? 8.556 -6.211 -38.933 1.00 23.88 87 ARG C C 1
ATOM 5494 O O . ARG C 1 87 ? 8.159 -7.391 -38.845 1.00 23.38 87 ARG C O 1
ATOM 5509 N N . LEU C 1 88 ? 8.676 -5.396 -37.885 1.00 21.58 88 LEU C N 1
ATOM 5510 C CA . LEU C 1 88 ? 8.259 -5.833 -36.531 1.00 20.53 88 LEU C CA 1
ATOM 5511 C C . LEU C 1 88 ? 6.729 -5.763 -36.414 1.00 22.07 88 LEU C C 1
ATOM 5512 O O . LEU C 1 88 ? 6.075 -4.954 -37.091 1.00 21.71 88 LEU C O 1
ATOM 5517 N N . LYS C 1 89 ? 6.173 -6.586 -35.546 1.00 20.47 89 LYS C N 1
ATOM 5518 C CA . LYS C 1 89 ? 4.805 -6.480 -35.228 1.00 19.21 89 LYS C CA 1
ATOM 5519 C C . LYS C 1 89 ? 4.664 -5.992 -33.812 1.00 20.19 89 LYS C C 1
ATOM 5520 O O . LYS C 1 89 ? 5.370 -6.458 -32.896 1.00 19.99 89 LYS C O 1
ATOM 5526 N N . GLY C 1 90 ? 3.713 -5.088 -33.583 1.00 18.41 90 GLY C N 1
ATOM 5527 C CA . GLY C 1 90 ? 3.430 -4.742 -32.194 1.00 16.97 90 GLY C CA 1
ATOM 5528 C C . GLY C 1 90 ? 3.504 -3.260 -31.902 1.00 18.55 90 GLY C C 1
ATOM 5529 O O . GLY C 1 90 ? 3.021 -2.820 -30.844 1.00 18.92 90 GLY C O 1
ATOM 5530 N N . PHE C 1 91 ? 4.090 -2.507 -32.832 1.00 16.06 91 PHE C N 1
ATOM 5531 C CA . PHE C 1 91 ? 4.374 -1.098 -32.607 1.00 19.02 91 PHE C CA 1
ATOM 5532 C C . PHE C 1 91 ? 3.492 -0.238 -33.510 1.00 19.89 91 PHE C C 1
ATOM 5533 O O . PHE C 1 91 ? 3.547 -0.362 -34.700 1.00 21.18 91 PHE C O 1
ATOM 5541 N N . ASP C 1 92 ? 2.734 0.661 -32.926 1.00 22.44 92 ASP C N 1
ATOM 5542 C CA . ASP C 1 92 ? 1.936 1.591 -33.684 1.00 23.76 92 ASP C CA 1
ATOM 5543 C C . ASP C 1 92 ? 2.566 2.985 -33.817 1.00 20.95 92 ASP C C 1
ATOM 5544 O O . ASP C 1 92 ? 3.176 3.488 -32.890 1.00 19.03 92 ASP C O 1
ATOM 5549 N N . TYR C 1 93 ? 2.325 3.655 -34.927 1.00 19.41 93 TYR C N 1
ATOM 5550 C CA . TYR C 1 93 ? 2.954 4.967 -35.132 1.00 19.79 93 TYR C CA 1
ATOM 5551 C C . TYR C 1 93 ? 1.947 6.025 -35.575 1.00 19.02 93 TYR C C 1
ATOM 5552 O O . TYR C 1 93 ? 2.274 6.985 -36.276 1.00 17.91 93 TYR C O 1
ATOM 5561 N N . ASN C 1 94 ? 0.729 5.883 -35.089 1.00 19.88 94 ASN C N 1
ATOM 5562 C CA . ASN C 1 94 ? -0.332 6.817 -35.457 1.00 20.82 94 ASN C CA 1
ATOM 5563 C C . ASN C 1 94 ? -0.428 6.927 -36.975 1.00 21.10 94 ASN C C 1
ATOM 5564 O O . ASN C 1 94 ? -0.552 8.046 -37.500 1.00 20.49 94 ASN C O 1
ATOM 5569 N N . ASN C 1 95 ? -0.271 5.795 -37.670 1.00 23.43 95 ASN C N 1
ATOM 5570 C CA . ASN C 1 95 ? -0.413 5.759 -39.144 1.00 27.08 95 ASN C CA 1
ATOM 5571 C C . ASN C 1 95 ? 0.726 6.545 -39.826 1.00 28.45 95 ASN C C 1
ATOM 5572 O O . ASN C 1 95 ? 0.568 7.037 -40.934 1.00 30.51 95 ASN C O 1
ATOM 5577 N N . GLY C 1 96 ? 1.837 6.761 -39.130 1.00 29.59 96 GLY C N 1
ATOM 5578 C CA . GLY C 1 96 ? 2.986 7.376 -39.787 1.00 24.72 96 GLY C CA 1
ATOM 5579 C C . GLY C 1 96 ? 2.752 8.846 -39.969 1.00 26.12 96 GLY C C 1
ATOM 5580 O O . GLY C 1 96 ? 3.213 9.442 -40.957 1.00 24.16 96 GLY C O 1
ATOM 5581 N N . ASP C 1 97 ? 2.060 9.478 -39.035 1.00 23.17 97 ASP C N 1
ATOM 5582 C CA . ASP C 1 97 ? 1.839 10.893 -39.245 1.00 22.76 97 ASP C CA 1
ATOM 5583 C C . ASP C 1 97 ? 2.977 11.777 -38.637 1.00 24.11 97 ASP C C 1
ATOM 5584 O O . ASP C 1 97 ? 2.854 13.000 -38.676 1.00 25.86 97 ASP C O 1
ATOM 5589 N N . GLY C 1 98 ? 4.054 11.182 -38.092 1.00 21.15 98 GLY C N 1
ATOM 5590 C CA . GLY C 1 98 ? 5.185 11.936 -37.523 1.00 19.64 98 GLY C CA 1
ATOM 5591 C C . GLY C 1 98 ? 5.072 12.229 -36.039 1.00 23.29 98 GLY C C 1
ATOM 5592 O O . GLY C 1 98 ? 5.995 12.763 -35.439 1.00 25.11 98 GLY C O 1
ATOM 5593 N N . THR C 1 99 ? 3.922 11.946 -35.407 1.00 23.40 99 THR C N 1
ATOM 5594 C CA . THR C 1 99 ? 3.809 12.284 -34.015 1.00 21.72 99 THR C CA 1
ATOM 5595 C C . THR C 1 99 ? 4.440 11.196 -33.136 1.00 22.68 99 THR C C 1
ATOM 5596 O O . THR C 1 99 ? 4.700 11.435 -31.949 1.00 24.46 99 THR C O 1
ATOM 5600 N N . ILE C 1 100 ? 4.619 9.986 -33.696 1.00 20.34 100 ILE C N 1
ATOM 5601 C CA . ILE C 1 100 ? 5.182 8.895 -32.923 1.00 20.02 100 ILE C CA 1
ATOM 5602 C C . ILE C 1 100 ? 6.423 8.323 -33.569 1.00 18.59 100 ILE C C 1
ATOM 5603 O O . ILE C 1 100 ? 6.407 8.000 -34.750 1.00 17.42 100 ILE C O 1
ATOM 5608 N N . SER C 1 101 ? 7.468 8.117 -32.762 1.00 16.77 101 SER C N 1
ATOM 5609 C CA . SER C 1 101 ? 8.719 7.638 -33.323 1.00 16.34 101 SER C CA 1
ATOM 5610 C C . SER C 1 101 ? 9.464 6.694 -32.373 1.00 16.44 101 SER C C 1
ATOM 5611 O O . SER C 1 101 ? 9.345 6.831 -31.160 1.00 15.71 101 SER C O 1
ATOM 5614 N N . ARG C 1 102 ? 10.159 5.697 -32.906 1.00 16.73 102 ARG C N 1
ATOM 5615 C CA . ARG C 1 102 ? 10.896 4.750 -32.051 1.00 16.94 102 ARG C CA 1
ATOM 5616 C C . ARG C 1 102 ? 12.205 4.508 -32.742 1.00 18.23 102 ARG C C 1
ATOM 5617 O O . ARG C 1 102 ? 12.193 4.307 -33.968 1.00 17.57 102 ARG C O 1
ATOM 5625 N N . ARG C 1 103 ? 13.313 4.545 -32.005 1.00 16.92 103 ARG C N 1
ATOM 5626 C CA . ARG C 1 103 ? 14.632 4.445 -32.673 1.00 18.76 103 ARG C CA 1
ATOM 5627 C C . ARG C 1 103 ? 15.764 4.054 -31.706 1.00 18.18 103 ARG C C 1
ATOM 5628 O O . ARG C 1 103 ? 15.540 3.923 -30.508 1.00 18.20 103 ARG C O 1
ATOM 5636 N N . ASP C 1 104 ? 16.962 3.873 -32.251 1.00 17.15 104 ASP C N 1
ATOM 5637 C CA . ASP C 1 104 ? 18.146 3.466 -31.468 1.00 18.61 104 ASP C CA 1
ATOM 5638 C C . ASP C 1 104 ? 17.851 2.380 -30.423 1.00 19.75 104 ASP C C 1
ATOM 5639 O O . ASP C 1 104 ? 18.103 2.569 -29.211 1.00 20.24 104 ASP C O 1
ATOM 5644 N N . PRO C 1 105 ? 17.300 1.250 -30.879 1.00 18.21 105 PRO C N 1
ATOM 5645 C CA . PRO C 1 105 ? 17.004 0.222 -29.874 1.00 18.93 105 PRO C CA 1
ATOM 5646 C C . PRO C 1 105 ? 18.317 -0.347 -29.319 1.00 21.23 105 PRO C C 1
ATOM 5647 O O . PRO C 1 105 ? 19.363 -0.327 -30.022 1.00 20.59 105 PRO C O 1
ATOM 5651 N N . SER C 1 106 ? 18.231 -0.858 -28.095 1.00 19.69 106 SER C N 1
ATOM 5652 C CA . SER C 1 106 ? 19.313 -1.588 -27.391 1.00 20.63 106 SER C CA 1
ATOM 5653 C C . SER C 1 106 ? 19.414 -2.992 -27.999 1.00 22.73 106 SER C C 1
ATOM 5654 O O . SER C 1 106 ? 18.440 -3.498 -28.624 1.00 23.10 106 SER C O 1
ATOM 5657 N N . ARG C 1 107 ? 20.608 -3.597 -27.892 1.00 21.08 107 ARG C N 1
ATOM 5658 C CA . ARG C 1 107 ? 20.793 -4.964 -28.273 1.00 19.58 107 ARG C CA 1
ATOM 5659 C C . ARG C 1 107 ? 19.803 -5.758 -27.379 1.00 22.05 107 ARG C C 1
ATOM 5660 O O . ARG C 1 107 ? 19.723 -5.525 -26.202 1.00 22.10 107 ARG C O 1
ATOM 5668 N N . PRO C 1 108 ? 19.078 -6.728 -27.921 1.00 22.14 108 PRO C N 1
ATOM 5669 C CA . PRO C 1 108 ? 18.200 -7.506 -27.033 1.00 22.04 108 PRO C CA 1
ATOM 5670 C C . PRO C 1 108 ? 18.920 -8.351 -25.971 1.00 24.95 108 PRO C C 1
ATOM 5671 O O . PRO C 1 108 ? 20.049 -8.799 -26.206 1.00 23.71 108 PRO C O 1
ATOM 5675 N N . ILE C 1 109 ? 18.258 -8.580 -24.832 1.00 22.84 109 ILE C N 1
ATOM 5676 C CA . ILE C 1 109 ? 18.678 -9.597 -23.863 1.00 26.68 109 ILE C CA 1
ATOM 5677 C C . ILE C 1 109 ? 17.538 -10.589 -23.598 1.00 30.48 109 ILE C C 1
ATOM 5678 O O . ILE C 1 109 ? 16.325 -10.250 -23.705 1.00 26.84 109 ILE C O 1
ATOM 5683 N N . LEU C 1 110 ? 17.930 -11.820 -23.265 1.00 31.24 110 LEU C N 1
ATOM 5684 C CA . LEU C 1 110 ? 16.987 -12.894 -23.030 1.00 30.44 110 LEU C CA 1
ATOM 5685 C C . LEU C 1 110 ? 16.934 -13.111 -21.546 1.00 34.03 110 LEU C C 1
ATOM 5686 O O . LEU C 1 110 ? 17.943 -13.445 -20.948 1.00 37.76 110 LEU C O 1
ATOM 5691 N N . VAL C 1 111 ? 15.785 -12.879 -20.933 1.00 33.54 111 VAL C N 1
ATOM 5692 C CA . VAL C 1 111 ? 15.617 -13.096 -19.489 1.00 35.58 111 VAL C CA 1
ATOM 5693 C C . VAL C 1 111 ? 14.297 -13.834 -19.318 1.00 40.95 111 VAL C C 1
ATOM 5694 O O . VAL C 1 111 ? 13.290 -13.434 -19.922 1.00 39.53 111 VAL C O 1
ATOM 5698 N N . ASN C 1 112 ? 14.305 -14.910 -18.518 1.00 47.42 112 ASN C N 1
ATOM 5699 C CA . ASN C 1 112 ? 13.109 -15.768 -18.275 1.00 45.44 112 ASN C CA 1
ATOM 5700 C C . ASN C 1 112 ? 12.325 -16.112 -19.541 1.00 39.01 112 ASN C C 1
ATOM 5701 O O . ASN C 1 112 ? 11.120 -15.880 -19.585 1.00 39.40 112 ASN C O 1
ATOM 5706 N N . GLY C 1 113 ? 12.979 -16.644 -20.559 1.00 35.00 113 GLY C N 1
ATOM 5707 C CA . GLY C 1 113 ? 12.310 -16.934 -21.835 1.00 37.35 113 GLY C CA 1
ATOM 5708 C C . GLY C 1 113 ? 11.696 -15.807 -22.706 1.00 40.63 113 GLY C C 1
ATOM 5709 O O . GLY C 1 113 ? 10.976 -16.112 -23.656 1.00 40.84 113 GLY C O 1
ATOM 5710 N N . LYS C 1 114 ? 11.954 -14.527 -22.395 1.00 34.84 114 LYS C N 1
ATOM 5711 C CA . LYS C 1 114 ? 11.532 -13.405 -23.238 1.00 31.77 114 LYS C CA 1
ATOM 5712 C C . LYS C 1 114 ? 12.722 -12.530 -23.585 1.00 30.60 114 LYS C C 1
ATOM 5713 O O . LYS C 1 114 ? 13.623 -12.292 -22.757 1.00 29.36 114 LYS C O 1
ATOM 5719 N N . TYR C 1 115 ? 12.716 -12.000 -24.795 1.00 29.09 115 TYR C N 1
ATOM 5720 C CA . TYR C 1 115 ? 13.649 -10.915 -25.154 1.00 26.03 115 TYR C CA 1
ATOM 5721 C C . TYR C 1 115 ? 13.117 -9.579 -24.720 1.00 26.12 115 TYR C C 1
ATOM 5722 O O . TYR C 1 115 ? 11.872 -9.322 -24.821 1.00 25.13 115 TYR C O 1
ATOM 5731 N N . TYR C 1 116 ? 14.059 -8.729 -24.261 1.00 24.41 116 TYR C N 1
ATOM 5732 C CA . TYR C 1 116 ? 13.750 -7.369 -23.807 1.00 24.57 116 TYR C CA 1
ATOM 5733 C C . TYR C 1 116 ? 14.579 -6.367 -24.628 1.00 27.19 116 TYR C C 1
ATOM 5734 O O . TYR C 1 116 ? 15.777 -6.582 -24.802 1.00 26.07 116 TYR C O 1
ATOM 5743 N N . ILE C 1 117 ? 13.959 -5.297 -25.137 1.00 22.74 117 ILE C N 1
ATOM 5744 C CA . ILE C 1 117 ? 14.701 -4.231 -25.759 1.00 19.38 117 ILE C CA 1
ATOM 5745 C C . ILE C 1 117 ? 14.221 -2.931 -25.166 1.00 19.06 117 ILE C C 1
ATOM 5746 O O . ILE C 1 117 ? 13.069 -2.849 -24.692 1.00 20.13 117 ILE C O 1
ATOM 5751 N N . TYR C 1 118 ? 15.066 -1.899 -25.251 1.00 16.58 118 TYR C N 1
ATOM 5752 C CA . TYR C 1 118 ? 14.773 -0.580 -24.761 1.00 16.62 118 TYR C CA 1
ATOM 5753 C C . TYR C 1 118 ? 15.018 0.386 -25.929 1.00 16.92 118 TYR C C 1
ATOM 5754 O O . TYR C 1 118 ? 15.921 0.146 -26.732 1.00 17.77 118 TYR C O 1
ATOM 5763 N N . TYR C 1 119 ? 14.317 1.514 -26.013 1.00 15.60 119 TYR C N 1
ATOM 5764 C CA . TYR C 1 119 ? 14.556 2.337 -27.215 1.00 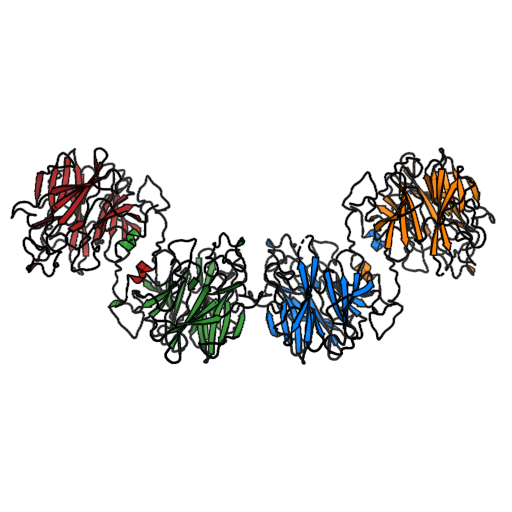15.97 119 TYR C CA 1
ATOM 5765 C C . TYR C 1 119 ? 14.021 3.695 -26.946 1.00 15.58 119 TYR C C 1
ATOM 5766 O O . TYR C 1 119 ? 13.168 3.880 -26.054 1.00 16.97 119 TYR C O 1
ATOM 5775 N N . THR C 1 120 ? 14.466 4.645 -27.729 1.00 15.77 120 THR C N 1
ATOM 5776 C CA . THR C 1 120 ? 13.963 6.017 -27.664 1.00 16.25 120 THR C CA 1
ATOM 5777 C C . THR C 1 120 ? 12.555 5.997 -28.184 1.00 16.75 120 THR C C 1
ATOM 5778 O O . THR C 1 120 ? 12.303 5.392 -29.228 1.00 17.05 120 THR C O 1
ATOM 5782 N N . LYS C 1 121 ? 11.607 6.580 -27.451 1.00 18.51 121 LYS C N 1
ATOM 5783 C CA . LYS C 1 121 ? 10.294 6.727 -27.996 1.00 19.29 121 LYS C CA 1
ATOM 5784 C C . LYS C 1 121 ? 9.834 8.162 -27.884 1.00 19.95 121 LYS C C 1
ATOM 5785 O O . LYS C 1 121 ? 9.889 8.765 -26.805 1.00 19.37 121 LYS C O 1
ATOM 5791 N N . ARG C 1 122 ? 9.364 8.693 -29.008 1.00 18.73 122 ARG C N 1
ATOM 5792 C CA . ARG C 1 122 ? 8.751 9.993 -29.026 1.00 19.56 122 ARG C CA 1
ATOM 5793 C C . ARG C 1 122 ? 7.237 9.868 -29.241 1.00 19.06 122 ARG C C 1
ATOM 5794 O O . ARG C 1 122 ? 6.746 9.090 -30.061 1.00 19.47 122 ARG C O 1
ATOM 5802 N N . ASP C 1 123 ? 6.486 10.656 -28.509 1.00 21.91 123 ASP C N 1
ATOM 5803 C CA . ASP C 1 123 ? 5.029 10.676 -28.676 1.00 23.92 123 ASP C CA 1
ATOM 5804 C C . ASP C 1 123 ? 4.508 12.085 -28.384 1.00 23.78 123 ASP C C 1
ATOM 5805 O O . ASP C 1 123 ? 4.115 12.426 -27.277 1.00 23.57 123 ASP C O 1
ATOM 5810 N N . THR C 1 124 ? 4.364 12.838 -29.430 1.00 25.38 124 THR C N 1
ATOM 5811 C CA . THR C 1 124 ? 4.315 14.275 -29.334 1.00 27.49 124 THR C CA 1
ATOM 5812 C C . THR C 1 124 ? 3.062 14.840 -30.078 1.00 29.80 124 THR C C 1
ATOM 5813 O O . THR C 1 124 ? 2.477 14.159 -30.939 1.00 27.53 124 THR C O 1
ATOM 5817 N N . LYS C 1 125 ? 2.616 16.056 -29.758 1.00 32.88 125 LYS C N 1
ATOM 5818 C CA . LYS C 1 125 ? 1.387 16.565 -30.367 1.00 33.91 125 LYS C CA 1
ATOM 5819 C C . LYS C 1 125 ? 1.561 16.847 -31.842 1.00 35.40 125 LYS C C 1
ATOM 5820 O O . LYS C 1 125 ? 0.614 16.763 -32.606 1.00 38.43 125 LYS C O 1
ATOM 5826 N N . VAL C 1 126 ? 2.799 17.068 -32.269 1.00 28.88 126 VAL C N 1
ATOM 5827 C CA . VAL C 1 126 ? 3.038 17.539 -33.591 1.00 30.47 126 VAL C CA 1
ATOM 5828 C C . VAL C 1 126 ? 4.398 16.909 -33.966 1.00 28.83 126 VAL C C 1
ATOM 5829 O O . VAL C 1 126 ? 5.189 16.656 -33.071 1.00 26.46 126 VAL C O 1
ATOM 5833 N N . PRO C 1 127 ? 4.683 16.651 -35.255 1.00 26.32 127 PRO C N 1
ATOM 5834 C CA . PRO C 1 127 ? 6.031 16.180 -35.641 1.00 25.40 127 PRO C CA 1
ATOM 5835 C C . PRO C 1 127 ? 7.180 17.202 -35.384 1.00 28.88 127 PRO C C 1
ATOM 5836 O O . PRO C 1 127 ? 6.905 18.328 -35.073 1.00 29.96 127 PRO C O 1
ATOM 5840 N N . PRO C 1 128 ? 8.470 16.790 -35.466 1.00 28.59 128 PRO C N 1
ATOM 5841 C CA . PRO C 1 128 ? 9.573 17.749 -35.265 1.00 30.71 128 PRO C CA 1
ATOM 5842 C C . PRO C 1 128 ? 9.554 18.895 -36.327 1.00 35.76 128 PRO C C 1
ATOM 5843 O O . PRO C 1 128 ? 9.418 18.627 -37.532 1.00 35.41 128 PRO C O 1
ATOM 5847 N N . ILE C 1 129 ? 9.761 20.130 -35.895 1.00 37.55 129 ILE C N 1
ATOM 5848 C CA . ILE C 1 129 ? 9.931 21.237 -36.820 1.00 39.81 129 ILE C CA 1
ATOM 5849 C C . ILE C 1 129 ? 11.317 21.406 -37.378 1.00 43.05 129 ILE C C 1
ATOM 5850 O O . ILE C 1 129 ? 11.507 22.196 -38.296 1.00 54.55 129 ILE C O 1
ATOM 5855 N N . GLY C 1 130 ? 12.265 20.657 -36.884 1.00 42.64 130 GLY C N 1
ATOM 5856 C CA . GLY C 1 130 ? 13.591 20.672 -37.439 1.00 42.61 130 GLY C CA 1
ATOM 5857 C C . GLY C 1 130 ? 14.609 21.371 -36.587 1.00 45.14 130 GLY C C 1
ATOM 5858 O O . GLY C 1 130 ? 14.276 22.257 -35.850 1.00 41.09 130 GLY C O 1
ATOM 5859 N N . TRP C 1 131 ? 15.858 20.959 -36.721 1.00 43.30 131 TRP C N 1
ATOM 5860 C CA . TRP C 1 131 ? 16.946 21.482 -35.920 1.00 53.25 131 TRP C CA 1
ATOM 5861 C C . TRP C 1 131 ? 17.121 22.955 -36.181 1.00 60.08 131 TRP C C 1
ATOM 5862 O O . TRP C 1 131 ? 17.357 23.753 -35.304 1.00 59.63 131 TRP C O 1
ATOM 5864 N N . ASN C 1 132 ? 16.931 23.280 -37.433 1.00 68.82 132 ASN C N 1
ATOM 5865 C CA . ASN C 1 132 ? 17.042 24.595 -37.994 1.00 72.80 132 ASN C CA 1
ATOM 5866 C C . ASN C 1 132 ? 16.062 25.532 -37.338 1.00 65.21 132 ASN C C 1
ATOM 5867 O O . ASN C 1 132 ? 16.234 26.711 -37.371 1.00 73.44 132 ASN C O 1
ATOM 5872 N N . ARG C 1 133 ? 14.994 25.009 -36.794 1.00 57.18 133 ARG C N 1
ATOM 5873 C CA . ARG C 1 133 ? 13.986 25.824 -36.157 1.00 51.84 133 ARG C CA 1
ATOM 5874 C C . ARG C 1 133 ? 13.874 25.612 -34.667 1.00 51.00 133 ARG C C 1
ATOM 5875 O O . ARG C 1 133 ? 12.851 25.854 -34.092 1.00 56.67 133 ARG C O 1
ATOM 5883 N N . ALA C 1 134 ? 14.954 25.202 -34.042 1.00 48.80 134 ALA C N 1
ATOM 5884 C CA . ALA C 1 134 ? 14.953 24.777 -32.663 1.00 52.96 134 ALA C CA 1
ATOM 5885 C C . ALA C 1 134 ? 14.467 25.872 -31.743 1.00 56.81 134 ALA C C 1
ATOM 5886 O O . ALA C 1 134 ? 13.968 25.620 -30.675 1.00 49.46 134 ALA C O 1
ATOM 5888 N N . LYS C 1 135 ? 14.672 27.103 -32.162 1.00 65.13 135 LYS C N 1
ATOM 5889 C CA . LYS C 1 135 ? 14.189 28.281 -31.422 1.00 66.57 135 LYS C CA 1
ATOM 5890 C C . LYS C 1 135 ? 12.663 28.270 -31.204 1.00 62.92 135 LYS C C 1
ATOM 5891 O O . LYS C 1 135 ? 12.187 28.739 -30.163 1.00 57.88 135 LYS C O 1
ATOM 5897 N N . GLU C 1 136 ? 11.915 27.706 -32.163 1.00 59.14 136 GLU C N 1
ATOM 5898 C CA . GLU C 1 136 ? 10.444 27.581 -32.063 1.00 64.86 136 GLU C CA 1
ATOM 5899 C C . GLU C 1 136 ? 9.910 26.371 -31.280 1.00 63.00 136 GLU C C 1
ATOM 5900 O O . GLU C 1 136 ? 8.689 26.248 -31.106 1.00 60.02 136 GLU C O 1
ATOM 5906 N N . ALA C 1 137 ? 10.811 25.492 -30.818 1.00 60.76 137 ALA C N 1
ATOM 5907 C CA . ALA C 1 137 ? 10.430 24.314 -30.041 1.00 51.37 137 ALA C CA 1
ATOM 5908 C C . ALA C 1 137 ? 9.868 24.768 -28.717 1.00 47.83 137 ALA C C 1
ATOM 5909 O O . ALA C 1 137 ? 10.282 25.778 -28.204 1.00 57.69 137 ALA C O 1
ATOM 5911 N N . THR C 1 138 ? 8.916 24.026 -28.171 1.00 45.13 138 THR C N 1
ATOM 5912 C CA . THR C 1 138 ? 8.292 24.354 -26.893 1.00 44.14 138 THR C CA 1
ATOM 5913 C C . THR C 1 138 ? 8.192 23.080 -26.064 1.00 46.06 138 THR C C 1
ATOM 5914 O O . THR C 1 138 ? 8.739 22.057 -26.430 1.00 54.68 138 THR C O 1
ATOM 5918 N N . ASP C 1 139 ? 7.464 23.147 -24.964 1.00 46.93 139 ASP C N 1
ATOM 5919 C CA . ASP C 1 139 ? 7.219 21.995 -24.133 1.00 55.25 139 ASP C CA 1
ATOM 5920 C C . ASP C 1 139 ? 6.503 20.877 -24.884 1.00 53.40 139 ASP C C 1
ATOM 5921 O O . ASP C 1 139 ? 6.653 19.706 -24.537 1.00 49.18 139 ASP C O 1
ATOM 5926 N N . GLU C 1 140 ? 5.725 21.246 -25.900 1.00 48.96 140 GLU C N 1
ATOM 5927 C CA . GLU C 1 140 ? 4.931 20.285 -26.646 1.00 44.08 140 GLU C CA 1
ATOM 5928 C C . GLU C 1 140 ? 5.506 20.026 -28.032 1.00 40.82 140 GLU C C 1
ATOM 5929 O O . GLU C 1 140 ? 5.248 18.984 -28.619 1.00 39.32 140 GLU C O 1
ATOM 5935 N N . ILE C 1 141 ? 6.283 20.957 -28.566 1.00 37.88 141 ILE C N 1
ATOM 5936 C CA . ILE C 1 141 ? 6.699 20.851 -29.952 1.00 33.46 141 ILE C CA 1
ATOM 5937 C C . ILE C 1 141 ? 8.172 20.468 -29.976 1.00 38.28 141 ILE C C 1
ATOM 5938 O O . ILE C 1 141 ? 9.000 21.139 -29.354 1.00 36.42 141 ILE C O 1
ATOM 5943 N N . PRO C 1 142 ? 8.504 19.356 -30.665 1.00 34.20 142 PRO C N 1
ATOM 5944 C CA . PRO C 1 142 ? 9.896 18.917 -30.621 1.00 30.73 142 PRO C CA 1
ATOM 5945 C C . PRO C 1 142 ? 10.700 19.536 -31.732 1.00 31.69 142 PRO C C 1
ATOM 5946 O O . PRO C 1 142 ? 10.174 19.704 -32.842 1.00 34.61 142 PRO C O 1
ATOM 5950 N N . SER C 1 143 ? 11.986 19.775 -31.492 1.00 27.37 143 SER C N 1
ATOM 5951 C CA . SER C 1 143 ? 12.858 20.213 -32.583 1.00 27.25 143 SER C CA 1
ATOM 5952 C C . SER C 1 143 ? 13.318 19.102 -33.475 1.00 29.15 143 SER C C 1
ATOM 5953 O O . SER C 1 143 ? 13.289 19.269 -34.683 1.00 29.28 143 SER C O 1
ATOM 5956 N N . THR C 1 144 ? 13.854 18.007 -32.914 1.00 27.67 144 THR C N 1
ATOM 5957 C CA . THR C 1 144 ? 14.278 16.873 -33.762 1.00 27.27 144 THR C CA 1
ATOM 5958 C C . THR C 1 144 ? 13.463 15.625 -33.399 1.00 25.11 144 THR C C 1
ATOM 5959 O O . THR C 1 144 ? 12.681 15.613 -32.455 1.00 23.79 144 THR C O 1
ATOM 5963 N N . ASP C 1 145 ? 13.761 14.566 -34.102 1.00 23.72 145 ASP C N 1
ATOM 5964 C CA . ASP C 1 145 ? 13.107 13.289 -33.961 1.00 23.44 145 ASP C CA 1
ATOM 5965 C C . ASP C 1 145 ? 13.382 12.716 -32.546 1.00 22.60 145 ASP C C 1
ATOM 5966 O O . ASP C 1 145 ? 12.545 12.006 -32.003 1.00 19.48 145 ASP C O 1
ATOM 5971 N N . TRP C 1 146 ? 14.546 13.040 -31.973 1.00 20.88 146 TRP C N 1
ATOM 5972 C CA . TRP C 1 146 ? 14.886 12.526 -30.638 1.00 25.06 146 TRP C CA 1
ATOM 5973 C C . TRP C 1 146 ? 14.703 13.537 -29.512 1.00 24.18 146 TRP C C 1
ATOM 5974 O O . TRP C 1 146 ? 15.243 13.327 -28.410 1.00 27.80 146 TRP C O 1
ATOM 5985 N N . ASP C 1 147 ? 13.946 14.604 -29.757 1.00 22.73 147 ASP C N 1
ATOM 5986 C CA . ASP C 1 147 ? 13.652 15.604 -28.707 1.00 23.19 147 ASP C CA 1
ATOM 5987 C C . ASP C 1 147 ? 12.357 15.208 -27.985 1.00 23.64 147 ASP C C 1
ATOM 5988 O O . ASP C 1 147 ? 11.512 14.602 -28.598 1.00 27.91 147 ASP C O 1
ATOM 5993 N N . LEU C 1 148 ? 12.194 15.540 -26.706 1.00 24.52 148 LEU C N 1
ATOM 5994 C CA . LEU C 1 148 ? 10.952 15.258 -25.929 1.00 24.16 148 LEU C CA 1
ATOM 5995 C C . LEU C 1 148 ? 10.664 13.736 -25.825 1.00 25.91 148 LEU C C 1
ATOM 5996 O O . LEU C 1 148 ? 9.482 13.325 -25.879 1.00 24.84 148 LEU C O 1
ATOM 6001 N N . CYS C 1 149 ? 11.730 12.942 -25.716 1.00 21.75 149 CYS C N 1
ATOM 6002 C CA . CYS C 1 149 ? 11.681 11.467 -25.757 1.00 21.91 149 CYS C CA 1
ATOM 6003 C C . CYS C 1 149 ? 11.909 10.814 -24.387 1.00 23.63 149 CYS C C 1
ATOM 6004 O O . CYS C 1 149 ? 12.419 11.448 -23.441 1.00 20.29 149 CYS C O 1
ATOM 6007 N N . GLU C 1 150 ? 11.510 9.556 -24.295 1.00 21.81 150 GLU C N 1
ATOM 6008 C CA . GLU C 1 150 ? 11.726 8.733 -23.108 1.00 23.01 150 GLU C CA 1
ATOM 6009 C C . GLU C 1 150 ? 12.277 7.446 -23.614 1.00 19.27 150 GLU C C 1
ATOM 6010 O O . GLU C 1 150 ? 12.248 7.215 -24.836 1.00 16.89 150 GLU C O 1
ATOM 6016 N N . ILE C 1 151 ? 12.798 6.636 -22.706 1.00 17.08 151 ILE C N 1
ATOM 6017 C CA . ILE C 1 151 ? 13.235 5.320 -23.084 1.00 17.98 151 ILE C CA 1
ATOM 6018 C C . ILE C 1 151 ? 12.111 4.362 -22.686 1.00 18.74 151 ILE C C 1
ATOM 6019 O O . ILE C 1 151 ? 11.752 4.268 -21.493 1.00 21.11 151 ILE C O 1
ATOM 6024 N N . TRP C 1 152 ? 11.578 3.668 -23.661 1.00 17.51 152 TRP C N 1
ATOM 6025 C CA . TRP C 1 152 ? 10.481 2.713 -23.461 1.00 18.99 152 TRP C CA 1
ATOM 6026 C C . TRP C 1 152 ? 11.034 1.318 -23.651 1.00 17.72 152 TRP C C 1
ATOM 6027 O O . TRP C 1 152 ? 12.176 1.168 -24.087 1.00 18.76 152 TRP C O 1
ATOM 6038 N N . TYR C 1 153 ? 10.285 0.293 -23.234 1.00 18.40 153 TYR C N 1
ATOM 6039 C CA . TYR C 1 153 ? 10.752 -1.058 -23.473 1.00 18.27 153 TYR C CA 1
ATOM 6040 C C . TYR C 1 153 ? 9.652 -1.992 -23.981 1.00 19.59 153 TYR C C 1
ATOM 6041 O O . TYR C 1 153 ? 8.468 -1.753 -23.743 1.00 20.42 153 TYR C O 1
ATOM 6050 N N . ALA C 1 154 ? 10.075 -3.086 -24.609 1.00 20.08 154 ALA C N 1
ATOM 6051 C CA . ALA C 1 154 ? 9.177 -4.091 -25.180 1.00 19.18 154 ALA C CA 1
ATOM 6052 C C . ALA C 1 154 ? 9.731 -5.501 -24.939 1.00 17.79 154 ALA C C 1
ATOM 6053 O O . ALA C 1 154 ? 10.908 -5.635 -24.790 1.00 19.45 154 ALA C O 1
ATOM 6055 N N . THR C 1 155 ? 8.865 -6.518 -24.921 1.00 19.40 155 THR C N 1
ATOM 6056 C CA . THR C 1 155 ? 9.222 -7.935 -24.776 1.00 20.83 155 THR C CA 1
ATOM 6057 C C . THR C 1 155 ? 8.779 -8.756 -25.958 1.00 22.07 155 THR C C 1
ATOM 6058 O O . THR C 1 155 ? 7.830 -8.380 -26.676 1.00 22.63 155 THR C O 1
ATOM 6062 N N . SER C 1 156 ? 9.457 -9.869 -26.211 1.00 23.40 156 SER C N 1
ATOM 6063 C CA . SER C 1 156 ? 9.018 -10.723 -27.315 1.00 25.52 156 SER C CA 1
ATOM 6064 C C . SER C 1 156 ? 9.423 -12.172 -27.090 1.00 29.85 156 SER C C 1
ATOM 6065 O O . SER C 1 156 ? 10.416 -12.405 -26.439 1.00 30.26 156 SER C O 1
ATOM 6068 N N . GLU C 1 157 ? 8.672 -13.146 -27.610 1.00 30.92 157 GLU C N 1
ATOM 6069 C CA . GLU C 1 157 ? 9.138 -14.549 -27.518 1.00 36.45 157 GLU C CA 1
ATOM 6070 C C . GLU C 1 157 ? 9.978 -14.966 -28.711 1.00 34.42 157 GLU C C 1
ATOM 6071 O O . GLU C 1 157 ? 10.819 -15.834 -28.605 1.00 36.26 157 GLU C O 1
ATOM 6077 N N . ASP C 1 158 ? 9.680 -14.402 -29.857 1.00 34.37 158 ASP C N 1
ATOM 6078 C CA . ASP C 1 158 ? 10.307 -14.791 -31.083 1.00 30.70 158 ASP C CA 1
ATOM 6079 C C . ASP C 1 158 ? 11.196 -13.769 -31.713 1.00 29.38 158 ASP C C 1
ATOM 6080 O O . ASP C 1 158 ? 11.868 -14.071 -32.623 1.00 30.98 158 ASP C O 1
ATOM 6085 N N . GLY C 1 159 ? 11.160 -12.556 -31.218 1.00 30.27 159 GLY C N 1
ATOM 6086 C CA . GLY C 1 159 ? 11.906 -11.437 -31.739 1.00 28.44 159 GLY C CA 1
ATOM 6087 C C . GLY C 1 159 ? 11.288 -10.686 -32.888 1.00 26.92 159 GLY C C 1
ATOM 6088 O O . GLY C 1 159 ? 11.833 -9.744 -33.343 1.00 28.26 159 GLY C O 1
ATOM 6089 N N . THR C 1 160 ? 10.154 -11.144 -33.354 1.00 24.47 160 THR C N 1
ATOM 6090 C CA . THR C 1 160 ? 9.413 -10.470 -34.396 1.00 24.40 160 THR C CA 1
ATOM 6091 C C . THR C 1 160 ? 8.133 -9.813 -33.902 1.00 22.98 160 THR C C 1
ATOM 6092 O O . THR C 1 160 ? 7.861 -8.725 -34.260 1.00 23.71 160 THR C O 1
ATOM 6096 N N . THR C 1 161 ? 7.379 -10.485 -33.059 1.00 22.26 161 THR C N 1
ATOM 6097 C CA . THR C 1 161 ? 6.193 -9.903 -32.497 1.00 21.23 161 THR C CA 1
ATOM 6098 C C . THR C 1 161 ? 6.544 -9.410 -31.131 1.00 22.17 161 THR C C 1
ATOM 6099 O O . THR C 1 161 ? 7.012 -10.129 -30.322 1.00 25.17 161 THR C O 1
ATOM 6103 N N . TRP C 1 162 ? 6.315 -8.140 -30.919 1.00 20.48 162 TRP C N 1
ATOM 6104 C CA . TRP C 1 162 ? 6.695 -7.450 -29.672 1.00 20.19 162 TRP C CA 1
ATOM 6105 C C . TRP C 1 162 ? 5.480 -6.918 -28.931 1.00 19.67 162 TRP C C 1
ATOM 6106 O O . TRP C 1 162 ? 4.528 -6.466 -29.531 1.00 20.61 162 TRP C O 1
ATOM 6117 N N . LYS C 1 163 ? 5.520 -6.954 -27.616 1.00 21.29 163 LYS C N 1
ATOM 6118 C CA . LYS C 1 163 ? 4.536 -6.217 -26.842 1.00 24.40 163 LYS C CA 1
ATOM 6119 C C . LYS C 1 163 ? 5.267 -5.020 -26.261 1.00 21.95 163 LYS C C 1
ATOM 6120 O O . LYS C 1 163 ? 6.229 -5.220 -25.522 1.00 21.10 163 LYS C O 1
ATOM 6126 N N . GLU C 1 164 ? 4.839 -3.796 -26.593 1.00 19.70 164 GLU C N 1
ATOM 6127 C CA . GLU C 1 164 ? 5.382 -2.598 -25.944 1.00 21.86 164 GLU C CA 1
ATOM 6128 C C . GLU C 1 164 ? 4.839 -2.544 -24.526 1.00 22.86 164 GLU C C 1
ATOM 6129 O O . GLU C 1 164 ? 3.617 -2.538 -24.307 1.00 25.30 164 GLU C O 1
ATOM 6135 N N . GLU C 1 165 ? 5.726 -2.514 -23.561 1.00 22.77 165 GLU C N 1
ATOM 6136 C CA . GLU C 1 165 ? 5.320 -2.697 -22.179 1.00 23.29 165 GLU C CA 1
ATOM 6137 C C . GLU C 1 165 ? 5.075 -1.367 -21.498 1.00 24.32 165 GLU C C 1
ATOM 6138 O O . GLU C 1 165 ? 4.184 -1.288 -20.746 1.00 27.09 165 GLU C O 1
ATOM 6144 N N . GLY C 1 166 ? 5.865 -0.325 -21.734 1.00 23.03 166 GLY C N 1
ATOM 6145 C CA . GLY C 1 166 ? 5.650 0.918 -21.003 1.00 20.28 166 GLY C CA 1
ATOM 6146 C C . GLY C 1 166 ? 6.976 1.699 -20.907 1.00 20.46 166 GLY C C 1
ATOM 6147 O O . GLY C 1 166 ? 7.951 1.344 -21.549 1.00 20.51 166 GLY C O 1
ATOM 6148 N N . VAL C 1 167 ? 7.011 2.769 -20.119 1.00 20.53 167 VAL C N 1
ATOM 6149 C CA . VAL C 1 167 ? 8.248 3.517 -19.966 1.00 24.79 167 VAL C CA 1
ATOM 6150 C C . VAL C 1 167 ? 9.240 2.751 -19.115 1.00 23.69 167 VAL C C 1
ATOM 6151 O O . VAL C 1 167 ? 8.844 2.120 -18.126 1.00 26.17 167 VAL C O 1
ATOM 6155 N N . ALA C 1 168 ? 10.504 2.746 -19.512 1.00 23.96 168 ALA C N 1
ATOM 6156 C CA . ALA C 1 168 ? 11.597 2.313 -18.640 1.00 21.54 168 ALA C CA 1
ATOM 6157 C C . ALA C 1 168 ? 12.277 3.532 -17.997 1.00 22.49 168 ALA C C 1
ATOM 6158 O O . ALA C 1 168 ? 12.309 3.645 -16.792 1.00 22.94 168 ALA C O 1
ATOM 6160 N N . ILE C 1 169 ? 12.804 4.452 -18.794 1.00 22.13 169 ILE C N 1
ATOM 6161 C CA . ILE C 1 169 ? 13.340 5.699 -18.277 1.00 20.55 169 ILE C CA 1
ATOM 6162 C C . ILE C 1 169 ? 12.474 6.915 -18.617 1.00 21.08 169 ILE C C 1
ATOM 6163 O O . ILE C 1 169 ? 12.321 7.263 -19.774 1.00 25.32 169 ILE C O 1
ATOM 6168 N N . ALA C 1 170 ? 11.891 7.555 -17.611 1.00 21.88 170 ALA C N 1
ATOM 6169 C CA . ALA C 1 170 ? 11.134 8.787 -17.743 1.00 22.66 170 ALA C CA 1
ATOM 6170 C C . ALA C 1 170 ? 12.103 9.937 -17.693 1.00 24.75 170 ALA C C 1
ATOM 6171 O O . ALA C 1 170 ? 13.229 9.791 -17.198 1.00 28.36 170 ALA C O 1
ATOM 6173 N N . ARG C 1 171 ? 11.715 11.068 -18.251 1.00 26.12 171 ARG C N 1
ATOM 6174 C CA . ARG C 1 171 ? 12.526 12.265 -18.164 1.00 27.82 171 ARG C CA 1
ATOM 6175 C C . ARG C 1 171 ? 12.443 12.798 -16.756 1.00 29.14 171 ARG C C 1
ATOM 6176 O O . ARG C 1 171 ? 11.364 12.768 -16.189 1.00 27.94 171 ARG C O 1
ATOM 6184 N N . PRO C 1 172 ? 13.580 13.282 -16.179 1.00 29.86 172 PRO C N 1
ATOM 6185 C CA . PRO C 1 172 ? 13.442 13.687 -14.757 1.00 31.47 172 PRO C CA 1
ATOM 6186 C C . PRO C 1 172 ? 12.873 15.072 -14.681 1.00 28.67 172 PRO C C 1
ATOM 6187 O O . PRO C 1 172 ? 12.719 15.698 -15.719 1.00 28.17 172 PRO C O 1
ATOM 6191 N N . GLU C 1 173 ? 12.576 15.563 -13.486 1.00 29.92 173 GLU C N 1
ATOM 6192 C CA . GLU C 1 173 ? 12.085 16.952 -13.328 1.00 33.67 173 GLU C CA 1
ATOM 6193 C C . GLU C 1 173 ? 13.079 18.000 -13.753 1.00 30.16 173 GLU C C 1
ATOM 6194 O O . GLU C 1 173 ? 14.218 17.950 -13.349 1.00 33.00 173 GLU C O 1
ATOM 6200 N N . LYS C 1 174 ? 12.636 18.992 -14.468 1.00 29.07 174 LYS C N 1
ATOM 6201 C CA . LYS C 1 174 ? 13.482 20.083 -14.831 1.00 30.38 174 LYS C CA 1
ATOM 6202 C C . LYS C 1 174 ? 13.937 20.763 -13.553 1.00 31.08 174 LYS C C 1
ATOM 6203 O O . LYS C 1 174 ? 13.146 20.982 -12.711 1.00 32.33 174 LYS C O 1
ATOM 6209 N N . PRO C 1 175 ? 15.280 21.102 -13.342 1.00 29.21 175 PRO C N 1
ATOM 6210 C CA . PRO C 1 175 ? 16.167 20.987 -14.484 1.00 27.94 175 PRO C CA 1
ATOM 6211 C C . PRO C 1 175 ? 17.217 19.873 -14.430 1.00 28.24 175 PRO C C 1
ATOM 6212 O O . PRO C 1 175 ? 18.334 20.086 -14.852 1.00 29.01 175 PRO C O 1
ATOM 6216 N N . LYS C 1 176 ? 16.863 18.712 -13.930 1.00 25.13 176 LYS C N 1
ATOM 6217 C CA . LYS C 1 176 ? 17.780 17.613 -13.916 1.00 28.74 176 LYS C CA 1
ATOM 6218 C C . LYS C 1 176 ? 18.205 17.198 -15.313 1.00 31.58 176 LYS C C 1
ATOM 6219 O O . LYS C 1 176 ? 17.469 17.314 -16.245 1.00 32.34 176 LYS C O 1
ATOM 6225 N N . PRO C 1 177 ? 19.522 16.724 -15.402 1.00 32.32 177 PRO C N 1
ATOM 6226 C CA . PRO C 1 177 ? 19.939 16.381 -16.766 1.00 29.72 177 PRO C CA 1
ATOM 6227 C C . PRO C 1 177 ? 19.053 15.352 -17.416 1.00 27.74 177 PRO C C 1
ATOM 6228 O O . PRO C 1 177 ? 18.789 14.359 -16.816 1.00 27.24 177 PRO C O 1
ATOM 6232 N N . GLY C 1 178 ? 18.651 15.595 -18.652 1.00 25.94 178 GLY C N 1
ATOM 6233 C CA . GLY C 1 178 ? 17.715 14.715 -19.335 1.00 28.79 178 GLY C CA 1
ATOM 6234 C C . GLY C 1 178 ? 16.262 15.140 -19.185 1.00 26.23 178 GLY C C 1
ATOM 6235 O O . GLY C 1 178 ? 15.388 14.452 -19.667 1.00 26.53 178 GLY C O 1
ATOM 6236 N N . TRP C 1 179 ? 15.988 16.250 -18.509 1.00 22.80 179 TRP C N 1
ATOM 6237 C CA . TRP C 1 179 ? 14.580 16.638 -18.274 1.00 28.25 179 TRP C CA 1
ATOM 6238 C C . TRP C 1 179 ? 13.842 16.902 -19.612 1.00 29.01 179 TRP C C 1
ATOM 6239 O O . TRP C 1 179 ? 12.626 16.691 -19.731 1.00 35.78 179 TRP C O 1
ATOM 6250 N N . ARG C 1 180 ? 14.596 17.382 -20.577 1.00 26.51 180 ARG C N 1
ATOM 6251 C CA . ARG C 1 180 ? 14.122 17.736 -21.892 1.00 26.90 180 ARG C CA 1
ATOM 6252 C C . ARG C 1 180 ? 13.983 16.478 -22.757 1.00 27.26 180 ARG C C 1
ATOM 6253 O O . ARG C 1 180 ? 12.983 16.333 -23.425 1.00 23.92 180 ARG C O 1
ATOM 6261 N N . SER C 1 181 ? 14.958 15.565 -22.727 1.00 25.11 181 SER C N 1
ATOM 6262 C CA . SER C 1 181 ? 14.820 14.325 -23.462 1.00 24.63 181 SER C CA 1
ATOM 6263 C C . SER C 1 181 ? 15.880 13.351 -22.976 1.00 25.55 181 SER C C 1
ATOM 6264 O O . SER C 1 181 ? 17.006 13.786 -22.635 1.00 23.80 181 SER C O 1
ATOM 6267 N N . VAL C 1 182 ? 15.521 12.061 -22.943 1.00 22.18 182 VAL C N 1
ATOM 6268 C CA . VAL C 1 182 ? 16.456 10.972 -22.782 1.00 22.51 182 VAL C CA 1
ATOM 6269 C C . VAL C 1 182 ? 16.372 10.049 -24.021 1.00 24.85 182 VAL C C 1
ATOM 6270 O O . VAL C 1 182 ? 15.254 9.713 -24.506 1.00 23.95 182 VAL C O 1
ATOM 6274 N N . ALA C 1 183 ? 17.511 9.567 -24.499 1.00 22.43 183 ALA C N 1
ATOM 6275 C CA . ALA C 1 183 ? 17.493 8.909 -25.830 1.00 22.75 183 ALA C CA 1
ATOM 6276 C C . ALA C 1 183 ? 18.695 8.061 -26.074 1.00 23.35 183 ALA C C 1
ATOM 6277 O O . ALA C 1 183 ? 19.745 8.226 -25.382 1.00 24.61 183 ALA C O 1
ATOM 6279 N N . THR C 1 184 ? 18.546 7.117 -26.998 1.00 21.99 184 THR C N 1
ATOM 6280 C CA . THR C 1 184 ? 19.671 6.329 -27.471 1.00 22.19 184 THR C CA 1
ATOM 6281 C C . THR C 1 184 ? 20.265 5.413 -26.385 1.00 23.98 184 THR C C 1
ATOM 6282 O O . THR C 1 184 ? 21.449 5.535 -26.024 1.00 24.67 184 THR C O 1
ATOM 6286 N N . PRO C 1 185 ? 19.473 4.446 -25.913 1.00 23.65 185 PRO C N 1
ATOM 6287 C CA . PRO C 1 185 ? 19.909 3.659 -24.763 1.00 21.41 185 PRO C CA 1
ATOM 6288 C C . PRO C 1 185 ? 20.702 2.413 -25.200 1.00 21.53 185 PRO C C 1
ATOM 6289 O O . PRO C 1 185 ? 20.525 1.942 -26.300 1.00 20.78 185 PRO C O 1
ATOM 6293 N N . ASP C 1 186 ? 21.532 1.858 -24.324 1.00 21.76 186 ASP C N 1
ATOM 6294 C CA . ASP C 1 186 ? 21.955 0.476 -24.498 1.00 24.15 186 ASP C CA 1
ATOM 6295 C C . ASP C 1 186 ? 22.092 -0.218 -23.147 1.00 25.62 186 ASP C C 1
ATOM 6296 O O . ASP C 1 186 ? 22.173 0.434 -22.099 1.00 26.01 186 ASP C O 1
ATOM 6301 N N . ILE C 1 187 ? 22.047 -1.531 -23.173 1.00 25.15 187 ILE C N 1
ATOM 6302 C CA . ILE C 1 187 ? 21.827 -2.293 -21.942 1.00 25.74 187 ILE C CA 1
ATOM 6303 C C . ILE C 1 187 ? 23.154 -2.874 -21.438 1.00 28.20 187 ILE C C 1
ATOM 6304 O O . ILE C 1 187 ? 24.082 -3.092 -22.240 1.00 24.36 187 ILE C O 1
ATOM 6309 N N . LEU C 1 188 ? 23.265 -3.074 -20.122 1.00 29.31 188 LEU C N 1
ATOM 6310 C CA . LEU C 1 188 ? 24.378 -3.881 -19.584 1.00 26.75 188 LEU C CA 1
ATOM 6311 C C . LEU C 1 188 ? 23.857 -4.826 -18.502 1.00 28.17 188 LEU C C 1
ATOM 6312 O O . LEU C 1 188 ? 23.062 -4.423 -17.654 1.00 29.92 188 LEU C O 1
ATOM 6317 N N . VAL C 1 189 ? 24.252 -6.085 -18.564 1.00 28.29 189 VAL C N 1
ATOM 6318 C CA . VAL C 1 189 ? 24.017 -6.975 -17.447 1.00 33.35 189 VAL C CA 1
ATOM 6319 C C . VAL C 1 189 ? 25.331 -7.148 -16.655 1.00 34.14 189 VAL C C 1
ATOM 6320 O O . VAL C 1 189 ? 26.331 -7.536 -17.212 1.00 33.62 189 VAL C O 1
ATOM 6324 N N . TRP C 1 190 ? 25.310 -6.848 -15.368 1.00 32.96 190 TRP C N 1
ATOM 6325 C CA . TRP C 1 190 ? 26.499 -6.837 -14.535 1.00 34.85 190 TRP C CA 1
ATOM 6326 C C . TRP C 1 190 ? 26.146 -7.300 -13.109 1.00 31.93 190 TRP C C 1
ATOM 6327 O O . TRP C 1 190 ? 25.453 -6.582 -12.338 1.00 29.34 190 TRP C O 1
ATOM 6338 N N . LYS C 1 191 ? 26.675 -8.462 -12.756 1.00 36.44 191 LYS C N 1
ATOM 6339 C CA . LYS C 1 191 ? 26.576 -9.016 -11.388 1.00 36.84 191 LYS C CA 1
ATOM 6340 C C . LYS C 1 191 ? 25.118 -9.139 -11.050 1.00 36.21 191 LYS C C 1
ATOM 6341 O O . LYS C 1 191 ? 24.694 -8.730 -9.984 1.00 35.13 191 LYS C O 1
ATOM 6347 N N . GLY C 1 192 ? 24.352 -9.604 -12.021 1.00 43.21 192 GLY C N 1
ATOM 6348 C CA . GLY C 1 192 ? 22.905 -9.778 -11.851 1.00 51.47 192 GLY C CA 1
ATOM 6349 C C . GLY C 1 192 ? 22.004 -8.559 -11.713 1.00 51.68 192 GLY C C 1
ATOM 6350 O O . GLY C 1 192 ? 20.806 -8.714 -11.425 1.00 54.56 192 GLY C O 1
ATOM 6351 N N . LYS C 1 193 ? 22.556 -7.350 -11.880 1.00 42.58 193 LYS C N 1
ATOM 6352 C CA . LYS C 1 193 ? 21.701 -6.173 -12.062 1.00 40.65 193 LYS C CA 1
ATOM 6353 C C . LYS C 1 193 ? 21.666 -5.718 -13.547 1.00 32.89 193 LYS C C 1
ATOM 6354 O O . LYS C 1 193 ? 22.476 -6.169 -14.381 1.00 25.65 193 LYS C O 1
ATOM 6360 N N . TYR C 1 194 ? 20.708 -4.850 -13.862 1.00 29.58 194 TYR C N 1
ATOM 6361 C CA . TYR C 1 194 ? 20.526 -4.359 -15.233 1.00 25.75 194 TYR C CA 1
ATOM 6362 C C . TYR C 1 194 ? 20.868 -2.897 -15.239 1.00 25.10 194 TYR C C 1
ATOM 6363 O O . TYR C 1 194 ? 20.408 -2.141 -14.346 1.00 25.14 194 TYR C O 1
ATOM 6372 N N . TYR C 1 195 ? 21.662 -2.491 -16.246 1.00 21.80 195 TYR C N 1
ATOM 6373 C CA . TYR C 1 195 ? 22.056 -1.064 -16.400 1.00 24.02 195 TYR C CA 1
ATOM 6374 C C . TYR C 1 195 ? 21.704 -0.495 -17.803 1.00 22.82 195 TYR C C 1
ATOM 6375 O O . TYR C 1 195 ? 22.001 -1.122 -18.824 1.00 21.91 195 TYR C O 1
ATOM 6384 N N . LEU C 1 196 ? 21.096 0.687 -17.826 1.00 21.74 196 LEU C N 1
ATOM 6385 C CA . LEU C 1 196 ? 20.824 1.376 -19.069 1.00 23.97 196 LEU C CA 1
ATOM 6386 C C . LEU C 1 196 ? 21.676 2.615 -19.119 1.00 21.13 196 LEU C C 1
ATOM 6387 O O . LEU C 1 196 ? 21.590 3.462 -18.203 1.00 22.46 196 LEU C O 1
ATOM 6392 N N . TYR C 1 197 ? 22.413 2.745 -20.206 1.00 19.33 197 TYR C N 1
ATOM 6393 C CA . TYR C 1 197 ? 23.160 3.970 -20.501 1.00 22.32 197 TYR C CA 1
ATOM 6394 C C . TYR C 1 197 ? 22.457 4.706 -21.611 1.00 23.15 197 TYR C C 1
ATOM 6395 O O . TYR C 1 197 ? 22.064 4.068 -22.590 1.00 23.85 197 TYR C O 1
ATOM 6404 N N . TYR C 1 198 ? 22.345 6.033 -21.516 1.00 20.24 198 TYR C N 1
ATOM 6405 C CA . TYR C 1 198 ? 21.620 6.785 -22.544 1.00 22.43 198 TYR C CA 1
ATOM 6406 C C . TYR C 1 198 ? 22.083 8.232 -22.481 1.00 23.15 198 TYR C C 1
ATOM 6407 O O . TYR C 1 198 ? 22.628 8.668 -21.485 1.00 26.11 198 TYR C O 1
ATOM 6416 N N . GLN C 1 199 ? 21.785 8.989 -23.520 1.00 24.58 199 GLN C N 1
ATOM 6417 C CA . GLN C 1 199 ? 22.157 10.365 -23.614 1.00 21.89 199 GLN C CA 1
ATOM 6418 C C . GLN C 1 199 ? 21.075 11.193 -22.956 1.00 23.67 199 GLN C C 1
ATOM 6419 O O . GLN C 1 199 ? 19.888 10.866 -23.047 1.00 22.85 199 GLN C O 1
ATOM 6425 N N . ALA C 1 200 ? 21.477 12.294 -22.334 1.00 24.07 200 ALA C N 1
ATOM 6426 C CA . ALA C 1 200 ? 20.584 13.133 -21.546 1.00 24.97 200 ALA C CA 1
ATOM 6427 C C . ALA C 1 200 ? 20.624 14.588 -22.054 1.00 26.23 200 ALA C C 1
ATOM 6428 O O . ALA C 1 200 ? 21.704 15.196 -22.143 1.00 30.03 200 ALA C O 1
ATOM 6430 N N . PHE C 1 201 ? 19.471 15.130 -22.436 1.00 26.98 201 PHE C N 1
ATOM 6431 C CA . PHE C 1 201 ? 19.402 16.431 -23.104 1.00 27.17 201 PHE C CA 1
ATOM 6432 C C . PHE C 1 201 ? 18.722 17.435 -22.210 1.00 29.96 201 PHE C C 1
ATOM 6433 O O . PHE C 1 201 ? 17.795 17.054 -21.451 1.00 30.34 201 PHE C O 1
ATOM 6441 N N . ASN C 1 202 ? 19.143 18.704 -22.295 1.00 31.53 202 ASN C N 1
ATOM 6442 C CA . ASN C 1 202 ? 18.635 19.712 -21.366 1.00 37.67 202 ASN C CA 1
ATOM 6443 C C . ASN C 1 202 ? 17.982 20.833 -22.083 1.00 33.57 202 ASN C C 1
ATOM 6444 O O . ASN C 1 202 ? 17.524 21.785 -21.452 1.00 42.24 202 ASN C O 1
ATOM 6449 N N . GLU C 1 203 ? 18.039 20.774 -23.379 1.00 33.08 203 GLU C N 1
ATOM 6450 C CA . GLU C 1 203 ? 17.466 21.780 -24.198 1.00 43.00 203 GLU C CA 1
ATOM 6451 C C . GLU C 1 203 ? 17.183 21.136 -25.513 1.00 40.16 203 GLU C C 1
ATOM 6452 O O . GLU C 1 203 ? 17.723 20.102 -25.797 1.00 35.20 203 GLU C O 1
ATOM 6458 N N . PRO C 1 204 ? 16.255 21.812 -26.317 1.00 38.78 204 PRO C N 1
ATOM 6459 C CA . PRO C 1 204 ? 16.026 21.157 -27.603 1.00 40.97 204 PRO C CA 1
ATOM 6460 C C . PRO C 1 204 ? 17.224 21.144 -28.520 1.00 43.95 204 PRO C C 1
ATOM 6461 O O . PRO C 1 204 ? 17.950 22.085 -28.620 1.00 51.28 204 PRO C O 1
ATOM 6465 N N . SER C 1 205 ? 17.394 20.036 -29.194 1.00 48.11 205 SER C N 1
ATOM 6466 C CA . SER C 1 205 ? 18.498 19.762 -30.054 1.00 46.58 205 SER C CA 1
ATOM 6467 C C . SER C 1 205 ? 18.541 20.668 -31.246 1.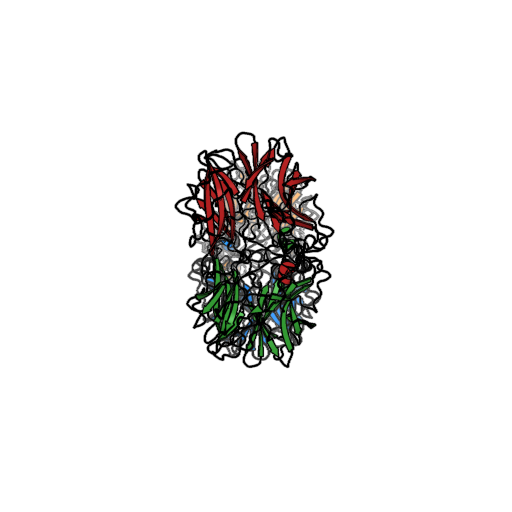00 53.71 205 SER C C 1
ATOM 6468 O O . SER C 1 205 ? 17.547 20.958 -31.830 1.00 50.56 205 SER C O 1
ATOM 6471 N N . GLY C 1 206 ? 19.739 21.074 -31.617 1.00 63.51 206 GLY C N 1
ATOM 6472 C CA . GLY C 1 206 ? 19.958 22.056 -32.657 1.00 72.39 206 GLY C CA 1
ATOM 6473 C C . GLY C 1 206 ? 19.856 23.506 -32.233 1.00 78.84 206 GLY C C 1
ATOM 6474 O O . GLY C 1 206 ? 19.920 24.396 -33.041 1.00 93.95 206 GLY C O 1
ATOM 6475 N N . LEU C 1 207 ? 19.730 23.754 -30.952 1.00 81.67 207 LEU C N 1
ATOM 6476 C CA . LEU C 1 207 ? 19.546 25.099 -30.440 1.00 84.43 207 LEU C CA 1
ATOM 6477 C C . LEU C 1 207 ? 20.671 26.148 -30.630 1.00 98.84 207 LEU C C 1
ATOM 6478 O O . LEU C 1 207 ? 20.369 27.339 -30.669 1.00 99.88 207 LEU C O 1
ATOM 6483 N N . ARG C 1 208 ? 21.951 25.779 -30.681 1.00 102.30 208 ARG C N 1
ATOM 6484 C CA . ARG C 1 208 ? 22.447 24.452 -30.995 1.00 109.42 208 ARG C CA 1
ATOM 6485 C C . ARG C 1 208 ? 23.796 24.089 -30.351 1.00 101.64 208 ARG C C 1
ATOM 6486 O O . ARG C 1 208 ? 24.641 23.477 -31.010 1.00 103.34 208 ARG C O 1
ATOM 6488 N N . GLY C 1 209 ? 24.014 24.450 -29.097 1.00 88.02 209 GLY C N 1
ATOM 6489 C CA . GLY C 1 209 ? 25.223 24.012 -28.434 1.00 91.15 209 GLY C CA 1
ATOM 6490 C C . GLY C 1 209 ? 24.927 22.622 -27.910 1.00 93.67 209 GLY C C 1
ATOM 6491 O O . GLY C 1 209 ? 24.261 22.460 -26.899 1.00 89.75 209 GLY C O 1
ATOM 6492 N N . ASP C 1 210 ? 25.440 21.608 -28.592 1.00 89.74 210 ASP C N 1
ATOM 6493 C CA . ASP C 1 210 ? 24.987 20.249 -28.333 1.00 84.04 210 ASP C CA 1
ATOM 6494 C C . ASP C 1 210 ? 25.745 19.606 -27.190 1.00 76.23 210 ASP C C 1
ATOM 6495 O O . ASP C 1 210 ? 26.934 19.391 -27.259 1.00 74.05 210 ASP C O 1
ATOM 6500 N N . TRP C 1 211 ? 25.033 19.331 -26.125 1.00 57.34 211 TRP C N 1
ATOM 6501 C CA . TRP C 1 211 ? 25.630 18.740 -24.982 1.00 45.22 211 TRP C CA 1
ATOM 6502 C C . TRP C 1 211 ? 24.659 17.716 -24.472 1.00 35.07 211 TRP C C 1
ATOM 6503 O O . TRP C 1 211 ? 23.706 18.058 -23.870 1.00 29.33 211 TRP C O 1
ATOM 6514 N N . CYS C 1 212 ? 24.941 16.451 -24.675 1.00 32.70 212 CYS C N 1
ATOM 6515 C CA . CYS C 1 212 ? 24.075 15.384 -24.128 1.00 30.50 212 CYS C CA 1
ATOM 6516 C C . CYS C 1 212 ? 24.931 14.239 -23.574 1.00 29.15 212 CYS C C 1
ATOM 6517 O O . CYS C 1 212 ? 25.066 13.133 -24.164 1.00 27.77 212 CYS C O 1
ATOM 6520 N N . PRO C 1 213 ? 25.478 14.485 -22.379 1.00 27.79 213 PRO C N 1
ATOM 6521 C CA . PRO C 1 213 ? 26.341 13.487 -21.706 1.00 23.67 213 PRO C CA 1
ATOM 6522 C C . PRO C 1 213 ? 25.532 12.249 -21.300 1.00 26.24 213 PRO C C 1
ATOM 6523 O O . PRO C 1 213 ? 24.296 12.332 -21.194 1.00 25.95 213 PRO C O 1
ATOM 6527 N N . VAL C 1 214 ? 26.214 11.141 -21.020 1.00 25.09 214 VAL C N 1
ATOM 6528 C CA . VAL C 1 214 ? 25.584 9.902 -20.730 1.00 26.48 214 VAL C CA 1
ATOM 6529 C C . VAL C 1 214 ? 25.164 9.707 -19.266 1.00 28.73 214 VAL C C 1
ATOM 6530 O O . VAL C 1 214 ? 26.006 9.834 -18.367 1.00 24.58 214 VAL C O 1
ATOM 6534 N N . SER C 1 215 ? 23.862 9.393 -19.049 1.00 25.92 215 SER C N 1
ATOM 6535 C CA . SER C 1 215 ? 23.341 8.990 -17.747 1.00 22.43 215 SER C CA 1
ATOM 6536 C C . SER C 1 215 ? 23.222 7.509 -17.656 1.00 22.18 215 SER C C 1
ATOM 6537 O O . SER C 1 215 ? 23.318 6.818 -18.663 1.00 23.74 215 SER C O 1
ATOM 6540 N N . VAL C 1 216 ? 23.060 6.984 -16.445 1.00 22.85 216 VAL C N 1
ATOM 6541 C CA . VAL C 1 216 ? 22.926 5.525 -16.262 1.00 21.41 216 VAL C CA 1
ATOM 6542 C C . VAL C 1 216 ? 21.850 5.324 -15.216 1.00 22.49 216 VAL C C 1
ATOM 6543 O O . VAL C 1 216 ? 21.738 6.141 -14.325 1.00 21.43 216 VAL C O 1
ATOM 6547 N N . SER C 1 217 ? 21.009 4.302 -15.386 1.00 20.61 217 SER C N 1
ATOM 6548 C CA . SER C 1 217 ? 20.023 3.947 -14.438 1.00 19.10 217 SER C CA 1
ATOM 6549 C C . SER C 1 217 ? 20.124 2.471 -14.252 1.00 21.63 217 SER C C 1
ATOM 6550 O O . SER C 1 217 ? 20.665 1.791 -15.125 1.00 21.17 217 SER C O 1
ATOM 6553 N N . TYR C 1 218 ? 19.599 1.936 -13.129 1.00 22.25 218 TYR C N 1
ATOM 6554 C CA . TYR C 1 218 ? 19.745 0.474 -12.944 1.00 23.13 218 TYR C CA 1
ATOM 6555 C C . TYR C 1 218 ? 18.513 -0.196 -12.377 1.00 21.71 218 TYR C C 1
ATOM 6556 O O . TYR C 1 218 ? 17.636 0.465 -11.791 1.00 23.49 218 TYR C O 1
ATOM 6565 N N . ALA C 1 219 ? 18.443 -1.506 -12.518 1.00 22.49 219 ALA C N 1
ATOM 6566 C CA . ALA C 1 219 ? 17.234 -2.194 -12.040 1.00 24.02 219 ALA C CA 1
ATOM 6567 C C . ALA C 1 219 ? 17.655 -3.583 -11.608 1.00 27.60 219 ALA C C 1
ATOM 6568 O O . ALA C 1 219 ? 18.686 -4.085 -12.114 1.00 28.30 219 ALA C O 1
ATOM 6570 N N . ASP C 1 220 ? 16.839 -4.234 -10.758 1.00 28.73 220 ASP C N 1
ATOM 6571 C CA . ASP C 1 220 ? 16.983 -5.670 -10.398 1.00 31.63 220 ASP C CA 1
ATOM 6572 C C . ASP C 1 220 ? 16.276 -6.577 -11.354 1.00 34.69 220 ASP C C 1
ATOM 6573 O O . ASP C 1 220 ? 16.601 -7.772 -11.448 1.00 35.00 220 ASP C O 1
ATOM 6578 N N . SER C 1 221 ? 15.282 -6.023 -12.049 1.00 33.58 221 SER C N 1
ATOM 6579 C CA . SER C 1 221 ? 14.527 -6.789 -13.068 1.00 31.65 221 SER C CA 1
ATOM 6580 C C . SER C 1 221 ? 14.531 -6.053 -14.435 1.00 28.12 221 SER C C 1
ATOM 6581 O O . SER C 1 221 ? 14.445 -4.847 -14.481 1.00 25.20 221 SER C O 1
ATOM 6584 N N . PRO C 1 222 ? 14.599 -6.785 -15.547 1.00 29.88 222 PRO C N 1
ATOM 6585 C CA . PRO C 1 222 ? 14.483 -6.160 -16.891 1.00 27.37 222 PRO C CA 1
ATOM 6586 C C . PRO C 1 222 ? 13.192 -5.334 -17.076 1.00 28.52 222 PRO C C 1
ATOM 6587 O O . PRO C 1 222 ? 13.149 -4.367 -17.858 1.00 31.73 222 PRO C O 1
ATOM 6591 N N . ASP C 1 223 ? 12.185 -5.639 -16.287 1.00 27.06 223 ASP C N 1
ATOM 6592 C CA . ASP C 1 223 ? 10.916 -4.908 -16.254 1.00 27.74 223 ASP C CA 1
ATOM 6593 C C . ASP C 1 223 ? 10.944 -3.678 -15.379 1.00 27.69 223 ASP C C 1
ATOM 6594 O O . ASP C 1 223 ? 9.899 -3.069 -15.180 1.00 30.59 223 ASP C O 1
ATOM 6599 N N . GLY C 1 224 ? 12.102 -3.301 -14.823 1.00 25.07 224 GLY C N 1
ATOM 6600 C CA . GLY C 1 224 ? 12.094 -2.162 -13.901 1.00 27.06 224 GLY C CA 1
ATOM 6601 C C . GLY C 1 224 ? 11.449 -2.566 -12.557 1.00 28.12 224 GLY C C 1
ATOM 6602 O O . GLY C 1 224 ? 11.221 -3.756 -12.323 1.00 28.36 224 GLY C O 1
ATOM 6603 N N . PRO C 1 225 ? 11.202 -1.612 -11.648 1.00 30.32 225 PRO C N 1
ATOM 6604 C CA . PRO C 1 225 ? 11.419 -0.156 -11.782 1.00 28.62 225 PRO C CA 1
ATOM 6605 C C . PRO C 1 225 ? 12.903 0.202 -11.892 1.00 30.90 225 PRO C C 1
ATOM 6606 O O . PRO C 1 225 ? 13.746 -0.637 -11.613 1.00 31.88 225 PRO C O 1
ATOM 6610 N N . TRP C 1 226 ? 13.209 1.418 -12.347 1.00 27.57 226 TRP C N 1
ATOM 6611 C CA . TRP C 1 226 ? 14.568 1.773 -12.660 1.00 28.54 226 TRP C CA 1
ATOM 6612 C C . TRP C 1 226 ? 14.964 2.865 -11.670 1.00 27.26 226 TRP C C 1
ATOM 6613 O O . TRP C 1 226 ? 14.142 3.689 -11.277 1.00 26.44 226 TRP C O 1
ATOM 6624 N N . THR C 1 227 ? 16.216 2.895 -11.266 1.00 26.30 227 THR C N 1
ATOM 6625 C CA . THR C 1 227 ? 16.634 3.959 -10.318 1.00 27.47 227 THR C CA 1
ATOM 6626 C C . THR C 1 227 ? 17.732 4.727 -11.008 1.00 25.41 227 THR C C 1
ATOM 6627 O O . THR C 1 227 ? 18.642 4.105 -11.539 1.00 28.10 227 THR C O 1
ATOM 6631 N N . HIS C 1 228 ? 17.601 6.043 -11.092 1.00 27.90 228 HIS C N 1
ATOM 6632 C CA . HIS C 1 228 ? 18.674 6.909 -11.577 1.00 33.37 228 HIS C CA 1
ATOM 6633 C C . HIS C 1 228 ? 20.006 6.575 -10.879 1.00 33.65 228 HIS C C 1
ATOM 6634 O O . HIS C 1 228 ? 20.072 6.555 -9.667 1.00 35.32 228 HIS C O 1
ATOM 6641 N N . GLY C 1 229 ? 21.056 6.309 -11.640 1.00 33.31 229 GLY C N 1
ATOM 6642 C CA . GLY C 1 229 ? 22.356 5.959 -11.070 1.00 30.03 229 GLY C CA 1
ATOM 6643 C C . GLY C 1 229 ? 23.382 7.090 -11.124 1.00 35.83 229 GLY C C 1
ATOM 6644 O O . GLY C 1 229 ? 24.111 7.252 -10.185 1.00 41.31 229 GLY C O 1
ATOM 6645 N N . GLY C 1 230 ? 23.421 7.908 -12.181 1.00 35.50 230 GLY C N 1
ATOM 6646 C CA . GLY C 1 230 ? 24.454 8.951 -12.307 1.00 29.30 230 GLY C CA 1
ATOM 6647 C C . GLY C 1 230 ? 24.253 9.743 -13.610 1.00 33.73 230 GLY C C 1
ATOM 6648 O O . GLY C 1 230 ? 23.710 9.220 -14.595 1.00 30.40 230 GLY C O 1
ATOM 6649 N N . ASP C 1 231 ? 24.675 11.011 -13.614 1.00 31.11 231 ASP C N 1
ATOM 6650 C CA . ASP C 1 231 ? 24.754 11.799 -14.830 1.00 32.79 231 ASP C CA 1
ATOM 6651 C C . ASP C 1 231 ? 26.212 11.986 -15.251 1.00 33.93 231 ASP C C 1
ATOM 6652 O O . ASP C 1 231 ? 27.118 11.906 -14.402 1.00 28.66 231 ASP C O 1
ATOM 6657 N N . SER C 1 232 ? 26.411 12.182 -16.561 1.00 30.27 232 SER C N 1
ATOM 6658 C CA . SER C 1 232 ? 27.723 12.440 -17.149 1.00 29.65 232 SER C CA 1
ATOM 6659 C C . SER C 1 232 ? 28.760 11.458 -16.670 1.00 29.51 232 SER C C 1
ATOM 6660 O O . SER C 1 232 ? 29.800 11.882 -16.099 1.00 26.98 232 SER C O 1
ATOM 6663 N N . VAL C 1 233 ? 28.488 10.167 -16.844 1.00 28.28 233 VAL C N 1
ATOM 6664 C CA . VAL C 1 233 ? 29.356 9.129 -16.267 1.00 30.09 233 VAL C CA 1
ATOM 6665 C C . VAL C 1 233 ? 30.547 8.806 -17.151 1.00 32.05 233 VAL C C 1
ATOM 6666 O O . VAL C 1 233 ? 31.462 8.083 -16.752 1.00 35.37 233 VAL C O 1
ATOM 6670 N N . ILE C 1 234 ? 30.534 9.330 -18.367 1.00 29.47 234 ILE C N 1
ATOM 6671 C CA . ILE C 1 234 ? 31.677 9.170 -19.214 1.00 29.04 234 ILE C CA 1
ATOM 6672 C C . ILE C 1 234 ? 32.239 10.582 -19.304 1.00 29.41 234 ILE C C 1
ATOM 6673 O O . ILE C 1 234 ? 31.594 11.466 -19.818 1.00 28.64 234 ILE C O 1
ATOM 6678 N N . PRO C 1 235 ? 33.473 10.783 -18.844 1.00 28.39 235 PRO C N 1
ATOM 6679 C CA . PRO C 1 235 ? 34.065 12.140 -18.857 1.00 30.16 235 PRO C CA 1
ATOM 6680 C C . PRO C 1 235 ? 34.306 12.625 -20.269 1.00 30.05 235 PRO C C 1
ATOM 6681 O O . PRO C 1 235 ? 34.558 11.808 -21.133 1.00 31.89 235 PRO C O 1
ATOM 6685 N N . PHE C 1 236 ? 34.204 13.919 -20.523 1.00 29.45 236 PHE C N 1
ATOM 6686 C CA . PHE C 1 236 ? 34.573 14.433 -21.840 1.00 35.29 236 PHE C CA 1
ATOM 6687 C C . PHE C 1 236 ? 36.077 14.720 -21.860 1.00 40.65 236 PHE C C 1
ATOM 6688 O O . PHE C 1 236 ? 36.681 14.825 -20.821 1.00 42.73 236 PHE C O 1
ATOM 6696 N N . GLY C 1 237 ? 36.681 14.843 -23.034 1.00 46.95 237 GLY C N 1
ATOM 6697 C CA . GLY C 1 237 ? 38.076 15.274 -23.112 1.00 53.61 237 GLY C CA 1
ATOM 6698 C C . GLY C 1 237 ? 38.335 16.716 -22.663 1.00 52.61 237 GLY C C 1
ATOM 6699 O O . GLY C 1 237 ? 37.425 17.576 -22.720 1.00 49.01 237 GLY C O 1
ATOM 6700 N N . LYS C 1 238 ? 39.575 16.966 -22.208 1.00 56.16 238 LYS C N 1
ATOM 6701 C CA . LYS C 1 238 ? 40.132 18.332 -21.988 1.00 60.65 238 LYS C CA 1
ATOM 6702 C C . LYS C 1 238 ? 39.986 19.118 -23.297 1.00 59.82 238 LYS C C 1
ATOM 6703 O O . LYS C 1 238 ? 40.047 18.491 -24.354 1.00 60.36 238 LYS C O 1
ATOM 6705 N N . LYS C 1 239 ? 39.776 20.445 -23.247 1.00 66.68 239 LYS C N 1
ATOM 6706 C CA . LYS C 1 239 ? 39.748 21.325 -24.472 1.00 75.34 239 LYS C CA 1
ATOM 6707 C C . LYS C 1 239 ? 40.729 20.916 -25.595 1.00 73.20 239 LYS C C 1
ATOM 6708 O O . LYS C 1 239 ? 41.877 20.548 -25.312 1.00 68.01 239 LYS C O 1
ATOM 6714 N N . GLY C 1 240 ? 40.265 20.976 -26.849 1.00 64.86 240 GLY C N 1
ATOM 6715 C CA . GLY C 1 240 ? 41.045 20.534 -28.007 1.00 59.95 240 GLY C CA 1
ATOM 6716 C C . GLY C 1 240 ? 41.227 19.033 -28.294 1.00 65.09 240 GLY C C 1
ATOM 6717 O O . GLY C 1 240 ? 41.603 18.693 -29.414 1.00 63.59 240 GLY C O 1
ATOM 6718 N N . GLU C 1 241 ? 41.014 18.133 -27.317 1.00 58.67 241 GLU C N 1
ATOM 6719 C CA . GLU C 1 241 ? 41.023 16.676 -27.586 1.00 52.87 241 GLU C CA 1
ATOM 6720 C C . GLU C 1 241 ? 39.774 16.259 -28.442 1.00 48.23 241 GLU C C 1
ATOM 6721 O O . GLU C 1 241 ? 38.759 16.965 -28.474 1.00 45.93 241 GLU C O 1
ATOM 6727 N N . TRP C 1 242 ? 39.874 15.161 -29.189 1.00 45.22 242 TRP C N 1
ATOM 6728 C CA . TRP C 1 242 ? 38.829 14.779 -30.189 1.00 45.50 242 TRP C CA 1
ATOM 6729 C C . TRP C 1 242 ? 37.449 14.621 -29.495 1.00 45.94 242 TRP C C 1
ATOM 6730 O O . TRP C 1 242 ? 36.376 15.003 -29.984 1.00 41.10 242 TRP C O 1
ATOM 6741 N N . ASP C 1 243 ? 37.596 14.089 -28.299 1.00 44.50 243 ASP C N 1
ATOM 6742 C CA . ASP C 1 243 ? 36.643 13.773 -27.289 1.00 46.58 243 ASP C CA 1
ATOM 6743 C C . ASP C 1 243 ? 35.925 14.896 -26.566 1.00 46.49 243 ASP C C 1
ATOM 6744 O O . ASP C 1 243 ? 35.177 14.631 -25.642 1.00 42.08 243 ASP C O 1
ATOM 6749 N N . GLN C 1 244 ? 36.215 16.141 -26.909 1.00 49.38 244 GLN C N 1
ATOM 6750 C CA . GLN C 1 244 ? 35.965 17.245 -25.989 1.00 45.16 244 GLN C CA 1
ATOM 6751 C C . GLN C 1 244 ? 34.510 17.559 -25.735 1.00 37.42 244 GLN C C 1
ATOM 6752 O O . GLN C 1 244 ? 34.202 18.172 -24.726 1.00 35.35 244 GLN C O 1
ATOM 6758 N N . ASP C 1 245 ? 33.626 17.173 -26.652 1.00 35.36 245 ASP C N 1
ATOM 6759 C CA . ASP C 1 245 ? 32.243 17.703 -26.649 1.00 36.53 245 ASP C CA 1
ATOM 6760 C C . ASP C 1 245 ? 31.177 16.605 -26.623 1.00 33.51 245 ASP C C 1
ATOM 6761 O O . ASP C 1 245 ? 29.962 16.908 -26.614 1.00 33.27 245 ASP C O 1
ATOM 6766 N N . ALA C 1 246 ? 31.585 15.341 -26.650 1.00 31.67 246 ALA C N 1
ATOM 6767 C CA . ALA C 1 246 ? 30.556 14.286 -26.810 1.00 33.29 246 ALA C CA 1
ATOM 6768 C C . ALA C 1 246 ? 31.048 12.967 -26.375 1.00 33.58 246 ALA C C 1
ATOM 6769 O O . ALA C 1 246 ? 32.253 12.656 -26.522 1.00 35.80 246 ALA C O 1
ATOM 6771 N N . THR C 1 247 ? 30.123 12.185 -25.848 1.00 32.31 247 THR C N 1
ATOM 6772 C CA . THR C 1 247 ? 30.264 10.734 -25.797 1.00 31.20 247 THR C CA 1
ATOM 6773 C C . THR C 1 247 ? 28.893 10.161 -26.273 1.00 31.82 247 THR C C 1
ATOM 6774 O O . THR C 1 247 ? 28.053 9.782 -25.451 1.00 30.98 247 THR C O 1
ATOM 6778 N N . HIS C 1 248 ? 28.637 10.144 -27.575 1.00 30.71 248 HIS C N 1
ATOM 6779 C CA . HIS C 1 248 ? 27.357 9.569 -28.108 1.00 30.69 248 HIS C CA 1
ATOM 6780 C C . HIS C 1 248 ? 27.371 8.069 -28.150 1.00 29.04 248 HIS C C 1
ATOM 6781 O O . HIS C 1 248 ? 28.444 7.454 -28.139 1.00 28.08 248 HIS C O 1
ATOM 6788 N N . ASP C 1 249 ? 26.177 7.471 -28.210 1.00 28.83 249 ASP C N 1
ATOM 6789 C CA . ASP C 1 249 ? 26.000 6.045 -28.460 1.00 26.85 249 ASP C CA 1
ATOM 6790 C C . ASP C 1 249 ? 26.730 5.168 -27.453 1.00 26.21 249 ASP C C 1
ATOM 6791 O O . ASP C 1 249 ? 27.384 4.203 -27.830 1.00 27.67 249 ASP C O 1
ATOM 6796 N N . PRO C 1 250 ? 26.567 5.431 -26.167 1.00 22.84 250 PRO C N 1
ATOM 6797 C CA . PRO C 1 250 ? 27.362 4.550 -25.293 1.00 24.31 250 PRO C CA 1
ATOM 6798 C C . PRO C 1 250 ? 26.902 3.084 -25.462 1.00 27.02 250 PRO C C 1
ATOM 6799 O O . PRO C 1 250 ? 25.704 2.838 -25.458 1.00 30.28 250 PRO C O 1
ATOM 6803 N N . GLN C 1 251 ? 27.827 2.135 -25.631 1.00 27.05 251 GLN C N 1
ATOM 6804 C CA . GLN C 1 251 ? 27.494 0.725 -25.769 1.00 24.45 251 GLN C CA 1
ATOM 6805 C C . GLN C 1 251 ? 28.494 -0.116 -25.001 1.00 25.76 251 GLN C C 1
ATOM 6806 O O . GLN C 1 251 ? 29.658 -0.282 -25.446 1.00 28.54 251 GLN C O 1
ATOM 6812 N N . PRO C 1 252 ? 28.049 -0.706 -23.880 1.00 27.39 252 PRO C N 1
ATOM 6813 C CA . PRO C 1 252 ? 28.999 -1.487 -23.060 1.00 28.00 252 PRO C CA 1
ATOM 6814 C C . PRO C 1 252 ? 28.992 -2.975 -23.385 1.00 34.53 252 PRO C C 1
ATOM 6815 O O . PRO C 1 252 ? 27.936 -3.535 -23.689 1.00 36.18 252 PRO C O 1
ATOM 6819 N N . ILE C 1 253 ? 30.172 -3.617 -23.357 1.00 36.00 253 ILE C N 1
ATOM 6820 C CA . ILE C 1 253 ? 30.242 -5.085 -23.318 1.00 31.65 253 ILE C CA 1
ATOM 6821 C C . ILE C 1 253 ? 31.046 -5.480 -22.065 1.00 33.38 253 ILE C C 1
ATOM 6822 O O . ILE C 1 253 ? 31.697 -4.614 -21.410 1.00 32.78 253 ILE C O 1
ATOM 6827 N N . VAL C 1 254 ? 31.000 -6.752 -21.688 1.00 33.95 254 VAL C N 1
ATOM 6828 C CA . VAL C 1 254 ? 31.907 -7.193 -20.610 1.00 36.50 254 VAL C CA 1
ATOM 6829 C C . VAL C 1 254 ? 33.101 -7.851 -21.281 1.00 38.08 254 VAL C C 1
ATOM 6830 O O . VAL C 1 254 ? 32.942 -8.743 -22.132 1.00 35.30 254 VAL C O 1
ATOM 6834 N N . TYR C 1 255 ? 34.285 -7.368 -20.951 1.00 36.06 255 TYR C N 1
ATOM 6835 C CA . TYR C 1 255 ? 35.460 -7.833 -21.688 1.00 40.50 255 TYR C CA 1
ATOM 6836 C C . TYR C 1 255 ? 36.685 -7.770 -20.783 1.00 38.86 255 TYR C C 1
ATOM 6837 O 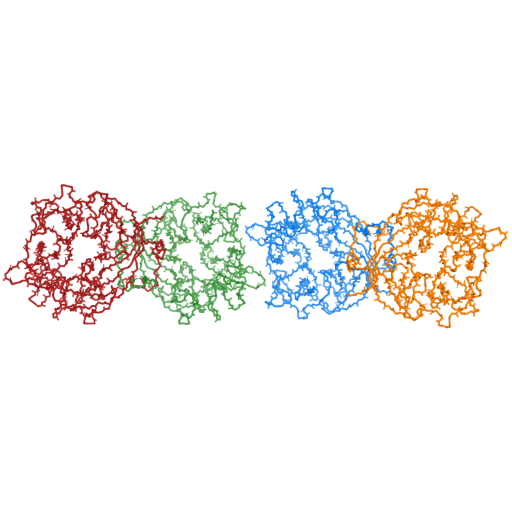O . TYR C 1 255 ? 36.923 -6.730 -20.176 1.00 37.97 255 TYR C O 1
ATOM 6846 N N . LYS C 1 256 ? 37.445 -8.867 -20.717 1.00 42.12 256 LYS C N 1
ATOM 6847 C CA . LYS C 1 256 ? 38.591 -9.029 -19.766 1.00 45.48 256 LYS C CA 1
ATOM 6848 C C . LYS C 1 256 ? 38.181 -8.605 -18.357 1.00 41.25 256 LYS C C 1
ATOM 6849 O O . LYS C 1 256 ? 38.884 -7.800 -17.735 1.00 41.68 256 LYS C O 1
ATOM 6855 N N . GLY C 1 257 ? 37.019 -9.086 -17.907 1.00 45.30 257 GLY C N 1
ATOM 6856 C CA . GLY C 1 257 ? 36.509 -8.889 -16.530 1.00 38.35 257 GLY C CA 1
ATOM 6857 C C . GLY C 1 257 ? 36.198 -7.456 -16.233 1.00 40.36 257 GLY C C 1
ATOM 6858 O O . GLY C 1 257 ? 36.012 -7.077 -15.062 1.00 46.64 257 GLY C O 1
ATOM 6859 N N . LYS C 1 258 ? 36.176 -6.622 -17.271 1.00 38.42 258 LYS C N 1
ATOM 6860 C CA . LYS C 1 258 ? 35.819 -5.222 -17.045 1.00 41.87 258 LYS C CA 1
ATOM 6861 C C . LYS C 1 258 ? 34.614 -4.729 -17.921 1.00 38.95 258 LYS C C 1
ATOM 6862 O O . LYS C 1 258 ? 34.287 -5.317 -18.960 1.00 33.06 258 LYS C O 1
ATOM 6868 N N . ILE C 1 259 ? 33.976 -3.640 -17.503 1.00 39.28 259 ILE C N 1
ATOM 6869 C CA . ILE C 1 259 ? 33.021 -2.969 -18.373 1.00 35.00 259 ILE C CA 1
ATOM 6870 C C . ILE C 1 259 ? 33.767 -2.177 -19.431 1.00 31.73 259 ILE C C 1
ATOM 6871 O O . ILE C 1 259 ? 34.429 -1.195 -19.096 1.00 33.04 259 ILE C O 1
ATOM 6876 N N . HIS C 1 260 ? 33.632 -2.599 -20.694 1.00 31.38 260 HIS C N 1
ATOM 6877 C CA . HIS C 1 260 ? 34.187 -1.888 -21.878 1.00 30.65 260 HIS C CA 1
ATOM 6878 C C . HIS C 1 260 ? 33.100 -1.153 -22.626 1.00 30.74 260 HIS C C 1
ATOM 6879 O O . HIS C 1 260 ? 32.234 -1.760 -23.256 1.00 29.36 260 HIS C O 1
ATOM 6886 N N . LEU C 1 261 ? 33.143 0.159 -22.542 1.00 31.08 261 LEU C N 1
ATOM 6887 C CA . LEU C 1 261 ? 32.086 0.960 -23.044 1.00 30.18 261 LEU C CA 1
ATOM 6888 C C . LEU C 1 261 ? 32.612 1.710 -24.240 1.00 28.64 261 LEU C C 1
ATOM 6889 O O . LEU C 1 261 ? 33.532 2.454 -24.095 1.00 30.46 261 LEU C O 1
ATOM 6894 N N . TYR C 1 262 ? 32.040 1.478 -25.419 1.00 28.26 262 TYR C N 1
ATOM 6895 C CA . TYR C 1 262 ? 32.393 2.213 -26.627 1.00 23.95 262 TYR C CA 1
ATOM 6896 C C . TYR C 1 262 ? 31.444 3.363 -26.801 1.00 26.34 262 TYR C C 1
ATOM 6897 O O . TYR C 1 262 ? 30.274 3.287 -26.388 1.00 25.56 262 TYR C O 1
ATOM 6906 N N . TYR C 1 263 ? 31.944 4.441 -27.404 1.00 26.59 263 TYR C N 1
ATOM 6907 C CA . TYR C 1 263 ? 31.166 5.652 -27.596 1.00 27.39 263 TYR C CA 1
ATOM 6908 C C . TYR C 1 263 ? 31.765 6.398 -28.776 1.00 30.15 263 TYR C C 1
ATOM 6909 O O . TYR C 1 263 ? 32.874 6.089 -29.208 1.00 30.89 263 TYR C O 1
ATOM 6918 N N . LYS C 1 264 ? 31.054 7.403 -29.273 1.00 30.54 264 LYS C N 1
ATOM 6919 C CA . LYS C 1 264 ? 31.512 8.119 -30.459 1.00 35.52 264 LYS C CA 1
ATOM 6920 C C . LYS C 1 264 ? 31.600 9.643 -30.261 1.00 35.22 264 LYS C C 1
ATOM 6921 O O . LYS C 1 264 ? 30.873 10.192 -29.450 1.00 31.82 264 LYS C O 1
ATOM 6927 N N . ALA C 1 265 ? 32.478 10.311 -31.010 1.00 34.27 265 ALA C N 1
ATOM 6928 C CA . ALA C 1 265 ? 32.532 11.793 -30.979 1.00 35.03 265 ALA C CA 1
ATOM 6929 C C . ALA C 1 265 ? 32.981 12.310 -32.339 1.00 35.79 265 ALA C C 1
ATOM 6930 O O . ALA C 1 265 ? 33.894 11.758 -32.949 1.00 40.21 265 ALA C O 1
ATOM 6932 N N . ALA C 1 266 ? 32.333 13.354 -32.825 1.00 43.35 266 ALA C N 1
ATOM 6933 C CA . ALA C 1 266 ? 32.747 14.032 -34.058 1.00 49.78 266 ALA C CA 1
ATOM 6934 C C . ALA C 1 266 ? 33.929 14.950 -33.720 1.00 56.93 266 ALA C C 1
ATOM 6935 O O . ALA C 1 266 ? 34.002 15.429 -32.591 1.00 66.59 266 ALA C O 1
ATOM 6937 N N . TYR C 1 267 ? 34.853 15.184 -34.652 1.00 61.44 267 TYR C N 1
ATOM 6938 C CA . TYR C 1 267 ? 35.937 16.178 -34.412 1.00 70.16 267 TYR C CA 1
ATOM 6939 C C . TYR C 1 267 ? 36.585 16.853 -35.664 1.00 81.44 267 TYR C C 1
ATOM 6940 O O . TYR C 1 267 ? 35.982 16.853 -36.751 1.00 81.85 267 TYR C O 1
ATOM 6949 N N . ASN C 1 268 ? 37.771 17.468 -35.473 1.00 89.10 268 ASN C N 1
ATOM 6950 C CA . ASN C 1 268 ? 38.619 18.072 -36.543 1.00 87.29 268 ASN C CA 1
ATOM 6951 C C . ASN C 1 268 ? 37.953 19.263 -37.222 1.00 85.16 268 ASN C C 1
ATOM 6952 O O . ASN C 1 268 ? 37.686 20.278 -36.587 1.00 82.71 268 ASN C O 1
ATOM 6957 N N . TYR C 1 277 ? 34.666 17.506 -40.409 1.00 65.19 277 TYR C N 1
ATOM 6958 C CA . TYR C 1 277 ? 34.368 16.456 -39.426 1.00 73.78 277 TYR C CA 1
ATOM 6959 C C . TYR C 1 277 ? 34.940 15.066 -39.765 1.00 69.21 277 TYR C C 1
ATOM 6960 O O . TYR C 1 277 ? 34.728 14.537 -40.846 1.00 69.20 277 TYR C O 1
ATOM 6962 N N . ALA C 1 278 ? 35.688 14.497 -38.831 1.00 68.15 278 ALA C N 1
ATOM 6963 C CA . ALA C 1 278 ? 35.859 13.045 -38.744 1.00 58.65 278 ALA C CA 1
ATOM 6964 C C . ALA C 1 278 ? 35.018 12.518 -37.542 1.00 59.19 278 ALA C C 1
ATOM 6965 O O . ALA C 1 278 ? 34.555 13.297 -36.695 1.00 56.17 278 ALA C O 1
ATOM 6967 N N . VAL C 1 279 ? 34.801 11.207 -37.482 1.00 51.40 279 VAL C N 1
ATOM 6968 C CA . VAL C 1 279 ? 34.040 10.622 -36.379 1.00 44.78 279 VAL C CA 1
ATOM 6969 C C . VAL C 1 279 ? 34.919 9.569 -35.743 1.00 41.62 279 VAL C C 1
ATOM 6970 O O . VAL C 1 279 ? 35.296 8.615 -36.399 1.00 44.37 279 VAL C O 1
ATOM 6974 N N . GLY C 1 280 ? 35.271 9.742 -34.477 1.00 35.22 280 GLY C N 1
ATOM 6975 C CA . GLY C 1 280 ? 36.088 8.719 -33.812 1.00 36.10 280 GLY C CA 1
ATOM 6976 C C . GLY C 1 280 ? 35.216 7.856 -32.924 1.00 35.23 280 GLY C C 1
ATOM 6977 O O . GLY C 1 280 ? 34.104 8.239 -32.603 1.00 36.79 280 GLY C O 1
ATOM 6978 N N . HIS C 1 281 ? 35.730 6.706 -32.526 1.00 34.72 281 HIS C N 1
ATOM 6979 C CA . HIS C 1 281 ? 35.128 5.902 -31.486 1.00 38.59 281 HIS C CA 1
ATOM 6980 C C . HIS C 1 281 ? 36.122 5.685 -30.400 1.00 36.31 281 HIS C C 1
ATOM 6981 O O . HIS C 1 281 ? 37.223 5.207 -30.670 1.00 36.84 281 HIS C O 1
ATOM 6988 N N . GLY C 1 282 ? 35.726 6.013 -29.178 1.00 36.66 282 GLY C N 1
ATOM 6989 C CA . GLY C 1 282 ? 36.575 5.781 -28.023 1.00 36.92 282 GLY C CA 1
ATOM 6990 C C . GLY C 1 282 ? 36.109 4.608 -27.203 1.00 37.74 282 GLY C C 1
ATOM 6991 O O . GLY C 1 282 ? 34.927 4.198 -27.280 1.00 39.98 282 GLY C O 1
ATOM 6992 N N . LEU C 1 283 ? 37.035 4.088 -26.407 1.00 32.66 283 LEU C N 1
ATOM 6993 C CA . LEU C 1 283 ? 36.768 3.092 -25.414 1.00 33.84 283 LEU C CA 1
ATOM 6994 C C . LEU C 1 283 ? 36.939 3.732 -24.023 1.00 41.79 283 LEU C C 1
ATOM 6995 O O . LEU C 1 283 ? 37.868 4.536 -23.803 1.00 42.79 283 LEU C O 1
ATOM 7000 N N . ALA C 1 284 ? 36.015 3.419 -23.107 1.00 38.16 284 ALA C N 1
ATOM 7001 C CA . ALA C 1 284 ? 36.079 3.876 -21.700 1.00 35.32 284 ALA C CA 1
ATOM 7002 C C . ALA C 1 284 ? 35.807 2.679 -20.816 1.00 36.56 284 ALA C C 1
ATOM 7003 O O . ALA C 1 284 ? 34.839 1.913 -21.064 1.00 33.58 284 ALA C O 1
ATOM 7005 N N . ILE C 1 285 ? 36.645 2.500 -19.790 1.00 32.94 285 ILE C N 1
ATOM 7006 C CA . ILE C 1 285 ? 36.652 1.226 -19.058 1.00 33.22 285 ILE C CA 1
ATOM 7007 C C . ILE C 1 285 ? 36.364 1.473 -17.611 1.00 32.45 285 ILE C C 1
ATOM 7008 O O . ILE C 1 285 ? 36.707 2.512 -17.102 1.00 36.32 285 ILE C O 1
ATOM 7013 N N . ALA C 1 286 ? 35.728 0.512 -16.952 1.00 36.68 286 ALA C N 1
ATOM 7014 C CA . ALA C 1 286 ? 35.292 0.659 -15.559 1.00 36.31 286 ALA C CA 1
ATOM 7015 C C . ALA C 1 286 ? 35.155 -0.677 -14.868 1.00 37.90 286 ALA C C 1
ATOM 7016 O O . ALA C 1 286 ? 34.938 -1.716 -15.511 1.00 41.00 286 ALA C O 1
ATOM 7018 N N . ASP C 1 287 ? 35.204 -0.634 -13.544 1.00 39.07 287 ASP C N 1
ATOM 7019 C CA . ASP C 1 287 ? 34.990 -1.839 -12.744 1.00 45.32 287 ASP C CA 1
ATOM 7020 C C . ASP C 1 287 ? 33.630 -1.754 -12.060 1.00 39.90 287 ASP C C 1
ATOM 7021 O O . ASP C 1 287 ? 33.144 -2.706 -11.464 1.00 40.10 287 ASP C O 1
ATOM 7026 N N . ASP C 1 288 ? 33.026 -0.592 -12.186 1.00 41.33 288 ASP C N 1
ATOM 7027 C CA . ASP C 1 288 ? 31.772 -0.266 -11.544 1.00 45.94 288 ASP C CA 1
ATOM 7028 C C . ASP C 1 288 ? 30.891 0.472 -12.601 1.00 40.75 288 ASP C C 1
ATOM 7029 O O . ASP C 1 288 ? 31.282 1.529 -13.145 1.00 34.96 288 ASP C O 1
ATOM 7034 N N . PRO C 1 289 ? 29.677 -0.039 -12.838 1.00 38.97 289 PRO C N 1
ATOM 7035 C CA . PRO C 1 289 ? 28.796 0.553 -13.835 1.00 32.92 289 PRO C CA 1
ATOM 7036 C C . PRO C 1 289 ? 28.469 2.019 -13.564 1.00 33.75 289 PRO C C 1
ATOM 7037 O O . PRO C 1 289 ? 28.272 2.774 -14.497 1.00 35.61 289 PRO C O 1
ATOM 7041 N N . LEU C 1 290 ? 28.505 2.474 -12.326 1.00 34.25 290 LEU C N 1
ATOM 7042 C CA . LEU C 1 290 ? 28.309 3.893 -12.081 1.00 34.92 290 LEU C CA 1
ATOM 7043 C C . LEU C 1 290 ? 29.573 4.689 -12.273 1.00 36.60 290 LEU C C 1
ATOM 7044 O O . LEU C 1 290 ? 29.545 5.922 -12.169 1.00 36.56 290 LEU C O 1
ATOM 7049 N N . GLY C 1 291 ? 30.672 4.004 -12.575 1.00 34.59 291 GLY C N 1
ATOM 7050 C CA . GLY C 1 291 ? 31.949 4.700 -12.772 1.00 45.00 291 GLY C CA 1
ATOM 7051 C C . GLY C 1 291 ? 32.892 4.627 -11.557 1.00 49.72 291 GLY C C 1
ATOM 7052 O O . GLY C 1 291 ? 32.508 4.096 -10.516 1.00 48.57 291 GLY C O 1
ATOM 7053 N N . PRO C 1 292 ? 34.111 5.209 -11.660 1.00 50.71 292 PRO C N 1
ATOM 7054 C CA . PRO C 1 292 ? 34.566 6.115 -12.720 1.00 40.88 292 PRO C CA 1
ATOM 7055 C C . PRO C 1 292 ? 34.930 5.344 -13.939 1.00 40.59 292 PRO C C 1
ATOM 7056 O O . PRO C 1 292 ? 35.298 4.157 -13.826 1.00 38.62 292 PRO C O 1
ATOM 7060 N N . PHE C 1 293 ? 34.771 5.989 -15.101 1.00 35.95 293 PHE C N 1
ATOM 7061 C CA . PHE C 1 293 ? 35.150 5.366 -16.361 1.00 38.06 293 PHE C CA 1
ATOM 7062 C C . PHE C 1 293 ? 36.458 5.992 -16.810 1.00 40.87 293 PHE C C 1
ATOM 7063 O O . PHE C 1 293 ? 36.581 7.225 -16.854 1.00 36.91 293 PHE C O 1
ATOM 7071 N N . GLU C 1 294 ? 37.442 5.186 -17.147 1.00 39.83 294 GLU C N 1
ATOM 7072 C CA . GLU C 1 294 ? 38.688 5.817 -17.618 1.00 50.15 294 GLU C CA 1
ATOM 7073 C C . GLU C 1 294 ? 38.893 5.616 -19.119 1.00 41.04 294 GLU C C 1
ATOM 7074 O O . GLU C 1 294 ? 38.702 4.517 -19.630 1.00 39.17 294 GLU C O 1
ATOM 7080 N N . LYS C 1 295 ? 39.328 6.661 -19.799 1.00 39.37 295 LYS C N 1
ATOM 7081 C CA . LYS C 1 295 ? 39.516 6.600 -21.239 1.00 40.57 295 LYS C CA 1
ATOM 7082 C C . LYS C 1 295 ? 40.691 5.684 -21.551 1.00 43.95 295 LYS C C 1
ATOM 7083 O O . LYS C 1 295 ? 41.703 5.726 -20.869 1.00 46.16 295 LYS C O 1
ATOM 7089 N N . HIS C 1 296 ? 40.557 4.833 -22.561 1.00 41.48 296 HIS C N 1
ATOM 7090 C CA . HIS C 1 296 ? 41.702 4.068 -23.036 1.00 42.43 296 HIS C CA 1
ATOM 7091 C C . HIS C 1 296 ? 42.790 5.049 -23.512 1.00 45.59 296 HIS C C 1
ATOM 7092 O O . HIS C 1 296 ? 42.478 6.051 -24.209 1.00 39.33 296 HIS C O 1
ATOM 7099 N N . PRO C 1 297 ? 44.061 4.796 -23.092 1.00 44.11 297 PRO C N 1
ATOM 7100 C CA . PRO C 1 297 ? 45.130 5.764 -23.397 1.00 45.41 297 PRO C CA 1
ATOM 7101 C C . PRO C 1 297 ? 45.297 5.992 -24.919 1.00 42.57 297 PRO C C 1
ATOM 7102 O O . PRO C 1 297 ? 45.674 7.074 -25.326 1.00 40.86 297 PRO C O 1
ATOM 7106 N N . LEU C 1 298 ? 44.934 5.020 -25.750 1.00 44.29 298 LEU C N 1
ATOM 7107 C CA . LEU C 1 298 ? 45.004 5.209 -27.209 1.00 48.63 298 LEU C CA 1
ATOM 7108 C C . LEU C 1 298 ? 43.750 5.663 -28.015 1.00 50.75 298 LEU C C 1
ATOM 7109 O O . LEU C 1 298 ? 43.759 5.585 -29.240 1.00 48.86 298 LEU C O 1
ATOM 7114 N N . ASN C 1 299 ? 42.699 6.154 -27.364 1.00 42.16 299 ASN C N 1
ATOM 7115 C CA . ASN C 1 299 ? 41.537 6.648 -28.105 1.00 42.73 299 ASN C CA 1
ATOM 7116 C C . ASN C 1 299 ? 41.941 7.760 -29.094 1.00 44.87 299 ASN C C 1
ATOM 7117 O O . ASN C 1 299 ? 42.882 8.469 -28.800 1.00 41.59 299 ASN C O 1
ATOM 7122 N N . PRO C 1 300 ? 41.212 7.954 -30.233 1.00 42.86 300 PRO C N 1
ATOM 7123 C CA . PRO C 1 300 ? 40.101 7.145 -30.755 1.00 42.86 300 PRO C CA 1
ATOM 7124 C C . PRO C 1 300 ? 40.647 5.808 -31.190 1.00 46.13 300 PRO C C 1
ATOM 7125 O O . PRO C 1 300 ? 41.764 5.716 -31.723 1.00 47.72 300 PRO C O 1
ATOM 7129 N N . VAL C 1 301 ? 39.868 4.777 -30.930 1.00 43.18 301 VAL C N 1
ATOM 7130 C CA . VAL C 1 301 ? 40.266 3.407 -31.101 1.00 41.99 301 VAL C CA 1
ATOM 7131 C C . VAL C 1 301 ? 39.991 3.016 -32.556 1.00 42.10 301 VAL C C 1
ATOM 7132 O O . VAL C 1 301 ? 40.559 2.084 -33.103 1.00 49.17 301 VAL C O 1
ATOM 7136 N N . MET C 1 302 ? 39.152 3.817 -33.175 1.00 43.07 302 MET C N 1
ATOM 7137 C CA . MET C 1 302 ? 38.673 3.617 -34.495 1.00 48.11 302 MET C CA 1
ATOM 7138 C C . MET C 1 302 ? 38.451 5.032 -34.963 1.00 54.44 302 MET C C 1
ATOM 7139 O O . MET C 1 302 ? 38.058 5.915 -34.184 1.00 55.87 302 MET C O 1
ATOM 7144 N N . THR C 1 303 ? 38.682 5.252 -36.243 1.00 62.36 303 THR C N 1
ATOM 7145 C CA . THR C 1 303 ? 38.937 6.594 -36.727 1.00 64.55 303 THR C CA 1
ATOM 7146 C C . THR C 1 303 ? 37.896 7.109 -37.700 1.00 64.45 303 THR C C 1
ATOM 7147 O O . THR C 1 303 ? 37.795 8.315 -37.957 1.00 67.79 303 THR C O 1
ATOM 7151 N N . SER C 1 304 ? 37.114 6.181 -38.228 1.00 72.46 304 SER C N 1
ATOM 7152 C CA . SER C 1 304 ? 36.023 6.512 -39.131 1.00 76.72 304 SER C CA 1
ATOM 7153 C C . SER C 1 304 ? 34.866 5.556 -38.863 1.00 71.84 304 SER C C 1
ATOM 7154 O O . SER C 1 304 ? 35.025 4.508 -38.229 1.00 75.20 304 SER C O 1
ATOM 7157 N N . GLY C 1 305 ? 33.711 5.916 -39.389 1.00 67.85 305 GLY C N 1
ATOM 7158 C CA . GLY C 1 305 ? 32.509 5.153 -39.186 1.00 61.07 305 GLY C CA 1
ATOM 7159 C C . GLY C 1 305 ? 31.649 6.101 -38.404 1.00 54.58 305 GLY C C 1
ATOM 7160 O O . GLY C 1 305 ? 31.887 6.320 -37.219 1.00 59.15 305 GLY C O 1
ATOM 7161 N N . HIS C 1 306 ? 30.687 6.700 -39.092 1.00 49.51 306 HIS C N 1
ATOM 7162 C CA . HIS C 1 306 ? 29.682 7.542 -38.472 1.00 53.43 306 HIS C CA 1
ATOM 7163 C C . HIS C 1 306 ? 28.939 6.758 -37.400 1.00 48.98 306 HIS C C 1
ATOM 7164 O O . HIS C 1 306 ? 28.290 7.350 -36.547 1.00 53.37 306 HIS C O 1
ATOM 7171 N N . GLU C 1 307 ? 29.031 5.430 -37.427 1.00 38.46 307 GLU C N 1
ATOM 7172 C CA . GLU C 1 307 ? 28.290 4.650 -36.452 1.00 42.28 307 GLU C CA 1
ATOM 7173 C C . GLU C 1 307 ? 28.801 3.229 -36.444 1.00 36.06 307 GLU C C 1
ATOM 7174 O O . GLU C 1 307 ? 29.128 2.687 -37.507 1.00 33.39 307 GLU C O 1
ATOM 7180 N N . THR C 1 308 ? 28.876 2.636 -35.255 1.00 29.94 308 THR C N 1
ATOM 7181 C CA . THR C 1 308 ? 29.413 1.263 -35.072 1.00 32.17 308 THR C CA 1
ATOM 7182 C C . THR C 1 308 ? 28.605 0.479 -34.021 1.00 32.11 308 THR C C 1
ATOM 7183 O O . THR C 1 308 ? 27.870 1.069 -33.211 1.00 30.46 308 THR C O 1
ATOM 7187 N N . THR C 1 309 ? 28.754 -0.845 -34.005 1.00 32.01 309 THR C N 1
ATOM 7188 C CA . THR C 1 309 ? 28.125 -1.649 -32.997 1.00 31.41 309 THR C CA 1
ATOM 7189 C C . THR C 1 309 ? 29.100 -2.771 -32.703 1.00 31.89 309 THR C C 1
ATOM 7190 O O . THR C 1 309 ? 29.768 -3.227 -33.618 1.00 31.30 309 THR C O 1
ATOM 7194 N N . TYR C 1 310 ? 29.131 -3.266 -31.468 1.00 28.04 310 TYR C N 1
ATOM 7195 C CA . TYR C 1 310 ? 30.219 -4.168 -31.031 1.00 28.32 310 TYR C CA 1
ATOM 7196 C C . TYR C 1 310 ? 29.682 -5.408 -30.368 1.00 31.27 310 TYR C C 1
ATOM 7197 O O . TYR C 1 310 ? 28.730 -5.318 -29.577 1.00 28.80 310 TYR C O 1
ATOM 7206 N N . PHE C 1 311 ? 30.297 -6.560 -30.662 1.00 31.68 311 PHE C N 1
ATOM 7207 C CA . PHE C 1 311 ? 30.021 -7.787 -29.891 1.00 33.42 311 PHE C CA 1
ATOM 7208 C C . PHE C 1 311 ? 31.291 -8.617 -29.611 1.00 33.02 311 PHE C C 1
ATOM 7209 O O . PHE C 1 311 ? 32.224 -8.626 -30.416 1.00 34.44 311 PHE C O 1
ATOM 7217 N N . PRO C 1 312 ? 31.319 -9.334 -28.485 1.00 36.78 312 PRO C N 1
ATOM 7218 C CA . PRO C 1 312 ? 32.431 -10.247 -28.235 1.00 36.54 312 PRO C CA 1
ATOM 7219 C C . PRO C 1 312 ? 32.562 -11.255 -29.361 1.00 38.53 312 PRO C C 1
ATOM 7220 O O . PRO C 1 312 ? 31.567 -11.783 -29.825 1.00 41.96 312 PRO C O 1
ATOM 7224 N N . PHE C 1 313 ? 33.788 -11.534 -29.785 1.00 39.47 313 PHE C N 1
ATOM 7225 C CA . PHE C 1 313 ? 34.025 -12.467 -30.884 1.00 39.79 313 PHE C CA 1
ATOM 7226 C C . PHE C 1 313 ? 35.378 -13.199 -30.722 1.00 39.23 313 PHE C C 1
ATOM 7227 O O . PHE C 1 313 ? 36.451 -12.566 -30.646 1.00 37.98 313 PHE C O 1
ATOM 7235 N N . LYS C 1 314 ? 35.332 -14.522 -30.678 1.00 38.49 314 LYS C N 1
ATOM 7236 C CA A LYS C 1 314 ? 36.482 -15.295 -30.220 0.50 39.93 314 LYS C CA 1
ATOM 7237 C CA B LYS C 1 314 ? 36.494 -15.289 -30.227 0.50 44.92 314 LYS C CA 1
ATOM 7238 C C . LYS C 1 314 ? 36.995 -14.605 -28.950 1.00 43.34 314 LYS C C 1
ATOM 7239 O O . LYS C 1 314 ? 36.219 -14.389 -27.998 1.00 42.56 314 LYS C O 1
ATOM 7250 N N . GLU C 1 315 ? 38.268 -14.224 -28.936 1.00 40.54 315 GLU C N 1
ATOM 7251 C CA . GLU C 1 315 ? 38.913 -13.635 -27.768 1.00 41.63 315 GLU C CA 1
ATOM 7252 C C . GLU C 1 315 ? 38.844 -12.109 -27.832 1.00 42.56 315 GLU C C 1
ATOM 7253 O O . GLU C 1 315 ? 39.274 -11.380 -26.898 1.00 40.03 315 GLU C O 1
ATOM 7259 N N . GLY C 1 316 ? 38.379 -11.621 -28.975 1.00 42.12 316 GLY C N 1
ATOM 7260 C CA . GLY C 1 316 ? 38.348 -10.199 -29.197 1.00 45.02 316 GLY C CA 1
ATOM 7261 C C . GLY C 1 316 ? 36.946 -9.620 -29.258 1.00 44.86 316 GLY C C 1
ATOM 7262 O O . GLY C 1 316 ? 36.032 -10.042 -28.521 1.00 45.42 316 GLY C O 1
ATOM 7263 N N . VAL C 1 317 ? 36.815 -8.650 -30.160 1.00 40.32 317 VAL C N 1
ATOM 7264 C CA . VAL C 1 317 ? 35.633 -7.826 -30.355 1.00 40.62 317 VAL C CA 1
ATOM 7265 C C . VAL C 1 317 ? 35.463 -7.534 -31.869 1.00 39.74 317 VAL C C 1
ATOM 7266 O O . VAL C 1 317 ? 36.380 -7.017 -32.510 1.00 37.79 317 VAL C O 1
ATOM 7270 N N . ALA C 1 318 ? 34.299 -7.895 -32.421 1.00 35.59 318 ALA C N 1
ATOM 7271 C CA . ALA C 1 318 ? 33.919 -7.553 -33.803 1.00 36.59 318 ALA C CA 1
ATOM 7272 C C . ALA C 1 318 ? 32.999 -6.312 -33.771 1.00 36.73 318 ALA C C 1
ATOM 7273 O O . ALA C 1 318 ? 32.415 -6.001 -32.715 1.00 35.24 318 ALA C O 1
ATOM 7275 N N . THR C 1 319 ? 32.917 -5.596 -34.895 1.00 31.78 319 THR C N 1
ATOM 7276 C CA . THR C 1 319 ? 32.105 -4.409 -35.024 1.00 32.03 319 THR C CA 1
ATOM 7277 C C . THR C 1 319 ? 3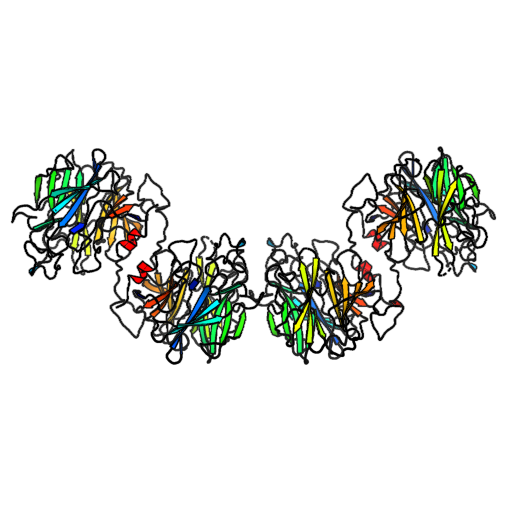1.638 -4.387 -36.430 1.00 32.45 319 THR C C 1
ATOM 7278 O O . THR C 1 319 ? 32.356 -4.792 -37.347 1.00 27.54 319 THR C O 1
ATOM 7282 N N . LEU C 1 320 ? 30.470 -3.780 -36.590 1.00 31.43 320 LEU C N 1
ATOM 7283 C CA . LEU C 1 320 ? 29.976 -3.341 -37.868 1.00 30.52 320 LEU C CA 1
ATOM 7284 C C . LEU C 1 320 ? 30.119 -1.860 -37.832 1.00 29.80 320 LEU C C 1
ATOM 7285 O O . LEU C 1 320 ? 29.691 -1.228 -36.870 1.00 32.65 320 LEU C O 1
ATOM 7290 N N . ALA C 1 321 ? 30.708 -1.316 -38.891 1.00 34.26 321 ALA C N 1
ATOM 7291 C CA . ALA C 1 321 ? 31.022 0.102 -39.070 1.00 34.46 321 ALA C CA 1
ATOM 7292 C C . ALA C 1 321 ? 30.378 0.606 -40.345 1.00 37.28 321 ALA C C 1
ATOM 7293 O O . ALA C 1 321 ? 30.630 0.075 -41.441 1.00 35.03 321 ALA C O 1
ATOM 7295 N N . ILE C 1 322 ? 29.605 1.658 -40.198 1.00 38.94 322 ILE C N 1
ATOM 7296 C CA . ILE C 1 322 ? 28.676 2.181 -41.155 1.00 45.19 322 ILE C CA 1
ATOM 7297 C C . ILE C 1 322 ? 29.012 3.625 -41.386 1.00 55.81 322 ILE C C 1
ATOM 7298 O O . ILE C 1 322 ? 29.445 4.300 -40.498 1.00 53.08 322 ILE C O 1
ATOM 7303 N N . LYS C 1 323 ? 28.797 4.103 -42.600 1.00 71.85 323 LYS C N 1
ATOM 7304 C CA . LYS C 1 323 ? 28.893 5.528 -42.882 1.00 79.10 323 LYS C CA 1
ATOM 7305 C C . LYS C 1 323 ? 27.597 6.026 -43.530 1.00 88.44 323 LYS C C 1
ATOM 7306 O O . LYS C 1 323 ? 27.103 5.416 -44.448 1.00 97.74 323 LYS C O 1
ATOM 7308 N N . ASP C 1 324 ? 27.036 7.123 -43.041 1.00 97.06 324 ASP C N 1
ATOM 7309 C CA . ASP C 1 324 ? 25.723 7.584 -43.494 1.00 101.23 324 ASP C CA 1
ATOM 7310 C C . ASP C 1 324 ? 25.757 7.922 -44.954 1.00 97.12 324 ASP C C 1
ATOM 7311 O O . ASP C 1 324 ? 26.631 8.617 -45.403 1.00 78.79 324 ASP C O 1
ATOM 7316 N N . GLY C 1 325 ? 24.748 7.478 -45.678 1.00 103.46 325 GLY C N 1
ATOM 7317 C CA . GLY C 1 325 ? 24.717 7.675 -47.100 1.00 105.22 325 GLY C CA 1
ATOM 7318 C C . GLY C 1 325 ? 25.378 6.529 -47.803 1.00 117.13 325 GLY C C 1
ATOM 7319 O O . GLY C 1 325 ? 24.766 5.514 -48.074 1.00 131.37 325 GLY C O 1
ATOM 7320 N N . ASN C 1 326 ? 26.650 6.672 -48.087 1.00 114.98 326 ASN C N 1
ATOM 7321 C CA . ASN C 1 326 ? 27.290 5.773 -49.004 1.00 118.27 326 ASN C CA 1
ATOM 7322 C C . ASN C 1 326 ? 27.182 4.353 -48.521 1.00 108.91 326 ASN C C 1
ATOM 7323 O O . ASN C 1 326 ? 27.190 4.104 -47.344 1.00 103.12 326 ASN C O 1
ATOM 7328 N N . GLU C 1 327 ? 27.014 3.428 -49.449 1.00 101.40 327 GLU C N 1
ATOM 7329 C CA . GLU C 1 327 ? 26.821 2.047 -49.074 1.00 96.48 327 GLU C CA 1
ATOM 7330 C C . GLU C 1 327 ? 28.129 1.316 -48.876 1.00 85.43 327 GLU C C 1
ATOM 7331 O O . GLU C 1 327 ? 28.354 0.263 -49.451 1.00 67.32 327 GLU C O 1
ATOM 7333 N N . ARG C 1 328 ? 28.952 1.868 -47.995 1.00 83.45 328 ARG C N 1
ATOM 7334 C CA . ARG C 1 328 ? 30.232 1.280 -47.664 1.00 72.25 328 ARG C CA 1
ATOM 7335 C C . ARG C 1 328 ? 30.254 0.816 -46.234 1.00 63.23 328 ARG C C 1
ATOM 7336 O O . ARG C 1 328 ? 30.348 1.606 -45.315 1.00 58.93 328 ARG C O 1
ATOM 7338 N N . TYR C 1 329 ? 30.240 -0.485 -46.057 1.00 51.55 329 TYR C N 1
ATOM 7339 C CA . TYR C 1 329 ? 30.161 -1.030 -44.744 1.00 42.95 329 TYR C CA 1
ATOM 7340 C C . TYR C 1 329 ? 31.206 -2.078 -44.509 1.00 38.87 329 TYR C C 1
ATOM 7341 O O . TYR C 1 329 ? 31.472 -2.885 -45.341 1.00 42.74 329 TYR C O 1
ATOM 7350 N N . THR C 1 330 ? 31.804 -2.061 -43.349 1.00 36.05 330 THR C N 1
ATOM 7351 C CA . THR C 1 330 ? 32.799 -3.083 -43.035 1.00 36.50 330 THR C CA 1
ATOM 7352 C C . THR C 1 330 ? 32.446 -3.810 -41.730 1.00 39.81 330 THR C C 1
ATOM 7353 O O . THR C 1 330 ? 31.835 -3.216 -40.810 1.00 41.74 330 THR C O 1
ATOM 7357 N N . MET C 1 331 ? 32.746 -5.110 -41.680 1.00 34.03 331 MET C N 1
ATOM 7358 C CA . MET C 1 331 ? 32.974 -5.760 -40.416 1.00 35.65 331 MET C CA 1
ATOM 7359 C C . MET C 1 331 ? 34.470 -5.583 -40.104 1.00 40.60 331 MET C C 1
ATOM 7360 O O . MET C 1 331 ? 35.324 -5.720 -41.001 1.00 37.71 331 MET C O 1
ATOM 7365 N N . GLN C 1 332 ? 34.768 -5.235 -38.849 1.00 36.09 332 GLN C N 1
ATOM 7366 C CA . GLN C 1 332 ? 36.126 -5.120 -38.381 1.00 34.33 332 GLN C CA 1
ATOM 7367 C C . GLN C 1 332 ? 36.329 -5.967 -37.155 1.00 37.55 332 GLN C C 1
ATOM 7368 O O . GLN C 1 332 ? 35.375 -6.305 -36.449 1.00 35.03 332 GLN C O 1
ATOM 7374 N N . TYR C 1 333 ? 37.576 -6.361 -36.925 1.00 36.58 333 TYR C N 1
ATOM 7375 C CA . TYR C 1 333 ? 37.879 -7.201 -35.781 1.00 38.72 333 TYR C CA 1
ATOM 7376 C C . TYR C 1 333 ? 39.147 -6.765 -35.037 1.00 42.25 333 TYR C C 1
ATOM 7377 O O . TYR C 1 333 ? 40.124 -6.322 -35.684 1.00 38.51 333 TYR C O 1
ATOM 7386 N N . ALA C 1 334 ? 39.105 -6.860 -33.694 1.00 37.48 334 ALA C N 1
ATOM 7387 C CA . ALA C 1 334 ? 40.215 -6.493 -32.822 1.00 36.30 334 ALA C CA 1
ATOM 7388 C C . ALA C 1 334 ? 40.456 -7.628 -31.836 1.00 44.27 334 ALA C C 1
ATOM 7389 O O . ALA C 1 334 ? 39.536 -8.016 -31.090 1.00 47.92 334 ALA C O 1
ATOM 7391 N N . LYS C 1 335 ? 41.685 -8.151 -31.821 1.00 41.76 335 LYS C N 1
ATOM 7392 C CA A LYS C 1 335 ? 42.114 -9.287 -30.977 0.50 41.75 335 LYS C CA 1
ATOM 7393 C CA B LYS C 1 335 ? 41.987 -9.314 -30.986 0.50 41.65 335 LYS C CA 1
ATOM 7394 C C . LYS C 1 335 ? 41.962 -8.945 -29.489 1.00 39.23 335 LYS C C 1
ATOM 7395 O O . LYS C 1 335 ? 41.647 -9.775 -28.627 1.00 38.67 335 LYS C O 1
ATOM 7406 N N . ASP C 1 336 ? 42.210 -7.696 -29.191 1.00 37.80 336 ASP C N 1
ATOM 7407 C CA . ASP C 1 336 ? 42.242 -7.219 -27.824 1.00 39.61 336 ASP C CA 1
ATOM 7408 C C . ASP C 1 336 ? 41.124 -6.179 -27.622 1.00 38.34 336 ASP C C 1
ATOM 7409 O O . ASP C 1 336 ? 41.200 -5.407 -26.691 1.00 37.32 336 ASP C O 1
ATOM 7414 N N . GLY C 1 337 ? 40.144 -6.088 -28.537 1.00 40.04 337 GLY C N 1
ATOM 7415 C CA . GLY C 1 337 ? 39.133 -5.030 -28.447 1.00 37.32 337 GLY C CA 1
ATOM 7416 C C . GLY C 1 337 ? 39.570 -3.594 -28.640 1.00 41.10 337 GLY C C 1
ATOM 7417 O O . GLY C 1 337 ? 38.765 -2.670 -28.432 1.00 41.34 337 GLY C O 1
ATOM 7418 N N . VAL C 1 338 ? 40.810 -3.387 -29.086 1.00 39.29 338 VAL C N 1
ATOM 7419 C CA . VAL C 1 338 ? 41.356 -2.035 -29.263 1.00 41.07 338 VAL C CA 1
ATOM 7420 C C . VAL C 1 338 ? 41.867 -1.739 -30.680 1.00 41.60 338 VAL C C 1
ATOM 7421 O O . VAL C 1 338 ? 41.636 -0.660 -31.218 1.00 39.21 338 VAL C O 1
ATOM 7425 N N . ASN C 1 339 ? 42.607 -2.684 -31.244 1.00 40.99 339 ASN C N 1
ATOM 7426 C CA . ASN C 1 339 ? 43.262 -2.491 -32.520 1.00 47.02 339 ASN C CA 1
ATOM 7427 C C . ASN C 1 339 ? 42.445 -3.241 -33.560 1.00 46.31 339 ASN C C 1
ATOM 7428 O O . ASN C 1 339 ? 42.529 -4.469 -33.667 1.00 44.99 339 ASN C O 1
ATOM 7433 N N . PHE C 1 340 ? 41.647 -2.489 -34.305 1.00 45.93 340 PHE C N 1
ATOM 7434 C CA . PHE C 1 340 ? 40.650 -3.077 -35.194 1.00 45.28 340 PHE C CA 1
ATOM 7435 C C . PHE C 1 340 ? 41.238 -3.126 -36.564 1.00 41.89 340 PHE C C 1
ATOM 7436 O O . PHE C 1 340 ? 41.884 -2.176 -36.983 1.00 41.14 340 PHE C O 1
ATOM 7444 N N . GLU C 1 341 ? 40.983 -4.238 -37.242 1.00 37.00 341 GLU C N 1
ATOM 7445 C CA . GLU C 1 341 ? 41.387 -4.427 -38.623 1.00 45.71 341 GLU C CA 1
ATOM 7446 C C . GLU C 1 341 ? 40.161 -4.834 -39.409 1.00 42.11 341 GLU C C 1
ATOM 7447 O O . GLU C 1 341 ? 39.300 -5.575 -38.864 1.00 37.47 341 GLU C O 1
ATOM 7453 N N . ILE C 1 342 ? 40.102 -4.400 -40.681 1.00 40.47 342 ILE C N 1
ATOM 7454 C CA . ILE C 1 342 ? 38.973 -4.736 -41.544 1.00 44.11 342 ILE C CA 1
ATOM 7455 C C . ILE C 1 342 ? 38.980 -6.253 -41.705 1.00 44.03 342 ILE C C 1
ATOM 7456 O O . ILE C 1 342 ? 40.037 -6.809 -41.925 1.00 43.42 342 ILE C O 1
ATOM 7461 N N . ALA C 1 343 ? 37.828 -6.914 -41.559 1.00 39.81 343 ALA C N 1
ATOM 7462 C CA . ALA C 1 343 ? 37.701 -8.343 -41.868 1.00 37.96 343 ALA C CA 1
ATOM 7463 C C . ALA C 1 343 ? 36.832 -8.669 -43.086 1.00 38.96 343 ALA C C 1
ATOM 7464 O O . ALA C 1 343 ? 36.932 -9.783 -43.651 1.00 40.15 343 ALA C O 1
ATOM 7466 N N . SER C 1 344 ? 35.962 -7.734 -43.477 1.00 38.77 344 SER C N 1
ATOM 7467 C CA . SER C 1 344 ? 34.967 -7.985 -44.537 1.00 38.55 344 SER C CA 1
ATOM 7468 C C . SER C 1 344 ? 34.315 -6.703 -45.008 1.00 34.61 344 SER C C 1
ATOM 7469 O O . SER C 1 344 ? 34.269 -5.717 -44.277 1.00 37.00 344 SER C O 1
ATOM 7472 N N . VAL C 1 345 ? 33.931 -6.690 -46.279 1.00 36.47 345 VAL C N 1
ATOM 7473 C CA . VAL C 1 345 ? 33.082 -5.655 -46.831 1.00 36.92 345 VAL C CA 1
ATOM 7474 C C . VAL C 1 345 ? 31.679 -6.290 -47.015 1.00 45.74 345 VAL C C 1
ATOM 7475 O O . VAL C 1 345 ? 31.537 -7.427 -47.542 1.00 45.81 345 VAL C O 1
ATOM 7479 N N . VAL C 1 346 ? 30.654 -5.605 -46.487 1.00 40.90 346 VAL C N 1
ATOM 7480 C CA . VAL C 1 346 ? 29.267 -6.135 -46.523 1.00 38.33 346 VAL C CA 1
ATOM 7481 C C . VAL C 1 346 ? 28.354 -5.038 -47.067 1.00 35.97 346 VAL C C 1
ATOM 7482 O O . VAL C 1 346 ? 28.767 -3.887 -47.156 1.00 36.29 346 VAL C O 1
ATOM 7486 N N . SER C 1 347 ? 27.129 -5.355 -47.462 1.00 36.92 347 SER C N 1
ATOM 7487 C CA . SER C 1 347 ? 26.293 -4.246 -47.967 1.00 42.17 347 SER C CA 1
ATOM 7488 C C . SER C 1 347 ? 24.863 -4.209 -47.402 1.00 34.99 347 SER C C 1
ATOM 7489 O O . SER C 1 347 ? 24.400 -5.204 -46.851 1.00 31.70 347 SER C O 1
ATOM 7492 N N . LEU C 1 348 ? 24.190 -3.081 -47.610 1.00 32.54 348 LEU C N 1
AT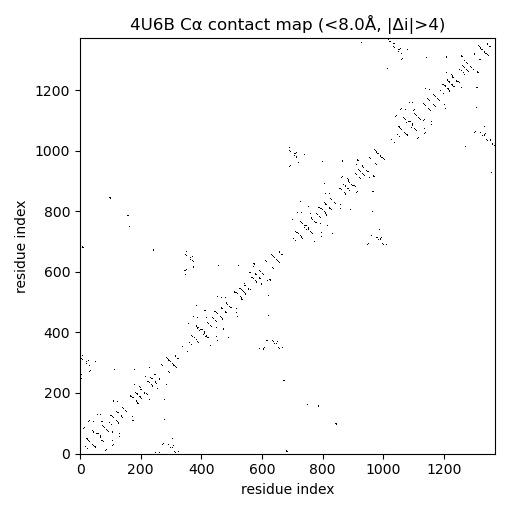OM 7493 C CA . LEU C 1 348 ? 22.843 -2.856 -47.107 1.00 38.43 348 LEU C CA 1
ATOM 7494 C C . LEU C 1 348 ? 22.807 -3.302 -45.630 1.00 36.29 348 LEU C C 1
ATOM 7495 O O . LEU C 1 348 ? 22.025 -4.184 -45.258 1.00 32.34 348 LEU C O 1
ATOM 7500 N N . ALA C 1 349 ? 23.723 -2.767 -44.828 1.00 33.26 349 ALA C N 1
ATOM 7501 C CA . ALA C 1 349 ? 23.807 -3.148 -43.453 1.00 28.25 349 ALA C CA 1
ATOM 7502 C C . ALA C 1 349 ? 22.799 -2.368 -42.648 1.00 25.71 349 ALA C C 1
ATOM 7503 O O . ALA C 1 349 ? 22.320 -1.277 -43.051 1.00 24.71 349 ALA C O 1
ATOM 7505 N N . PRO C 1 350 ? 22.493 -2.895 -41.471 1.00 25.64 350 PRO C N 1
ATOM 7506 C CA . PRO C 1 350 ? 21.476 -2.206 -40.668 1.00 24.17 350 PRO C CA 1
ATOM 7507 C C . PRO C 1 350 ? 21.990 -0.919 -40.039 1.00 26.54 350 PRO C C 1
ATOM 7508 O O . PRO C 1 350 ? 23.159 -0.841 -39.650 1.00 31.74 350 PRO C O 1
ATOM 7512 N N . THR C 1 351 ? 21.148 0.105 -39.993 1.00 23.79 351 THR C N 1
ATOM 7513 C CA . THR C 1 351 ? 21.443 1.347 -39.253 1.00 23.40 351 THR C CA 1
ATOM 7514 C C . THR C 1 351 ? 21.056 1.193 -37.768 1.00 22.89 351 THR C C 1
ATOM 7515 O O . THR C 1 351 ? 20.059 0.543 -37.477 1.00 23.82 351 THR C O 1
ATOM 7519 N N . ALA C 1 352 ? 21.818 1.803 -36.861 1.00 21.89 352 ALA C N 1
ATOM 7520 C CA . ALA C 1 352 ? 21.685 1.669 -35.416 1.00 22.11 352 ALA C CA 1
ATOM 7521 C C . ALA C 1 352 ? 21.559 0.197 -35.048 1.00 23.07 352 ALA C C 1
ATOM 7522 O O . ALA C 1 352 ? 20.697 -0.152 -34.231 1.00 21.41 352 ALA C O 1
ATOM 7524 N N . ALA C 1 353 ? 22.414 -0.645 -35.637 1.00 21.97 353 ALA C N 1
ATOM 7525 C CA . ALA C 1 353 ? 22.326 -2.118 -35.500 1.00 23.53 353 ALA C CA 1
ATOM 7526 C C . ALA C 1 353 ? 22.513 -2.528 -34.046 1.00 23.24 353 ALA C C 1
ATOM 7527 O O . ALA C 1 353 ? 23.414 -2.035 -33.351 1.00 20.57 353 ALA C O 1
ATOM 7529 N N . ALA C 1 354 ? 21.675 -3.456 -33.613 1.00 21.44 354 ALA C N 1
ATOM 7530 C CA . ALA C 1 354 ? 21.693 -3.870 -32.235 1.00 21.08 354 ALA C CA 1
ATOM 7531 C C . ALA C 1 354 ? 21.580 -5.411 -32.189 1.00 21.62 354 ALA C C 1
ATOM 7532 O O . ALA C 1 354 ? 20.512 -5.963 -31.970 1.00 20.29 354 ALA C O 1
ATOM 7534 N N . PRO C 1 355 ? 22.701 -6.113 -32.459 1.00 25.37 355 PRO C N 1
ATOM 7535 C CA . PRO C 1 355 ? 22.580 -7.568 -32.506 1.00 24.92 355 PRO C CA 1
ATOM 7536 C C . PRO C 1 355 ? 22.302 -8.200 -31.129 1.00 26.22 355 PRO C C 1
ATOM 7537 O O . PRO C 1 355 ? 22.755 -7.678 -30.090 1.00 24.72 355 PRO C O 1
ATOM 7541 N N . PHE C 1 356 ? 21.566 -9.315 -31.137 1.00 23.10 356 PHE C N 1
ATOM 7542 C CA . PHE C 1 356 ? 21.513 -10.125 -29.959 1.00 26.12 356 PHE C CA 1
ATOM 7543 C C . PHE C 1 356 ? 22.793 -10.990 -29.878 1.00 28.67 356 PHE C C 1
ATOM 7544 O O . PHE C 1 356 ? 23.076 -11.769 -30.808 1.00 30.67 356 PHE C O 1
ATOM 7552 N N . ALA C 1 357 ? 23.535 -10.893 -28.770 1.00 27.31 357 ALA C N 1
ATOM 7553 C CA . ALA C 1 357 ? 24.648 -11.862 -28.478 1.00 25.91 357 ALA C CA 1
ATOM 7554 C C . ALA C 1 357 ? 24.455 -12.423 -27.082 1.00 27.26 357 ALA C C 1
ATOM 7555 O O . ALA C 1 357 ? 24.534 -11.656 -26.097 1.00 29.92 357 ALA C O 1
ATOM 7557 N N . ALA C 1 358 ? 24.202 -13.718 -26.970 1.00 28.22 358 ALA C N 1
ATOM 7558 C CA . ALA C 1 358 ? 23.951 -14.319 -25.639 1.00 35.69 358 ALA C CA 1
ATOM 7559 C C . ALA C 1 358 ? 25.161 -14.077 -24.719 1.00 37.14 358 ALA C C 1
ATOM 7560 O O . ALA C 1 358 ? 25.025 -14.017 -23.499 1.00 37.66 358 ALA C O 1
ATOM 7562 N N . ASP C 1 359 ? 26.327 -13.859 -25.313 1.00 32.68 359 ASP C N 1
ATOM 7563 C CA . ASP C 1 359 ? 27.564 -13.657 -24.528 1.00 40.26 359 ASP C CA 1
ATOM 7564 C C . ASP C 1 359 ? 28.099 -12.230 -24.455 1.00 41.16 359 ASP C C 1
ATOM 7565 O O . ASP C 1 359 ? 29.282 -12.032 -24.139 1.00 40.64 359 ASP C O 1
ATOM 7570 N N . ALA C 1 360 ? 27.245 -11.236 -24.719 1.00 36.06 360 ALA C N 1
ATOM 7571 C CA . ALA C 1 360 ? 27.687 -9.842 -24.653 1.00 32.36 360 ALA C CA 1
ATOM 7572 C C . ALA C 1 360 ? 28.317 -9.538 -23.319 1.00 30.60 360 ALA C C 1
ATOM 7573 O O . ALA C 1 360 ? 29.215 -8.712 -23.228 1.00 31.83 360 ALA C O 1
ATOM 7575 N N . PHE C 1 361 ? 27.761 -10.134 -22.261 1.00 33.27 361 PHE C N 1
ATOM 7576 C CA . PHE C 1 361 ? 28.102 -9.741 -20.866 1.00 34.66 361 PHE C CA 1
ATOM 7577 C C . PHE C 1 361 ? 28.648 -10.930 -20.019 1.00 34.53 361 PHE C C 1
ATOM 7578 O O . PHE C 1 361 ? 28.790 -10.857 -18.812 1.00 37.32 361 PHE C O 1
ATOM 7586 N N . THR C 1 362 ? 29.001 -11.989 -20.704 1.00 36.78 362 THR C N 1
ATOM 7587 C CA . THR C 1 362 ? 29.315 -13.269 -20.117 1.00 42.02 362 THR C CA 1
ATOM 7588 C C . THR C 1 362 ? 30.832 -13.490 -19.806 1.00 44.31 362 THR C C 1
ATOM 7589 O O . THR C 1 362 ? 31.191 -14.382 -19.034 1.00 47.49 362 THR C O 1
ATOM 7593 N N . ASP C 1 363 ? 31.692 -12.651 -20.402 1.00 44.51 363 ASP C N 1
ATOM 7594 C CA . ASP C 1 363 ? 33.143 -12.593 -20.165 1.00 52.30 363 ASP C CA 1
ATOM 7595 C C . ASP C 1 363 ? 33.794 -13.934 -20.394 1.00 52.74 363 ASP C C 1
ATOM 7596 O O . ASP C 1 363 ? 34.728 -14.297 -19.705 1.00 52.94 363 ASP C O 1
ATOM 7601 N N . SER C 1 364 ? 33.239 -14.654 -21.357 1.00 48.87 364 SER C N 1
ATOM 7602 C CA . SER C 1 364 ? 33.671 -15.954 -21.780 1.00 47.79 364 SER C CA 1
ATOM 7603 C C . SER C 1 364 ? 35.029 -15.984 -22.519 1.00 54.09 364 SER C C 1
ATOM 7604 O O . SER C 1 364 ? 35.621 -17.055 -22.638 1.00 53.11 364 SER C O 1
ATOM 7607 N N . GLY C 1 365 ? 35.476 -14.867 -23.095 1.00 50.51 365 GLY C N 1
ATOM 7608 C CA . GLY C 1 365 ? 36.727 -14.889 -23.857 1.00 46.88 365 GLY C CA 1
ATOM 7609 C C . GLY C 1 365 ? 36.573 -15.806 -25.055 1.00 49.11 365 GLY C C 1
ATOM 7610 O O . GLY C 1 365 ? 37.528 -16.130 -25.746 1.00 53.29 365 GLY C O 1
ATOM 7611 N N . ASN C 1 366 ? 35.351 -16.222 -25.321 1.00 47.14 366 ASN C N 1
ATOM 7612 C CA . ASN C 1 366 ? 35.081 -16.985 -26.519 1.00 48.57 366 ASN C CA 1
ATOM 7613 C C . ASN C 1 366 ? 33.769 -16.534 -27.229 1.00 49.11 366 ASN C C 1
ATOM 7614 O O . ASN C 1 366 ? 32.762 -17.265 -27.276 1.00 46.15 366 ASN C O 1
ATOM 7619 N N . GLY C 1 367 ? 33.837 -15.354 -27.832 1.00 47.94 367 GLY C N 1
ATOM 7620 C CA . GLY C 1 367 ? 32.721 -14.740 -28.516 1.00 44.23 367 GLY C CA 1
ATOM 7621 C C . GLY C 1 367 ? 32.216 -15.548 -29.677 1.00 44.49 367 GLY C C 1
ATOM 7622 O O . GLY C 1 367 ? 32.951 -15.827 -30.617 1.00 53.83 367 GLY C O 1
ATOM 7623 N N . ARG C 1 368 ? 30.933 -15.882 -29.646 1.00 39.80 368 ARG C N 1
ATOM 7624 C CA . ARG C 1 368 ? 30.377 -16.709 -30.694 1.00 41.17 368 ARG C CA 1
ATOM 7625 C C . ARG C 1 368 ? 29.786 -15.974 -31.924 1.00 40.97 368 ARG C C 1
ATOM 7626 O O . ARG C 1 368 ? 29.562 -16.601 -32.949 1.00 43.37 368 ARG C O 1
ATOM 7634 N N . GLY C 1 369 ? 29.549 -14.660 -31.840 1.00 42.60 369 GLY C N 1
ATOM 7635 C CA . GLY C 1 369 ? 29.081 -13.853 -33.008 1.00 34.88 369 GLY C CA 1
ATOM 7636 C C . GLY C 1 369 ? 27.553 -13.895 -33.044 1.00 36.10 369 GLY C C 1
ATOM 7637 O O . GLY C 1 369 ? 26.943 -14.384 -32.090 1.00 35.76 369 GLY C O 1
ATOM 7638 N N . VAL C 1 370 ? 26.932 -13.456 -34.154 1.00 33.78 370 VAL C N 1
ATOM 7639 C CA . VAL C 1 370 ? 25.496 -13.131 -34.127 1.00 33.07 370 VAL C CA 1
ATOM 7640 C C . VAL C 1 370 ? 24.748 -13.547 -35.386 1.00 34.20 370 VAL C C 1
ATOM 7641 O O . VAL C 1 370 ? 25.384 -13.691 -36.444 1.00 30.42 370 VAL C O 1
ATOM 7645 N N . THR C 1 371 ? 23.411 -13.711 -35.259 1.00 29.78 371 THR C N 1
ATOM 7646 C CA . THR C 1 371 ? 22.529 -14.045 -36.379 1.00 30.87 371 THR C CA 1
ATOM 7647 C C . THR C 1 371 ? 21.335 -13.101 -36.521 1.00 30.11 371 THR C C 1
ATOM 7648 O O . THR C 1 371 ? 20.728 -13.046 -37.594 1.00 34.70 371 THR C O 1
ATOM 7652 N N . TRP C 1 372 ? 20.989 -12.342 -35.487 1.00 27.97 372 TRP C N 1
ATOM 7653 C CA . TRP C 1 372 ? 19.846 -11.424 -35.615 1.00 28.38 372 TRP C CA 1
ATOM 7654 C C . TRP C 1 372 ? 19.907 -10.279 -34.650 1.00 25.18 372 TRP C C 1
ATOM 7655 O O . TRP C 1 372 ? 20.632 -10.342 -33.673 1.00 27.61 372 TRP C O 1
ATOM 7666 N N . GLY C 1 373 ? 19.109 -9.234 -34.903 1.00 24.82 373 GLY C N 1
ATOM 7667 C CA . GLY C 1 373 ? 18.946 -8.144 -33.922 1.00 23.32 373 GLY C CA 1
ATOM 7668 C C . GLY C 1 373 ? 17.980 -7.057 -34.358 1.00 23.76 373 GLY C C 1
ATOM 7669 O O . GLY C 1 373 ? 17.160 -7.253 -35.263 1.00 25.27 373 GLY C O 1
ATOM 7670 N N . LEU C 1 374 ? 18.104 -5.889 -33.760 1.00 21.91 374 LEU C N 1
ATOM 7671 C CA . LEU C 1 374 ? 17.184 -4.831 -34.088 1.00 23.76 374 LEU C CA 1
ATOM 7672 C C . LEU C 1 374 ? 17.929 -3.735 -34.804 1.00 24.59 374 LEU C C 1
ATOM 7673 O O . LEU C 1 374 ? 19.161 -3.671 -34.720 1.00 27.10 374 LEU C O 1
ATOM 7678 N N . CYS C 1 375 ? 17.191 -2.849 -35.472 1.00 20.92 375 CYS C N 1
ATOM 7679 C CA . CYS C 1 375 ? 17.808 -1.717 -36.142 1.00 21.80 375 CYS C CA 1
ATOM 7680 C C . CYS C 1 375 ? 16.716 -0.707 -36.319 1.00 20.32 375 CYS C C 1
ATOM 7681 O O . CYS C 1 375 ? 15.601 -0.918 -35.825 1.00 19.84 375 CYS C O 1
ATOM 7684 N N . HIS C 1 376 ? 17.030 0.422 -36.929 1.00 18.73 376 HIS C N 1
ATOM 7685 C CA . HIS C 1 376 ? 16.004 1.424 -37.169 1.00 21.13 376 HIS C CA 1
ATOM 7686 C C . HIS C 1 376 ? 16.046 2.018 -38.567 1.00 21.33 376 HIS C C 1
ATOM 7687 O O . HIS C 1 376 ? 16.961 1.709 -39.346 1.00 22.04 376 HIS C O 1
ATOM 7694 N N . PHE C 1 377 ? 15.009 2.784 -38.924 1.00 20.47 377 PHE C N 1
ATOM 7695 C CA . PHE C 1 377 ? 15.028 3.594 -40.154 1.00 20.12 377 PHE C CA 1
ATOM 7696 C C . PHE C 1 377 ? 14.498 4.960 -39.814 1.00 20.42 377 PHE C C 1
ATOM 7697 O O . PHE C 1 377 ? 13.413 5.042 -39.309 1.00 21.73 377 PHE C O 1
ATOM 7705 N N . THR C 1 378 ? 15.247 6.019 -40.104 1.00 20.29 378 THR C N 1
ATOM 7706 C CA . THR C 1 378 ? 14.871 7.361 -39.696 1.00 21.67 378 THR C CA 1
ATOM 7707 C C . THR C 1 378 ? 14.140 8.003 -40.819 1.00 20.21 378 THR C C 1
ATOM 7708 O O . THR C 1 378 ? 13.623 9.081 -40.696 1.00 19.00 378 THR C O 1
ATOM 7712 N N . ASN C 1 379 ? 14.079 7.341 -41.943 1.00 23.16 379 ASN C N 1
ATOM 7713 C CA . ASN C 1 379 ? 13.381 8.010 -43.047 1.00 31.33 379 ASN C CA 1
ATOM 7714 C C . ASN C 1 379 ? 12.097 7.265 -43.326 1.00 33.67 379 ASN C C 1
ATOM 7715 O O . ASN C 1 379 ? 11.859 6.868 -44.457 1.00 30.04 379 ASN C O 1
ATOM 7720 N N . ALA C 1 380 ? 11.302 7.039 -42.267 1.00 34.71 380 ALA C N 1
ATOM 7721 C CA . ALA C 1 380 ? 10.076 6.245 -42.415 1.00 36.17 380 ALA C CA 1
ATOM 7722 C C . ALA C 1 380 ? 8.996 7.054 -43.158 1.00 34.03 380 ALA C C 1
ATOM 7723 O O . ALA C 1 380 ? 8.191 6.488 -43.860 1.00 34.40 380 ALA C O 1
ATOM 7725 N N . SER C 1 381 ? 8.969 8.367 -42.988 1.00 34.26 381 SER C N 1
ATOM 7726 C CA . SER C 1 381 ? 7.881 9.168 -43.589 1.00 37.07 381 SER C CA 1
ATOM 7727 C C . SER C 1 381 ? 8.244 9.621 -45.015 1.00 42.22 381 SER C C 1
ATOM 7728 O O . SER C 1 381 ? 9.386 9.938 -45.273 1.00 38.05 381 SER C O 1
ATOM 7731 N N . ASN C 1 382 ? 7.279 9.694 -45.920 1.00 50.37 382 ASN C N 1
ATOM 7732 C CA . ASN C 1 382 ? 7.563 10.209 -47.277 1.00 62.66 382 ASN C CA 1
ATOM 7733 C C . ASN C 1 382 ? 7.835 11.692 -47.257 1.00 56.25 382 ASN C C 1
ATOM 7734 O O . ASN C 1 382 ? 8.419 12.242 -48.183 1.00 62.59 382 ASN C O 1
ATOM 7739 N N . ASN C 1 383 ? 7.421 12.316 -46.169 1.00 49.95 383 ASN C N 1
ATOM 7740 C CA . ASN C 1 383 ? 7.369 13.740 -46.055 1.00 46.90 383 ASN C CA 1
ATOM 7741 C C . ASN C 1 383 ? 8.181 14.256 -44.888 1.00 51.18 383 ASN C C 1
ATOM 7742 O O . ASN C 1 383 ? 7.794 14.058 -43.724 1.00 48.65 383 ASN C O 1
ATOM 7747 N N . PRO C 1 384 ? 9.297 14.948 -45.186 1.00 54.52 384 PRO C N 1
ATOM 7748 C CA . PRO C 1 384 ? 10.214 15.479 -44.174 1.00 49.03 384 PRO C CA 1
ATOM 7749 C C . PRO C 1 384 ? 9.625 16.453 -43.173 1.00 46.97 384 PRO C C 1
ATOM 7750 O O . PRO C 1 384 ? 10.236 16.639 -42.134 1.00 47.91 384 PRO C O 1
ATOM 7754 N N . LYS C 1 385 ? 8.460 17.048 -43.422 1.00 41.31 385 LYS C N 1
ATOM 7755 C CA . LYS C 1 385 ? 7.820 17.827 -42.340 1.00 41.19 385 LYS C CA 1
ATOM 7756 C C . LYS C 1 385 ? 7.000 16.931 -41.374 1.00 41.84 385 LYS C C 1
ATOM 7757 O O . LYS C 1 385 ? 6.416 17.411 -40.401 1.00 39.08 385 LYS C O 1
ATOM 7759 N N . LYS C 1 386 ? 6.960 15.621 -41.639 1.00 35.08 386 LYS C N 1
ATOM 7760 C CA . LYS C 1 386 ? 6.244 14.725 -40.777 1.00 36.16 386 LYS C CA 1
ATOM 7761 C C . LYS C 1 386 ? 7.170 13.572 -40.437 1.00 30.94 386 LYS C C 1
ATOM 7762 O O . LYS C 1 386 ? 6.828 12.396 -40.639 1.00 26.74 386 LYS C O 1
ATOM 7768 N N . GLY C 1 387 ? 8.376 13.911 -39.981 1.00 25.21 387 GLY C N 1
ATOM 7769 C CA . GLY C 1 387 ? 9.441 12.902 -39.814 1.00 21.84 387 GLY C CA 1
ATOM 7770 C C . GLY C 1 387 ? 9.236 11.941 -38.636 1.00 21.72 387 GLY C C 1
ATOM 7771 O O . GLY C 1 387 ? 8.754 12.382 -37.605 1.00 21.57 387 GLY C O 1
ATOM 7772 N N . TYR C 1 388 ? 9.568 10.640 -38.782 1.00 19.98 388 TYR C N 1
ATOM 7773 C CA . TYR C 1 388 ? 9.586 9.737 -37.617 1.00 20.85 388 TYR C CA 1
ATOM 7774 C C . TYR C 1 388 ? 10.471 8.575 -38.009 1.00 19.82 388 TYR C C 1
ATOM 7775 O O . TYR C 1 388 ? 10.790 8.439 -39.188 1.00 20.36 388 TYR C O 1
ATOM 7784 N N . SER C 1 389 ? 10.871 7.760 -37.024 1.00 17.50 389 SER C N 1
ATOM 7785 C CA . SER C 1 389 ? 11.598 6.531 -37.270 1.00 17.91 389 SER C CA 1
ATOM 7786 C C . SER C 1 389 ? 10.802 5.301 -36.815 1.00 19.66 389 SER C C 1
ATOM 7787 O O . SER C 1 389 ? 9.907 5.408 -35.940 1.00 17.09 389 SER C O 1
ATOM 7790 N N . ILE C 1 390 ? 11.158 4.131 -37.340 1.00 19.08 390 ILE C N 1
ATOM 7791 C CA . ILE C 1 390 ? 10.561 2.908 -36.871 1.00 19.54 390 ILE C CA 1
ATOM 7792 C C . ILE C 1 390 ? 11.710 1.967 -36.526 1.00 22.72 390 ILE C C 1
ATOM 7793 O O . ILE C 1 390 ? 12.849 2.131 -37.067 1.00 20.44 390 ILE C O 1
ATOM 7798 N N . ILE C 1 391 ? 11.405 0.978 -35.668 1.00 19.88 391 ILE C N 1
ATOM 7799 C CA . ILE C 1 391 ? 12.307 -0.079 -35.397 1.00 20.73 391 ILE C CA 1
ATOM 7800 C C . ILE C 1 391 ? 12.006 -1.300 -36.209 1.00 21.70 391 ILE C C 1
ATOM 7801 O O . ILE C 1 391 ? 10.842 -1.552 -36.576 1.00 20.94 391 ILE C O 1
ATOM 7806 N N . ALA C 1 392 ? 13.073 -2.052 -36.533 1.00 22.34 392 ALA C N 1
ATOM 7807 C CA . ALA C 1 392 ? 12.958 -3.193 -37.444 1.00 23.30 392 ALA C CA 1
ATOM 7808 C C . ALA C 1 392 ? 13.891 -4.338 -37.013 1.00 23.39 392 ALA C C 1
ATOM 7809 O O . ALA C 1 392 ? 14.708 -4.172 -36.106 1.00 24.37 392 ALA C O 1
ATOM 7811 N N . ARG C 1 393 ? 13.731 -5.507 -37.625 1.00 21.00 393 ARG C N 1
ATOM 7812 C CA . ARG C 1 393 ? 14.557 -6.651 -37.314 1.00 23.61 393 ARG C CA 1
ATOM 7813 C C . ARG C 1 393 ? 15.461 -6.909 -38.531 1.00 24.64 393 ARG C C 1
ATOM 7814 O O . ARG C 1 393 ? 15.005 -6.729 -39.681 1.00 21.18 393 ARG C O 1
ATOM 7822 N N . PHE C 1 394 ? 16.735 -7.255 -38.260 1.00 22.88 394 PHE C N 1
ATOM 7823 C CA . PHE C 1 394 ? 17.618 -7.861 -39.296 1.00 23.18 394 PHE C CA 1
ATOM 7824 C C . PHE C 1 394 ? 18.022 -9.285 -38.909 1.00 24.38 394 PHE C C 1
ATOM 7825 O O . PHE C 1 394 ? 18.030 -9.683 -37.727 1.00 25.91 394 PHE C O 1
ATOM 7833 N N . ASP C 1 395 ? 18.353 -10.073 -39.925 1.00 26.13 395 ASP C N 1
ATOM 7834 C CA . ASP C 1 395 ? 18.877 -11.403 -39.695 1.00 26.86 395 ASP C CA 1
ATOM 7835 C C . ASP C 1 395 ? 20.183 -11.506 -40.449 1.00 29.09 395 ASP C C 1
ATOM 7836 O O . ASP C 1 395 ? 20.360 -10.835 -41.461 1.00 28.96 395 ASP C O 1
ATOM 7841 N N . CYS C 1 396 ? 21.095 -12.336 -39.971 1.00 29.06 396 CYS C N 1
ATOM 7842 C CA . CYS C 1 396 ? 22.367 -12.467 -40.682 1.00 37.69 396 CYS C CA 1
ATOM 7843 C C . CYS C 1 396 ? 23.055 -13.776 -40.321 1.00 38.54 396 CYS C C 1
ATOM 7844 O O . CYS C 1 396 ? 22.506 -14.605 -39.545 1.00 39.63 396 CYS C O 1
ATOM 7847 N N . ASP C 1 397 ? 24.248 -13.977 -40.879 1.00 38.21 397 ASP C N 1
ATOM 7848 C CA . ASP C 1 397 ? 25.147 -15.039 -40.335 1.00 41.30 397 ASP C CA 1
ATOM 7849 C C . ASP C 1 397 ? 26.508 -14.459 -40.046 1.00 39.02 397 ASP C C 1
ATOM 7850 O O . ASP C 1 397 ? 27.373 -14.393 -40.918 1.00 40.10 397 ASP C O 1
ATOM 7855 N N . LEU C 1 398 ? 26.698 -14.030 -38.825 1.00 34.14 398 LEU C N 1
ATOM 7856 C CA . LEU C 1 398 ? 27.958 -13.459 -38.451 1.00 31.90 398 LEU C CA 1
ATOM 7857 C C . LEU C 1 398 ? 28.312 -14.263 -37.250 1.00 32.72 398 LEU C C 1
ATOM 7858 O O . LEU C 1 398 ? 28.852 -13.731 -36.248 1.00 34.40 398 LEU C O 1
ATOM 7863 N N . SER C 1 399 ? 27.991 -15.554 -37.352 1.00 30.84 399 SER C N 1
ATOM 7864 C CA . SER C 1 399 ? 28.100 -16.498 -36.232 1.00 38.02 399 SER C CA 1
ATOM 7865 C C . SER C 1 399 ? 29.079 -17.669 -36.455 1.00 40.22 399 SER C C 1
ATOM 7866 O O . SER C 1 399 ? 29.151 -18.228 -37.544 1.00 41.33 399 SER C O 1
ATOM 7869 N N . LEU C 1 400 ? 29.755 -18.088 -35.399 1.00 42.59 400 LEU C N 1
ATOM 7870 C CA . LEU C 1 400 ? 30.569 -19.314 -35.446 1.00 47.46 400 LEU C CA 1
ATOM 7871 C C . LEU C 1 400 ? 29.752 -20.576 -35.241 1.00 46.77 400 LEU C C 1
ATOM 7872 O O . LEU C 1 400 ? 30.287 -21.644 -35.386 1.00 50.01 400 LEU C O 1
ATOM 7877 N N . ASP C 1 401 ? 28.476 -20.485 -34.889 1.00 46.41 401 ASP C N 1
ATOM 7878 C CA . ASP C 1 401 ? 27.753 -21.715 -34.538 1.00 46.92 401 ASP C CA 1
ATOM 7879 C C . ASP C 1 401 ? 26.736 -22.040 -35.619 1.00 48.72 401 ASP C C 1
ATOM 7880 O O . ASP C 1 401 ? 25.943 -22.963 -35.491 1.00 55.07 401 ASP C O 1
ATOM 7885 N N . VAL C 1 402 ? 26.773 -21.268 -36.698 1.00 46.15 402 VAL C N 1
ATOM 7886 C CA . VAL C 1 402 ? 25.783 -21.375 -37.758 1.00 41.14 402 VAL C CA 1
ATOM 7887 C C . VAL C 1 402 ? 26.560 -21.050 -39.003 1.00 43.02 402 VAL C C 1
ATOM 7888 O O . VAL C 1 402 ? 27.407 -20.142 -39.020 1.00 36.43 402 VAL C O 1
ATOM 7892 N N . ASP C 1 403 ? 26.280 -21.831 -40.031 1.00 46.32 403 ASP C N 1
ATOM 7893 C CA . ASP C 1 403 ? 26.767 -21.610 -41.378 1.00 60.85 403 ASP C CA 1
ATOM 7894 C C . ASP C 1 403 ? 25.536 -21.722 -42.299 1.00 59.59 403 ASP C C 1
ATOM 7895 O O . ASP C 1 403 ? 25.103 -22.805 -42.702 1.00 60.40 403 ASP C O 1
ATOM 7900 N N . ASP C 1 404 ? 24.941 -20.583 -42.589 1.00 63.17 404 ASP C N 1
ATOM 7901 C CA . ASP C 1 404 ? 23.722 -20.550 -43.367 1.00 56.32 404 ASP C CA 1
ATOM 7902 C C . ASP C 1 404 ? 24.100 -19.894 -44.661 1.00 54.71 404 ASP C C 1
ATOM 7903 O O . ASP C 1 404 ? 24.419 -18.714 -44.671 1.00 45.00 404 ASP C O 1
ATOM 7908 N N . PRO C 1 405 ? 24.101 -20.667 -45.761 1.00 58.66 405 PRO C N 1
ATOM 7909 C CA . PRO C 1 405 ? 24.545 -20.122 -47.063 1.00 50.53 405 PRO C CA 1
ATOM 7910 C C . PRO C 1 405 ? 23.556 -19.108 -47.648 1.00 47.82 405 PRO C C 1
ATOM 7911 O O . PRO C 1 405 ? 23.909 -18.339 -48.573 1.00 44.21 405 PRO C O 1
ATOM 7915 N N . PHE C 1 406 ? 22.331 -19.079 -47.107 1.00 48.42 406 PHE C N 1
ATOM 7916 C CA . PHE C 1 406 ? 21.351 -18.093 -47.573 1.00 48.11 406 PHE C CA 1
ATOM 7917 C C . PHE C 1 406 ? 21.880 -16.678 -47.323 1.00 47.29 406 PHE C C 1
ATOM 7918 O O . PHE C 1 406 ? 21.515 -15.722 -48.019 1.00 41.13 406 PHE C O 1
ATOM 7926 N N . TYR C 1 407 ? 22.793 -16.573 -46.360 1.00 46.16 407 TYR C N 1
ATOM 7927 C CA . TYR C 1 407 ? 23.310 -15.274 -45.937 1.00 54.52 407 TYR C CA 1
ATOM 7928 C C . TYR C 1 407 ? 24.693 -14.997 -46.511 1.00 57.03 407 TYR C C 1
ATOM 7929 O O . TYR C 1 407 ? 25.311 -13.937 -46.250 1.00 56.25 407 TYR C O 1
ATOM 7938 N N . LYS C 1 408 ? 25.163 -15.937 -47.320 1.00 58.40 408 LYS C N 1
ATOM 7939 C CA . LYS C 1 408 ? 26.524 -15.865 -47.792 1.00 55.25 408 LYS C CA 1
ATOM 7940 C C . LYS C 1 408 ? 26.703 -15.531 -49.272 1.00 55.45 408 LYS C C 1
ATOM 7941 O O . LYS C 1 408 ? 27.818 -15.573 -49.772 1.00 59.34 408 LYS C O 1
ATOM 7947 N N . ASN C 1 409 ? 25.627 -15.157 -49.963 1.00 55.50 409 ASN C N 1
ATOM 7948 C CA . ASN C 1 409 ? 25.715 -14.757 -51.384 1.00 58.13 409 ASN C CA 1
ATOM 7949 C C . ASN C 1 409 ? 26.318 -13.377 -51.487 1.00 58.96 409 ASN C C 1
ATOM 7950 O O . ASN C 1 409 ? 26.319 -12.631 -50.507 1.00 58.76 409 ASN C O 1
ATOM 7955 N N . THR C 1 410 ? 26.840 -13.011 -52.650 1.00 52.31 410 THR C N 1
ATOM 7956 C CA . THR C 1 410 ? 27.606 -11.784 -52.700 1.00 49.84 410 THR C CA 1
ATOM 7957 C C . THR C 1 410 ? 26.892 -10.743 -53.540 1.00 46.41 410 THR C C 1
ATOM 7958 O O . THR C 1 410 ? 27.304 -9.604 -53.622 1.00 44.17 410 THR C O 1
ATOM 7962 N N . GLY C 1 411 ? 25.813 -11.114 -54.189 1.00 43.88 411 GLY C N 1
ATOM 7963 C CA . GLY C 1 411 ? 25.108 -10.061 -54.913 1.00 49.30 411 GLY C CA 1
ATOM 7964 C C . GLY C 1 411 ? 23.812 -9.591 -54.248 1.00 45.23 411 GLY C C 1
ATOM 7965 O O . GLY C 1 411 ? 23.177 -10.354 -53.525 1.00 44.57 411 GLY C O 1
ATOM 7966 N N . VAL C 1 412 ? 23.443 -8.338 -54.518 1.00 41.53 412 VAL C N 1
ATOM 7967 C CA . VAL C 1 412 ? 22.182 -7.763 -54.132 1.00 52.59 412 VAL C CA 1
ATOM 7968 C C . VAL C 1 412 ? 21.365 -7.402 -55.390 1.00 48.67 412 VAL C C 1
ATOM 7969 O O . VAL C 1 412 ? 21.861 -6.728 -56.278 1.00 49.99 412 VAL C O 1
ATOM 7973 N N . TRP C 1 413 ? 20.119 -7.853 -55.467 1.00 43.12 413 TRP C N 1
ATOM 7974 C CA . TRP C 1 413 ? 19.263 -7.436 -56.566 1.00 41.63 413 TRP C CA 1
ATOM 7975 C C . TRP C 1 413 ? 18.072 -6.707 -56.036 1.00 38.87 413 TRP C C 1
ATOM 7976 O O . TRP C 1 413 ? 17.360 -7.179 -55.140 1.00 39.71 413 TRP C O 1
ATOM 7987 N N . HIS C 1 414 ? 17.861 -5.547 -56.606 1.00 38.02 414 HIS C N 1
ATOM 7988 C CA . HIS C 1 414 ? 16.747 -4.723 -56.263 1.00 38.12 414 HIS C CA 1
ATOM 7989 C C . HIS C 1 414 ? 15.745 -4.755 -57.390 1.00 40.68 414 HIS C C 1
ATOM 7990 O O . HIS C 1 414 ? 16.108 -4.697 -58.561 1.00 42.55 414 HIS C O 1
ATOM 7997 N N . ARG C 1 415 ? 14.479 -4.709 -57.023 1.00 38.14 415 ARG C N 1
ATOM 7998 C CA . ARG C 1 415 ? 13.421 -4.586 -57.991 1.00 34.45 415 ARG C CA 1
ATOM 7999 C C . ARG C 1 415 ? 13.367 -3.180 -58.558 1.00 31.28 415 ARG C C 1
ATOM 8000 O O . ARG C 1 415 ? 13.996 -2.282 -58.030 1.00 39.20 415 ARG C O 1
ATOM 8008 N N . PRO C 1 416 ? 12.662 -2.988 -59.675 1.00 26.96 416 PRO C N 1
ATOM 8009 C CA . PRO C 1 416 ? 12.643 -1.696 -60.340 1.00 26.53 416 PRO C CA 1
ATOM 8010 C C . PRO C 1 416 ? 12.106 -0.507 -59.514 1.00 30.42 416 PRO C C 1
ATOM 8011 O O . PRO C 1 416 ? 12.491 0.668 -59.777 1.00 32.59 416 PRO C O 1
ATOM 8015 N N . GLU C 1 417 ? 11.113 -0.768 -58.664 1.00 31.93 417 GLU C N 1
ATOM 8016 C CA . GLU C 1 417 ? 10.527 0.240 -57.739 1.00 35.81 417 GLU C CA 1
ATOM 8017 C C . GLU C 1 417 ? 11.651 0.951 -56.971 1.00 28.52 417 GLU C C 1
ATOM 8018 O O . GLU C 1 417 ? 11.633 2.163 -56.844 1.00 27.56 417 GLU C O 1
ATOM 8024 N N . VAL C 1 418 ? 12.657 0.189 -56.556 1.00 26.40 418 VAL C N 1
ATOM 8025 C CA . VAL C 1 418 ? 13.798 0.743 -55.811 1.00 25.65 418 VAL C CA 1
ATOM 8026 C C . VAL C 1 418 ? 14.480 1.788 -56.654 1.00 30.59 418 VAL C C 1
ATOM 8027 O O . VAL C 1 418 ? 14.924 2.831 -56.143 1.00 31.78 418 VAL C O 1
ATOM 8031 N N . TYR C 1 419 ? 14.587 1.521 -57.971 1.00 30.05 419 TYR C N 1
ATOM 8032 C CA . TYR C 1 419 ? 15.245 2.489 -58.863 1.00 26.37 419 TYR C CA 1
ATOM 8033 C C . TYR C 1 419 ? 14.368 3.663 -59.100 1.00 24.50 419 TYR C C 1
ATOM 8034 O O . TYR C 1 419 ? 14.855 4.792 -59.106 1.00 26.77 419 TYR C O 1
ATOM 8043 N N . PHE C 1 420 ? 13.069 3.418 -59.340 1.00 27.08 420 PHE C N 1
ATOM 8044 C CA . PHE C 1 420 ? 12.143 4.516 -59.585 1.00 25.85 420 PHE C CA 1
ATOM 8045 C C . PHE C 1 420 ? 11.996 5.429 -58.358 1.00 29.10 420 PHE C C 1
ATOM 8046 O O . PHE C 1 420 ? 11.590 6.598 -58.471 1.00 29.39 420 PHE C O 1
ATOM 8054 N N . ALA C 1 421 ? 12.387 4.928 -57.186 1.00 30.56 421 ALA C N 1
ATOM 8055 C CA . ALA C 1 421 ? 12.374 5.773 -55.967 1.00 36.16 421 ALA C CA 1
ATOM 8056 C C . ALA C 1 421 ? 13.542 6.754 -55.940 1.00 36.52 421 ALA C C 1
ATOM 8057 O O . ALA C 1 421 ? 13.548 7.624 -55.102 1.00 36.48 421 ALA C O 1
ATOM 8059 N N . GLN C 1 422 ? 14.541 6.594 -56.825 1.00 34.00 422 GLN C N 1
ATOM 8060 C CA . GLN C 1 422 ? 15.592 7.635 -57.006 1.00 33.62 422 GLN C CA 1
ATOM 8061 C C . GLN C 1 422 ? 15.229 8.434 -58.243 1.00 35.34 422 GLN C C 1
ATOM 8062 O O . GLN C 1 422 ? 15.724 8.193 -59.351 1.00 35.93 422 GLN C O 1
ATOM 8068 N N . ALA C 1 423 ? 14.330 9.380 -58.049 1.00 34.27 423 ALA C N 1
ATOM 8069 C CA . ALA C 1 423 ? 13.805 10.185 -59.131 1.00 33.79 423 ALA C CA 1
ATOM 8070 C C . ALA C 1 423 ? 14.667 11.387 -59.423 1.00 36.24 423 ALA C C 1
ATOM 8071 O O . ALA C 1 423 ? 15.399 11.857 -58.561 1.00 33.22 423 ALA C O 1
ATOM 8073 N N . PRO C 1 424 ? 14.557 11.907 -60.651 1.00 38.54 424 PRO C N 1
ATOM 8074 C CA . PRO C 1 424 ? 15.139 13.192 -61.005 1.00 43.74 424 PRO C CA 1
ATOM 8075 C C . PRO C 1 424 ? 14.359 14.344 -60.346 1.00 50.23 424 PRO C C 1
ATOM 8076 O O . PRO C 1 424 ? 13.287 14.103 -59.776 1.00 50.82 424 PRO C O 1
ATOM 8080 N N . ARG C 1 425 ? 14.893 15.569 -60.419 1.00 54.96 425 ARG C N 1
ATOM 8081 C CA . ARG C 1 425 ? 14.221 16.771 -59.901 1.00 60.94 425 ARG C CA 1
ATOM 8082 C C . ARG C 1 425 ? 13.123 17.231 -60.861 1.00 59.71 425 ARG C C 1
ATOM 8083 O O . ARG C 1 425 ? 11.965 17.340 -60.453 1.00 61.91 425 ARG C O 1
ATOM 8085 N N . ASP D 1 76 ? 35.799 16.739 -57.610 1.00 72.36 76 ASP D N 1
ATOM 8086 C CA . ASP D 1 76 ? 34.727 16.820 -58.653 1.00 80.95 76 ASP D CA 1
ATOM 8087 C C . ASP D 1 76 ? 35.169 16.278 -60.050 1.00 77.75 76 ASP D C 1
ATOM 8088 O O . ASP D 1 76 ? 35.769 16.943 -60.904 1.00 72.93 76 ASP D O 1
ATOM 8093 N N . ASN D 1 77 ? 34.844 15.011 -60.203 1.00 67.27 77 ASN D N 1
ATOM 8094 C CA . ASN D 1 77 ? 35.234 14.167 -61.293 1.00 53.75 77 ASN D CA 1
ATOM 8095 C C . ASN D 1 77 ? 34.152 14.218 -62.373 1.00 50.54 77 ASN D C 1
ATOM 8096 O O . ASN D 1 77 ? 32.959 14.003 -62.098 1.00 45.31 77 ASN D O 1
ATOM 8101 N N . GLU D 1 78 ? 34.549 14.513 -63.602 1.00 48.28 78 GLU D N 1
ATOM 8102 C CA . GLU D 1 78 ? 33.574 14.671 -64.686 1.00 51.42 78 GLU D CA 1
ATOM 8103 C C . GLU D 1 78 ? 32.825 13.373 -65.118 1.00 48.37 78 GLU D C 1
ATOM 8104 O O . GLU D 1 78 ? 31.788 13.405 -65.778 1.00 43.86 78 GLU D O 1
ATOM 8110 N N . LEU D 1 79 ? 33.368 12.252 -64.706 1.00 40.50 79 LEU D N 1
ATOM 8111 C CA . LEU D 1 79 ? 32.855 10.959 -65.015 1.00 40.96 79 LEU D CA 1
ATOM 8112 C C . LEU D 1 79 ? 32.335 10.367 -63.717 1.00 42.01 79 LEU D C 1
ATOM 8113 O O . LEU D 1 79 ? 32.211 9.154 -63.574 1.00 40.13 79 LEU D O 1
ATOM 8118 N N . PHE D 1 80 ? 32.044 11.219 -62.744 1.00 39.87 80 PHE D N 1
ATOM 8119 C CA . PHE D 1 80 ? 31.341 10.695 -61.589 1.00 39.24 80 PHE D CA 1
ATOM 8120 C C . PHE D 1 80 ? 29.927 11.219 -61.587 1.00 35.91 80 PHE D C 1
ATOM 8121 O O . PHE D 1 80 ? 29.729 12.396 -61.893 1.00 36.06 80 PHE D O 1
ATOM 8129 N N . SER D 1 81 ? 28.950 10.377 -61.222 1.00 34.99 81 SER D N 1
ATOM 8130 C CA . SER D 1 81 ? 27.532 10.802 -61.230 1.00 33.20 81 SER D CA 1
ATOM 8131 C C . SER D 1 81 ? 26.643 9.796 -60.583 1.00 34.09 81 SER D C 1
ATOM 8132 O O . SER D 1 81 ? 27.008 8.625 -60.460 1.00 33.09 81 SER D O 1
ATOM 8135 N N . GLN D 1 82 ? 25.485 10.266 -60.110 1.00 35.43 82 GLN D N 1
ATOM 8136 C CA A GLN D 1 82 ? 24.404 9.436 -59.575 0.50 31.79 82 GLN D CA 1
ATOM 8137 C CA B GLN D 1 82 ? 24.492 9.306 -59.624 0.50 35.38 82 GLN D CA 1
ATOM 8138 C C . GLN D 1 82 ? 23.504 9.212 -60.789 1.00 32.08 82 GLN D C 1
ATOM 8139 O O . GLN D 1 82 ? 23.577 9.996 -61.764 1.00 28.49 82 GLN D O 1
ATOM 8150 N N . PHE D 1 83 ? 22.640 8.219 -60.736 1.00 30.79 83 PHE D N 1
ATOM 8151 C CA . PHE D 1 83 ? 21.662 8.042 -61.806 1.00 29.70 83 PHE D CA 1
ATOM 8152 C C . PHE D 1 83 ? 20.282 8.124 -61.222 1.00 30.19 83 PHE D C 1
ATOM 8153 O O . PHE D 1 83 ? 19.986 7.465 -60.211 1.00 29.79 83 PHE D O 1
ATOM 8161 N N . LYS D 1 84 ? 19.447 8.939 -61.823 1.00 27.55 84 LYS D N 1
ATOM 8162 C CA . LYS D 1 84 ? 18.053 9.001 -61.442 1.00 27.63 84 LYS D CA 1
ATOM 8163 C C . LYS D 1 84 ? 17.103 8.405 -62.535 1.00 30.18 84 LYS D C 1
ATOM 8164 O O . LYS D 1 84 ? 17.274 8.658 -63.736 1.00 28.22 84 LYS D O 1
ATOM 8170 N N . TYR D 1 85 ? 16.064 7.702 -62.098 1.00 28.85 85 TYR D N 1
ATOM 8171 C CA . TYR D 1 85 ? 15.231 6.921 -62.988 1.00 28.80 85 TYR D CA 1
ATOM 8172 C C . TYR D 1 85 ? 13.833 7.428 -63.167 1.00 32.28 85 TYR D C 1
ATOM 8173 O O . TYR D 1 85 ? 13.208 7.876 -62.197 1.00 32.48 85 TYR D O 1
ATOM 8182 N N . THR D 1 86 ? 13.321 7.290 -64.398 1.00 29.05 86 THR D N 1
ATOM 8183 C CA . THR D 1 86 ? 11.983 7.716 -64.738 1.00 27.54 86 THR D CA 1
ATOM 8184 C C . THR D 1 86 ? 11.272 6.630 -65.510 1.00 29.79 86 THR D C 1
ATOM 8185 O O . THR D 1 86 ? 11.836 6.076 -66.495 1.00 28.05 86 THR D O 1
ATOM 8189 N N . ARG D 1 87 ? 10.031 6.366 -65.103 1.00 24.68 87 ARG D N 1
ATOM 8190 C CA . ARG D 1 87 ? 9.115 5.435 -65.788 1.00 26.26 87 ARG D CA 1
ATOM 8191 C C . ARG D 1 87 ? 8.690 5.990 -67.143 1.00 25.01 87 ARG D C 1
ATOM 8192 O O . ARG D 1 87 ? 8.423 7.193 -67.288 1.00 23.48 87 ARG D O 1
ATOM 8200 N N . LEU D 1 88 ? 8.706 5.158 -68.175 1.00 23.73 88 LEU D N 1
ATOM 8201 C CA . LEU D 1 88 ? 8.364 5.672 -69.520 1.00 23.22 88 LEU D CA 1
ATOM 8202 C C . LEU D 1 88 ? 6.842 5.610 -69.750 1.00 23.63 88 LEU D C 1
ATOM 8203 O O . LEU D 1 88 ? 6.164 4.790 -69.140 1.00 22.42 88 LEU D O 1
ATOM 8208 N N . LYS D 1 89 ? 6.339 6.438 -70.666 1.00 23.79 89 LYS D N 1
ATOM 8209 C CA . LYS D 1 89 ? 4.942 6.399 -71.022 1.00 24.56 89 LYS D CA 1
ATOM 8210 C C . LYS D 1 89 ? 4.823 5.948 -72.459 1.00 24.29 89 LYS D C 1
ATOM 8211 O O . LYS D 1 89 ? 5.564 6.398 -73.325 1.00 27.61 89 LYS D O 1
ATOM 8217 N N . GLY D 1 90 ? 3.896 5.039 -72.740 1.00 25.24 90 GLY D N 1
ATOM 8218 C CA . GLY D 1 90 ? 3.612 4.715 -74.121 1.00 21.30 90 GLY D CA 1
ATOM 8219 C C . GLY D 1 90 ? 3.659 3.229 -74.378 1.00 23.83 90 GLY D C 1
ATOM 8220 O O . GLY D 1 90 ? 3.158 2.776 -75.422 1.00 23.76 90 GLY D O 1
ATOM 8221 N N . PHE D 1 91 ? 4.241 2.467 -73.452 1.00 20.93 91 PHE D N 1
ATOM 8222 C CA . PHE D 1 91 ? 4.390 1.019 -73.661 1.00 23.13 91 PHE D CA 1
ATOM 8223 C C . PHE D 1 91 ? 3.497 0.192 -72.754 1.00 24.96 91 PHE D C 1
ATOM 8224 O O . PHE D 1 91 ? 3.594 0.318 -71.543 1.00 25.29 91 PHE D O 1
ATOM 8232 N N . ASP D 1 92 ? 2.719 -0.711 -73.338 1.00 25.06 92 ASP D N 1
ATOM 8233 C CA . ASP D 1 92 ? 1.881 -1.618 -72.572 1.00 24.75 92 ASP D CA 1
ATOM 8234 C C . ASP D 1 92 ? 2.521 -3.026 -72.469 1.00 24.73 92 ASP D C 1
ATOM 8235 O O . ASP D 1 92 ? 3.162 -3.481 -73.420 1.00 23.99 92 ASP D O 1
ATOM 8240 N N . TYR D 1 93 ? 2.292 -3.735 -71.371 1.00 20.05 93 TYR D N 1
ATOM 8241 C CA . TYR D 1 93 ? 2.898 -5.041 -71.183 1.00 20.37 93 TYR D CA 1
ATOM 8242 C C . TYR D 1 93 ? 1.834 -6.052 -70.745 1.00 21.65 93 TYR D C 1
ATOM 8243 O O . TYR D 1 93 ? 2.109 -6.935 -69.965 1.00 20.98 93 TYR D O 1
ATOM 8252 N N . ASN D 1 94 ? 0.619 -5.934 -71.266 1.00 22.13 94 ASN D N 1
ATOM 8253 C CA . ASN D 1 94 ? -0.494 -6.779 -70.812 1.00 22.34 94 ASN D CA 1
ATOM 8254 C C . ASN D 1 94 ? -0.608 -6.919 -69.302 1.00 21.80 94 ASN D C 1
ATOM 8255 O O . ASN D 1 94 ? -0.702 -8.042 -68.800 1.00 20.89 94 ASN D O 1
ATOM 8260 N N . ASN D 1 95 ? -0.532 -5.796 -68.599 1.00 24.07 95 ASN D N 1
ATOM 8261 C CA . ASN D 1 95 ? -0.571 -5.737 -67.129 1.00 26.33 95 ASN D CA 1
ATOM 8262 C C . ASN D 1 95 ? 0.567 -6.557 -66.535 1.00 28.92 95 ASN D C 1
ATOM 8263 O O . ASN D 1 95 ? 0.467 -6.999 -65.392 1.00 31.39 95 ASN D O 1
ATOM 8268 N N . GLY D 1 96 ? 1.627 -6.800 -67.322 1.00 26.33 96 GLY D N 1
ATOM 8269 C CA . GLY D 1 96 ? 2.791 -7.420 -66.778 1.00 25.53 96 GLY D CA 1
ATOM 8270 C C . GLY D 1 96 ? 2.521 -8.885 -66.475 1.00 27.57 96 GLY D C 1
ATOM 8271 O O . GLY D 1 96 ? 2.911 -9.358 -65.436 1.00 26.46 96 GLY D O 1
ATOM 8272 N N . ASP D 1 97 ? 1.854 -9.611 -67.359 1.00 26.67 97 ASP D N 1
ATOM 8273 C CA . ASP D 1 97 ? 1.574 -11.013 -67.063 1.00 28.23 97 ASP D CA 1
ATOM 8274 C C . ASP D 1 97 ? 2.689 -11.961 -67.640 1.00 28.83 97 ASP D C 1
ATOM 8275 O O . ASP D 1 97 ? 2.519 -13.185 -67.675 1.00 27.51 97 ASP D O 1
ATOM 8280 N N . GLY D 1 98 ? 3.796 -11.388 -68.129 1.00 27.40 98 GLY D N 1
ATOM 8281 C CA . GLY D 1 98 ? 4.891 -12.153 -68.723 1.00 24.09 98 GLY D CA 1
ATOM 8282 C C . GLY D 1 98 ? 4.782 -12.376 -70.222 1.00 28.85 98 GLY D C 1
ATOM 8283 O O . GLY D 1 98 ? 5.681 -12.974 -70.817 1.00 27.82 98 GLY D O 1
ATOM 8284 N N . THR D 1 99 ? 3.676 -11.965 -70.868 1.00 25.99 99 THR D N 1
ATOM 8285 C CA . THR D 1 99 ? 3.552 -12.273 -72.265 1.00 22.32 99 THR D CA 1
ATOM 8286 C C . THR D 1 99 ? 4.178 -11.170 -73.134 1.00 22.30 99 THR D C 1
ATOM 8287 O O . THR D 1 99 ? 4.399 -11.360 -74.299 1.00 25.30 99 THR D O 1
ATOM 8291 N N . ILE D 1 100 ? 4.394 -9.976 -72.595 1.00 23.87 100 ILE D N 1
ATOM 8292 C CA . ILE D 1 100 ? 4.991 -8.931 -73.403 1.00 21.24 100 ILE D CA 1
ATOM 8293 C C . ILE D 1 100 ? 6.226 -8.385 -72.704 1.00 19.86 100 ILE D C 1
ATOM 8294 O O . ILE D 1 100 ? 6.210 -8.145 -71.508 1.00 20.38 100 ILE D O 1
ATOM 8299 N N . SER D 1 101 ? 7.293 -8.154 -73.468 1.00 20.18 101 SER D N 1
ATOM 8300 C CA . SER D 1 101 ? 8.577 -7.827 -72.898 1.00 19.15 101 SER D CA 1
ATOM 8301 C C . SER D 1 101 ? 9.303 -6.894 -73.836 1.00 19.27 101 SER D C 1
ATOM 8302 O O . SER D 1 101 ? 9.234 -7.060 -75.048 1.00 19.37 101 SER D O 1
ATOM 8305 N N . ARG D 1 102 ? 9.973 -5.881 -73.299 1.00 20.46 102 ARG D N 1
ATOM 8306 C CA . ARG D 1 102 ? 10.786 -4.983 -74.150 1.00 20.37 102 ARG D CA 1
ATOM 8307 C C . ARG D 1 102 ? 12.115 -4.814 -73.435 1.00 21.88 102 ARG D C 1
ATOM 8308 O O . ARG D 1 102 ? 12.117 -4.642 -72.215 1.00 21.02 102 ARG D O 1
ATOM 8316 N N . ARG D 1 103 ? 13.232 -4.874 -74.152 1.00 20.64 103 ARG D N 1
ATOM 8317 C CA . ARG D 1 103 ? 14.545 -4.916 -73.448 1.00 21.69 103 ARG D CA 1
ATOM 8318 C C . ARG D 1 103 ? 15.660 -4.488 -74.388 1.00 21.03 103 ARG D C 1
ATOM 8319 O O . ARG D 1 103 ? 15.438 -4.342 -75.577 1.00 21.23 103 ARG D O 1
ATOM 8327 N N . ASP D 1 104 ? 16.827 -4.204 -73.828 1.00 22.49 104 ASP D N 1
ATOM 8328 C CA . ASP D 1 104 ? 18.044 -3.924 -74.631 1.00 23.82 104 ASP D CA 1
ATOM 8329 C C . ASP D 1 104 ? 17.864 -2.846 -75.640 1.00 23.48 104 ASP D C 1
ATOM 8330 O O . ASP D 1 104 ? 18.186 -3.038 -76.800 1.00 26.62 104 ASP D O 1
ATOM 8335 N N . PRO D 1 105 ? 17.326 -1.694 -75.219 1.00 23.30 105 PRO D N 1
ATOM 8336 C CA . PRO D 1 105 ? 17.100 -0.578 -76.160 1.00 21.41 105 PRO D CA 1
ATOM 8337 C C . PRO D 1 105 ? 18.415 -0.020 -76.748 1.00 24.45 105 PRO D C 1
ATOM 8338 O O . PRO D 1 105 ? 19.466 -0.063 -76.062 1.00 22.20 105 PRO D O 1
ATOM 8342 N N . SER D 1 106 ? 18.335 0.551 -77.955 1.00 20.68 106 SER D N 1
ATOM 8343 C CA . SER D 1 106 ? 19.476 1.157 -78.619 1.00 24.35 106 SER D CA 1
ATOM 8344 C C . SER D 1 106 ? 19.691 2.527 -77.975 1.00 27.81 106 SER D C 1
ATOM 8345 O O . SER D 1 106 ? 18.780 3.008 -77.286 1.00 28.68 106 SER D O 1
ATOM 8348 N N . ARG D 1 107 ? 20.872 3.140 -78.173 1.00 24.55 107 ARG D N 1
ATOM 8349 C CA . ARG D 1 107 ? 21.090 4.513 -77.768 1.00 25.35 107 ARG D CA 1
ATOM 8350 C C . ARG D 1 107 ? 20.146 5.351 -78.610 1.00 26.87 107 ARG D C 1
ATOM 8351 O O . ARG D 1 107 ? 20.047 5.126 -79.805 1.00 29.74 107 ARG D O 1
ATOM 8359 N N . PRO D 1 108 ? 19.435 6.305 -78.007 1.00 26.21 108 PRO D N 1
ATOM 8360 C CA . PRO D 1 108 ? 18.539 7.078 -78.869 1.00 26.85 108 PRO D CA 1
ATOM 8361 C C . PRO D 1 108 ? 19.295 7.893 -79.920 1.00 28.61 108 PRO D C 1
ATOM 8362 O O . PRO D 1 108 ? 20.426 8.313 -79.675 1.00 27.75 108 PRO D O 1
ATOM 8366 N N . ILE D 1 109 ? 18.636 8.177 -81.034 1.00 27.71 109 ILE D N 1
ATOM 8367 C CA . ILE D 1 109 ? 19.149 9.155 -81.997 1.00 31.55 109 ILE D CA 1
ATOM 8368 C C . ILE D 1 109 ? 18.104 10.233 -82.251 1.00 32.58 109 ILE D C 1
ATOM 8369 O O . ILE D 1 109 ? 16.892 9.988 -82.151 1.00 28.61 109 ILE D O 1
ATOM 8374 N N . LEU D 1 110 ? 18.581 11.449 -82.532 1.00 32.87 110 LEU D N 1
ATOM 8375 C CA . LEU D 1 110 ? 17.674 12.576 -82.753 1.00 35.22 110 LEU D CA 1
ATOM 8376 C C . LEU D 1 110 ? 17.673 12.884 -84.232 1.00 36.79 110 LEU D C 1
ATOM 8377 O O . LEU D 1 110 ? 18.723 13.185 -84.825 1.00 42.59 110 LEU D O 1
ATOM 8382 N N . VAL D 1 111 ? 16.511 12.724 -84.834 1.00 36.73 111 VAL D N 1
ATOM 8383 C CA . VAL D 1 111 ? 16.322 12.914 -86.270 1.00 38.39 111 VAL D CA 1
ATOM 8384 C C . VAL D 1 111 ? 15.023 13.680 -86.522 1.00 43.19 111 VAL D C 1
ATOM 8385 O O . VAL D 1 111 ? 13.946 13.210 -86.142 1.00 44.49 111 VAL D O 1
ATOM 8389 N N . ASN D 1 112 ? 15.146 14.868 -87.143 1.00 46.38 112 ASN D N 1
ATOM 8390 C CA . ASN D 1 112 ? 13.993 15.674 -87.558 1.00 49.73 112 ASN D CA 1
ATOM 8391 C C . ASN D 1 112 ? 13.059 16.058 -86.399 1.00 46.08 112 ASN D C 1
ATOM 8392 O O . ASN D 1 112 ? 11.812 15.949 -86.488 1.00 45.25 112 ASN D O 1
ATOM 8397 N N . GLY D 1 113 ? 13.684 16.493 -85.311 1.00 43.18 113 GLY D N 1
ATOM 8398 C CA . GLY D 1 113 ? 12.986 16.822 -84.056 1.00 45.49 113 GLY D CA 1
ATOM 8399 C C . GLY D 1 113 ? 12.387 15.695 -83.208 1.00 44.13 113 GLY D C 1
ATOM 8400 O O . GLY D 1 113 ? 11.632 15.975 -82.277 1.00 51.65 113 GLY D O 1
ATOM 8401 N N . LYS D 1 114 ? 12.684 14.433 -83.527 1.00 40.82 114 LYS D N 1
ATOM 8402 C CA . LYS D 1 114 ? 12.188 13.280 -82.753 1.00 37.62 114 LYS D CA 1
ATOM 8403 C C . LYS D 1 114 ? 13.338 12.360 -82.376 1.00 35.97 114 LYS D C 1
ATOM 8404 O O . LYS D 1 114 ? 14.232 12.124 -83.184 1.00 35.28 114 LYS D O 1
ATOM 8410 N N . TYR D 1 115 ? 13.326 11.846 -81.151 1.00 31.16 115 TYR D N 1
ATOM 8411 C CA . TYR D 1 115 ? 14.186 10.712 -80.785 1.00 31.50 115 TYR D CA 1
ATOM 8412 C C . TYR D 1 115 ? 13.640 9.368 -81.266 1.00 29.95 115 TYR D C 1
ATOM 8413 O O . TYR D 1 115 ? 12.416 9.170 -81.258 1.00 28.65 115 TYR D O 1
ATOM 8422 N N . TYR D 1 116 ? 14.545 8.481 -81.713 1.00 26.50 116 TYR D N 1
ATOM 8423 C CA . TYR D 1 116 ? 14.193 7.135 -82.181 1.00 27.96 116 TYR D CA 1
ATOM 8424 C C . TYR D 1 116 ? 14.923 6.117 -81.341 1.00 28.10 116 TYR D C 1
ATOM 8425 O O . TYR D 1 116 ? 16.142 6.274 -81.112 1.00 25.62 116 TYR D O 1
ATOM 8434 N N . ILE D 1 117 ? 14.216 5.059 -80.922 1.00 23.44 117 ILE D N 1
ATOM 8435 C CA . ILE D 1 117 ? 14.892 3.967 -80.280 1.00 23.65 117 ILE D CA 1
ATOM 8436 C C . ILE D 1 117 ? 14.441 2.685 -80.913 1.00 24.16 117 ILE D C 1
ATOM 8437 O O . ILE D 1 117 ? 13.340 2.623 -81.445 1.00 26.19 117 ILE D O 1
ATOM 8442 N N . TYR D 1 118 ? 15.258 1.647 -80.770 1.00 21.21 118 TYR D N 1
ATOM 8443 C CA . TYR D 1 118 ? 14.984 0.326 -81.360 1.00 20.28 118 TYR D CA 1
ATOM 8444 C C . TYR D 1 118 ? 15.196 -0.625 -80.195 1.00 18.23 118 TYR D C 1
ATOM 8445 O O . TYR D 1 118 ? 16.096 -0.346 -79.394 1.00 19.78 118 TYR D O 1
ATOM 8454 N N . TYR D 1 119 ? 14.452 -1.738 -80.091 1.00 17.14 119 TYR D N 1
ATOM 8455 C CA . TYR D 1 119 ? 14.604 -2.567 -78.909 1.00 17.86 119 TYR D CA 1
ATOM 8456 C C . TYR D 1 119 ? 14.044 -3.932 -79.171 1.00 18.06 119 TYR D C 1
ATOM 8457 O O . TYR D 1 119 ? 13.202 -4.105 -80.007 1.00 19.46 119 TYR D O 1
ATOM 8466 N N . THR D 1 120 ? 14.564 -4.924 -78.482 1.00 18.81 120 THR D N 1
ATOM 8467 C CA . THR D 1 120 ? 13.962 -6.217 -78.509 1.00 19.13 120 THR D CA 1
ATOM 8468 C C . THR D 1 120 ? 12.503 -6.153 -78.007 1.00 20.16 120 THR D C 1
ATOM 8469 O O . THR D 1 120 ? 12.261 -5.649 -76.923 1.00 19.48 120 THR D O 1
ATOM 8473 N N . LYS D 1 121 ? 11.571 -6.737 -78.760 1.00 19.76 121 LYS D N 1
ATOM 8474 C CA . LYS D 1 121 ? 10.210 -6.844 -78.314 1.00 23.94 121 LYS D CA 1
ATOM 8475 C C . LYS D 1 121 ? 9.723 -8.273 -78.454 1.00 22.51 121 LYS D C 1
ATOM 8476 O O . LYS D 1 121 ? 9.797 -8.850 -79.538 1.00 21.59 121 LYS D O 1
ATOM 8482 N N . ARG D 1 122 ? 9.214 -8.813 -77.348 1.00 20.15 122 ARG D N 1
ATOM 8483 C CA . ARG D 1 122 ? 8.578 -10.123 -77.338 1.00 20.82 122 ARG D CA 1
ATOM 8484 C C . ARG D 1 122 ? 7.071 -9.952 -77.064 1.00 22.88 122 ARG D C 1
ATOM 8485 O O . ARG D 1 122 ? 6.647 -9.141 -76.198 1.00 24.55 122 ARG D O 1
ATOM 8493 N N . ASP D 1 123 ? 6.273 -10.736 -77.758 1.00 24.06 123 ASP D N 1
ATOM 8494 C CA . ASP D 1 123 ? 4.816 -10.690 -77.589 1.00 26.93 123 ASP D CA 1
ATOM 8495 C C . ASP D 1 123 ? 4.299 -12.106 -77.903 1.00 26.18 123 ASP D C 1
ATOM 8496 O O . ASP D 1 123 ? 4.044 -12.476 -79.028 1.00 26.55 123 ASP D O 1
ATOM 8501 N N . THR D 1 124 ? 4.080 -12.885 -76.883 1.00 26.13 124 THR D N 1
ATOM 8502 C CA . THR D 1 124 ? 4.032 -14.296 -77.086 1.00 28.67 124 THR D CA 1
ATOM 8503 C C . THR D 1 124 ? 2.780 -14.832 -76.353 1.00 32.30 124 THR D C 1
ATOM 8504 O O . THR D 1 124 ? 2.273 -14.160 -75.454 1.00 33.54 124 THR D O 1
ATOM 8508 N N . LYS D 1 125 ? 2.273 -16.014 -76.701 1.00 38.59 125 LYS D N 1
ATOM 8509 C CA . LYS D 1 125 ? 0.995 -16.492 -76.111 1.00 42.30 125 LYS D CA 1
ATOM 8510 C C . LYS D 1 125 ? 1.126 -16.789 -74.616 1.00 41.97 125 LYS D C 1
ATOM 8511 O O . LYS D 1 125 ? 0.163 -16.705 -73.851 1.00 37.50 125 LYS D O 1
ATOM 8517 N N . VAL D 1 126 ? 2.341 -17.116 -74.200 1.00 37.43 126 VAL D N 1
ATOM 8518 C CA . VAL D 1 126 ? 2.585 -17.567 -72.841 1.00 34.28 126 VAL D CA 1
ATOM 8519 C C . VAL D 1 126 ? 3.957 -16.966 -72.403 1.00 32.14 126 VAL D C 1
ATOM 8520 O O . VAL D 1 126 ? 4.756 -16.629 -73.257 1.00 30.15 126 VAL D O 1
ATOM 8524 N N . PRO D 1 127 ? 4.260 -16.838 -71.108 1.00 27.28 127 PRO D N 1
ATOM 8525 C CA . PRO D 1 127 ? 5.586 -16.350 -70.799 1.00 26.76 127 PRO D CA 1
ATOM 8526 C C . PRO D 1 127 ? 6.742 -17.362 -71.086 1.00 30.78 127 PRO D C 1
ATOM 8527 O O . PRO D 1 127 ? 6.477 -18.489 -71.441 1.00 29.21 127 PRO D O 1
ATOM 8531 N N . PRO D 1 128 ? 8.019 -16.951 -70.971 1.00 30.10 128 PRO D N 1
ATOM 8532 C CA . PRO D 1 128 ? 9.106 -17.948 -71.173 1.00 34.11 128 PRO D CA 1
ATOM 8533 C C . PRO D 1 128 ? 9.060 -19.080 -70.152 1.00 38.21 128 PRO D C 1
ATOM 8534 O O . PRO D 1 128 ? 8.843 -18.843 -68.923 1.00 37.91 128 PRO D O 1
ATOM 8538 N N . ILE D 1 129 ? 9.295 -20.295 -70.623 1.00 42.03 129 ILE D N 1
ATOM 8539 C CA . ILE D 1 129 ? 9.339 -21.455 -69.706 1.00 44.08 129 ILE D CA 1
ATOM 8540 C C . ILE D 1 129 ? 10.684 -21.733 -69.100 1.00 48.94 129 ILE D C 1
ATOM 8541 O O . ILE D 1 129 ? 10.769 -22.594 -68.240 1.00 60.25 129 ILE D O 1
ATOM 8546 N N . GLY D 1 130 ? 11.689 -20.988 -69.510 1.00 47.45 130 GLY D N 1
ATOM 8547 C CA . GLY D 1 130 ? 13.015 -21.074 -68.954 1.00 43.69 130 GLY D CA 1
ATOM 8548 C C . GLY D 1 130 ? 14.071 -21.680 -69.833 1.00 46.94 130 GLY D C 1
ATOM 8549 O O . GLY D 1 130 ? 13.801 -22.489 -70.668 1.00 40.96 130 GLY D O 1
ATOM 8550 N N . TRP D 1 131 ? 15.301 -21.275 -69.592 1.00 50.81 131 TRP D N 1
ATOM 8551 C CA . TRP D 1 131 ? 16.447 -21.703 -70.355 1.00 58.31 131 TRP D CA 1
ATOM 8552 C C . TRP D 1 131 ? 16.596 -23.193 -70.231 1.00 62.18 131 TRP D C 1
ATOM 8553 O O . TRP D 1 131 ? 16.824 -23.893 -71.192 1.00 62.08 131 TRP D O 1
ATOM 8555 N N . ASN D 1 132 ? 16.373 -23.672 -69.030 1.00 68.42 132 ASN D N 1
ATOM 8556 C CA . ASN D 1 132 ? 16.612 -25.035 -68.687 1.00 75.75 132 ASN D CA 1
ATOM 8557 C C . ASN D 1 132 ? 15.472 -25.897 -69.108 1.00 68.57 132 ASN D C 1
ATOM 8558 O O . ASN D 1 132 ? 15.461 -27.053 -68.833 1.00 72.91 132 ASN D O 1
ATOM 8563 N N . ARG D 1 133 ? 14.485 -25.315 -69.746 1.00 63.36 133 ARG D N 1
ATOM 8564 C CA . ARG D 1 133 ? 13.413 -26.093 -70.331 1.00 61.70 133 ARG D CA 1
ATOM 8565 C C . ARG D 1 133 ? 13.218 -25.893 -71.806 1.00 54.43 133 ARG D C 1
ATOM 8566 O O . ARG D 1 133 ? 12.154 -26.105 -72.295 1.00 58.62 133 ARG D O 1
ATOM 8574 N N . ALA D 1 134 ? 14.256 -25.492 -72.504 1.00 51.69 134 ALA D N 1
ATOM 8575 C CA . ALA D 1 134 ? 14.167 -25.124 -73.900 1.00 57.48 134 ALA D CA 1
ATOM 8576 C C . ALA D 1 134 ? 13.753 -26.253 -74.813 1.00 61.86 134 ALA D C 1
ATOM 8577 O O . ALA D 1 134 ? 13.372 -26.044 -75.937 1.00 60.46 134 ALA D O 1
ATOM 8579 N N . LYS D 1 135 ? 13.872 -27.468 -74.329 1.00 72.39 135 LYS D N 1
ATOM 8580 C CA . LYS D 1 135 ? 13.487 -28.625 -75.103 1.00 71.43 135 LYS D CA 1
ATOM 8581 C C . LYS D 1 135 ? 12.009 -28.542 -75.437 1.00 72.32 135 LYS D C 1
ATOM 8582 O O . LYS D 1 135 ? 11.579 -29.009 -76.465 1.00 71.67 135 LYS D O 1
ATOM 8584 N N . GLU D 1 136 ? 11.238 -27.971 -74.532 1.00 69.90 136 GLU D N 1
ATOM 8585 C CA . GLU D 1 136 ? 9.779 -27.865 -74.665 1.00 67.87 136 GLU D CA 1
ATOM 8586 C C . GLU D 1 136 ? 9.290 -26.619 -75.388 1.00 65.64 136 GLU D C 1
ATOM 8587 O O . GLU D 1 136 ? 8.081 -26.456 -75.582 1.00 66.16 136 GLU D O 1
ATOM 8593 N N . ALA D 1 137 ? 10.215 -25.748 -75.789 1.00 56.22 137 ALA D N 1
ATOM 8594 C CA . ALA D 1 137 ? 9.843 -24.519 -76.473 1.00 49.32 137 ALA D CA 1
ATOM 8595 C C . ALA D 1 137 ? 9.273 -24.905 -77.806 1.00 54.01 137 ALA D C 1
ATOM 8596 O O . ALA D 1 137 ? 9.642 -25.934 -78.365 1.00 60.87 137 ALA D O 1
ATOM 8598 N N . THR D 1 138 ? 8.379 -24.086 -78.333 1.00 49.18 138 THR D N 1
ATOM 8599 C CA . THR D 1 138 ? 7.743 -24.407 -79.594 1.00 51.50 138 THR D CA 1
ATOM 8600 C C . THR D 1 138 ? 7.769 -23.147 -80.393 1.00 48.87 138 THR D C 1
ATOM 8601 O O . THR D 1 138 ? 8.391 -22.174 -79.977 1.00 47.83 138 THR D O 1
ATOM 8605 N N . ASP D 1 139 ? 7.059 -23.152 -81.515 1.00 46.93 139 ASP D N 1
ATOM 8606 C CA . ASP D 1 139 ? 6.910 -21.965 -82.334 1.00 56.28 139 ASP D CA 1
ATOM 8607 C C . ASP D 1 139 ? 6.083 -20.881 -81.608 1.00 52.98 139 ASP D C 1
ATOM 8608 O O . ASP D 1 139 ? 5.985 -19.742 -82.080 1.00 49.59 139 ASP D O 1
ATOM 8613 N N . GLU D 1 140 ? 5.492 -21.231 -80.467 1.00 46.22 140 GLU D N 1
ATOM 8614 C CA . GLU D 1 140 ? 4.637 -20.293 -79.765 1.00 46.53 140 GLU D CA 1
ATOM 8615 C C . GLU D 1 140 ? 5.078 -20.089 -78.321 1.00 44.20 140 GLU D C 1
ATOM 8616 O O . GLU D 1 140 ? 4.704 -19.092 -77.704 1.00 41.19 140 GLU D O 1
ATOM 8622 N N . ILE D 1 141 ? 5.848 -21.033 -77.779 1.00 38.30 141 ILE D N 1
ATOM 8623 C CA . ILE D 1 141 ? 6.273 -20.970 -76.378 1.00 36.90 141 ILE D CA 1
ATOM 8624 C C . ILE D 1 141 ? 7.751 -20.588 -76.390 1.00 42.62 141 ILE D C 1
ATOM 8625 O O . ILE D 1 141 ? 8.558 -21.239 -77.072 1.00 38.97 141 ILE D O 1
ATOM 8630 N N . PRO D 1 142 ? 8.103 -19.471 -75.720 1.00 39.75 142 PRO D N 1
ATOM 8631 C CA . PRO D 1 142 ? 9.501 -19.077 -75.869 1.00 34.66 142 PRO D CA 1
ATOM 8632 C C . PRO D 1 142 ? 10.307 -19.714 -74.783 1.00 36.69 142 PRO D C 1
ATOM 8633 O O . PRO D 1 142 ? 9.759 -19.926 -73.686 1.00 35.46 142 PRO D O 1
ATOM 8637 N N . SER D 1 143 ? 11.594 -20.001 -75.051 1.00 32.84 143 SER D N 1
ATOM 8638 C CA . SER D 1 143 ? 12.448 -20.516 -73.968 1.00 35.55 143 SER D CA 1
ATOM 8639 C C . SER D 1 143 ? 12.797 -19.442 -72.988 1.00 34.01 143 SER D C 1
ATOM 8640 O O . SER D 1 143 ? 12.578 -19.610 -71.794 1.00 35.53 143 SER D O 1
ATOM 8643 N N . THR D 1 144 ? 13.337 -18.329 -73.489 1.00 33.08 144 THR D N 1
ATOM 8644 C CA . THR D 1 144 ? 13.845 -17.256 -72.633 1.00 30.77 144 THR D CA 1
ATOM 8645 C C . THR D 1 144 ? 13.105 -15.968 -72.999 1.00 27.63 144 THR D C 1
ATOM 8646 O O . THR D 1 144 ? 12.364 -15.921 -73.977 1.00 28.52 144 THR D O 1
ATOM 8650 N N . ASP D 1 145 ? 13.393 -14.926 -72.245 1.00 27.33 145 ASP D N 1
ATOM 8651 C CA . ASP D 1 145 ? 12.850 -13.591 -72.431 1.00 25.16 145 ASP D CA 1
ATOM 8652 C C . ASP D 1 145 ? 13.132 -13.040 -73.806 1.00 25.33 145 ASP D C 1
ATOM 8653 O O . ASP D 1 145 ? 12.329 -12.248 -74.332 1.00 24.73 145 ASP D O 1
ATOM 8658 N N . TRP D 1 146 ? 14.266 -13.423 -74.416 1.00 25.98 146 TRP D N 1
ATOM 8659 C CA . TRP D 1 146 ? 14.660 -12.801 -75.683 1.00 22.77 146 TRP D CA 1
ATOM 8660 C C . TRP D 1 146 ? 14.380 -13.762 -76.834 1.00 23.86 146 TRP D C 1
ATOM 8661 O O . TRP D 1 146 ? 14.793 -13.507 -77.970 1.00 24.89 146 TRP D O 1
ATOM 8672 N N . ASP D 1 147 ? 13.649 -14.837 -76.571 1.00 22.58 147 ASP D N 1
ATOM 8673 C CA . ASP D 1 147 ? 13.334 -15.829 -77.609 1.00 23.63 147 ASP D CA 1
ATOM 8674 C C . ASP D 1 147 ? 12.036 -15.445 -78.312 1.00 26.23 147 ASP D C 1
ATOM 8675 O O . ASP D 1 147 ? 11.155 -14.943 -77.664 1.00 25.81 147 ASP D O 1
ATOM 8680 N N . LEU D 1 148 ? 11.937 -15.658 -79.626 1.00 27.33 148 LEU D N 1
ATOM 8681 C CA . LEU D 1 148 ? 10.729 -15.339 -80.425 1.00 30.55 148 LEU D CA 1
ATOM 8682 C C . LEU D 1 148 ? 10.457 -13.825 -80.535 1.00 34.12 148 LEU D C 1
ATOM 8683 O O . LEU D 1 148 ? 9.275 -13.419 -80.567 1.00 32.60 148 LEU D O 1
ATOM 8688 N N . CYS D 1 149 ? 11.533 -13.020 -80.583 1.00 28.90 149 CYS D N 1
ATOM 8689 C CA . CYS D 1 149 ? 11.466 -11.567 -80.610 1.00 24.06 149 CYS D CA 1
ATOM 8690 C C . CYS D 1 149 ? 11.727 -10.960 -81.972 1.00 25.09 149 CYS D C 1
ATOM 8691 O O . CYS D 1 149 ? 12.308 -11.602 -82.850 1.00 22.95 149 CYS D O 1
ATOM 8694 N N . GLU D 1 150 ? 11.320 -9.707 -82.112 1.00 22.53 150 GLU D N 1
ATOM 8695 C CA . GLU D 1 150 ? 11.665 -8.893 -83.242 1.00 24.97 150 GLU D CA 1
ATOM 8696 C C . GLU D 1 150 ? 12.179 -7.607 -82.661 1.00 20.81 150 GLU D C 1
ATOM 8697 O O . GLU D 1 150 ? 12.113 -7.420 -81.446 1.00 19.41 150 GLU D O 1
ATOM 8703 N N . ILE D 1 151 ? 12.720 -6.751 -83.517 1.00 19.10 151 ILE D N 1
ATOM 8704 C CA . ILE D 1 151 ? 13.247 -5.480 -83.075 1.00 21.20 151 ILE D CA 1
ATOM 8705 C C . ILE D 1 151 ? 12.159 -4.501 -83.486 1.00 21.83 151 ILE D C 1
ATOM 8706 O O . ILE D 1 151 ? 11.898 -4.343 -84.716 1.00 22.34 151 ILE D O 1
ATOM 8711 N N . TRP D 1 152 ? 11.566 -3.853 -82.481 1.00 19.27 152 TRP D N 1
ATOM 8712 C CA . TRP D 1 152 ? 10.589 -2.763 -82.684 1.00 20.46 152 TRP D CA 1
ATOM 8713 C C . TRP D 1 152 ? 11.215 -1.400 -82.510 1.00 20.85 152 TRP D C 1
ATOM 8714 O O . TRP D 1 152 ? 12.400 -1.287 -82.091 1.00 21.95 152 TRP D O 1
ATOM 8725 N N . TYR D 1 153 ? 10.486 -0.354 -82.900 1.00 19.77 153 TYR D N 1
ATOM 8726 C CA . TYR D 1 153 ? 11.010 0.990 -82.667 1.00 20.43 153 TYR D CA 1
ATOM 8727 C C . TYR D 1 153 ? 9.934 1.954 -82.171 1.00 21.46 153 TYR D C 1
ATOM 8728 O O . TYR D 1 153 ? 8.744 1.723 -82.382 1.00 23.53 153 TYR D O 1
ATOM 8737 N N . ALA D 1 154 ? 10.372 3.036 -81.563 1.00 21.44 154 ALA D N 1
ATOM 8738 C CA . ALA D 1 154 ? 9.485 4.039 -80.997 1.00 23.33 154 ALA D CA 1
ATOM 8739 C C . ALA D 1 154 ? 10.092 5.381 -81.150 1.00 22.23 154 ALA D C 1
ATOM 8740 O O . ALA D 1 154 ? 11.320 5.497 -81.194 1.00 23.98 154 ALA D O 1
ATOM 8742 N N . THR D 1 155 ? 9.243 6.402 -81.161 1.00 22.23 155 THR D N 1
ATOM 8743 C CA . THR D 1 155 ? 9.711 7.813 -81.236 1.00 24.85 155 THR D CA 1
ATOM 8744 C C . THR D 1 155 ? 9.212 8.668 -80.067 1.00 26.26 155 THR D C 1
ATOM 8745 O O . THR D 1 155 ? 8.145 8.385 -79.472 1.00 22.27 155 THR D O 1
ATOM 8749 N N . SER D 1 156 ? 9.913 9.768 -79.786 1.00 27.34 156 SER D N 1
ATOM 8750 C CA . SER D 1 156 ? 9.492 10.636 -78.697 1.00 31.35 156 SER D CA 1
ATOM 8751 C C . SER D 1 156 ? 9.961 12.073 -78.958 1.00 36.86 156 SER D C 1
ATOM 8752 O O . SER D 1 156 ? 11.018 12.282 -79.546 1.00 35.74 156 SER D O 1
ATOM 8755 N N . GLU D 1 157 ? 9.208 13.067 -78.488 1.00 38.82 157 GLU D N 1
ATOM 8756 C CA . GLU D 1 157 ? 9.724 14.440 -78.529 1.00 39.64 157 GLU D CA 1
ATOM 8757 C C . GLU D 1 157 ? 10.529 14.795 -77.278 1.00 39.27 157 GLU D C 1
ATOM 8758 O O . GLU D 1 157 ? 11.443 15.618 -77.363 1.00 40.90 157 GLU D O 1
ATOM 8764 N N . ASP D 1 158 ? 10.237 14.165 -76.130 1.00 34.36 158 ASP D N 1
ATOM 8765 C CA . ASP D 1 158 ? 10.871 14.565 -74.852 1.00 34.97 158 ASP D CA 1
ATOM 8766 C C . ASP D 1 158 ? 11.698 13.501 -74.174 1.00 33.29 158 ASP D C 1
ATOM 8767 O O . ASP D 1 158 ? 12.408 13.778 -73.196 1.00 32.30 158 ASP D O 1
ATOM 8772 N N . GLY D 1 159 ? 11.618 12.281 -74.682 1.00 32.54 159 GLY D N 1
ATOM 8773 C CA . GLY D 1 159 ? 12.486 11.230 -74.161 1.00 30.28 159 GLY D CA 1
ATOM 8774 C C . GLY D 1 159 ? 11.797 10.407 -73.074 1.00 27.66 159 GLY D C 1
ATOM 8775 O O . GLY D 1 159 ? 12.376 9.436 -72.610 1.00 27.43 159 GLY D O 1
ATOM 8776 N N . THR D 1 160 ? 10.601 10.813 -72.657 1.00 25.28 160 THR D N 1
ATOM 8777 C CA . THR D 1 160 ? 9.846 10.141 -71.580 1.00 28.11 160 THR D CA 1
ATOM 8778 C C . THR D 1 160 ? 8.529 9.548 -72.087 1.00 27.22 160 THR D C 1
ATOM 8779 O O . THR D 1 160 ? 8.182 8.424 -71.717 1.00 30.07 160 THR D O 1
ATOM 8783 N N . THR D 1 161 ? 7.780 10.316 -72.890 1.00 26.35 161 THR D N 1
ATOM 8784 C CA . THR D 1 161 ? 6.582 9.804 -73.551 1.00 25.62 161 THR D CA 1
ATOM 8785 C C . THR D 1 161 ? 6.944 9.336 -74.917 1.00 26.18 161 THR D C 1
ATOM 8786 O O . THR D 1 161 ? 7.447 10.127 -75.747 1.00 27.26 161 THR D O 1
ATOM 8790 N N . TRP D 1 162 ? 6.675 8.057 -75.162 1.00 25.19 162 TRP D N 1
ATOM 8791 C CA . TRP D 1 162 ? 7.071 7.438 -76.436 1.00 24.95 162 TRP D CA 1
ATOM 8792 C C . TRP D 1 162 ? 5.868 6.943 -77.159 1.00 23.35 162 TRP D C 1
ATOM 8793 O O . TRP D 1 162 ? 4.926 6.505 -76.511 1.00 22.68 162 TRP D O 1
ATOM 8804 N N . LYS D 1 163 ? 5.904 6.981 -78.491 1.00 25.10 163 LYS D N 1
ATOM 8805 C CA . LYS D 1 163 ? 4.908 6.283 -79.290 1.00 28.23 163 LYS D CA 1
ATOM 8806 C C . LYS D 1 163 ? 5.574 5.049 -79.941 1.00 24.53 163 LYS D C 1
ATOM 8807 O O . LYS D 1 163 ? 6.460 5.238 -80.721 1.00 24.60 163 LYS D O 1
ATOM 8813 N N . GLU D 1 164 ? 5.141 3.824 -79.631 1.00 21.85 164 GLU D N 1
ATOM 8814 C CA . GLU D 1 164 ? 5.668 2.645 -80.275 1.00 23.42 164 GLU D CA 1
ATOM 8815 C C . GLU D 1 164 ? 5.123 2.634 -81.710 1.00 25.25 164 GLU D C 1
ATOM 8816 O O . GLU D 1 164 ? 3.935 2.762 -81.907 1.00 26.94 164 GLU D O 1
ATOM 8822 N N . GLU D 1 165 ? 5.972 2.548 -82.721 1.00 28.64 165 GLU D N 1
ATOM 8823 C CA . GLU D 1 165 ? 5.560 2.808 -84.113 1.00 26.03 165 GLU D CA 1
ATOM 8824 C C . GLU D 1 165 ? 5.274 1.497 -84.845 1.00 31.56 165 GLU D C 1
ATOM 8825 O O . GLU D 1 165 ? 4.347 1.420 -85.618 1.00 34.96 165 GLU D O 1
ATOM 8831 N N . GLY D 1 166 ? 6.115 0.487 -84.642 1.00 29.87 166 GLY D N 1
ATOM 8832 C CA . GLY D 1 166 ? 5.866 -0.841 -85.184 1.00 30.15 166 GLY D CA 1
ATOM 8833 C C . GLY D 1 166 ? 7.192 -1.616 -85.316 1.00 29.21 166 GLY D C 1
ATOM 8834 O O . GLY D 1 166 ? 8.186 -1.259 -84.663 1.00 27.77 166 GLY D O 1
ATOM 8835 N N . VAL D 1 167 ? 7.195 -2.687 -86.115 1.00 26.80 167 VAL D N 1
ATOM 8836 C CA . VAL D 1 167 ? 8.408 -3.517 -86.294 1.00 29.47 167 VAL D CA 1
ATOM 8837 C C . VAL D 1 167 ? 9.450 -2.703 -87.044 1.00 27.20 167 VAL D C 1
ATOM 8838 O O . VAL D 1 167 ? 9.091 -1.958 -87.924 1.00 28.50 167 VAL D O 1
ATOM 8842 N N . ALA D 1 168 ? 10.715 -2.819 -86.655 1.00 26.00 168 ALA D N 1
ATOM 8843 C CA . ALA D 1 168 ? 11.821 -2.361 -87.459 1.00 26.11 168 ALA D CA 1
ATOM 8844 C C . ALA D 1 168 ? 12.447 -3.579 -88.130 1.00 26.17 168 ALA D C 1
ATOM 8845 O O . ALA D 1 168 ? 12.580 -3.605 -89.317 1.00 30.43 168 ALA D O 1
ATOM 8847 N N . ILE D 1 169 ? 12.816 -4.596 -87.380 1.00 26.03 169 ILE D N 1
ATOM 8848 C CA . ILE D 1 169 ? 13.414 -5.795 -87.976 1.00 23.92 169 ILE D CA 1
ATOM 8849 C C . ILE D 1 169 ? 12.550 -6.971 -87.671 1.00 23.07 169 ILE D C 1
ATOM 8850 O O . ILE D 1 169 ? 12.378 -7.327 -86.517 1.00 24.86 169 ILE D O 1
ATOM 8855 N N . ALA D 1 170 ? 11.956 -7.569 -88.695 1.00 27.55 170 ALA D N 1
ATOM 8856 C CA . ALA D 1 170 ? 11.114 -8.746 -88.521 1.00 26.57 170 ALA D CA 1
ATOM 8857 C C . ALA D 1 170 ? 12.033 -9.949 -88.556 1.00 27.00 170 ALA D C 1
ATOM 8858 O O . ALA D 1 170 ? 13.059 -9.873 -89.219 1.00 30.74 170 ALA D O 1
ATOM 8860 N N . ARG D 1 171 ? 11.690 -11.047 -87.874 1.00 27.33 171 ARG D N 1
ATOM 8861 C CA . ARG D 1 171 ? 12.380 -12.309 -88.045 1.00 29.06 171 ARG D CA 1
ATOM 8862 C C . ARG D 1 171 ? 12.376 -12.708 -89.511 1.00 33.09 171 ARG D C 1
ATOM 8863 O O . ARG D 1 171 ? 11.373 -12.574 -90.152 1.00 36.23 171 ARG D O 1
ATOM 8871 N N . PRO D 1 172 ? 13.529 -13.139 -90.077 1.00 36.48 172 PRO D N 1
ATOM 8872 C CA . PRO D 1 172 ? 13.396 -13.563 -91.500 1.00 35.25 172 PRO D CA 1
ATOM 8873 C C . PRO D 1 172 ? 12.834 -14.976 -91.643 1.00 29.02 172 PRO D C 1
ATOM 8874 O O . PRO D 1 172 ? 12.663 -15.702 -90.667 1.00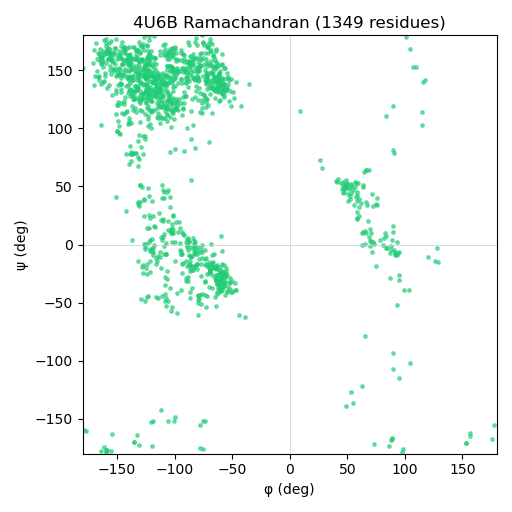 27.09 172 PRO D O 1
ATOM 8878 N N . GLU D 1 173 ? 12.530 -15.352 -92.868 1.00 33.31 173 GLU D N 1
ATOM 8879 C CA . GLU D 1 173 ? 12.115 -16.740 -93.211 1.00 39.29 173 GLU D CA 1
ATOM 8880 C C . GLU D 1 173 ? 13.074 -17.872 -92.843 1.00 34.17 173 GLU D C 1
ATOM 8881 O O . GLU D 1 173 ? 14.223 -17.837 -93.225 1.00 38.00 173 GLU D O 1
ATOM 8887 N N . LYS D 1 174 ? 12.585 -18.871 -92.131 1.00 28.27 174 LYS D N 1
ATOM 8888 C CA . LYS D 1 174 ? 13.345 -20.035 -91.737 1.00 32.43 174 LYS D CA 1
ATOM 8889 C C . LYS D 1 174 ? 13.964 -20.656 -92.996 1.00 35.18 174 LYS D C 1
ATOM 8890 O O . LYS D 1 174 ? 13.290 -20.675 -94.022 1.00 38.22 174 LYS D O 1
ATOM 8896 N N . PRO D 1 175 ? 15.262 -21.106 -92.946 1.00 34.21 175 PRO D N 1
ATOM 8897 C CA . PRO D 1 175 ? 16.182 -21.067 -91.811 1.00 30.65 175 PRO D CA 1
ATOM 8898 C C . PRO D 1 175 ? 17.232 -19.947 -91.981 1.00 29.35 175 PRO D C 1
ATOM 8899 O O . PRO D 1 175 ? 18.369 -20.137 -91.539 1.00 32.66 175 PRO D O 1
ATOM 8903 N N . LYS D 1 176 ? 16.840 -18.792 -92.457 1.00 27.88 176 LYS D N 1
ATOM 8904 C CA . LYS D 1 176 ? 17.717 -17.663 -92.431 1.00 29.50 176 LYS D CA 1
ATOM 8905 C C . LYS D 1 176 ? 18.092 -17.291 -91.016 1.00 33.27 176 LYS D C 1
ATOM 8906 O O . LYS D 1 176 ? 17.297 -17.392 -90.123 1.00 32.61 176 LYS D O 1
ATOM 8912 N N . PRO D 1 177 ? 19.414 -16.851 -90.846 1.00 35.11 177 PRO D N 1
ATOM 8913 C CA . PRO D 1 177 ? 19.792 -16.645 -89.439 1.00 31.34 177 PRO D CA 1
ATOM 8914 C C . PRO D 1 177 ? 18.922 -15.595 -88.805 1.00 29.66 177 PRO D C 1
ATOM 8915 O O . PRO D 1 177 ? 18.621 -14.622 -89.412 1.00 25.86 177 PRO D O 1
ATOM 8919 N N . GLY D 1 178 ? 18.527 -15.815 -87.578 1.00 27.90 178 GLY D N 1
ATOM 8920 C CA . GLY D 1 178 ? 17.565 -14.981 -86.936 1.00 32.01 178 GLY D CA 1
ATOM 8921 C C . GLY D 1 178 ? 16.107 -15.313 -87.092 1.00 33.37 178 GLY D C 1
ATOM 8922 O O . GLY D 1 178 ? 15.316 -14.597 -86.577 1.00 30.78 178 GLY D O 1
ATOM 8923 N N . TRP D 1 179 ? 15.769 -16.404 -87.759 1.00 26.94 179 TRP D N 1
ATOM 8924 C CA . TRP D 1 179 ? 14.390 -16.798 -88.005 1.00 28.69 179 TRP D CA 1
ATOM 8925 C C . TRP D 1 179 ? 13.624 -17.058 -86.731 1.00 28.45 179 TRP D C 1
ATOM 8926 O O . TRP D 1 179 ? 12.458 -16.832 -86.655 1.00 32.30 179 TRP D O 1
ATOM 8937 N N . ARG D 1 180 ? 14.319 -17.587 -85.763 1.00 26.77 180 ARG D N 1
ATOM 8938 C CA . ARG D 1 180 ? 13.798 -17.917 -84.458 1.00 26.08 180 ARG D CA 1
ATOM 8939 C C . ARG D 1 180 ? 13.682 -16.648 -83.602 1.00 29.53 180 ARG D C 1
ATOM 8940 O O . ARG D 1 180 ? 12.655 -16.424 -82.958 1.00 27.95 180 ARG D O 1
ATOM 8948 N N . SER D 1 181 ? 14.698 -15.776 -83.638 1.00 29.23 181 SER D N 1
ATOM 8949 C CA . SER D 1 181 ? 14.617 -14.562 -82.864 1.00 28.88 181 SER D CA 1
ATOM 8950 C C . SER D 1 181 ? 15.639 -13.564 -83.339 1.00 31.37 181 SER D C 1
ATOM 8951 O O . SER D 1 181 ? 16.761 -13.978 -83.690 1.00 29.69 181 SER D O 1
ATOM 8954 N N . VAL D 1 182 ? 15.245 -12.283 -83.432 1.00 26.82 182 VAL D N 1
ATOM 8955 C CA . VAL D 1 182 ? 16.217 -11.194 -83.525 1.00 23.94 182 VAL D CA 1
ATOM 8956 C C . VAL D 1 182 ? 16.194 -10.308 -82.272 1.00 29.18 182 VAL D C 1
ATOM 8957 O O . VAL D 1 182 ? 15.110 -9.924 -81.779 1.00 28.19 182 VAL D O 1
ATOM 8961 N N . ALA D 1 183 ? 17.359 -9.979 -81.717 1.00 25.34 183 ALA D N 1
ATOM 8962 C CA . ALA D 1 183 ? 17.341 -9.296 -80.418 1.00 27.40 183 ALA D CA 1
ATOM 8963 C C . ALA D 1 183 ? 18.552 -8.437 -80.196 1.00 29.34 183 ALA D C 1
ATOM 8964 O O . ALA D 1 183 ? 19.565 -8.626 -80.915 1.00 29.22 183 ALA D O 1
ATOM 8966 N N . THR D 1 184 ? 18.455 -7.523 -79.206 1.00 24.99 184 THR D N 1
ATOM 8967 C CA . THR D 1 184 ? 19.633 -6.771 -78.669 1.00 23.48 184 THR D CA 1
ATOM 8968 C C . THR D 1 184 ? 20.268 -5.813 -79.696 1.00 22.71 184 THR D C 1
ATOM 8969 O O . THR D 1 184 ? 21.423 -5.928 -80.053 1.00 25.09 184 THR D O 1
ATOM 8973 N N . PRO D 1 185 ? 19.517 -4.804 -80.126 1.00 22.70 185 PRO D N 1
ATOM 8974 C CA . PRO D 1 185 ? 19.993 -4.015 -81.219 1.00 21.96 185 PRO D CA 1
ATOM 8975 C C . PRO D 1 185 ? 20.789 -2.816 -80.759 1.00 25.21 185 PRO D C 1
ATOM 8976 O O . PRO D 1 185 ? 20.568 -2.355 -79.640 1.00 26.36 185 PRO D O 1
ATOM 8980 N N . ASP D 1 186 ? 21.625 -2.246 -81.651 1.00 23.77 186 ASP D N 1
ATOM 8981 C CA . ASP D 1 186 ? 22.053 -0.865 -81.492 1.00 25.24 186 ASP D CA 1
ATOM 8982 C C . ASP D 1 186 ? 22.265 -0.185 -82.885 1.00 28.79 186 ASP D C 1
ATOM 8983 O O . ASP D 1 186 ? 22.372 -0.843 -83.928 1.00 30.98 186 ASP D O 1
ATOM 8988 N N . ILE D 1 187 ? 22.322 1.131 -82.879 1.00 25.69 187 ILE D N 1
ATOM 8989 C CA . ILE D 1 187 ? 22.139 1.905 -84.049 1.00 26.45 187 ILE D CA 1
ATOM 8990 C C . ILE D 1 187 ? 23.494 2.468 -84.487 1.00 30.07 187 ILE D C 1
ATOM 8991 O O . ILE D 1 187 ? 24.421 2.663 -83.620 1.00 29.91 187 ILE D O 1
ATOM 8996 N N . LEU D 1 188 ? 23.627 2.748 -85.795 1.00 31.85 188 LEU D N 1
ATOM 8997 C CA . LEU D 1 188 ? 24.794 3.530 -86.308 1.00 29.40 188 LEU D CA 1
ATOM 8998 C C . LEU D 1 188 ? 24.315 4.486 -87.373 1.00 30.71 188 LEU D C 1
ATOM 8999 O O . LEU D 1 188 ? 23.512 4.104 -88.244 1.00 27.92 188 LEU D O 1
ATOM 9004 N N . VAL D 1 189 ? 24.743 5.738 -87.286 1.00 32.08 189 VAL D N 1
ATOM 9005 C CA . VAL D 1 189 ? 24.459 6.671 -88.383 1.00 37.42 189 VAL D CA 1
ATOM 9006 C C . VAL D 1 189 ? 25.783 6.872 -89.118 1.00 39.81 189 VAL D C 1
ATOM 9007 O O . VAL D 1 189 ? 26.728 7.431 -88.570 1.00 38.06 189 VAL D O 1
ATOM 9011 N N . TRP D 1 190 ? 25.839 6.384 -90.353 1.00 37.54 190 TRP D N 1
ATOM 9012 C CA . TRP D 1 190 ? 27.068 6.398 -91.170 1.00 36.50 190 TRP D CA 1
ATOM 9013 C C . TRP D 1 190 ? 26.725 6.887 -92.573 1.00 40.93 190 TRP D C 1
ATOM 9014 O O . TRP D 1 190 ? 25.965 6.216 -93.306 1.00 36.14 190 TRP D O 1
ATOM 9025 N N . LYS D 1 191 ? 27.264 8.057 -92.929 1.00 44.87 191 LYS D N 1
ATOM 9026 C CA . LYS D 1 191 ? 27.195 8.563 -94.328 1.00 53.49 191 LYS D CA 1
ATOM 9027 C C . LYS D 1 191 ? 25.759 8.660 -94.792 1.00 51.22 191 LYS D C 1
ATOM 9028 O O . LYS D 1 191 ? 25.377 8.075 -95.810 1.00 50.44 191 LYS D O 1
ATOM 9034 N N . GLY D 1 192 ? 24.958 9.360 -94.000 1.00 57.09 192 GLY D N 1
ATOM 9035 C CA . GLY D 1 192 ? 23.531 9.569 -94.304 1.00 59.33 192 GLY D CA 1
ATOM 9036 C C . GLY D 1 192 ? 22.539 8.406 -94.190 1.00 55.50 192 GLY D C 1
ATOM 9037 O O . GLY D 1 192 ? 21.327 8.621 -94.345 1.00 64.02 192 GLY D O 1
ATOM 9038 N N . LYS D 1 193 ? 23.034 7.190 -93.943 1.00 49.56 193 LYS D N 1
ATOM 9039 C CA . LYS D 1 193 ? 22.178 5.998 -93.763 1.00 47.00 193 LYS D CA 1
ATOM 9040 C C . LYS D 1 193 ? 22.160 5.485 -92.294 1.00 40.47 193 LYS D C 1
ATOM 9041 O O . LYS D 1 193 ? 23.041 5.821 -91.510 1.00 32.46 193 LYS D O 1
ATOM 9047 N N . TYR D 1 194 ? 21.175 4.645 -91.957 1.00 35.25 194 TYR D N 1
ATOM 9048 C CA . TYR D 1 194 ? 20.988 4.178 -90.591 1.00 29.08 194 TYR D CA 1
ATOM 9049 C C . TYR D 1 194 ? 21.218 2.701 -90.656 1.00 29.11 194 TYR D C 1
ATOM 9050 O O . TYR D 1 194 ? 20.678 2.060 -91.559 1.00 28.20 194 TYR D O 1
ATOM 9059 N N . TYR D 1 195 ? 22.019 2.170 -89.724 1.00 26.86 195 TYR D N 1
ATOM 9060 C CA . TYR D 1 195 ? 22.309 0.725 -89.606 1.00 29.82 195 TYR D CA 1
ATOM 9061 C C . TYR D 1 195 ? 21.990 0.174 -88.213 1.00 29.66 195 TYR D C 1
ATOM 9062 O O . TYR D 1 195 ? 22.358 0.783 -87.220 1.00 28.56 195 TYR D O 1
ATOM 9071 N N . LEU D 1 196 ? 21.316 -0.977 -88.161 1.00 29.76 196 LEU D N 1
ATOM 9072 C CA . LEU D 1 196 ? 21.020 -1.647 -86.927 1.00 27.60 196 LEU D CA 1
ATOM 9073 C C . LEU D 1 196 ? 21.842 -2.944 -86.871 1.00 28.71 196 LEU D C 1
ATOM 9074 O O . LEU D 1 196 ? 21.795 -3.751 -87.785 1.00 28.87 196 LEU D O 1
ATOM 9079 N N . TYR D 1 197 ? 22.552 -3.175 -85.777 1.00 24.86 197 TYR D N 1
ATOM 9080 C CA . TYR D 1 197 ? 23.240 -4.432 -85.562 1.00 23.80 197 TYR D CA 1
ATOM 9081 C C . TYR D 1 197 ? 22.490 -5.185 -84.468 1.00 24.60 197 TYR D C 1
ATOM 9082 O O . TYR D 1 197 ? 22.017 -4.523 -83.520 1.00 24.78 197 TYR D O 1
ATOM 9091 N N . TYR D 1 198 ? 22.416 -6.526 -84.513 1.00 20.13 198 TYR D N 1
ATOM 9092 C CA . TYR D 1 198 ? 21.633 -7.208 -83.483 1.00 23.33 198 TYR D CA 1
ATOM 9093 C C . TYR D 1 198 ? 22.032 -8.648 -83.653 1.00 24.39 198 TYR D C 1
ATOM 9094 O O . TYR D 1 198 ? 22.520 -8.985 -84.690 1.00 27.96 198 TYR D O 1
ATOM 9103 N N . GLN D 1 199 ? 21.821 -9.448 -82.624 1.00 23.60 199 GLN D N 1
ATOM 9104 C CA . GLN D 1 199 ? 22.085 -10.859 -82.578 1.00 25.25 199 GLN D CA 1
ATOM 9105 C C . GLN D 1 199 ? 20.954 -11.651 -83.247 1.00 27.79 199 GLN D C 1
ATOM 9106 O O . GLN D 1 199 ? 19.779 -11.279 -83.143 1.00 26.96 199 GLN D O 1
ATOM 9112 N N . ALA D 1 200 ? 21.318 -12.719 -83.946 1.00 26.02 200 ALA D N 1
ATOM 9113 C CA . ALA D 1 200 ? 20.398 -13.460 -84.809 1.00 27.65 200 ALA D CA 1
ATOM 9114 C C . ALA D 1 200 ? 20.396 -14.900 -84.292 1.00 29.25 200 ALA D C 1
ATOM 9115 O O . ALA D 1 200 ? 21.436 -15.541 -84.186 1.00 33.92 200 ALA D O 1
ATOM 9117 N N . PHE D 1 201 ? 19.259 -15.345 -83.798 1.00 28.67 201 PHE D N 1
ATOM 9118 C CA . PHE D 1 201 ? 19.187 -16.639 -83.151 1.00 29.90 201 PHE D CA 1
ATOM 9119 C C . PHE D 1 201 ? 18.502 -17.607 -84.098 1.00 34.00 201 PHE D C 1
ATOM 9120 O O . PHE D 1 201 ? 17.721 -17.170 -84.947 1.00 36.79 201 PHE D O 1
ATOM 9128 N N . ASN D 1 202 ? 18.820 -18.904 -83.944 1.00 35.67 202 ASN D N 1
ATOM 9129 C CA . ASN D 1 202 ? 18.322 -19.940 -84.812 1.00 38.41 202 ASN D CA 1
ATOM 9130 C C . ASN D 1 202 ? 17.646 -21.015 -84.054 1.00 35.15 202 ASN D C 1
ATOM 9131 O O . ASN D 1 202 ? 17.170 -21.929 -84.648 1.00 39.62 202 ASN D O 1
ATOM 9136 N N . GLU D 1 203 ? 17.578 -20.909 -82.750 1.00 36.07 203 GLU D N 1
ATOM 9137 C CA . GLU D 1 203 ? 16.949 -21.959 -81.981 1.00 43.11 203 GLU D CA 1
ATOM 9138 C C . GLU D 1 203 ? 16.660 -21.420 -80.603 1.00 40.92 203 GLU D C 1
ATOM 9139 O O . GLU D 1 203 ? 17.275 -20.455 -80.179 1.00 39.53 203 GLU D O 1
ATOM 9145 N N . PRO D 1 204 ? 15.713 -22.036 -79.893 1.00 42.56 204 PRO D N 1
ATOM 9146 C CA . PRO D 1 204 ? 15.382 -21.470 -78.589 1.00 41.03 204 PRO D CA 1
ATOM 9147 C C . PRO D 1 204 ? 16.651 -21.404 -77.748 1.00 46.47 204 PRO D C 1
ATOM 9148 O O . PRO D 1 204 ? 17.418 -22.366 -77.740 1.00 46.86 204 PRO D O 1
ATOM 9152 N N . SER D 1 205 ? 16.885 -20.281 -77.070 1.00 49.44 205 SER D N 1
ATOM 9153 C CA . SER D 1 205 ? 18.069 -20.113 -76.222 1.00 50.81 205 SER D CA 1
ATOM 9154 C C . SER D 1 205 ? 18.062 -21.111 -75.082 1.00 58.33 205 SER D C 1
ATOM 9155 O O . SER D 1 205 ? 17.044 -21.276 -74.411 1.00 56.46 205 SER D O 1
ATOM 9158 N N . GLY D 1 206 ? 19.204 -21.781 -74.880 1.00 76.97 206 GLY D N 1
ATOM 9159 C CA . GLY D 1 206 ? 19.347 -22.924 -73.951 1.00 79.57 206 GLY D CA 1
ATOM 9160 C C . GLY D 1 206 ? 19.070 -24.315 -74.559 1.00 83.68 206 GLY D C 1
ATOM 9161 O O . GLY D 1 206 ? 18.885 -25.291 -73.828 1.00 76.60 206 GLY D O 1
ATOM 9162 N N . LEU D 1 207 ? 19.057 -24.431 -75.888 1.00 89.33 207 LEU D N 1
ATOM 9163 C CA . LEU D 1 207 ? 18.691 -25.711 -76.510 1.00 93.89 207 LEU D CA 1
ATOM 9164 C C . LEU D 1 207 ? 19.634 -26.912 -76.243 1.00 105.62 207 LEU D C 1
ATOM 9165 O O . LEU D 1 207 ? 19.134 -28.030 -76.227 1.00 111.39 207 LEU D O 1
ATOM 9170 N N . ARG D 1 208 ? 20.946 -26.754 -75.999 1.00 109.46 208 ARG D N 1
ATOM 9171 C CA . ARG D 1 208 ? 21.701 -25.508 -75.832 1.00 110.86 208 ARG D CA 1
ATOM 9172 C C . ARG D 1 208 ? 22.784 -25.377 -76.905 1.00 108.23 208 ARG D C 1
ATOM 9173 O O . ARG D 1 208 ? 22.649 -25.924 -78.009 1.00 100.10 208 ARG D O 1
ATOM 9175 N N . GLY D 1 209 ? 23.860 -24.670 -76.553 1.00 105.53 209 GLY D N 1
ATOM 9176 C CA . GLY D 1 209 ? 24.922 -24.313 -77.489 1.00 94.46 209 GLY D CA 1
ATOM 9177 C C . GLY D 1 209 ? 24.603 -22.968 -78.115 1.00 85.31 209 GLY D C 1
ATOM 9178 O O . GLY D 1 209 ? 24.116 -22.906 -79.253 1.00 85.51 209 GLY D O 1
ATOM 9179 N N . ASP D 1 210 ? 24.862 -21.894 -77.363 1.00 78.03 210 ASP D N 1
ATOM 9180 C CA . ASP D 1 210 ? 24.613 -20.525 -77.848 1.00 83.90 210 ASP D CA 1
ATOM 9181 C C . ASP D 1 210 ? 25.432 -20.207 -79.092 1.00 78.37 210 ASP D C 1
ATOM 9182 O O . ASP D 1 210 ? 26.667 -20.338 -79.112 1.00 89.23 210 ASP D O 1
ATOM 9187 N N . TRP D 1 211 ? 24.726 -19.802 -80.135 1.00 62.29 211 TRP D N 1
ATOM 9188 C CA . TRP D 1 211 ? 25.372 -19.303 -81.302 1.00 49.16 211 TRP D CA 1
ATOM 9189 C C . TRP D 1 211 ? 24.428 -18.289 -81.851 1.00 39.70 211 TRP D C 1
ATOM 9190 O O . TRP D 1 211 ? 23.520 -18.652 -82.561 1.00 37.76 211 TRP D O 1
ATOM 9201 N N . CYS D 1 212 ? 24.633 -17.018 -81.530 1.00 34.17 212 CYS D N 1
ATOM 9202 C CA . CYS D 1 212 ? 23.800 -15.961 -82.104 1.00 32.96 212 CYS D CA 1
ATOM 9203 C C . CYS D 1 212 ? 24.604 -14.803 -82.615 1.00 31.24 212 CYS D C 1
ATOM 9204 O O . CYS D 1 212 ? 24.638 -13.735 -81.973 1.00 31.08 212 CYS D O 1
ATOM 9207 N N . PRO D 1 213 ? 25.192 -14.969 -83.802 1.00 29.04 213 PRO D N 1
ATOM 9208 C CA . PRO D 1 213 ? 26.107 -13.978 -84.355 1.00 26.44 213 PRO D CA 1
ATOM 9209 C C . PRO D 1 213 ? 25.325 -12.779 -84.753 1.00 30.42 213 PRO D C 1
ATOM 9210 O O . PRO D 1 213 ? 24.081 -12.880 -84.880 1.00 30.58 213 PRO D O 1
ATOM 9214 N N . VAL D 1 214 ? 26.052 -11.711 -85.084 1.00 24.45 214 VAL D N 1
ATOM 9215 C CA . VAL D 1 214 ? 25.518 -10.416 -85.318 1.00 24.46 214 VAL D CA 1
ATOM 9216 C C . VAL D 1 214 ? 25.153 -10.134 -86.752 1.00 28.51 214 VAL D C 1
ATOM 9217 O O . VAL D 1 214 ? 25.992 -10.310 -87.631 1.00 26.77 214 VAL D O 1
ATOM 9221 N N . SER D 1 215 ? 23.901 -9.665 -86.999 1.00 28.01 215 SER D N 1
ATOM 9222 C CA . SER D 1 215 ? 23.476 -9.265 -88.340 1.00 27.35 215 SER D CA 1
ATOM 9223 C C . SER D 1 215 ? 23.352 -7.779 -88.393 1.00 26.21 215 SER D C 1
ATOM 9224 O O . SER D 1 215 ? 23.413 -7.139 -87.364 1.00 31.16 215 SER D O 1
ATOM 9227 N N . VAL D 1 216 ? 23.211 -7.214 -89.592 1.00 26.01 216 VAL D N 1
ATOM 9228 C CA . VAL D 1 216 ? 23.053 -5.769 -89.732 1.00 26.43 216 VAL D CA 1
ATOM 9229 C C . VAL D 1 216 ? 22.010 -5.512 -90.795 1.00 25.45 216 VAL D C 1
ATOM 9230 O O . VAL D 1 216 ? 21.935 -6.265 -91.721 1.00 30.85 216 VAL D O 1
ATOM 9234 N N . SER D 1 217 ? 21.177 -4.496 -90.654 1.00 24.52 217 SER D N 1
ATOM 9235 C CA . SER D 1 217 ? 20.233 -4.098 -91.697 1.00 23.54 217 SER D CA 1
ATOM 9236 C C . SER D 1 217 ? 20.392 -2.589 -91.782 1.00 25.71 217 SER D C 1
ATOM 9237 O O . SER D 1 217 ? 20.915 -1.983 -90.830 1.00 28.35 217 SER D O 1
ATOM 9240 N N . TYR D 1 218 ? 19.924 -1.967 -92.871 1.00 25.63 218 TYR D N 1
ATOM 9241 C CA . TYR D 1 218 ? 20.109 -0.536 -93.066 1.00 27.16 218 TYR D CA 1
ATOM 9242 C C . TYR D 1 218 ? 18.888 0.129 -93.690 1.00 26.26 218 TYR D C 1
ATOM 9243 O O . TYR D 1 218 ? 17.961 -0.552 -94.160 1.00 28.44 218 TYR D O 1
ATOM 9252 N N . ALA D 1 219 ? 18.868 1.456 -93.706 1.00 27.65 219 ALA D N 1
ATOM 9253 C CA . ALA D 1 219 ? 17.675 2.214 -94.124 1.00 29.40 219 ALA D CA 1
ATOM 9254 C C . ALA D 1 219 ? 18.122 3.590 -94.413 1.00 32.66 219 ALA D C 1
ATOM 9255 O O . ALA D 1 219 ? 19.171 3.989 -93.910 1.00 33.11 219 ALA D O 1
ATOM 9257 N N . ASP D 1 220 ? 17.308 4.323 -95.185 1.00 35.41 220 ASP D N 1
ATOM 9258 C CA . ASP D 1 220 ? 17.567 5.733 -95.487 1.00 40.99 220 ASP D CA 1
ATOM 9259 C C . ASP D 1 220 ? 16.854 6.641 -94.517 1.00 39.83 220 ASP D C 1
ATOM 9260 O O . ASP D 1 220 ? 17.249 7.778 -94.365 1.00 36.96 220 ASP D O 1
ATOM 9265 N N . SER D 1 221 ? 15.769 6.133 -93.922 1.00 38.84 221 SER D N 1
ATOM 9266 C CA . SER D 1 221 ? 14.973 6.844 -92.901 1.00 39.34 221 SER D CA 1
ATOM 9267 C C . SER D 1 221 ? 14.999 6.064 -91.566 1.00 36.46 221 SER D C 1
ATOM 9268 O O . SER D 1 221 ? 14.912 4.833 -91.576 1.00 32.89 221 SER D O 1
ATOM 9271 N N . PRO D 1 222 ? 15.062 6.764 -90.418 1.00 39.66 222 PRO D N 1
ATOM 9272 C CA . PRO D 1 222 ? 14.984 6.012 -89.125 1.00 37.07 222 PRO D CA 1
ATOM 9273 C C . PRO D 1 222 ? 13.634 5.310 -88.922 1.00 35.16 222 PRO D C 1
ATOM 9274 O O . PRO D 1 222 ? 13.519 4.354 -88.133 1.00 34.68 222 PRO D O 1
ATOM 9278 N N . ASP D 1 223 ? 12.623 5.764 -89.646 1.00 34.37 223 ASP D N 1
ATOM 9279 C CA . ASP D 1 223 ? 11.379 4.981 -89.810 1.00 37.13 223 ASP D CA 1
ATOM 9280 C C . ASP D 1 223 ? 11.752 3.910 -90.788 1.00 43.01 223 ASP D C 1
ATOM 9281 O O . ASP D 1 223 ? 12.882 3.910 -91.319 1.00 46.48 223 ASP D O 1
ATOM 9286 N N . GLY D 1 224 ? 10.916 2.949 -91.093 1.00 42.59 224 GLY D N 1
ATOM 9287 C CA . GLY D 1 224 ? 11.541 2.022 -92.121 1.00 49.49 224 GLY D CA 1
ATOM 9288 C C . GLY D 1 224 ? 11.647 2.561 -93.586 1.00 37.56 224 GLY D C 1
ATOM 9289 O O . GLY D 1 224 ? 11.714 3.752 -93.831 1.00 34.44 224 GLY D O 1
ATOM 9290 N N . PRO D 1 225 ? 11.635 1.675 -94.571 1.00 38.60 225 PRO D N 1
ATOM 9291 C CA . PRO D 1 225 ? 11.846 0.228 -94.455 1.00 38.72 225 PRO D CA 1
ATOM 9292 C C . PRO D 1 225 ? 13.344 -0.103 -94.268 1.00 35.05 225 PRO D C 1
ATOM 9293 O O . PRO D 1 225 ? 14.203 0.710 -94.531 1.00 40.52 225 PRO D O 1
ATOM 9297 N N . TRP D 1 226 ? 13.617 -1.271 -93.727 1.00 32.91 226 TRP D N 1
ATOM 9298 C CA . TRP D 1 226 ? 14.956 -1.703 -93.398 1.00 33.18 226 TRP D CA 1
ATOM 9299 C C . TRP D 1 226 ? 15.337 -2.774 -94.429 1.00 34.44 226 TRP D C 1
ATOM 9300 O O . TRP D 1 226 ? 14.480 -3.564 -94.828 1.00 32.97 226 TRP D O 1
ATOM 9311 N N . THR D 1 227 ? 16.605 -2.819 -94.838 1.00 35.04 227 THR D N 1
ATOM 9312 C CA . THR D 1 227 ? 17.033 -3.838 -95.806 1.00 39.03 227 THR D CA 1
ATOM 9313 C C . THR D 1 227 ? 18.108 -4.706 -95.140 1.00 36.81 227 THR D C 1
ATOM 9314 O O . THR D 1 227 ? 19.048 -4.165 -94.540 1.00 34.13 227 THR D O 1
ATOM 9318 N N . HIS D 1 228 ? 18.010 -6.012 -95.268 1.00 34.87 228 HIS D N 1
ATOM 9319 C CA . HIS D 1 228 ? 18.987 -6.886 -94.663 1.00 41.15 228 HIS D CA 1
ATOM 9320 C C . HIS D 1 228 ? 20.319 -6.632 -95.282 1.00 42.22 228 HIS D C 1
ATOM 9321 O O . HIS D 1 228 ? 20.421 -6.506 -96.453 1.00 41.89 228 HIS D O 1
ATOM 9328 N N . GLY D 1 229 ? 21.337 -6.527 -94.466 1.00 38.61 229 GLY D N 1
ATOM 9329 C CA . GLY D 1 229 ? 22.649 -6.213 -94.951 1.00 36.05 229 GLY D CA 1
ATOM 9330 C C . GLY D 1 229 ? 23.624 -7.342 -94.914 1.00 34.97 229 GLY D C 1
ATOM 9331 O O . GLY D 1 229 ? 24.294 -7.544 -95.855 1.00 45.57 229 GLY D O 1
ATOM 9332 N N . GLY D 1 230 ? 23.731 -8.035 -93.805 1.00 34.01 230 GLY D N 1
ATOM 9333 C CA . GLY D 1 230 ? 24.604 -9.159 -93.694 1.00 28.61 230 GLY D CA 1
ATOM 9334 C C . GLY D 1 230 ? 24.330 -9.991 -92.473 1.00 33.07 230 GLY D C 1
ATOM 9335 O O . GLY D 1 230 ? 23.721 -9.544 -91.561 1.00 31.07 230 GLY D O 1
ATOM 9336 N N . ASP D 1 231 ? 24.862 -11.189 -92.448 1.00 30.17 231 ASP D N 1
ATOM 9337 C CA . ASP D 1 231 ? 24.804 -12.020 -91.287 1.00 32.14 231 ASP D CA 1
ATOM 9338 C C . ASP D 1 231 ? 26.202 -12.271 -90.780 1.00 33.22 231 ASP D C 1
ATOM 9339 O O . ASP D 1 231 ? 27.124 -12.266 -91.536 1.00 26.55 231 ASP D O 1
ATOM 9344 N N . SER D 1 232 ? 26.337 -12.489 -89.484 1.00 32.14 232 SER D N 1
ATOM 9345 C CA . SER D 1 232 ? 27.594 -12.919 -88.968 1.00 30.58 232 SER D CA 1
ATOM 9346 C C . SER D 1 232 ? 28.697 -11.903 -89.336 1.00 32.45 232 SER D C 1
ATOM 9347 O O . SER D 1 232 ? 29.786 -12.317 -89.762 1.00 33.55 232 SER D O 1
ATOM 9350 N N . VAL D 1 233 ? 28.405 -10.593 -89.249 1.00 28.67 233 VAL D N 1
ATOM 9351 C CA . VAL D 1 233 ? 29.317 -9.582 -89.771 1.00 33.62 233 VAL D CA 1
ATOM 9352 C C . VAL D 1 233 ? 30.497 -9.263 -88.810 1.00 34.44 233 VAL D C 1
ATOM 9353 O O . VAL D 1 233 ? 31.400 -8.514 -89.176 1.00 35.42 233 VAL D O 1
ATOM 9357 N N . ILE D 1 234 ? 30.462 -9.796 -87.586 1.00 35.40 234 ILE D N 1
ATOM 9358 C CA . ILE D 1 234 ? 31.597 -9.757 -86.694 1.00 30.01 234 ILE D CA 1
ATOM 9359 C C . ILE D 1 234 ? 32.144 -11.163 -86.565 1.00 32.00 234 ILE D C 1
ATOM 9360 O O . ILE D 1 234 ? 31.458 -12.060 -86.070 1.00 32.10 234 ILE D O 1
ATOM 9365 N N . PRO D 1 235 ? 33.418 -11.348 -86.968 1.00 30.00 235 PRO D N 1
ATOM 9366 C CA . PRO D 1 235 ? 34.091 -12.652 -87.049 1.00 29.25 235 PRO D CA 1
ATOM 9367 C C . PRO D 1 235 ? 34.154 -13.255 -85.645 1.00 30.49 235 PRO D C 1
ATOM 9368 O O . PRO D 1 235 ? 34.316 -12.510 -84.713 1.00 31.81 235 PRO D O 1
ATOM 9372 N N . PHE D 1 236 ? 34.001 -14.555 -85.463 1.00 27.47 236 PHE D N 1
ATOM 9373 C CA . PHE D 1 236 ? 34.254 -15.124 -84.170 1.00 31.80 236 PHE D CA 1
ATOM 9374 C C . PHE D 1 236 ? 35.760 -15.461 -84.126 1.00 39.90 236 PHE D C 1
ATOM 9375 O O . PHE D 1 236 ? 36.452 -15.377 -85.156 1.00 34.27 236 PHE D O 1
ATOM 9383 N N . GLY D 1 237 ? 36.269 -15.838 -82.957 1.00 39.58 237 GLY D N 1
ATOM 9384 C CA . GLY D 1 237 ? 37.662 -16.274 -82.859 1.00 45.38 237 GLY D CA 1
ATOM 9385 C C . GLY D 1 237 ? 37.858 -17.719 -83.318 1.00 54.49 237 GLY D C 1
ATOM 9386 O O . GLY D 1 237 ? 36.894 -18.526 -83.308 1.00 54.74 237 GLY D O 1
ATOM 9387 N N . LYS D 1 238 ? 39.096 -18.050 -83.712 1.00 52.95 238 LYS D N 1
ATOM 9388 C CA . LYS D 1 238 ? 39.501 -19.430 -84.051 1.00 54.53 238 LYS D CA 1
ATOM 9389 C C . LYS D 1 238 ? 39.367 -20.228 -82.753 1.00 49.16 238 LYS D C 1
ATOM 9390 O O . LYS D 1 238 ? 39.346 -19.621 -81.667 1.00 47.18 238 LYS D O 1
ATOM 9392 N N . LYS D 1 239 ? 39.220 -21.553 -82.839 1.00 55.07 239 LYS D N 1
ATOM 9393 C CA . LYS D 1 239 ? 38.935 -22.372 -81.631 1.00 60.23 239 LYS D CA 1
ATOM 9394 C C . LYS D 1 239 ? 40.023 -22.184 -80.565 1.00 62.21 239 LYS D C 1
ATOM 9395 O O . LYS D 1 239 ? 41.213 -22.118 -80.887 1.00 63.58 239 LYS D O 1
ATOM 9397 N N . GLY D 1 240 ? 39.601 -22.058 -79.309 1.00 60.13 240 GLY D N 1
ATOM 9398 C CA . GLY D 1 240 ? 40.509 -21.757 -78.209 1.00 57.22 240 GLY D CA 1
ATOM 9399 C C . GLY D 1 240 ? 40.622 -20.281 -77.835 1.00 56.08 240 GLY D C 1
ATOM 9400 O O . GLY D 1 240 ? 40.946 -19.972 -76.690 1.00 59.72 240 GLY D O 1
ATOM 9401 N N . GLU D 1 241 ? 40.367 -19.361 -78.772 1.00 54.65 241 GLU D N 1
ATOM 9402 C CA . GLU D 1 241 ? 40.426 -17.911 -78.450 1.00 53.43 241 GLU D CA 1
ATOM 9403 C C . GLU D 1 241 ? 39.212 -17.446 -77.591 1.00 51.73 241 GLU D C 1
ATOM 9404 O O . GLU D 1 241 ? 38.127 -18.049 -77.674 1.00 46.91 241 GLU D O 1
ATOM 9410 N N . TRP D 1 242 ? 39.408 -16.418 -76.751 1.00 45.42 242 TRP D N 1
ATOM 9411 C CA . TRP D 1 242 ? 38.417 -15.972 -75.722 1.00 46.65 242 TRP D CA 1
ATOM 9412 C C . TRP D 1 242 ? 37.013 -15.732 -76.366 1.00 44.69 242 TRP D C 1
ATOM 9413 O O . TRP D 1 242 ? 35.964 -15.936 -75.780 1.00 43.54 242 TRP D O 1
ATOM 9424 N N . ASP D 1 243 ? 37.130 -15.383 -77.629 1.00 42.22 243 ASP D N 1
ATOM 9425 C CA . ASP D 1 243 ? 36.214 -14.917 -78.594 1.00 43.40 243 ASP D CA 1
ATOM 9426 C C . ASP D 1 243 ? 35.481 -15.926 -79.490 1.00 43.79 243 ASP D C 1
ATOM 9427 O O . ASP D 1 243 ? 34.820 -15.534 -80.476 1.00 38.37 243 ASP D O 1
ATOM 9432 N N . GLN D 1 244 ? 35.737 -17.205 -79.264 1.00 42.73 244 GLN D N 1
ATOM 9433 C CA . GLN D 1 244 ? 35.470 -18.225 -80.281 1.00 43.28 244 GLN D CA 1
ATOM 9434 C C . GLN D 1 244 ? 33.994 -18.467 -80.545 1.00 42.63 244 GLN D C 1
ATOM 9435 O O . GLN D 1 244 ? 33.668 -18.941 -81.633 1.00 38.60 244 GLN D O 1
ATOM 9441 N N . ASP D 1 245 ? 33.138 -18.110 -79.566 1.00 38.00 245 ASP D N 1
ATOM 9442 C CA . ASP D 1 245 ? 31.730 -18.484 -79.508 1.00 41.30 245 ASP D CA 1
ATOM 9443 C C . ASP D 1 245 ? 30.693 -17.312 -79.533 1.00 39.68 245 ASP D C 1
ATOM 9444 O O . ASP D 1 245 ? 29.495 -17.562 -79.536 1.00 34.53 245 ASP D O 1
ATOM 9449 N N . ALA D 1 246 ? 31.110 -16.056 -79.467 1.00 32.37 246 ALA D N 1
ATOM 9450 C CA . ALA D 1 246 ? 30.092 -15.019 -79.237 1.00 34.91 246 ALA D CA 1
ATOM 9451 C C . ALA D 1 246 ? 30.634 -13.721 -79.609 1.00 32.12 246 ALA D C 1
ATOM 9452 O O . ALA D 1 246 ? 31.804 -13.471 -79.341 1.00 35.04 246 ALA D O 1
ATOM 9454 N N . THR D 1 247 ? 29.805 -12.901 -80.235 1.00 29.65 247 THR D N 1
ATOM 9455 C CA . THR D 1 247 ? 29.991 -11.459 -80.210 1.00 28.59 247 THR D CA 1
ATOM 9456 C C . THR D 1 247 ? 28.657 -10.778 -79.736 1.00 28.69 247 THR D C 1
ATOM 9457 O O . THR D 1 247 ? 27.883 -10.226 -80.532 1.00 27.44 247 THR D O 1
ATOM 9461 N N . HIS D 1 248 ? 28.392 -10.801 -78.438 1.00 29.45 248 HIS D N 1
ATOM 9462 C CA . HIS D 1 248 ? 27.153 -10.226 -77.883 1.00 27.21 248 HIS D CA 1
ATOM 9463 C C . HIS D 1 248 ? 27.195 -8.730 -77.773 1.00 29.49 248 HIS D C 1
ATOM 9464 O O . HIS D 1 248 ? 28.256 -8.160 -77.693 1.00 27.61 248 HIS D O 1
ATOM 9471 N N . ASP D 1 249 ? 26.016 -8.095 -77.795 1.00 29.94 249 ASP D N 1
ATOM 9472 C CA . ASP D 1 249 ? 25.835 -6.692 -77.452 1.00 28.25 249 ASP D CA 1
ATOM 9473 C C . ASP D 1 249 ? 26.664 -5.799 -78.363 1.00 30.84 249 ASP D C 1
ATOM 9474 O O . ASP D 1 249 ? 27.364 -4.933 -77.872 1.00 28.45 249 ASP D O 1
ATOM 9479 N N . PRO D 1 250 ? 26.522 -5.955 -79.685 1.00 27.48 250 PRO D N 1
ATOM 9480 C CA . PRO D 1 250 ? 27.299 -5.129 -80.613 1.00 26.10 250 PRO D CA 1
ATOM 9481 C C . PRO D 1 250 ? 26.992 -3.675 -80.375 1.00 29.52 250 PRO D C 1
ATOM 9482 O O . PRO D 1 250 ? 25.829 -3.315 -80.240 1.00 31.24 250 PRO D O 1
ATOM 9486 N N . GLN D 1 251 ? 28.000 -2.806 -80.361 1.00 29.44 251 GLN D N 1
ATOM 9487 C CA . GLN D 1 251 ? 27.667 -1.413 -80.162 1.00 28.25 251 GLN D CA 1
ATOM 9488 C C . GLN D 1 251 ? 28.678 -0.558 -80.833 1.00 28.61 251 GLN D C 1
ATOM 9489 O O . GLN D 1 251 ? 29.828 -0.465 -80.381 1.00 28.85 251 GLN D O 1
ATOM 9495 N N . PRO D 1 252 ? 28.250 0.130 -81.885 1.00 29.97 252 PRO D N 1
ATOM 9496 C CA . PRO D 1 252 ? 29.281 0.811 -82.644 1.00 28.07 252 PRO D CA 1
ATOM 9497 C C . PRO D 1 252 ? 29.348 2.286 -82.345 1.00 33.16 252 PRO D C 1
ATOM 9498 O O . PRO D 1 252 ? 28.297 2.936 -82.170 1.00 31.89 252 PRO D O 1
ATOM 9502 N N . ILE D 1 253 ? 30.568 2.840 -82.368 1.00 31.23 253 ILE D N 1
ATOM 9503 C CA . ILE D 1 253 ? 30.709 4.288 -82.439 1.00 34.05 253 ILE D CA 1
ATOM 9504 C C . ILE D 1 253 ? 31.550 4.721 -83.656 1.00 37.56 253 ILE D C 1
ATOM 9505 O O . ILE D 1 253 ? 32.287 3.912 -84.268 1.00 37.06 253 ILE D O 1
ATOM 9510 N N . VAL D 1 254 ? 31.451 5.983 -84.025 1.00 37.96 254 VAL D N 1
ATOM 9511 C CA . VAL D 1 254 ? 32.413 6.501 -84.980 1.00 42.61 254 VAL D CA 1
ATOM 9512 C C . VAL D 1 254 ? 33.598 7.135 -84.239 1.00 46.41 254 VAL D C 1
ATOM 9513 O O . VAL D 1 254 ? 33.412 8.115 -83.526 1.00 42.89 254 VAL D O 1
ATOM 9517 N N . TYR D 1 255 ? 34.795 6.566 -84.417 1.00 41.83 255 TYR D N 1
ATOM 9518 C CA . TYR D 1 255 ? 35.974 6.982 -83.699 1.00 42.06 255 TYR D CA 1
ATOM 9519 C C . TYR D 1 255 ? 37.226 6.921 -84.596 1.00 41.41 255 TYR D C 1
ATOM 9520 O O . TYR D 1 255 ? 37.530 5.868 -85.183 1.00 35.53 255 TYR D O 1
ATOM 9529 N N . LYS D 1 256 ? 37.957 8.032 -84.656 1.00 41.20 256 LYS D N 1
ATOM 9530 C CA . LYS D 1 256 ? 39.122 8.181 -85.569 1.00 44.15 256 LYS D CA 1
ATOM 9531 C C . LYS D 1 256 ? 38.831 7.809 -87.015 1.00 41.50 256 LYS D C 1
ATOM 9532 O O . LYS D 1 256 ? 39.572 6.982 -87.568 1.00 49.95 256 LYS D O 1
ATOM 9538 N N . GLY D 1 257 ? 37.762 8.395 -87.582 1.00 45.89 257 GLY D N 1
ATOM 9539 C CA . GLY D 1 257 ? 37.220 8.127 -88.953 1.00 44.00 257 GLY D CA 1
ATOM 9540 C C . GLY D 1 257 ? 36.675 6.729 -89.300 1.00 49.19 257 GLY D C 1
ATOM 9541 O O . GLY D 1 257 ? 36.227 6.509 -90.441 1.00 51.67 257 GLY D O 1
ATOM 9542 N N . LYS D 1 258 ? 36.726 5.788 -88.341 1.00 43.75 258 LYS D N 1
ATOM 9543 C CA . LYS D 1 258 ? 36.274 4.384 -88.537 1.00 49.00 258 LYS D CA 1
ATOM 9544 C C . LYS D 1 258 ? 35.140 3.902 -87.574 1.00 50.95 258 LYS D C 1
ATOM 9545 O O . LYS D 1 258 ? 34.943 4.424 -86.471 1.00 51.86 258 LYS D O 1
ATOM 9551 N N . ILE D 1 259 ? 34.422 2.871 -88.000 1.00 45.55 259 ILE D N 1
ATOM 9552 C CA . ILE D 1 259 ? 33.447 2.260 -87.164 1.00 36.23 259 ILE D CA 1
ATOM 9553 C C . ILE D 1 259 ? 34.149 1.411 -86.150 1.00 33.49 259 ILE D C 1
ATOM 9554 O O . ILE D 1 259 ? 34.795 0.433 -86.522 1.00 35.34 259 ILE D O 1
ATOM 9559 N N . HIS D 1 260 ? 33.986 1.770 -84.873 1.00 31.49 260 HIS D N 1
ATOM 9560 C CA . HIS D 1 260 ? 34.598 1.036 -83.753 1.00 34.74 260 HIS D CA 1
ATOM 9561 C C . HIS D 1 260 ? 33.482 0.346 -83.001 1.00 33.26 260 HIS D C 1
ATOM 9562 O O . HIS D 1 260 ? 32.701 0.990 -82.334 1.00 34.28 260 HIS D O 1
ATOM 9569 N N . LEU D 1 261 ? 33.411 -0.961 -83.110 1.00 30.92 261 LEU D N 1
ATOM 9570 C CA . LEU D 1 261 ? 32.259 -1.663 -82.652 1.00 32.38 261 LEU D CA 1
ATOM 9571 C C . LEU D 1 261 ? 32.677 -2.508 -81.474 1.00 31.56 261 LEU D C 1
ATOM 9572 O O . LEU D 1 261 ? 33.544 -3.373 -81.624 1.00 33.68 261 LEU D O 1
ATOM 9577 N N . TYR D 1 262 ? 32.070 -2.281 -80.297 1.00 28.73 262 TYR D N 1
ATOM 9578 C CA . TYR D 1 262 ? 32.467 -3.054 -79.104 1.00 25.87 262 TYR D CA 1
ATOM 9579 C C . TYR D 1 262 ? 31.492 -4.184 -78.931 1.00 27.35 262 TYR D C 1
ATOM 9580 O O . TYR D 1 262 ? 30.318 -4.052 -79.330 1.00 27.56 262 TYR D O 1
ATOM 9589 N N . TYR D 1 263 ? 31.938 -5.277 -78.329 1.00 23.78 263 TYR D N 1
ATOM 9590 C CA . TYR D 1 263 ? 31.083 -6.442 -78.223 1.00 25.30 263 TYR D CA 1
ATOM 9591 C C . TYR D 1 263 ? 31.564 -7.224 -77.031 1.00 29.05 263 TYR D C 1
ATOM 9592 O O . TYR D 1 263 ? 32.611 -6.897 -76.458 1.00 31.25 263 TYR D O 1
ATOM 9601 N N . LYS D 1 264 ? 30.865 -8.288 -76.686 1.00 29.77 264 LYS D N 1
ATOM 9602 C CA . LYS D 1 264 ? 31.144 -9.020 -75.453 1.00 32.71 264 LYS D CA 1
ATOM 9603 C C . LYS D 1 264 ? 31.207 -10.533 -75.672 1.00 33.13 264 LYS D C 1
ATOM 9604 O O . LYS D 1 264 ? 30.559 -11.059 -76.572 1.00 30.49 264 LYS D O 1
ATOM 9610 N N . ALA D 1 265 ? 31.994 -11.221 -74.854 1.00 30.89 265 ALA D N 1
ATOM 9611 C CA . ALA D 1 265 ? 32.107 -12.659 -74.940 1.00 31.15 265 ALA D CA 1
ATOM 9612 C C . ALA D 1 265 ? 32.579 -13.216 -73.620 1.00 35.74 265 ALA D C 1
ATOM 9613 O O . ALA D 1 265 ? 33.496 -12.672 -73.010 1.00 35.42 265 ALA D O 1
ATOM 9615 N N . ALA D 1 266 ? 31.970 -14.319 -73.195 1.00 43.59 266 ALA D N 1
ATOM 9616 C CA . ALA D 1 266 ? 32.362 -15.008 -71.974 1.00 48.23 266 ALA D CA 1
ATOM 9617 C C . ALA D 1 266 ? 33.375 -16.108 -72.323 1.00 52.65 266 ALA D C 1
ATOM 9618 O O . ALA D 1 266 ? 33.202 -16.791 -73.337 1.00 55.45 266 ALA D O 1
ATOM 9620 N N . TYR D 1 267 ? 34.415 -16.272 -71.498 1.00 54.73 267 TYR D N 1
ATOM 9621 C CA . TYR D 1 267 ? 35.490 -17.264 -71.764 1.00 62.74 267 TYR D CA 1
ATOM 9622 C C . TYR D 1 267 ? 36.219 -17.825 -70.499 1.00 73.80 267 TYR D C 1
ATOM 9623 O O . TYR D 1 267 ? 36.083 -17.270 -69.389 1.00 67.16 267 TYR D O 1
ATOM 9632 N N . ASN D 1 268 ? 37.020 -18.888 -70.725 1.00 82.10 268 ASN D N 1
ATOM 9633 C CA . ASN D 1 268 ? 37.737 -19.737 -69.715 1.00 81.42 268 ASN D CA 1
ATOM 9634 C C . ASN D 1 268 ? 36.965 -21.000 -69.327 1.00 80.12 268 ASN D C 1
ATOM 9635 O O . ASN D 1 268 ? 35.730 -20.993 -69.260 1.00 83.54 268 ASN D O 1
ATOM 9640 N N . LYS D 1 276 ? 35.108 -21.013 -63.192 1.00 88.57 276 LYS D N 1
ATOM 9641 C CA . LYS D 1 276 ? 35.900 -19.790 -63.379 1.00 101.64 276 LYS D CA 1
ATOM 9642 C C . LYS D 1 276 ? 35.842 -19.252 -64.834 1.00 108.38 276 LYS D C 1
ATOM 9643 O O . LYS D 1 276 ? 36.861 -19.228 -65.547 1.00 107.47 276 LYS D O 1
ATOM 9645 N N . TYR D 1 277 ? 34.640 -18.819 -65.245 1.00 106.66 277 TYR D N 1
ATOM 9646 C CA . TYR D 1 277 ? 34.385 -18.219 -66.568 1.00 94.70 277 TYR D CA 1
ATOM 9647 C C . TYR D 1 277 ? 34.129 -16.697 -66.477 1.00 84.09 277 TYR D C 1
ATOM 9648 O O . TYR D 1 277 ? 33.075 -16.288 -65.997 1.00 83.76 277 TYR D O 1
ATOM 9650 N N . ALA D 1 278 ? 35.092 -15.884 -66.946 1.00 74.95 278 ALA D N 1
ATOM 9651 C CA . ALA D 1 278 ? 34.999 -14.393 -66.984 1.00 60.97 278 ALA D CA 1
ATOM 9652 C C . ALA D 1 278 ? 34.358 -13.809 -68.271 1.00 53.24 278 ALA D C 1
ATOM 9653 O O . ALA D 1 278 ? 34.064 -14.532 -69.229 1.00 50.06 278 ALA D O 1
ATOM 9655 N N . VAL D 1 279 ? 34.143 -12.499 -68.291 1.00 47.25 279 VAL D N 1
ATOM 9656 C CA . VAL D 1 279 ? 33.504 -11.855 -69.441 1.00 42.77 279 VAL D CA 1
ATOM 9657 C C . VAL D 1 279 ? 34.469 -10.817 -70.003 1.00 40.33 279 VAL D C 1
ATOM 9658 O O . VAL D 1 279 ? 34.903 -9.927 -69.277 1.00 40.07 279 VAL D O 1
ATOM 9662 N N . GLY D 1 280 ? 34.809 -10.930 -71.288 1.00 34.21 280 GLY D N 1
ATOM 9663 C CA . GLY D 1 280 ? 35.618 -9.903 -71.948 1.00 34.67 280 GLY D CA 1
ATOM 9664 C C . GLY D 1 280 ? 34.793 -8.988 -72.815 1.00 35.44 280 GLY D C 1
ATOM 9665 O O . GLY D 1 280 ? 33.667 -9.310 -73.176 1.00 39.90 280 GLY D O 1
ATOM 9666 N N . HIS D 1 281 ? 35.363 -7.859 -73.163 1.00 32.45 281 HIS D N 1
ATOM 9667 C CA . HIS D 1 281 ? 34.815 -7.003 -74.157 1.00 34.40 281 HIS D CA 1
ATOM 9668 C C . HIS D 1 281 ? 35.865 -6.778 -75.184 1.00 36.53 281 HIS D C 1
ATOM 9669 O O . HIS D 1 281 ? 37.029 -6.619 -74.835 1.00 39.97 281 HIS D O 1
ATOM 9676 N N . GLY D 1 282 ? 35.439 -6.694 -76.434 1.00 34.30 282 GLY D N 1
ATOM 9677 C CA . GLY D 1 282 ? 36.336 -6.671 -77.544 1.00 35.08 282 GLY D CA 1
ATOM 9678 C C . GLY D 1 282 ? 36.016 -5.532 -78.425 1.00 36.77 282 GLY D C 1
ATOM 9679 O O . GLY D 1 282 ? 34.880 -4.986 -78.391 1.00 34.79 282 GLY D O 1
ATOM 9680 N N . LEU D 1 283 ? 37.013 -5.162 -79.226 1.00 33.77 283 LEU D N 1
ATOM 9681 C CA . LEU D 1 283 ? 36.824 -4.156 -80.250 1.00 32.53 283 LEU D CA 1
ATOM 9682 C C . LEU D 1 283 ? 37.004 -4.779 -81.624 1.00 35.45 283 LEU D C 1
ATOM 9683 O O . LEU D 1 283 ? 37.834 -5.686 -81.809 1.00 36.85 283 LEU D O 1
ATOM 9688 N N . ALA D 1 284 ? 36.196 -4.309 -82.571 1.00 34.89 284 ALA D N 1
ATOM 9689 C CA . ALA D 1 284 ? 36.261 -4.717 -83.977 1.00 33.48 284 ALA D CA 1
ATOM 9690 C C . ALA D 1 284 ? 36.077 -3.464 -84.829 1.00 36.42 284 ALA D C 1
ATOM 9691 O O . ALA D 1 284 ? 35.264 -2.590 -84.500 1.00 34.99 284 ALA D O 1
ATOM 9693 N N . ILE D 1 285 ? 36.851 -3.342 -85.912 1.00 34.37 285 ILE D N 1
ATOM 9694 C CA . ILE D 1 285 ? 36.926 -2.077 -86.607 1.00 33.57 285 ILE D CA 1
ATOM 9695 C C . ILE D 1 285 ? 36.653 -2.291 -88.061 1.00 31.22 285 ILE D C 1
ATOM 9696 O O . ILE D 1 285 ? 36.969 -3.335 -88.594 1.00 35.67 285 ILE D O 1
ATOM 9701 N N . ALA D 1 286 ? 36.068 -1.290 -88.706 1.00 33.60 286 ALA D N 1
ATOM 9702 C CA . ALA D 1 286 ? 35.699 -1.407 -90.082 1.00 35.86 286 ALA D CA 1
ATOM 9703 C C . ALA D 1 286 ? 35.605 -0.029 -90.741 1.00 39.03 286 ALA D C 1
ATOM 9704 O O . ALA D 1 286 ? 35.357 0.981 -90.087 1.00 42.20 286 ALA D O 1
ATOM 9706 N N . ASP D 1 287 ? 35.807 -0.010 -92.047 1.00 39.51 287 ASP D N 1
ATOM 9707 C CA . ASP D 1 287 ? 35.654 1.187 -92.859 1.00 46.18 287 ASP D CA 1
ATOM 9708 C C . ASP D 1 287 ? 34.298 1.111 -93.532 1.00 43.57 287 ASP D C 1
ATOM 9709 O O . ASP D 1 287 ? 33.799 2.089 -94.049 1.00 41.82 287 ASP D O 1
ATOM 9714 N N . ASP D 1 288 ? 33.686 -0.070 -93.512 1.00 49.10 288 ASP D N 1
ATOM 9715 C CA . ASP D 1 288 ? 32.365 -0.243 -94.117 1.00 47.65 288 ASP D CA 1
ATOM 9716 C C . ASP D 1 288 ? 31.367 -0.910 -93.138 1.00 40.69 288 ASP D C 1
ATOM 9717 O O . ASP D 1 288 ? 31.630 -1.989 -92.602 1.00 37.29 288 ASP D O 1
ATOM 9722 N N . PRO D 1 289 ? 30.182 -0.316 -92.969 1.00 42.80 289 PRO D N 1
ATOM 9723 C CA . PRO D 1 289 ? 29.200 -0.912 -92.024 1.00 41.77 289 PRO D CA 1
ATOM 9724 C C . PRO D 1 289 ? 28.854 -2.366 -92.321 1.00 41.01 289 PRO D C 1
ATOM 9725 O O . PRO D 1 289 ? 28.571 -3.135 -91.394 1.00 38.75 289 PRO D O 1
ATOM 9729 N N . LEU D 1 290 ? 28.970 -2.801 -93.568 1.00 40.96 290 LEU D N 1
ATOM 9730 C CA . LEU D 1 290 ? 28.710 -4.212 -93.829 1.00 38.39 290 LEU D CA 1
ATOM 9731 C C . LEU D 1 290 ? 29.910 -5.112 -93.545 1.00 38.25 290 LEU D C 1
ATOM 9732 O O . LEU D 1 290 ? 29.813 -6.338 -93.656 1.00 34.11 290 LEU D O 1
ATOM 9737 N N . GLY D 1 291 ? 31.025 -4.531 -93.094 1.00 39.13 291 GLY D N 1
ATOM 9738 C CA . GLY D 1 291 ? 32.261 -5.340 -92.894 1.00 45.98 291 GLY D CA 1
ATOM 9739 C C . GLY D 1 291 ? 33.205 -5.215 -94.102 1.00 46.23 291 GLY D C 1
ATOM 9740 O O . GLY D 1 291 ? 32.900 -4.466 -95.027 1.00 52.60 291 GLY D O 1
ATOM 9741 N N . PRO D 1 292 ? 34.356 -5.910 -94.097 1.00 46.10 292 PRO D N 1
ATOM 9742 C CA . PRO D 1 292 ? 34.796 -6.817 -93.030 1.00 43.27 292 PRO D CA 1
ATOM 9743 C C . PRO D 1 292 ? 35.208 -6.024 -91.803 1.00 40.18 292 PRO D C 1
ATOM 9744 O O . PRO D 1 292 ? 35.650 -4.865 -91.941 1.00 42.39 292 PRO D O 1
ATOM 9748 N N . PHE D 1 293 ? 34.942 -6.614 -90.631 1.00 34.53 293 PHE D N 1
ATOM 9749 C CA . PHE D 1 293 ? 35.340 -6.050 -89.338 1.00 35.46 293 PHE D CA 1
ATOM 9750 C C . PHE D 1 293 ? 36.591 -6.758 -88.913 1.00 37.16 293 PHE D C 1
ATOM 9751 O O . PHE D 1 293 ? 36.681 -7.999 -89.029 1.00 32.81 293 PHE D O 1
ATOM 9759 N N . GLU D 1 294 ? 37.552 -5.999 -88.420 1.00 37.30 294 GLU D N 1
ATOM 9760 C CA . GLU D 1 294 ? 38.820 -6.601 -88.033 1.00 45.57 294 GLU D CA 1
ATOM 9761 C C . GLU D 1 294 ? 39.023 -6.499 -86.511 1.00 39.07 294 GLU D C 1
ATOM 9762 O O . GLU D 1 294 ? 38.868 -5.435 -85.933 1.00 38.28 294 GLU D O 1
ATOM 9768 N N . LYS D 1 295 ? 39.366 -7.595 -85.856 1.00 36.60 295 LYS D N 1
ATOM 9769 C CA . LYS D 1 295 ? 39.554 -7.565 -84.411 1.00 36.79 295 LYS D CA 1
ATOM 9770 C C . LYS D 1 295 ? 40.753 -6.694 -83.993 1.00 40.22 295 LYS D C 1
ATOM 9771 O O . LYS D 1 295 ? 41.790 -6.663 -84.672 1.00 41.62 295 LYS D O 1
ATOM 9777 N N . HIS D 1 296 ? 40.625 -5.996 -82.875 1.00 40.11 296 HIS D N 1
ATOM 9778 C CA . HIS D 1 296 ? 41.796 -5.338 -82.285 1.00 37.64 296 HIS D CA 1
ATOM 9779 C C . HIS D 1 296 ? 42.748 -6.342 -81.679 1.00 40.50 296 HIS D C 1
ATOM 9780 O O . HIS D 1 296 ? 42.344 -7.280 -80.947 1.00 36.20 296 HIS D O 1
ATOM 9787 N N . PRO D 1 297 ? 44.036 -6.146 -81.989 1.00 39.47 297 PRO D N 1
ATOM 9788 C CA . PRO D 1 297 ? 45.134 -6.982 -81.530 1.00 37.54 297 PRO D CA 1
ATOM 9789 C C . PRO D 1 297 ? 45.155 -7.185 -80.016 1.00 37.84 297 PRO D C 1
ATOM 9790 O O . PRO D 1 297 ? 45.458 -8.290 -79.522 1.00 38.04 297 PRO D O 1
ATOM 9794 N N . LEU D 1 298 ? 44.828 -6.130 -79.277 1.00 37.35 298 LEU D N 1
ATOM 9795 C CA . LEU D 1 298 ? 44.789 -6.204 -77.819 1.00 36.84 298 LEU D CA 1
ATOM 9796 C C . LEU D 1 298 ? 43.497 -6.776 -77.194 1.00 40.26 298 LEU D C 1
ATOM 9797 O O . LEU D 1 298 ? 43.415 -6.815 -75.963 1.00 40.17 298 LEU D O 1
ATOM 9802 N N . ASN D 1 299 ? 42.507 -7.228 -77.979 1.00 35.27 299 ASN D N 1
ATOM 9803 C CA . ASN D 1 299 ? 41.322 -7.861 -77.353 1.00 36.93 299 ASN D CA 1
ATOM 9804 C C . ASN D 1 299 ? 41.720 -8.989 -76.412 1.00 37.35 299 ASN D C 1
ATOM 9805 O O . ASN D 1 299 ? 42.633 -9.750 -76.745 1.00 43.81 299 ASN D O 1
ATOM 9810 N N . PRO D 1 300 ? 41.000 -9.167 -75.284 1.00 34.91 300 PRO D N 1
ATOM 9811 C CA . PRO D 1 300 ? 39.863 -8.310 -74.913 1.00 37.72 300 PRO D CA 1
ATOM 9812 C C . PRO D 1 300 ? 40.336 -6.992 -74.339 1.00 38.32 300 PRO D C 1
ATOM 9813 O O . PRO D 1 300 ? 41.159 -6.945 -73.453 1.00 39.17 300 PRO D O 1
ATOM 9817 N N . VAL D 1 301 ? 39.786 -5.922 -74.845 1.00 39.73 301 VAL D N 1
ATOM 9818 C CA . VAL D 1 301 ? 40.155 -4.594 -74.449 1.00 42.79 301 VAL D CA 1
ATOM 9819 C C . VAL D 1 301 ? 39.785 -4.256 -72.989 1.00 47.82 301 VAL D C 1
ATOM 9820 O O . VAL D 1 301 ? 40.292 -3.293 -72.425 1.00 54.61 301 VAL D O 1
ATOM 9824 N N . MET D 1 302 ? 38.931 -5.076 -72.388 1.00 44.90 302 MET D N 1
ATOM 9825 C CA . MET D 1 302 ? 38.426 -4.916 -71.029 1.00 50.02 302 MET D CA 1
ATOM 9826 C C . MET D 1 302 ? 38.148 -6.348 -70.580 1.00 51.54 302 MET D C 1
ATOM 9827 O O . MET D 1 302 ? 37.726 -7.216 -71.375 1.00 55.13 302 MET D O 1
ATOM 9832 N N . THR D 1 303 ? 38.363 -6.628 -69.321 1.00 53.16 303 THR D N 1
ATOM 9833 C CA . THR D 1 303 ? 38.409 -7.999 -68.922 1.00 53.61 303 THR D CA 1
ATOM 9834 C C . THR D 1 303 ? 37.479 -8.296 -67.786 1.00 57.04 303 THR D C 1
ATOM 9835 O O . THR D 1 303 ? 37.392 -9.390 -67.339 1.00 57.99 303 THR D O 1
ATOM 9839 N N . SER D 1 304 ? 36.780 -7.282 -67.348 1.00 66.79 304 SER D N 1
ATOM 9840 C CA . SER D 1 304 ? 35.799 -7.397 -66.318 1.00 77.89 304 SER D CA 1
ATOM 9841 C C . SER D 1 304 ? 34.523 -6.958 -66.937 1.00 79.77 304 SER D C 1
ATOM 9842 O O . SER D 1 304 ? 34.472 -6.677 -68.111 1.00 90.35 304 SER D O 1
ATOM 9845 N N . GLY D 1 305 ? 33.491 -6.842 -66.134 1.00 74.20 305 GLY D N 1
ATOM 9846 C CA . GLY D 1 305 ? 32.273 -6.240 -66.600 1.00 64.30 305 GLY D CA 1
ATOM 9847 C C . GLY D 1 305 ? 31.367 -7.163 -67.342 1.00 55.07 305 GLY D C 1
ATOM 9848 O O . GLY D 1 305 ? 31.645 -7.547 -68.425 1.00 54.34 305 GLY D O 1
ATOM 9849 N N . HIS D 1 306 ? 30.251 -7.475 -66.727 1.00 52.24 306 HIS D N 1
ATOM 9850 C CA . HIS D 1 306 ? 29.230 -8.244 -67.359 1.00 51.87 306 HIS D CA 1
ATOM 9851 C C . HIS D 1 306 ? 28.672 -7.507 -68.545 1.00 42.85 306 HIS D C 1
ATOM 9852 O O . HIS D 1 306 ? 28.458 -8.103 -69.540 1.00 43.15 306 HIS D O 1
ATOM 9859 N N . GLU D 1 307 ? 28.461 -6.210 -68.449 1.00 37.75 307 GLU D N 1
ATOM 9860 C CA . GLU D 1 307 ? 28.090 -5.421 -69.620 1.00 43.02 307 GLU D CA 1
ATOM 9861 C C . GLU D 1 307 ? 28.673 -4.040 -69.594 1.00 41.53 307 GLU D C 1
ATOM 9862 O O . GLU D 1 307 ? 29.182 -3.614 -68.588 1.00 39.79 307 GLU D O 1
ATOM 9868 N N . THR D 1 308 ? 28.606 -3.362 -70.722 1.00 35.05 308 THR D N 1
ATOM 9869 C CA . THR D 1 308 ? 29.267 -2.087 -70.890 1.00 35.06 308 THR D CA 1
ATOM 9870 C C . THR D 1 308 ? 28.548 -1.363 -71.989 1.00 34.74 308 THR D C 1
ATOM 9871 O O . THR D 1 308 ? 27.860 -1.969 -72.842 1.00 36.34 308 THR D O 1
ATOM 9875 N N . THR D 1 309 ? 28.745 -0.062 -71.979 1.00 32.25 309 THR D N 1
ATOM 9876 C CA . THR D 1 309 ? 28.127 0.840 -72.918 1.00 31.72 309 THR D CA 1
ATOM 9877 C C . THR D 1 309 ? 29.188 1.936 -73.063 1.00 30.02 309 THR D C 1
ATOM 9878 O O . THR D 1 309 ? 29.874 2.224 -72.102 1.00 28.08 309 THR D O 1
ATOM 9882 N N . TYR D 1 310 ? 29.313 2.522 -74.248 1.00 29.98 310 TYR D N 1
ATOM 9883 C CA . TYR D 1 310 ? 30.458 3.361 -74.620 1.00 27.97 310 TYR D CA 1
ATOM 9884 C C . TYR D 1 310 ? 29.999 4.645 -75.215 1.00 27.49 310 TYR D C 1
ATOM 9885 O O . TYR D 1 310 ? 28.989 4.702 -75.900 1.00 31.09 310 TYR D O 1
ATOM 9894 N N . PHE D 1 311 ? 30.740 5.704 -74.986 1.00 28.30 311 PHE D N 1
ATOM 9895 C CA . PHE D 1 311 ? 30.458 6.926 -75.743 1.00 33.05 311 PHE D CA 1
ATOM 9896 C C . PHE D 1 311 ? 31.735 7.739 -75.914 1.00 32.46 311 PHE D C 1
ATOM 9897 O O . PHE D 1 311 ? 32.645 7.607 -75.088 1.00 36.57 311 PHE D O 1
ATOM 9905 N N . PRO D 1 312 ? 31.823 8.517 -77.014 1.00 35.64 312 PRO D N 1
ATOM 9906 C CA . PRO D 1 312 ? 32.945 9.422 -77.256 1.00 40.40 312 PRO D CA 1
ATOM 9907 C C . PRO D 1 312 ? 33.030 10.370 -76.083 1.00 45.02 312 PRO D C 1
ATOM 9908 O O . PRO D 1 312 ? 32.017 11.002 -75.728 1.00 43.11 312 PRO D O 1
ATOM 9912 N N . PHE D 1 313 ? 34.216 10.485 -75.502 1.00 37.97 313 PHE D N 1
ATOM 9913 C CA . PHE D 1 313 ? 34.415 11.437 -74.419 1.00 40.44 313 PHE D CA 1
ATOM 9914 C C . PHE D 1 313 ? 35.806 12.079 -74.554 1.00 40.79 313 PHE D C 1
ATOM 9915 O O . PHE D 1 313 ? 36.831 11.369 -74.369 1.00 33.71 313 PHE D O 1
ATOM 9923 N N . LYS D 1 314 ? 35.839 13.384 -74.813 1.00 38.28 314 LYS D N 1
ATOM 9924 C CA . LYS D 1 314 ? 37.100 14.078 -75.143 1.00 48.90 314 LYS D CA 1
ATOM 9925 C C . LYS D 1 314 ? 37.638 13.475 -76.428 1.00 49.01 314 LYS D C 1
ATOM 9926 O O . LYS D 1 314 ? 36.926 13.485 -77.413 1.00 48.71 314 LYS D O 1
ATOM 9932 N N . GLU D 1 315 ? 38.854 12.924 -76.413 1.00 55.44 315 GLU D N 1
ATOM 9933 C CA . GLU D 1 315 ? 39.450 12.297 -77.620 1.00 58.50 315 GLU D CA 1
ATOM 9934 C C . GLU D 1 315 ? 39.510 10.794 -77.446 1.00 50.95 315 GLU D C 1
ATOM 9935 O O . GLU D 1 315 ? 40.080 10.077 -78.291 1.00 45.53 315 GLU D O 1
ATOM 9941 N N . GLY D 1 316 ? 39.049 10.349 -76.277 1.00 49.93 316 GLY D N 1
ATOM 9942 C CA . GLY D 1 316 ? 38.908 8.929 -75.961 1.00 44.09 316 GLY D CA 1
ATOM 9943 C C . GLY D 1 316 ? 37.456 8.506 -76.116 1.00 39.83 316 GLY D C 1
ATOM 9944 O O . GLY D 1 316 ? 36.687 9.107 -76.860 1.00 36.20 316 GLY D O 1
ATOM 9945 N N . VAL D 1 317 ? 37.125 7.491 -75.338 1.00 37.29 317 VAL D N 1
ATOM 9946 C CA . VAL D 1 317 ? 35.870 6.841 -75.265 1.00 39.66 317 VAL D CA 1
ATOM 9947 C C . VAL D 1 317 ? 35.654 6.607 -73.763 1.00 39.45 317 VAL D C 1
ATOM 9948 O O . VAL D 1 317 ? 36.549 6.065 -73.085 1.00 36.53 317 VAL D O 1
ATOM 9952 N N . ALA D 1 318 ? 34.468 6.946 -73.246 1.00 35.28 318 ALA D N 1
ATOM 9953 C CA . ALA D 1 318 ? 34.139 6.603 -71.839 1.00 37.11 318 ALA D CA 1
ATOM 9954 C C . ALA D 1 318 ? 33.222 5.378 -71.847 1.00 35.79 318 ALA D C 1
ATOM 9955 O O . ALA D 1 318 ? 32.714 4.997 -72.894 1.00 37.84 318 ALA D O 1
ATOM 9957 N N . THR D 1 319 ? 32.993 4.784 -70.695 1.00 35.62 319 THR D N 1
ATOM 9958 C CA . THR D 1 319 ? 32.242 3.543 -70.583 1.00 39.30 319 THR D CA 1
ATOM 9959 C C . THR D 1 319 ? 31.772 3.355 -69.178 1.00 39.39 319 THR D C 1
ATOM 9960 O O . THR D 1 319 ? 32.551 3.548 -68.231 1.00 39.08 319 THR D O 1
ATOM 9964 N N . LEU D 1 320 ? 30.543 2.848 -69.061 1.00 35.99 320 LEU D N 1
ATOM 9965 C CA . LEU D 1 320 ? 30.042 2.289 -67.812 1.00 31.21 320 LEU D CA 1
ATOM 9966 C C . LEU D 1 320 ? 30.199 0.789 -67.837 1.00 32.62 320 LEU D C 1
ATOM 9967 O O . LEU D 1 320 ? 29.648 0.146 -68.704 1.00 40.47 320 LEU D O 1
ATOM 9972 N N . ALA D 1 321 ? 30.943 0.236 -66.896 1.00 33.63 321 ALA D N 1
ATOM 9973 C CA . ALA D 1 321 ? 31.054 -1.214 -66.676 1.00 36.09 321 ALA D CA 1
ATOM 9974 C C . ALA D 1 321 ? 30.257 -1.660 -65.430 1.00 40.89 321 ALA D C 1
ATOM 9975 O O . ALA D 1 321 ? 30.434 -1.094 -64.351 1.00 41.74 321 ALA D O 1
ATOM 9977 N N . ILE D 1 322 ? 29.400 -2.669 -65.631 1.00 44.06 322 ILE D N 1
ATOM 9978 C CA . ILE D 1 322 ? 28.428 -3.226 -64.684 1.00 47.66 322 ILE D CA 1
ATOM 9979 C C . ILE D 1 322 ? 28.894 -4.623 -64.322 1.00 56.54 322 ILE D C 1
ATOM 9980 O O . ILE D 1 322 ? 29.359 -5.368 -65.178 1.00 61.28 322 ILE D O 1
ATOM 9985 N N . LYS D 1 323 ? 28.786 -4.985 -63.055 1.00 71.44 323 LYS D N 1
ATOM 9986 C CA . LYS D 1 323 ? 28.834 -6.407 -62.697 1.00 87.19 323 LYS D CA 1
ATOM 9987 C C . LYS D 1 323 ? 27.481 -6.801 -62.052 1.00 92.52 323 LYS D C 1
ATOM 9988 O O . LYS D 1 323 ? 26.875 -6.006 -61.313 1.00 91.04 323 LYS D O 1
ATOM 9994 N N . ASP D 1 324 ? 26.996 -8.001 -62.370 1.00 95.12 324 ASP D N 1
ATOM 9995 C CA . ASP D 1 324 ? 25.681 -8.482 -61.900 1.00 102.32 324 ASP D CA 1
ATOM 9996 C C . ASP D 1 324 ? 25.603 -8.675 -60.356 1.00 103.73 324 ASP D C 1
ATOM 9997 O O . ASP D 1 324 ? 26.449 -9.355 -59.753 1.00 100.01 324 ASP D O 1
ATOM 10002 N N . GLY D 1 325 ? 24.603 -8.053 -59.725 1.00 100.79 325 GLY D N 1
ATOM 10003 C CA . GLY D 1 325 ? 24.361 -8.237 -58.295 1.00 104.57 325 GLY D CA 1
ATOM 10004 C C . GLY D 1 325 ? 25.014 -7.224 -57.368 1.00 116.63 325 GLY D C 1
ATOM 10005 O O . GLY D 1 325 ? 24.340 -6.644 -56.516 1.00 122.03 325 GLY D O 1
ATOM 10006 N N . ASN D 1 326 ? 26.323 -7.010 -57.511 1.00 120.31 326 ASN D N 1
ATOM 10007 C CA . ASN D 1 326 ? 27.044 -6.067 -56.623 1.00 120.77 326 ASN D CA 1
ATOM 10008 C C . ASN D 1 326 ? 26.901 -4.588 -57.024 1.00 107.25 326 ASN D C 1
ATOM 10009 O O . ASN D 1 326 ? 26.245 -4.276 -58.028 1.00 94.36 326 ASN D O 1
ATOM 10014 N N . GLU D 1 327 ? 27.492 -3.696 -56.217 1.00 103.95 327 GLU D N 1
ATOM 10015 C CA . GLU D 1 327 ? 27.545 -2.239 -56.499 1.00 102.60 327 GLU D CA 1
ATOM 10016 C C . GLU D 1 327 ? 28.904 -1.754 -57.060 1.00 99.44 327 GLU D C 1
ATOM 10017 O O . GLU D 1 327 ? 29.179 -0.534 -57.128 1.00 90.28 327 GLU D O 1
ATOM 10023 N N . ARG D 1 328 ? 29.748 -2.716 -57.455 1.00 97.80 328 ARG D N 1
ATOM 10024 C CA . ARG D 1 328 ? 30.918 -2.425 -58.285 1.00 78.96 328 ARG D CA 1
ATOM 10025 C C . ARG D 1 328 ? 30.365 -2.050 -59.648 1.00 64.84 328 ARG D C 1
ATOM 10026 O O . ARG D 1 328 ? 30.125 -2.901 -60.524 1.00 74.86 328 ARG D O 1
ATOM 10028 N N . TYR D 1 329 ? 30.090 -0.766 -59.789 1.00 43.91 329 TYR D N 1
ATOM 10029 C CA . TYR D 1 329 ? 29.975 -0.204 -61.104 1.00 42.77 329 TYR D CA 1
ATOM 10030 C C . TYR D 1 329 ? 31.104 0.813 -61.252 1.00 42.01 329 TYR D C 1
ATOM 10031 O O . TYR D 1 329 ? 31.373 1.573 -60.302 1.00 42.16 329 TYR D O 1
ATOM 10040 N N . THR D 1 330 ? 31.758 0.841 -62.417 1.00 40.94 330 THR D N 1
ATOM 10041 C CA . THR D 1 330 ? 32.823 1.857 -62.709 1.00 40.34 330 THR D CA 1
ATOM 10042 C C . THR D 1 330 ? 32.543 2.665 -63.958 1.00 36.81 330 THR D C 1
ATOM 10043 O O . THR D 1 330 ? 31.872 2.166 -64.869 1.00 45.60 330 THR D O 1
ATOM 10047 N N . MET D 1 331 ? 32.941 3.939 -63.970 1.00 33.81 331 MET D N 1
ATOM 10048 C CA . MET D 1 331 ? 33.147 4.655 -65.216 1.00 31.80 331 MET D CA 1
ATOM 10049 C C . MET D 1 331 ? 34.639 4.439 -65.542 1.00 39.56 331 MET D C 1
ATOM 10050 O O . MET D 1 331 ? 35.509 4.496 -64.666 1.00 36.70 331 MET D O 1
ATOM 10055 N N . GLN D 1 332 ? 34.908 4.051 -66.780 1.00 37.47 332 GLN D N 1
ATOM 10056 C CA . GLN D 1 332 ? 36.232 3.926 -67.243 1.00 34.48 332 GLN D CA 1
ATOM 10057 C C . GLN D 1 332 ? 36.414 4.801 -68.450 1.00 34.28 332 GLN D C 1
ATOM 10058 O O . GLN D 1 332 ? 35.453 5.252 -69.073 1.00 34.64 332 GLN D O 1
ATOM 10064 N N . TYR D 1 333 ? 37.678 5.076 -68.730 1.00 36.78 333 TYR D N 1
ATOM 10065 C CA . TYR D 1 333 ? 38.101 5.963 -69.801 1.00 37.19 333 TYR D CA 1
ATOM 10066 C C . TYR D 1 333 ? 39.395 5.421 -70.496 1.00 40.54 333 TYR D C 1
ATOM 10067 O O . TYR D 1 333 ? 40.344 4.904 -69.829 1.00 38.39 333 TYR D O 1
ATOM 10076 N N . ALA D 1 334 ? 39.398 5.477 -71.826 1.00 39.42 334 ALA D N 1
ATOM 10077 C CA . ALA D 1 334 ? 40.566 5.086 -72.622 1.00 42.95 334 ALA D CA 1
ATOM 10078 C C . ALA D 1 334 ? 40.791 6.232 -73.566 1.00 44.92 334 ALA D C 1
ATOM 10079 O O . ALA D 1 334 ? 39.863 6.610 -74.320 1.00 42.78 334 ALA D O 1
ATOM 10081 N N . LYS D 1 335 ? 41.996 6.815 -73.489 1.00 42.81 335 LYS D N 1
ATOM 10082 C CA . LYS D 1 335 ? 42.351 8.027 -74.262 1.00 43.94 335 LYS D CA 1
ATOM 10083 C C . LYS D 1 335 ? 42.327 7.699 -75.765 1.00 37.52 335 LYS D C 1
ATOM 10084 O O . LYS D 1 335 ? 42.048 8.549 -76.615 1.00 39.65 335 LYS D O 1
ATOM 10086 N N . ASP D 1 336 ? 42.613 6.439 -76.050 1.00 36.09 336 ASP D N 1
ATOM 10087 C CA . ASP D 1 336 ? 42.742 5.914 -77.397 1.00 46.91 336 ASP D CA 1
ATOM 10088 C C . ASP D 1 336 ? 41.570 4.929 -77.727 1.00 46.30 336 ASP D C 1
ATOM 10089 O O . ASP D 1 336 ? 41.587 4.321 -78.758 1.00 45.80 336 ASP D O 1
ATOM 10094 N N . GLY D 1 337 ? 40.591 4.747 -76.825 1.00 49.04 337 GLY D N 1
ATOM 10095 C CA . GLY D 1 337 ? 39.446 3.877 -77.100 1.00 42.52 337 GLY D CA 1
ATOM 10096 C C . GLY D 1 337 ? 39.799 2.412 -76.928 1.00 45.12 337 GLY D C 1
ATOM 10097 O O . GLY D 1 337 ? 38.950 1.524 -77.176 1.00 37.85 337 GLY D O 1
ATOM 10098 N N . VAL D 1 338 ? 41.041 2.159 -76.484 1.00 38.61 338 VAL D N 1
ATOM 10099 C CA . VAL D 1 338 ? 41.563 0.799 -76.362 1.00 38.94 338 VAL D CA 1
ATOM 10100 C C . VAL D 1 338 ? 42.041 0.430 -74.958 1.00 39.02 338 VAL D C 1
ATOM 10101 O O . VAL D 1 338 ? 41.772 -0.664 -74.489 1.00 39.63 338 VAL D O 1
ATOM 10105 N N . ASN D 1 339 ? 42.776 1.325 -74.297 1.00 43.06 339 ASN D N 1
ATOM 10106 C CA . ASN D 1 339 ? 43.340 1.000 -72.964 1.00 44.86 339 ASN D CA 1
ATOM 10107 C C . ASN D 1 339 ? 42.548 1.767 -71.939 1.00 44.24 339 ASN D C 1
ATOM 10108 O O . ASN D 1 339 ? 42.585 3.000 -71.902 1.00 41.32 339 ASN D O 1
ATOM 10113 N N . PHE D 1 340 ? 41.796 1.020 -71.147 1.00 41.64 340 PHE D N 1
ATOM 10114 C CA . PHE D 1 340 ? 40.787 1.610 -70.300 1.00 43.67 340 PHE D CA 1
ATOM 10115 C C . PHE D 1 340 ? 41.326 1.698 -68.901 1.00 42.31 340 PHE D C 1
ATOM 10116 O O . PHE D 1 340 ? 41.971 0.760 -68.417 1.00 37.18 340 PHE D O 1
ATOM 10124 N N . GLU D 1 341 ? 41.106 2.851 -68.286 1.00 43.99 341 GLU D N 1
ATOM 10125 C CA . GLU D 1 341 ? 41.344 2.976 -66.864 1.00 53.87 341 GLU D CA 1
ATOM 10126 C C . GLU D 1 341 ? 40.152 3.525 -66.099 1.00 47.29 341 GLU D C 1
ATOM 10127 O O . GLU D 1 341 ? 39.421 4.401 -66.606 1.00 41.74 341 GLU D O 1
ATOM 10133 N N . ILE D 1 342 ? 40.007 3.017 -64.869 1.00 44.80 342 ILE D N 1
ATOM 10134 C CA . ILE D 1 342 ? 38.958 3.437 -63.931 1.00 44.62 342 ILE D CA 1
ATOM 10135 C C . ILE D 1 342 ? 38.993 4.958 -63.787 1.00 48.04 342 ILE D C 1
ATOM 10136 O O . ILE D 1 342 ? 40.030 5.567 -63.502 1.00 46.93 342 ILE D O 1
ATOM 10141 N N . ALA D 1 343 ? 37.867 5.589 -64.057 1.00 49.90 343 ALA D N 1
ATOM 10142 C CA . ALA D 1 343 ? 37.765 7.008 -63.858 1.00 48.49 343 ALA D CA 1
ATOM 10143 C C . ALA D 1 343 ? 36.906 7.340 -62.607 1.00 50.17 343 ALA D C 1
ATOM 10144 O O . ALA D 1 343 ? 37.145 8.353 -61.977 1.00 50.35 343 ALA D O 1
ATOM 10146 N N . SER D 1 344 ? 35.935 6.484 -62.252 1.00 50.41 344 SER D N 1
ATOM 10147 C CA . SER D 1 344 ? 35.126 6.656 -61.030 1.00 45.49 344 SER D CA 1
ATOM 10148 C C . SER D 1 344 ? 34.459 5.366 -60.640 1.00 42.52 344 SER D C 1
ATOM 10149 O O . SER D 1 344 ? 34.419 4.411 -61.424 1.00 39.75 344 SER D O 1
ATOM 10152 N N . VAL D 1 345 ? 33.989 5.331 -59.400 1.00 39.77 345 VAL D N 1
ATOM 10153 C CA . VAL D 1 345 ? 33.164 4.251 -58.878 1.00 40.35 345 VAL D CA 1
ATOM 10154 C C . VAL D 1 345 ? 31.776 4.919 -58.717 1.00 44.29 345 VAL D C 1
ATOM 10155 O O . VAL D 1 345 ? 31.703 6.069 -58.255 1.00 43.37 345 VAL D O 1
ATOM 10159 N N . VAL D 1 346 ? 30.706 4.249 -59.187 1.00 38.48 346 VAL D N 1
ATOM 10160 C CA . VAL D 1 346 ? 29.342 4.828 -59.155 1.00 33.83 346 VAL D CA 1
ATOM 10161 C C . VAL D 1 346 ? 28.414 3.827 -58.568 1.00 30.67 346 VAL D C 1
ATOM 10162 O O . VAL D 1 346 ? 28.777 2.686 -58.284 1.00 33.00 346 VAL D O 1
ATOM 10166 N N . SER D 1 347 ? 27.193 4.217 -58.358 1.00 32.43 347 SER D N 1
ATOM 10167 C CA . SER D 1 347 ? 26.291 3.232 -57.744 1.00 36.15 347 SER D CA 1
ATOM 10168 C C . SER D 1 347 ? 24.894 3.245 -58.406 1.00 32.56 347 SER D C 1
ATOM 10169 O O . SER D 1 347 ? 24.460 4.280 -59.003 1.00 29.01 347 SER D O 1
ATOM 10172 N N . LEU D 1 348 ? 24.204 2.113 -58.274 1.00 36.46 348 LEU D N 1
ATOM 10173 C CA . LEU D 1 348 ? 22.830 1.981 -58.758 1.00 37.95 348 LEU D CA 1
ATOM 10174 C C . LEU D 1 348 ? 22.795 2.409 -60.229 1.00 33.45 348 LEU D C 1
ATOM 10175 O O . LEU D 1 348 ? 22.026 3.302 -60.619 1.00 32.84 348 LEU D O 1
ATOM 10180 N N . ALA D 1 349 ? 23.685 1.821 -61.020 1.00 31.37 349 ALA D N 1
ATOM 10181 C CA . ALA D 1 349 ? 23.883 2.274 -62.383 1.00 30.53 349 ALA D CA 1
ATOM 10182 C C . ALA D 1 349 ? 22.852 1.508 -63.232 1.00 25.26 349 ALA D C 1
ATOM 10183 O O . ALA D 1 349 ? 22.394 0.423 -62.833 1.00 25.94 349 ALA D O 1
ATOM 10185 N N . PRO D 1 350 ? 22.515 2.038 -64.389 1.00 22.65 350 PRO D N 1
ATOM 10186 C CA . PRO D 1 350 ? 21.490 1.450 -65.271 1.00 23.37 350 PRO D CA 1
ATOM 10187 C C . PRO D 1 350 ? 21.959 0.185 -65.936 1.00 25.52 350 PRO D C 1
ATOM 10188 O O . PRO D 1 350 ? 23.142 0.065 -66.268 1.00 30.94 350 PRO D O 1
ATOM 10192 N N . THR D 1 351 ? 21.058 -0.775 -66.066 1.00 23.92 351 THR D N 1
ATOM 10193 C CA . THR D 1 351 ? 21.308 -2.008 -66.777 1.00 27.48 351 THR D CA 1
ATOM 10194 C C . THR D 1 351 ? 20.930 -1.882 -68.253 1.00 25.56 351 THR D C 1
ATOM 10195 O O . THR D 1 351 ? 19.922 -1.293 -68.563 1.00 24.98 351 THR D O 1
ATOM 10199 N N . ALA D 1 352 ? 21.754 -2.435 -69.142 1.00 26.21 352 ALA D N 1
ATOM 10200 C CA . ALA D 1 352 ? 21.614 -2.361 -70.606 1.00 22.85 352 ALA D CA 1
ATOM 10201 C C . ALA D 1 352 ? 21.500 -0.881 -70.954 1.00 24.41 352 ALA D C 1
ATOM 10202 O O . ALA D 1 352 ? 20.649 -0.471 -71.731 1.00 25.17 352 ALA D O 1
ATOM 10204 N N . ALA D 1 353 ? 22.348 -0.082 -70.344 1.00 23.05 353 ALA D N 1
ATOM 10205 C CA . ALA D 1 353 ? 22.303 1.373 -70.493 1.00 24.73 353 ALA D CA 1
ATOM 10206 C C . ALA D 1 353 ? 22.587 1.830 -71.891 1.00 26.52 353 ALA D C 1
ATOM 10207 O O . ALA D 1 353 ? 23.519 1.344 -72.551 1.00 25.85 353 ALA D O 1
ATOM 10209 N N . ALA D 1 354 ? 21.840 2.842 -72.293 1.00 26.15 354 ALA D N 1
ATOM 10210 C CA . ALA D 1 354 ? 21.864 3.316 -73.642 1.00 24.80 354 ALA D CA 1
ATOM 10211 C C . ALA D 1 354 ? 21.738 4.845 -73.632 1.00 25.52 354 ALA D C 1
ATOM 10212 O O . ALA D 1 354 ? 20.701 5.403 -73.939 1.00 25.35 354 ALA D O 1
ATOM 10214 N N . PRO D 1 355 ? 22.847 5.528 -73.314 1.00 28.97 355 PRO D N 1
ATOM 10215 C CA . PRO D 1 355 ? 22.864 6.983 -73.298 1.00 28.71 355 PRO D CA 1
ATOM 10216 C C . PRO D 1 355 ? 22.590 7.592 -74.658 1.00 28.70 355 PRO D C 1
ATOM 10217 O O . PRO D 1 355 ? 23.015 7.073 -75.674 1.00 30.05 355 PRO D O 1
ATOM 10221 N N . PHE D 1 356 ? 21.854 8.681 -74.676 1.00 27.64 356 PHE D N 1
ATOM 10222 C CA . PHE D 1 356 ? 21.864 9.518 -75.816 1.00 29.02 356 PHE D CA 1
ATOM 10223 C C . PHE D 1 356 ? 23.211 10.277 -75.848 1.00 32.73 356 PHE D C 1
ATOM 10224 O O . PHE D 1 356 ? 23.587 10.900 -74.868 1.00 34.67 356 PHE D O 1
ATOM 10232 N N . ALA D 1 357 ? 23.935 10.210 -76.957 1.00 30.12 357 ALA D N 1
ATOM 10233 C CA . ALA D 1 357 ? 25.073 11.152 -77.185 1.00 33.54 357 ALA D CA 1
ATOM 10234 C C . ALA D 1 357 ? 24.949 11.776 -78.579 1.00 32.90 357 ALA D C 1
ATOM 10235 O O . ALA D 1 357 ? 24.992 11.050 -79.577 1.00 32.08 357 ALA D O 1
ATOM 10237 N N . ALA D 1 358 ? 24.748 13.089 -78.667 1.00 33.47 358 ALA D N 1
ATOM 10238 C CA . ALA D 1 358 ? 24.686 13.771 -79.953 1.00 37.78 358 ALA D CA 1
ATOM 10239 C C . ALA D 1 358 ? 25.916 13.500 -80.881 1.00 40.86 358 ALA D C 1
ATOM 10240 O O . ALA D 1 358 ? 25.793 13.425 -82.117 1.00 44.22 358 ALA D O 1
ATOM 10242 N N . ASP D 1 359 ? 27.080 13.304 -80.284 1.00 41.83 359 ASP D N 1
ATOM 10243 C CA . ASP D 1 359 ? 28.327 13.088 -81.037 1.00 44.81 359 ASP D CA 1
ATOM 10244 C C . ASP D 1 359 ? 28.772 11.618 -81.116 1.00 43.39 359 ASP D C 1
ATOM 10245 O O . ASP D 1 359 ? 29.965 11.308 -81.285 1.00 36.44 359 ASP D O 1
ATOM 10250 N N . ALA D 1 360 ? 27.824 10.693 -80.975 1.00 40.17 360 ALA D N 1
ATOM 10251 C CA . ALA D 1 360 ? 28.194 9.267 -81.030 1.00 37.58 360 ALA D CA 1
ATOM 10252 C C . ALA D 1 360 ? 28.765 8.897 -82.418 1.00 35.60 360 ALA D C 1
ATOM 10253 O O . ALA D 1 360 ? 29.671 8.068 -82.517 1.00 34.26 360 ALA D O 1
ATOM 10255 N N . PHE D 1 361 ? 28.247 9.540 -83.460 1.00 35.60 361 PHE D N 1
ATOM 10256 C CA . PHE D 1 361 ? 28.562 9.179 -84.852 1.00 41.00 361 PHE D CA 1
ATOM 10257 C C . PHE D 1 361 ? 29.236 10.312 -85.667 1.00 47.99 361 PHE D C 1
ATOM 10258 O O . PHE D 1 361 ? 29.200 10.359 -86.881 1.00 51.78 361 PHE D O 1
ATOM 10266 N N . THR D 1 362 ? 29.880 11.213 -84.965 1.00 51.44 362 THR D N 1
ATOM 10267 C CA . THR D 1 362 ? 30.119 12.524 -85.483 1.00 48.45 362 THR D CA 1
ATOM 10268 C C . THR D 1 362 ? 31.641 12.733 -85.691 1.00 47.83 362 THR D C 1
ATOM 10269 O O . THR D 1 362 ? 32.068 13.679 -86.323 1.00 52.96 362 THR D O 1
ATOM 10273 N N . ASP D 1 363 ? 32.432 11.800 -85.183 1.00 41.99 363 ASP D N 1
ATOM 10274 C CA . ASP D 1 363 ? 33.870 11.762 -85.374 1.00 50.28 363 ASP D CA 1
ATOM 10275 C C . ASP D 1 363 ? 34.564 13.049 -84.861 1.00 54.68 363 ASP D C 1
ATOM 10276 O O . ASP D 1 363 ? 35.529 13.493 -85.457 1.00 56.50 363 ASP D O 1
ATOM 10281 N N . SER D 1 364 ? 34.081 13.598 -83.739 1.00 58.30 364 SER D N 1
ATOM 10282 C CA . SER D 1 364 ? 34.572 14.849 -83.114 1.00 56.04 364 SER D CA 1
ATOM 10283 C C . SER D 1 364 ? 36.008 14.891 -82.652 1.00 53.63 364 SER D C 1
ATOM 10284 O O . SER D 1 364 ? 36.615 15.945 -82.709 1.00 51.23 364 SER D O 1
ATOM 10287 N N . GLY D 1 365 ? 36.519 13.793 -82.099 1.00 52.32 365 GLY D N 1
ATOM 10288 C CA . GLY D 1 365 ? 37.766 13.843 -81.319 1.00 49.96 365 GLY D CA 1
ATOM 10289 C C . GLY D 1 365 ? 37.562 14.677 -80.038 1.00 55.14 365 GLY D C 1
ATOM 10290 O O . GLY D 1 365 ? 38.486 14.821 -79.213 1.00 50.59 365 GLY D O 1
ATOM 10291 N N . ASN D 1 366 ? 36.334 15.182 -79.870 1.00 51.58 366 ASN D N 1
ATOM 10292 C CA . ASN D 1 366 ? 35.906 16.041 -78.763 1.00 54.42 366 ASN D CA 1
ATOM 10293 C C . ASN D 1 366 ? 34.557 15.576 -78.098 1.00 52.93 366 ASN D C 1
ATOM 10294 O O . ASN D 1 366 ? 33.517 16.254 -78.184 1.00 46.54 366 ASN D O 1
ATOM 10299 N N . GLY D 1 367 ? 34.570 14.430 -77.430 1.00 52.89 367 GLY D N 1
ATOM 10300 C CA . GLY D 1 367 ? 33.320 13.889 -76.910 1.00 47.30 367 GLY D CA 1
ATOM 10301 C C . GLY D 1 367 ? 32.841 14.648 -75.685 1.00 42.96 367 GLY D C 1
ATOM 10302 O O . GLY D 1 367 ? 33.575 14.833 -74.729 1.00 42.86 367 GLY D O 1
ATOM 10303 N N . ARG D 1 368 ? 31.593 15.072 -75.731 1.00 48.28 368 ARG D N 1
ATOM 10304 C CA . ARG D 1 368 ? 30.948 15.867 -74.662 1.00 52.12 368 ARG D CA 1
ATOM 10305 C C . ARG D 1 368 ? 30.344 15.066 -73.458 1.00 51.74 368 ARG D C 1
ATOM 10306 O O . ARG D 1 368 ? 30.179 15.615 -72.361 1.00 51.03 368 ARG D O 1
ATOM 10314 N N . GLY D 1 369 ? 30.041 13.778 -73.654 1.00 47.42 369 GLY D N 1
ATOM 10315 C CA . GLY D 1 369 ? 29.450 12.944 -72.596 1.00 39.77 369 GLY D CA 1
ATOM 10316 C C . GLY D 1 369 ? 27.926 13.063 -72.618 1.00 38.80 369 GLY D C 1
ATOM 10317 O O . GLY D 1 369 ? 27.336 13.624 -73.566 1.00 37.07 369 GLY D O 1
ATOM 10318 N N . VAL D 1 370 ? 27.286 12.552 -71.569 1.00 39.28 370 VAL D N 1
ATOM 10319 C CA . VAL D 1 370 ? 25.828 12.334 -71.572 1.00 36.51 370 VAL D CA 1
ATOM 10320 C C . VAL D 1 370 ? 25.141 12.720 -70.260 1.00 38.13 370 VAL D C 1
ATOM 10321 O O . VAL D 1 370 ? 25.771 12.741 -69.191 1.00 39.28 370 VAL D O 1
ATOM 10325 N N . THR D 1 371 ? 23.850 13.002 -70.366 1.00 34.73 371 THR D N 1
ATOM 10326 C CA . THR D 1 371 ? 23.002 13.330 -69.248 1.00 34.88 371 THR D CA 1
ATOM 10327 C C . THR D 1 371 ? 21.716 12.477 -69.196 1.00 37.76 371 THR D C 1
ATOM 10328 O O . THR D 1 371 ? 21.069 12.407 -68.140 1.00 38.16 371 THR D O 1
ATOM 10332 N N . TRP D 1 372 ? 21.312 11.849 -70.306 1.00 32.93 372 TRP D N 1
ATOM 10333 C CA . TRP D 1 372 ? 20.151 10.927 -70.231 1.00 34.10 372 TRP D CA 1
ATOM 10334 C C . TRP D 1 372 ? 20.260 9.759 -71.184 1.00 31.42 372 TRP D C 1
ATOM 10335 O O . TRP D 1 372 ? 21.108 9.767 -72.053 1.00 35.87 372 TRP D O 1
ATOM 10346 N N . GLY D 1 373 ? 19.353 8.788 -71.050 1.00 30.83 373 GLY D N 1
ATOM 10347 C CA . GLY D 1 373 ? 19.263 7.640 -71.937 1.00 27.13 373 GLY D CA 1
ATOM 10348 C C . GLY D 1 373 ? 18.217 6.643 -71.496 1.00 26.45 373 GLY D C 1
ATOM 10349 O O . GLY D 1 373 ? 17.406 6.950 -70.606 1.00 25.81 373 GLY D O 1
ATOM 10350 N N . LEU D 1 374 ? 18.259 5.457 -72.105 1.00 21.56 374 LEU D N 1
ATOM 10351 C CA . LEU D 1 374 ? 17.342 4.421 -71.832 1.00 22.72 374 LEU D CA 1
ATOM 10352 C C . LEU D 1 374 ? 18.105 3.303 -71.155 1.00 22.46 374 LEU D C 1
ATOM 10353 O O . LEU D 1 374 ? 19.318 3.304 -71.204 1.00 24.89 374 LEU D O 1
ATOM 10358 N N . CYS D 1 375 ? 17.375 2.341 -70.568 1.00 21.09 375 CYS D N 1
ATOM 10359 C CA . CYS D 1 375 ? 17.942 1.186 -69.864 1.00 21.77 375 CYS D CA 1
ATOM 10360 C C . CYS D 1 375 ? 16.803 0.189 -69.725 1.00 22.15 375 CYS D C 1
ATOM 10361 O O . CYS D 1 375 ? 15.699 0.440 -70.238 1.00 20.82 375 CYS D O 1
ATOM 10364 N N . HIS D 1 376 ? 17.039 -0.941 -69.077 1.00 21.86 376 HIS D N 1
ATOM 10365 C CA . HIS D 1 376 ? 15.963 -1.868 -68.863 1.00 21.08 376 HIS D CA 1
ATOM 10366 C C . HIS D 1 376 ? 15.972 -2.528 -67.473 1.00 22.43 376 HIS D C 1
ATOM 10367 O O . HIS D 1 376 ? 16.937 -2.353 -66.734 1.00 20.49 376 HIS D O 1
ATOM 10374 N N . PHE D 1 377 ? 14.883 -3.251 -67.110 1.00 20.71 377 PHE D N 1
ATOM 10375 C CA . PHE D 1 377 ? 14.862 -4.092 -65.933 1.00 22.21 377 PHE D CA 1
ATOM 10376 C C . PHE D 1 377 ? 14.317 -5.427 -66.350 1.00 23.61 377 PHE D C 1
ATOM 10377 O O . PHE D 1 377 ? 13.232 -5.500 -66.896 1.00 26.89 377 PHE D O 1
ATOM 10385 N N . THR D 1 378 ? 15.046 -6.500 -66.085 1.00 24.43 378 THR D N 1
ATOM 10386 C CA . THR D 1 378 ? 14.625 -7.814 -66.552 1.00 22.89 378 THR D CA 1
ATOM 10387 C C . THR D 1 378 ? 13.849 -8.476 -65.448 1.00 25.50 378 THR D C 1
ATOM 10388 O O . THR D 1 378 ? 13.310 -9.555 -65.650 1.00 26.17 378 THR D O 1
ATOM 10392 N N . ASN D 1 379 ? 13.830 -7.869 -64.255 1.00 25.32 379 ASN D N 1
ATOM 10393 C CA . ASN D 1 379 ? 13.086 -8.440 -63.122 1.00 31.23 379 ASN D CA 1
ATOM 10394 C C . ASN D 1 379 ? 11.792 -7.667 -62.844 1.00 33.98 379 ASN D C 1
ATOM 10395 O O . ASN D 1 379 ? 11.520 -7.315 -61.677 1.00 30.79 379 ASN D O 1
ATOM 10400 N N . ALA D 1 380 ? 11.028 -7.391 -63.916 1.00 35.12 380 ALA D N 1
ATOM 10401 C CA . ALA D 1 380 ? 9.822 -6.553 -63.843 1.00 36.27 380 ALA D CA 1
ATOM 10402 C C . ALA D 1 380 ? 8.744 -7.313 -63.088 1.00 32.17 380 ALA D C 1
ATOM 10403 O O . ALA D 1 380 ? 8.005 -6.740 -62.315 1.00 33.66 380 ALA D O 1
ATOM 10405 N N . SER D 1 381 ? 8.693 -8.611 -63.294 1.00 33.25 381 SER D N 1
ATOM 10406 C CA . SER D 1 381 ? 7.726 -9.440 -62.610 1.00 38.06 381 SER D CA 1
ATOM 10407 C C . SER D 1 381 ? 8.231 -9.964 -61.261 1.00 49.54 381 SER D C 1
ATOM 10408 O O . SER D 1 381 ? 9.403 -10.334 -61.136 1.00 50.67 381 SER D O 1
ATOM 10411 N N . ASN D 1 382 ? 7.331 -10.035 -60.281 1.00 50.14 382 ASN D N 1
ATOM 10412 C CA . ASN D 1 382 ? 7.592 -10.696 -58.982 1.00 61.13 382 ASN D CA 1
ATOM 10413 C C . ASN D 1 382 ? 7.697 -12.215 -59.076 1.00 61.14 382 ASN D C 1
ATOM 10414 O O . ASN D 1 382 ? 8.222 -12.866 -58.179 1.00 68.06 382 ASN D O 1
ATOM 10419 N N . ASN D 1 383 ? 7.171 -12.768 -60.164 1.00 53.18 383 ASN D N 1
ATOM 10420 C CA . ASN D 1 383 ? 7.011 -14.178 -60.312 1.00 47.08 383 ASN D CA 1
ATOM 10421 C C . ASN D 1 383 ? 7.844 -14.602 -61.469 1.00 50.73 383 ASN D C 1
ATOM 10422 O O . ASN D 1 383 ? 7.581 -14.209 -62.592 1.00 48.93 383 ASN D O 1
ATOM 10427 N N . PRO D 1 384 ? 8.862 -15.419 -61.201 1.00 60.60 384 PRO D N 1
ATOM 10428 C CA . PRO D 1 384 ? 9.803 -15.899 -62.209 1.00 59.29 384 PRO D CA 1
ATOM 10429 C C . PRO D 1 384 ? 9.192 -16.816 -63.254 1.00 51.21 384 PRO D C 1
ATOM 10430 O O . PRO D 1 384 ? 9.783 -16.980 -64.307 1.00 56.71 384 PRO D O 1
ATOM 10434 N N . LYS D 1 385 ? 8.043 -17.419 -62.989 1.00 46.25 385 LYS D N 1
ATOM 10435 C CA . LYS D 1 385 ? 7.363 -18.207 -64.043 1.00 46.90 385 LYS D CA 1
ATOM 10436 C C . LYS D 1 385 ? 6.612 -17.301 -65.070 1.00 45.01 385 LYS D C 1
ATOM 10437 O O . LYS D 1 385 ? 6.113 -17.785 -66.088 1.00 42.77 385 LYS D O 1
ATOM 10439 N N . LYS D 1 386 ? 6.556 -15.994 -64.802 1.00 37.60 386 LYS D N 1
ATOM 10440 C CA . LYS D 1 386 ? 5.919 -15.051 -65.707 1.00 39.98 386 LYS D CA 1
ATOM 10441 C C . LYS D 1 386 ? 6.871 -13.890 -66.011 1.00 35.77 386 LYS D C 1
ATOM 10442 O O . LYS D 1 386 ? 6.498 -12.738 -65.849 1.00 31.30 386 LYS D O 1
ATOM 10448 N N . GLY D 1 387 ? 8.122 -14.188 -66.379 1.00 30.43 387 GLY D N 1
ATOM 10449 C CA . GLY D 1 387 ? 9.127 -13.115 -66.482 1.00 24.79 387 GLY D CA 1
ATOM 10450 C C . GLY D 1 387 ? 8.890 -12.182 -67.679 1.00 23.04 387 GLY D C 1
ATOM 10451 O O . GLY D 1 387 ? 8.413 -12.646 -68.725 1.00 21.64 387 GLY D O 1
ATOM 10452 N N . TYR D 1 388 ? 9.237 -10.885 -67.538 1.00 20.81 388 TYR D N 1
ATOM 10453 C CA . TYR D 1 388 ? 9.326 -9.978 -68.686 1.00 20.80 388 TYR D CA 1
ATOM 10454 C C . TYR D 1 388 ? 10.235 -8.824 -68.315 1.00 22.25 388 TYR D C 1
ATOM 10455 O O . TYR D 1 388 ? 10.601 -8.653 -67.128 1.00 23.73 388 TYR D O 1
ATOM 10464 N N . SER D 1 389 ? 10.623 -8.013 -69.313 1.00 20.93 389 SER D N 1
ATOM 10465 C CA . SER D 1 389 ? 11.432 -6.864 -68.987 1.00 19.13 389 SER D CA 1
ATOM 10466 C C . SER D 1 389 ? 10.677 -5.644 -69.392 1.00 19.77 389 SER D C 1
ATOM 10467 O O . SER D 1 389 ? 9.812 -5.720 -70.261 1.00 16.73 389 SER D O 1
ATOM 10470 N N . ILE D 1 390 ? 11.064 -4.491 -68.841 1.00 19.77 390 ILE D N 1
ATOM 10471 C CA . ILE D 1 390 ? 10.513 -3.229 -69.321 1.00 20.70 390 ILE D CA 1
ATOM 10472 C C . ILE D 1 390 ? 11.660 -2.324 -69.634 1.00 20.85 390 ILE D C 1
ATOM 10473 O O . ILE D 1 390 ? 12.773 -2.525 -69.080 1.00 19.16 390 ILE D O 1
ATOM 10478 N N . ILE D 1 391 ? 11.396 -1.322 -70.480 1.00 18.64 391 ILE D N 1
ATOM 10479 C CA . ILE D 1 391 ? 12.379 -0.258 -70.713 1.00 18.64 391 ILE D CA 1
ATOM 10480 C C . ILE D 1 391 ? 12.096 0.938 -69.878 1.00 19.34 391 ILE D C 1
ATOM 10481 O O . ILE D 1 391 ? 10.893 1.239 -69.591 1.00 19.55 391 ILE D O 1
ATOM 10486 N N . ALA D 1 392 ? 13.176 1.665 -69.518 1.00 18.61 392 ALA D N 1
ATOM 10487 C CA . ALA D 1 392 ? 13.040 2.819 -68.652 1.00 19.24 392 ALA D CA 1
ATOM 10488 C C . ALA D 1 392 ? 14.009 3.887 -69.059 1.00 20.97 392 ALA D C 1
ATOM 10489 O O . ALA D 1 392 ? 14.898 3.664 -69.885 1.00 24.46 392 ALA D O 1
ATOM 10491 N N . ARG D 1 393 ? 13.824 5.074 -68.515 1.00 20.99 393 ARG D N 1
ATOM 10492 C CA . ARG D 1 393 ? 14.742 6.204 -68.743 1.00 23.61 393 ARG D CA 1
ATOM 10493 C C . ARG D 1 393 ? 15.680 6.413 -67.507 1.00 26.89 393 ARG D C 1
ATOM 10494 O O . ARG D 1 393 ? 15.246 6.169 -66.384 1.00 23.90 393 ARG D O 1
ATOM 10502 N N . PHE D 1 394 ? 16.967 6.756 -67.719 1.00 24.53 394 PHE D N 1
ATOM 10503 C CA . PHE D 1 394 ? 17.781 7.307 -66.647 1.00 22.91 394 PHE D CA 1
ATOM 10504 C C . PHE D 1 394 ? 18.211 8.733 -66.983 1.00 25.45 394 PHE D C 1
ATOM 10505 O O . PHE D 1 394 ? 18.183 9.182 -68.155 1.00 25.22 394 PHE D O 1
ATOM 10513 N N . ASP D 1 395 ? 18.601 9.477 -65.945 1.00 28.17 395 ASP D N 1
ATOM 10514 C CA . ASP D 1 395 ? 19.216 10.775 -66.128 1.00 25.69 395 ASP D CA 1
ATOM 10515 C C . ASP D 1 395 ? 20.444 10.761 -65.262 1.00 28.41 395 ASP D C 1
ATOM 10516 O O . ASP D 1 395 ? 20.510 9.985 -64.277 1.00 26.57 395 ASP D O 1
ATOM 10521 N N . CYS D 1 396 ? 21.411 11.629 -65.581 1.00 28.30 396 CYS D N 1
ATOM 10522 C CA . CYS D 1 396 ? 22.719 11.593 -64.906 1.00 31.81 396 CYS D CA 1
ATOM 10523 C C . CYS D 1 396 ? 23.517 12.893 -65.266 1.00 35.78 396 CYS D C 1
ATOM 10524 O O . CYS D 1 396 ? 23.073 13.710 -66.078 1.00 38.64 396 CYS D O 1
ATOM 10527 N N . ASP D 1 397 ? 24.673 13.110 -64.651 1.00 35.68 397 ASP D N 1
ATOM 10528 C CA . ASP D 1 397 ? 25.557 14.142 -65.215 1.00 43.75 397 ASP D CA 1
ATOM 10529 C C . ASP D 1 397 ? 26.940 13.550 -65.491 1.00 44.07 397 ASP D C 1
ATOM 10530 O O . ASP D 1 397 ? 27.790 13.458 -64.591 1.00 41.57 397 ASP D O 1
ATOM 10535 N N . LEU D 1 398 ? 27.122 13.092 -66.721 1.00 37.21 398 LEU D N 1
ATOM 10536 C CA . LEU D 1 398 ? 28.377 12.522 -67.143 1.00 35.49 398 LEU D CA 1
ATOM 10537 C C . LEU D 1 398 ? 28.738 13.301 -68.392 1.00 36.68 398 LEU D C 1
ATOM 10538 O O . LEU D 1 398 ? 29.260 12.748 -69.372 1.00 34.98 398 LEU D O 1
ATOM 10543 N N . SER D 1 399 ? 28.447 14.602 -68.328 1.00 35.08 399 SER D N 1
ATOM 10544 C CA . SER D 1 399 ? 28.594 15.511 -69.435 1.00 38.55 399 SER D CA 1
ATOM 10545 C C . SER D 1 399 ? 29.614 16.633 -69.118 1.00 42.58 399 SER D C 1
ATOM 10546 O O . SER D 1 399 ? 29.626 17.156 -68.008 1.00 44.27 399 SER D O 1
ATOM 10549 N N . LEU D 1 400 ? 30.453 17.002 -70.085 1.00 47.24 400 LEU D N 1
ATOM 10550 C CA . LEU D 1 400 ? 31.353 18.194 -69.947 1.00 49.36 400 LEU D CA 1
ATOM 10551 C C . LEU D 1 400 ? 30.596 19.524 -70.068 1.00 49.16 400 LEU D C 1
ATOM 10552 O O . LEU D 1 400 ? 31.081 20.542 -69.635 1.00 53.23 400 LEU D O 1
ATOM 10557 N N . ASP D 1 401 ? 29.392 19.504 -70.622 1.00 51.24 401 ASP D N 1
ATOM 10558 C CA . ASP D 1 401 ? 28.663 20.726 -70.874 1.00 49.37 401 ASP D CA 1
ATOM 10559 C C . ASP D 1 401 ? 27.540 21.018 -69.868 1.00 50.25 401 ASP D C 1
ATOM 10560 O O . ASP D 1 401 ? 26.725 21.924 -70.070 1.00 52.98 401 ASP D O 1
ATOM 10565 N N . VAL D 1 402 ? 27.477 20.264 -68.788 1.00 43.77 402 VAL D N 1
ATOM 10566 C CA . VAL D 1 402 ? 26.440 20.486 -67.814 1.00 43.62 402 VAL D CA 1
ATOM 10567 C C . VAL D 1 402 ? 27.138 20.150 -66.557 1.00 44.41 402 VAL D C 1
ATOM 10568 O O . VAL D 1 402 ? 27.984 19.234 -66.545 1.00 38.55 402 VAL D O 1
ATOM 10572 N N . ASP D 1 403 ? 26.810 20.909 -65.511 1.00 52.16 403 ASP D N 1
ATOM 10573 C CA . ASP D 1 403 ? 27.261 20.623 -64.139 1.00 61.76 403 ASP D CA 1
ATOM 10574 C C . ASP D 1 403 ? 26.049 20.660 -63.229 1.00 60.10 403 ASP D C 1
ATOM 10575 O O . ASP D 1 403 ? 25.493 21.724 -62.943 1.00 61.17 403 ASP D O 1
ATOM 10580 N N . ASP D 1 404 ? 25.594 19.493 -62.806 1.00 61.39 404 ASP D N 1
ATOM 10581 C CA . ASP D 1 404 ? 24.348 19.461 -62.067 1.00 55.08 404 ASP D CA 1
ATOM 10582 C C . ASP D 1 404 ? 24.622 18.806 -60.740 1.00 60.83 404 ASP D C 1
ATOM 10583 O O . ASP D 1 404 ? 24.888 17.591 -60.661 1.00 58.43 404 ASP D O 1
ATOM 10588 N N . PRO D 1 405 ? 24.609 19.632 -59.678 1.00 59.93 405 PRO D N 1
ATOM 10589 C CA . PRO D 1 405 ? 24.932 19.111 -58.346 1.00 52.31 405 PRO D CA 1
ATOM 10590 C C . PRO D 1 405 ? 23.867 18.151 -57.827 1.00 47.33 405 PRO D C 1
ATOM 10591 O O . PRO D 1 405 ? 24.152 17.376 -56.907 1.00 48.79 405 PRO D O 1
ATOM 10595 N N . PHE D 1 406 ? 22.664 18.166 -58.405 1.00 46.03 406 PHE D N 1
ATOM 10596 C CA . PHE D 1 406 ? 21.652 17.178 -57.995 1.00 47.51 406 PHE D CA 1
ATOM 10597 C C . PHE D 1 406 ? 22.179 15.767 -58.252 1.00 43.29 406 PHE D C 1
ATOM 10598 O O . PHE D 1 406 ? 21.874 14.833 -57.527 1.00 47.93 406 PHE D O 1
ATOM 10606 N N . TYR D 1 407 ? 23.050 15.632 -59.241 1.00 45.70 407 TYR D N 1
ATOM 10607 C CA . TYR D 1 407 ? 23.495 14.290 -59.690 1.00 48.42 407 TYR D CA 1
ATOM 10608 C C . TYR D 1 407 ? 24.846 14.007 -59.155 1.00 48.54 407 TYR D C 1
ATOM 10609 O O . TYR D 1 407 ? 25.508 13.078 -59.602 1.00 47.25 407 TYR D O 1
ATOM 10618 N N . LYS D 1 408 ? 25.267 14.807 -58.190 1.00 51.85 408 LYS D N 1
ATOM 10619 C CA . LYS D 1 408 ? 26.666 14.832 -57.869 1.00 50.39 408 LYS D CA 1
ATOM 10620 C C . LYS D 1 408 ? 26.993 14.527 -56.414 1.00 53.69 408 LYS D C 1
ATOM 10621 O O . LYS D 1 408 ? 28.127 14.731 -55.980 1.00 50.67 408 LYS D O 1
ATOM 10627 N N . ASN D 1 409 ? 26.019 13.990 -55.679 1.00 55.75 409 ASN D N 1
ATOM 10628 C CA . ASN D 1 409 ? 26.203 13.600 -54.281 1.00 55.51 409 ASN D CA 1
ATOM 10629 C C . ASN D 1 409 ? 26.790 12.232 -54.211 1.00 55.24 409 ASN D C 1
ATOM 10630 O O . ASN D 1 409 ? 26.776 11.525 -55.189 1.00 55.47 409 ASN D O 1
ATOM 10635 N N . THR D 1 410 ? 27.318 11.835 -53.064 1.00 58.61 410 THR D N 1
ATOM 10636 C CA . THR D 1 410 ? 28.008 10.548 -53.020 1.00 58.20 410 THR D CA 1
ATOM 10637 C C . THR D 1 410 ? 27.199 9.547 -52.238 1.00 51.70 410 THR D C 1
ATOM 10638 O O . THR D 1 410 ? 27.515 8.345 -52.197 1.00 54.96 410 THR D O 1
ATOM 10642 N N . GLY D 1 411 ? 26.146 10.037 -51.607 1.00 50.10 411 GLY D N 1
ATOM 10643 C CA . GLY D 1 411 ? 25.295 9.136 -50.847 1.00 48.26 411 GLY D CA 1
ATOM 10644 C C . GLY D 1 411 ? 24.038 8.696 -51.582 1.00 47.85 411 GLY D C 1
ATOM 10645 O O . GLY D 1 411 ? 23.411 9.485 -52.352 1.00 42.41 411 GLY D O 1
ATOM 10646 N N . VAL D 1 412 ? 23.663 7.449 -51.302 1.00 47.50 412 VAL D N 1
ATOM 10647 C CA . VAL D 1 412 ? 22.373 6.902 -51.678 1.00 50.52 412 VAL D CA 1
ATOM 10648 C C . VAL D 1 412 ? 21.514 6.552 -50.441 1.00 48.99 412 VAL D C 1
ATOM 10649 O O . VAL D 1 412 ? 21.930 5.794 -49.560 1.00 49.46 412 VAL D O 1
ATOM 10653 N N . TRP D 1 413 ? 20.304 7.082 -50.393 1.00 45.22 413 TRP D N 1
ATOM 10654 C CA . TRP D 1 413 ? 19.396 6.747 -49.319 1.00 45.62 413 TRP D CA 1
ATOM 10655 C C . TRP D 1 413 ? 18.209 5.982 -49.856 1.00 41.11 413 TRP D C 1
ATOM 10656 O O . TRP D 1 413 ? 17.479 6.468 -50.697 1.00 41.69 413 TRP D O 1
ATOM 10667 N N . HIS D 1 414 ? 18.040 4.768 -49.373 1.00 37.05 414 HIS D N 1
ATOM 10668 C CA . HIS D 1 414 ? 16.909 3.952 -49.709 1.00 36.70 414 HIS D CA 1
ATOM 10669 C C . HIS D 1 414 ? 15.872 4.038 -48.565 1.00 38.82 414 HIS D C 1
ATOM 10670 O O . HIS D 1 414 ? 16.222 4.014 -47.394 1.00 40.15 414 HIS D O 1
ATOM 10677 N N . ARG D 1 415 ? 14.599 4.035 -48.919 1.00 35.17 415 ARG D N 1
ATOM 10678 C CA . ARG D 1 415 ? 13.504 3.939 -47.970 1.00 32.67 415 ARG D CA 1
ATOM 10679 C C . ARG D 1 415 ? 13.403 2.545 -47.348 1.00 32.23 415 ARG D C 1
ATOM 10680 O O . ARG D 1 415 ? 14.045 1.629 -47.829 1.00 36.37 415 ARG D O 1
ATOM 10688 N N . PRO D 1 416 ? 12.642 2.373 -46.236 1.00 29.81 416 PRO D N 1
ATOM 10689 C CA . PRO D 1 416 ? 12.597 1.056 -45.606 1.00 28.57 416 PRO D CA 1
ATOM 10690 C C . PRO D 1 416 ? 12.090 -0.120 -46.464 1.00 29.72 416 PRO D C 1
ATOM 10691 O O . PRO D 1 416 ? 12.532 -1.276 -46.267 1.00 31.49 416 PRO D O 1
ATOM 10695 N N . GLU D 1 417 ? 11.100 0.124 -47.316 1.00 31.69 417 GLU D N 1
ATOM 10696 C CA . GLU D 1 417 ? 10.519 -0.955 -48.156 1.00 33.80 417 GLU D CA 1
ATOM 10697 C C . GLU D 1 417 ? 11.599 -1.636 -49.018 1.00 29.75 417 GLU D C 1
ATOM 10698 O O . GLU D 1 417 ? 11.526 -2.854 -49.225 1.00 34.32 417 GLU D O 1
ATOM 10704 N N . VAL D 1 418 ? 12.619 -0.881 -49.448 1.00 24.86 418 VAL D N 1
ATOM 10705 C CA . VAL D 1 418 ? 13.780 -1.458 -50.164 1.00 23.48 418 VAL D CA 1
ATOM 10706 C C . VAL D 1 418 ? 14.470 -2.493 -49.321 1.00 27.55 418 VAL D C 1
ATOM 10707 O O . VAL D 1 418 ? 14.899 -3.541 -49.835 1.00 30.18 418 VAL D O 1
ATOM 10711 N N . TYR D 1 419 ? 14.585 -2.236 -47.999 1.00 28.91 419 TYR D N 1
ATOM 10712 C CA . TYR D 1 419 ? 15.221 -3.206 -47.092 1.00 25.87 419 TYR D CA 1
ATOM 10713 C C . TYR D 1 419 ? 14.288 -4.364 -46.809 1.00 27.42 419 TYR D C 1
ATOM 10714 O O . TYR D 1 419 ? 14.703 -5.527 -46.795 1.00 25.95 419 TYR D O 1
ATOM 10723 N N . PHE D 1 420 ? 13.005 -4.064 -46.577 1.00 26.90 420 PHE D N 1
ATOM 10724 C CA . PHE D 1 420 ? 12.064 -5.161 -46.278 1.00 28.24 420 PHE D CA 1
ATOM 10725 C C . PHE D 1 420 ? 11.872 -6.084 -47.504 1.00 29.13 420 PHE D C 1
ATOM 10726 O O . PHE D 1 420 ? 11.441 -7.217 -47.353 1.00 29.11 420 PHE D O 1
ATOM 10734 N N . ALA D 1 421 ? 12.198 -5.595 -48.700 1.00 30.24 421 ALA D N 1
ATOM 10735 C CA . ALA D 1 421 ? 12.250 -6.473 -49.912 1.00 33.89 421 ALA D CA 1
ATOM 10736 C C . ALA D 1 421 ? 13.458 -7.411 -49.951 1.00 36.54 421 ALA D C 1
ATOM 10737 O O . ALA D 1 421 ? 13.453 -8.315 -50.750 1.00 42.71 421 ALA D O 1
ATOM 10739 N N . GLN D 1 422 ? 14.477 -7.222 -49.099 1.00 36.73 422 GLN D N 1
ATOM 10740 C CA . GLN D 1 422 ? 15.482 -8.279 -48.857 1.00 33.77 422 GLN D CA 1
ATOM 10741 C C . GLN D 1 422 ? 15.081 -9.170 -47.661 1.00 37.31 422 GLN D C 1
ATOM 10742 O O . GLN D 1 422 ? 15.578 -9.047 -46.510 1.00 36.06 422 GLN D O 1
ATOM 10748 N N . ALA D 1 423 ? 14.189 -10.094 -47.938 1.00 33.90 423 ALA D N 1
ATOM 10749 C CA . ALA D 1 423 ? 13.562 -10.822 -46.867 1.00 36.49 423 ALA D CA 1
ATOM 10750 C C . ALA D 1 423 ? 14.400 -12.032 -46.521 1.00 36.30 423 ALA D C 1
ATOM 10751 O O . ALA D 1 423 ? 15.163 -12.496 -47.331 1.00 35.68 423 ALA D O 1
ATOM 10753 N N . PRO D 1 424 ? 14.272 -12.525 -45.282 1.00 38.57 424 PRO D N 1
ATOM 10754 C CA . PRO D 1 424 ? 14.890 -13.774 -44.890 1.00 39.20 424 PRO D CA 1
ATOM 10755 C C . PRO D 1 424 ? 14.095 -14.930 -45.495 1.00 46.86 424 PRO D C 1
ATOM 10756 O O . PRO D 1 424 ? 13.184 -14.670 -46.293 1.00 50.77 424 PRO D O 1
ATOM 10760 N N . ARG D 1 425 ? 14.451 -16.178 -45.178 1.00 53.52 425 ARG D N 1
ATOM 10761 C CA . ARG D 1 425 ? 13.806 -17.347 -45.830 1.00 61.12 425 ARG D CA 1
ATOM 10762 C C . ARG D 1 425 ? 12.825 -18.020 -44.896 1.00 59.36 425 ARG D C 1
ATOM 10763 O O . ARG D 1 425 ? 11.724 -17.518 -44.688 1.00 70.60 425 ARG D O 1
#

Foldseek 3Di:
DFLQAWAKDWDFAAADDAVPLQQQKFWAQKAFWADDPQKTKIKTKIGHAPFHAQELVVQVPDDCGHAPHQQWQIFIWMWIDNPARYIHTDGGAGDQDDPPDFQVGGWGNWYWADDPQKIKIKTWTHRGHHNPDPDATAIWMWIANDSHDHIGTQGTNLAPADDPPDQRNGDFANWYWFQEPQWTWTKGWGWDDVIWIFIWIWIDNDPSDDTHTDPLPSLDGHAPDKHWADAQLWIKIWGHDPPDFWIFIWIDNHPRHIGTRDTYGPDAASWRFHFNRRHPHPSGGFFGFKTKGKDQAPDPDVSSTHMDMIMMTMRSGPPDDDVVTVDRDDDDDVVVVVVPPDD/DFLQAWAKDWDFAAADDAVPLQQQKFWAQKAFWDADPQKTKIKTKIGHAPFHAQELVVLVPADCGHAPDQQWQIFIWMWIHNPARYIHGDGGAGDQDDPPDFQVGGWGNWYWAQDPQKIKIKTWTFRGHHNPPHGATAIWMWIANDSRDHIGTQGTNLAPADDPPDQRHRDFANWYWFQAPQWTWIKGWGWDDVIWIFIWIWIANDPSDNTHTDPPPSLDGHAPDWDWADAQLWIWIWGHDPPDFFIFIWIDNHPRNIDTRGTYGPDAASWRFHFNRRHPHPSGGFFGFKTKGKDFAPDPDPSSTHMDMIMMTMRSGNVDDDCVTVDDDDDDDCVVVVVPDDD/DFLQAWAKDWDFAAADDAPPLQQQKFWFLKAFWAADPQKIKIKTKIGHAPFHAPELVVQVPADCGHAPHQQWQIFIWMWIDNPARYIHGDGGAGDQDPPPDFQVGGWGNWYWAQDPQKIKIKTWTHRGHDNVDLDATAIWMWIANDSNDDIGTQDTNQAPADDPPDQRHGDFANWYWFQAPQWTWTKGWGQGPVAIFIWIWIANDPSDNTHTDPDPSLGTHAPDKDWADAQLWIWMWGHDPDDFWIFIWIDNRPRNIDTRDTYGPDAASWHFHFNRRHVNPSGGFFGFKTKGKDFQPHPDPSSTHMDMIMMTIRSGPVDDDCVTVDHDDDDDCVVVVVPDDD/DFLQAWAKDWDAAAADDAPVQQQQKFWAQKAFWDADPQKTKIKTKIGHAPFHAQELQPQCPADLGHAPDQQWQTFIWMWIDNPARYIHTDGGAGDQDDPPDFQNGGWGNWYWACDPQKIKIKTWTHRGHDNVDQDATAIWMWIANDSPDDIGTQGTNLAPADDPPDQRNGDFANWYWFQAPQWTWIKGKGWDDVIWIFIWIWIANDPSDNTHTDPPPSLGTHAPDKDWADAQLWIWMWGDDPPDQAIFIWIDNRPRHIDTRDRYGPDAASWHFHFNRRHPHPSHGFFGFKGKGKDQQPDPDPSSTHMDMIMMGMRSGNVDDDCVTVDRDDDDDCVVVVVVPDD

B-factor: mean 39.29, std 17.44, range [5.01, 131.37]

Organism: Zobellia galactanivorans (strain DSM 12802 / CCUG 47099 / CIP 106680 / NCIMB 13871 / Dsij) (NCBI:txid63186)

InterPro domains:
  IPR023296 Glycosyl hydrolase, five-bladed beta-propeller domain superfamily [G3DSA:2.115.10.20] (44-430)
  IPR023296 Glycosyl hydrolase, five-bladed beta-propeller domain superfamily [SSF75005] (103-390)

Secondary structure (DSSP, 8-state):
--TT----EEEE-BS---GGGSSSEEEE-PPPPEEETTEEEEEEEEEE-SS----GGGGGG--SSS-SSTTTT-EEEEEEESSSSB-EEEEEEEPPPSTTSTTSSEEEEEEEEEETTEEEEEEEEESS-TTSSS---PEEEEEESSSSS--EEEESS-SPPPPTTSTTSS--EEEEEEEETTEEEEEEEEEE---EEEEEEEEESSTTS--EE-TT-SSB---SEEEEEEEETEEEEEEE-TTSS-EEEEEETTSSS-EEEEEE-SPPEEEEE--TTTTT--S-EEEEEEEEEEES---SSGGG---EEEEEEEEEESS---GGG--------HHHHHTS---/--TT----EEEE-BS---GGGSSSEEEE-PPPPEEETTEEEEEEEEEE-SS----GGGGGG--SSS-SSTTTTEEEEEEEESSSSBEEEEEEEE---STTSTTSSEEEEEEEEEETTEEEEEEEEESS-TTSSS----EEEEEESSSSS--EEEESS-S--PPTTSTTTT--EEEEEEEETTEEEEEEEEEE---EEEEEEEEESSTT---EE-TT--SBSS-SEEEEEEEETEEEEEEE-TTSS-EEEEEETTSSS-EEEEEESSPPTT-EE--TTTTS--S-EEEEEEEEEEES---SSGGG---EEEEEEEEEETT---GGG--------HHHHHHS---/--TT---EEEEE-BS---GGG-SSEEEE-PPPPEEETTEEEEEEEEEE-SS----GGGGGG--SSS-SSTTSSEEEEEEEESSSSB-EEEEEEE---STTSTTSSEEEEEEEEEETTEEEEEEEEESS-TTSS----PEEEEEESSTT---EEEESS-SPPPSTTSTTTT--EEEEEEEETTEEEEEEEEEE--EEEEEEEEESSTT---EE-TT--SB---SEEEEEEEETEEEEEEE-SSS--EEEEEETTSSSEEEEEEE-SPPEEEEE--TTTTS--S-EEEEEEEEEEES--SSSGGG---EEEEEEEEEESS---GGG--------HHHHHTS---/--TT---EEEEE-BS---GGGSSSEEEE-PPPPEEETTEEEEEEEEEE-SS----GGGGGG--SSS-SSTTTTEEEEEEEESSSSB-EEEEEEEPPPSTTSTTSSEEEEEEEEEETTEEEEEEEEESS-TTSSS----EEEEEESSSSS--EEEESS-SPPPPTTSTTSS--EEEEEEEETTEEEEEEEEEE---EEEEEEEEESSTT---EE-TT--SB---SEEEEEEEETEEEEEEE-SSSS-EEEEEETTSSS-EEEEEESSPPEEEEE--TTTTS--S-EEEEEEEEEEES--SS-GGG---EEEEEEEEEETT---GGG--S-----HHHHHTS---

Sequence (1371 aa):
DNELFSQQFKYTRRLKGFDYNNGDGTISRRDPSRPILVNGKYYIYYTKRDTKVPPIGWNRAKEATDEIPSTDWDLCEIWYATSEDGTTWKEEGVAIARPEKPKPGWRSVATPDILVWKGKYYLYYQAFNEPSGLRGDWCPVSVSYADSPDGPWTHGGDSVIPFGKKGEWDQDATHDPQPIVYKGKIHLYYKAAYNKYAVGHGLAIADDPLGPFEKHPLNPVMTSGHETTYFPFKEGVATLAIKDGNERYTMQYAKDGVNFEIASVVSLAPTAAAPFAADAFTDSGNGRGVTWGLCHFTNASNNPKKGYSIIARFDCDLSLDVDDPFYKNTGVWHRPEVYFAQAPRDNELFSQFKYTRRLKGFDYNNGDGTISRRDPSRPILVNGKYYIYYTKRDTKVPPIGWNRAKEATDEIPSTDWDLCEIWYATSEDGTTWKEEGVAIARPEEKPKPGWRSVATPDILVWKGKKYYLYYQAFNEPSGLRGDWCPVSVSYADSPDGPWTHGGDSVIPFGKKGEWDQDATHDPQPIVYKGKIHLYYKAAYNKYAVGHGLAIADDPLGPFEKHPLNPVMTSGHETTYFPFKEGVATLAIKDGNERYTMQYAKDGVNFEIASVVSLAPTAAAPFAADAFTDSGNGRGVTWGLCHFTNASNNPKKGYSIIIARFDCDLSLDVDDPFYKNTGVWHRPEVYFAQAPRDNELFSQFKYTRRLKGFDYNNGDGTISRRDPSRPILVNGKYYIYYTKRDTKVPPIGWNRAKEATDEIPSTDWDLCEIWYATSEDGTTWKEEGVAIARPEKPKPGWRSVATPDILVWKGKYYLYYQAFNEPSGLRGDWCPVSVSYADSPDGPWTHGGDSVIPFGKKGEWDQDATHDPQPIVYKGKIHLYYKAAYNYAVGHGLAIADDPLGPFEKHPLNPVMTSGHETTYFPFKKEGVATLAIKDGNERYTMQYAKKDGVNFEIASVVSLAPTAAAPFAADAFTDSGNGRGVTWGLCHFTNASNNPKKGYSIIARFDCDLSLDVDDPFYKNTGVWHRPEVYFAQAPRDNELFSQQFKYTRLKGFDYNNGDGTISRRDPSRPILVNGKYYIYYTKRDTKVPPIGWNRAKEATDEIPSTDWDLCEIWYATSEDGTTWKEEGVAIARPEKPKPGWRSVATPDILVWKGKYYLYYQAFNEPSGLRGDWCPVSVSYADSPDGPWTHGGDSVIPFGKKGEWDQDATHDPQPIVYKGKIHLYYKAAYNKYAVGHGLAIADDPLGPFEKHPLNPVMTSGHETTYFPFKEGVATLAIKDGNERYTMQYAKDGVNFEIASVVSLAPTAAAPFAADAFTDSGNGRGVTWGLCHFTNASNNPKKGYSIIARFDCDLSLDVDDPFYKNTGVWHRPEVYFAQAPR

Solvent-accessible surface area: 54599 Å² total; per-residue (Å²): 189,56,69,9,38,1,23,6,20,3,32,140,22,130,53,26,82,29,65,150,22,54,0,18,14,1,6,31,20,6,0,7,2,11,91,29,149,55,78,37,6,0,0,0,1,15,0,96,14,161,56,24,24,49,21,58,139,104,6,91,94,18,56,86,90,50,0,0,11,19,86,2,16,0,47,0,57,21,0,8,6,148,88,0,28,73,5,135,39,58,16,62,14,12,62,81,48,124,30,4,70,18,0,49,10,0,2,0,20,5,9,0,0,46,26,169,67,67,30,18,0,0,7,11,1,15,39,49,19,12,44,82,96,62,61,61,2,9,0,2,0,4,56,3,106,40,9,46,30,124,34,67,103,24,13,15,6,6,0,26,10,8,62,68,66,97,38,5,53,76,9,0,40,40,3,13,0,0,10,13,135,44,87,0,12,0,0,2,37,1,71,46,155,154,75,38,16,0,3,0,0,0,26,6,94,67,8,69,14,122,7,111,57,44,106,90,30,31,11,15,86,66,11,86,34,22,5,4,6,12,2,90,104,1,0,0,0,7,9,13,32,86,10,56,31,65,23,25,0,16,44,0,57,60,0,17,92,31,68,107,32,11,96,4,28,11,2,1,46,16,11,2,4,31,11,88,17,4,36,76,68,62,50,74,0,87,12,5,43,24,0,0,0,4,9,67,54,12,21,128,65,129,75,95,22,27,0,15,5,0,33,3,21,4,0,5,7,45,90,66,110,48,102,84,18,37,79,112,11,22,141,14,56,6,94,8,21,31,62,25,53,46,124,181,58,63,10,41,0,12,6,21,3,32,142,17,128,52,26,85,27,66,148,20,56,0,17,13,1,6,32,22,7,0,7,3,11,90,24,138,51,72,37,4,0,0,0,1,14,1,96,16,159,60,26,20,49,23,55,133,101,4,173,90,16,60,108,99,51,0,0,10,19,88,2,17,0,47,0,55,21,0,6,5,142,86,0,28,73,5,134,43,56,18,63,14,12,61,72,45,138,143,110,124,52,0,40,6,0,1,0,22,5,9,0,0,40,26,164,60,84,26,21,0,0,6,9,2,17,55,78,22,11,43,46,105,56,73,127,4,16,0,3,0,4,71,5,105,38,9,44,29,121,36,68,102,21,17,52,65,16,1,60,46,15,75,101,69,90,36,5,62,74,8,0,38,44,2,14,0,0,9,13,140,41,87,0,13,0,1,2,40,1,66,43,156,141,81,36,21,0,4,0,0,0,29,4,89,70,8,75,13,131,7,128,54,37,121,98,23,36,19,12,87,76,9,81,40,24,5,4,4,10,2,96,96,1,0,0,0,7,7,14,29,86,11,60,33,61,20,21,0,20,44,0,65,61,0,16,89,26,135,114,35,10,102,4,22,7,3,1,50,17,11,1,4,32,12,88,14,5,36,78,65,56,49,77,0,87,10,4,43,24,0,0,0,4,10,66,47,12,20,124,63,125,76,95,20,29,0,15,5,0,35,3,21,4,0,4,7,50,90,67,122,49,99,82,18,36,83,112,14,21,141,13,55,5,88,9,22,30,62,23,51,46,124,188,59,62,9,40,0,11,6,18,3,32,138,19,129,51,26,83,27,66,150,21,60,0,17,14,1,7,30,23,7,0,8,3,12,89,23,118,55,69,35,0,0,0,0,1,17,1,95,14,154,61,24,18,45,20,47,124,102,2,166,86,17,66,77,94,52,0,0,12,20,82,3,18,0,46,0,56,22,0,8,6,145,85,0,29,70,6,136,40,54,16,62,13,12,62,83,46,125,34,5,64,20,0,35,8,0,1,0,22,5,10,0,0,42,28,167,60,76,26,17,0,0,7,10,0,14,38,50,20,11,29,56,70,41,67,67,3,10,0,2,0,3,59,4,114,40,7,59,9,129,38,72,98,22,16,17,5,8,0,28,12,5,66,139,68,96,34,6,34,65,10,0,42,43,2,15,0,0,8,12,134,42,84,0,13,0,2,0,38,0,63,55,170,128,35,22,0,4,0,0,0,27,5,88,64,6,76,11,127,7,127,52,33,122,128,24,40,19,12,89,74,8,87,38,21,4,3,4,12,3,98,90,1,0,0,0,7,7,14,20,95,9,52,48,59,16,29,0,20,50,0,144,50,0,19,100,29,134,106,34,10,105,4,32,11,3,1,50,14,11,1,5,32,13,90,17,5,35,75,65,62,54,74,1,85,12,4,42,22,0,0,0,4,10,69,51,10,20,130,63,128,75,102,20,27,0,14,5,0,36,4,19,5,0,4,6,42,96,64,121,50,99,78,19,37,79,106,11,20,142,11,56,3,92,9,22,32,60,22,52,48,124,189,61,64,8,41,1,15,6,17,2,31,142,24,136,53,26,84,29,67,152,20,62,0,16,15,2,7,29,22,7,0,6,3,10,94,21,147,54,75,37,6,0,0,0,0,18,1,96,14,159,62,24,18,44,21,53,137,99,3,92,90,16,54,117,84,55,0,0,10,19,82,3,14,0,48,0,55,21,0,7,5,150,88,0,28,69,4,136,38,58,15,68,13,10,59,83,45,141,144,114,123,47,0,56,11,0,1,0,22,5,8,0,0,42,24,165,65,74,25,15,0,0,6,8,1,17,57,70,17,16,40,91,80,54,72,140,2,13,0,2,0,5,58,5,111,42,10,47,29,126,37,72,102,20,16,49,66,15,2,59,45,15,74,99,68,94,38,6,58,71,9,0,39,41,3,13,0,0,9,12,133,46,83,0,12,0,2,2,44,1,65,46,148,145,77,47,21,0,4,0,0,0,36,4,95,69,4,71,11,130,6,132,48,38,118,105,23,38,16,12,88,41,4,91,35,22,5,3,5,11,3,92,102,1,0,0,0,6,0,14,49,93,8,54,54,46,15,18,0,9,49,0,60,56,0,15,90,28,132,106,31,11,99,5,32,6,2,0,46,16,10,1,5,32,11,87,15,4,36,73,66,57,50,79,1,91,11,5,43,25,0,0,0,4,10,67,50,12,21,125,59,127,74,102,21,26,0,14,6,0,35,4,20,3,0,4,7,48,88,70,114,47,99,82,22,40,79,106,8,24,142,24,57,5,90,10,22,30,63,25,53,44,124

Nearest PDB structures (foldseek):
  4u6b-assembly1_D  TM=1.003E+00  e=3.696E-72  Zobellia galactanivorans
  4u6b-assembly1_C  TM=1.001E+00  e=7.411E-68  Zobellia galactanivorans
  4u6d-assembly1_A  TM=9.574E-01  e=3.364E-48  Zobellia galactanivorans
  3r4y-assembly1_B  TM=8.093E-01  e=1.018E-27  Saccharophagus degradans 2-40
  3r4z-assembly1_A  TM=7.926E-01  e=1.724E-27  Saccharophagus degradans 2-40

Radius of gyration: 49.4 Å; Cα contacts (8 Å, |Δi|>4): 4003; chains: 4; bounding box: 48×127×127 Å